Protein 6HR7 (pdb70)

Secondary structure (DSSP, 8-state):
-HHHHHHHTTSS-GGGHHHHS-HHHHHHHHHHHHHHHHT---SSTT---S-HHHHHHHT-SS--EEEEEEEEEEEEEEEE-SS-EEEEEEEEE-SSTTHHHHHHHHHHHHHTTT-EEEEEEEEEEEE--EEEESSHHHHHHHHHHHHHTHHHHHHHHHTT-SS-EEEEEEEEEEETTEEEEEEEEE-TTB--HHHHHHHHHHHHHHHHHHHHHTT--EEEEES--S-S--SS-BHHHHHH-EEEEEEEEEEEEHHHIIIIISS-HHHHHHHIIIIIIIIHHHTTBSEESSSHHHHHHHHHHHHT--GGGHHHHT-EEEEEEEETTEEEEEEEEEEE---SBSGGGGSHHHHHHHHHHT--STT-HHHHHHHHHHHHHHHHHHHHHHHHHHHHHHH-/-HHHHHHHTTSS-STTHHHHS-HHHHHHHHHHHHHHHHT---SSTT---S-HHHHHHHT-SS--EEEEEEEEEEEEEEEE-SS-EEEEEEEEE-SSTTHHHHHHHHHHHHHHTT-EEEEEEEEEEEE--EEEESSHHHHHHHHHHHHHTHHHHHHHHHTT-SS-EEEEEEEEEEETTEEEEEEEEE-TTB--HHHHHHHHHHHHHHHHHHHHHTT--EEEEES--S-S--SS-BHHHHHH-EEEEEEEEEEEEHHHIIIIISS-HHHHHHHIIIIIIIIHHHTTBSEESSSHHHHHHHHHHHHT--GGGHHHHT-EEEEEEEETTEEEEEEEEEEE---SBSGGGGSHHHHHHHHHTT-SSTT-HHHHHHHHHHHHHHHHHHHHHHHHHHHHHH-

Foldseek 3Di:
DVVLVCVVVVVDDLQPPCVVDPQLVSLCSLLVNVCVVVVHDDDPQADDPWDRVVCCVAPDPSHNGDDDFDKDWADQAAADEPQAGDTAIAIFTHPDPPLNVLLNLLRVLQVVQPHKYKYWPDAKAKWWFKKAWPWVVLLVVLQVVCVVCVVVLQVQLCVQDDQKGFDDFPDWDDDTRIIITITIIHRFQALCPVSCLVSQVRSQVVSQVVVVVVVTHMDTPDRHPCPSPPLADDVCCLPVFHGIKMKMKDDGFQVSLCPSLVFFLVLLQVLLCVPLPVVCVVVVHQQSADDQLVLLQRNCVLQQHDNSQSNLRSGWHWHWAQDPGGIMTMIIRRYHRHHQDGHGNSTDRNVVSCVSRPQHDGPRNRVVRSVSRSSSRSSRVSVSSNVSNVVVVVVD/DVVLVCCVVVVDDLQPVCVVDPQLVSLVSLLVSVCVVVVHDDDPQADDDWDRVVCCVAPDPSHNGDDDFDKDWADQAAEDEPQAGDTAIAIFTHPDPPLRVLLNLLRVLQVVQPHKYKYWPDAKAKWWFKKAFPWVVLLVVLQVVCVVCVVVLQVQLPVVDPFKGWDDFPDWDDDTRIIITITIIHGFQALCPVSNLSSVVRSQVVSQVVVVVVVTHMHTPGRHPCLSPPLADDPCCLPVNHGIKMKMKDDGFQVSLCVSLVFALVLLQVLLCVPLNVVCVVVVHQQSADDQLVLLQGNCVQQQHDNSQSNLRSGWHWHWAQDPGGIMTMIIRRYHRHGQDGGGNPTVRNVVSCVSVVQHDGPRNRVVRSVSRSSSRSSRCSVSSNVSNVVVVVD

InterPro domains:
  IPR002202 Hydroxymethylglutaryl-CoA reductase, class I/II [PF00368] (33-407)
  IPR002202 Hydroxymethylglutaryl-CoA reductase, class I/II [PR00071] (65-86)
  IPR002202 Hydroxymethylglutaryl-CoA reductase, class I/II [PR00071] (96-116)
  IPR002202 Hydroxymethylglutaryl-CoA reductase, class I/II [PR00071] (186-204)
  IPR002202 Hydroxymethylglutaryl-CoA reductase, class I/II [PR00071] (230-255)
  IPR002202 Hydroxymethylglutaryl-CoA reductase, class I/II [PR00071] (281-307)
  IPR002202 Hydroxymethylglutaryl-CoA reductase, class I/II [PR00071] (332-353)
  IPR002202 Hydroxymethylglutaryl-CoA reductase, class I/II [PS50065] (6-407)
  IPR002202 Hydroxymethylglutaryl-CoA reductase, class I/II [PTHR10572] (5-407)
  IPR004554 Hydroxymethylglutaryl-CoA reductase, eukaryotic/archaeal type [TIGR00533] (6-407)
  IPR004554 Hydroxymethylglutaryl-CoA reductase, eukaryotic/archaeal type [cd00643] (7-407)
  IPR009023 Hydroxymethylglutaryl-CoA reductase, class I/II, NAD/NADP-binding domain superfamily [G3DSA:3.30.70.420] (130-249)
  IPR009023 Hydroxymethylglutaryl-CoA reductase, class I/II, NAD/NADP-binding domain superfamily [SSF55035] (130-249)
  IPR009029 Hydroxymethylglutaryl-CoA reductase, class I/II, substrate-binding domain superfamily [SSF56542] (3-397)
  IPR023074 Hydroxymethylglutaryl-CoA reductase, class I/II, catalytic domain superfamily [G3DSA:3.90.770.10] (76-402)
  IPR023076 Hydroxymethylglutaryl-CoA reductase, class I/II, conserved site [PS00066] (188-202)
  IPR023076 Hydroxymethylglutaryl-CoA reductase, class I/II, conserved site [PS00318] (344-351)
  IPR023282 Hydroxymethylglutaryl-CoA reductase, N-terminal [G3DSA:1.10.3270.10] (1-75)

B-factor: mean 68.17, std 21.01, range [33.65, 163.0]

Radius of gyration: 26.01 Å; Cα contacts (8 Å, |Δi|>4): 1984; chains: 2; bounding box: 77×78×64 Å

Sequence (791 aa):
NEILEKLLKKEIKPYQLDDLVGEKEAIELRRKYIEKISQVETKHIGHYTIDEKEAMKKNIENMIGAVQIPLGFAGPLKINGKYANGEFYVPLATTEGALVASVNRGCSIVTKCGGVTVRVIDDKMTRAPVIKTESVIDAVKLKEWIKENFQRIKEVAESTTRHGKLIDINPILIVGRYVYPRFVYKTGDAMGMNMVTIATEKACNFIEEELKKENINIHTVALSGNACVDKKPAGINLIEGRGKSIIAEVFLKEEEIKKYLKTTSKAIEQVNMYKNLIGSAISNSMGFNAHYANIIGALFLATGQDEAHIVEGSLGITVAECTEDGVYFSVTLPDVPVGTVGGGTRVETQKECLELLGCHGGDKALKFAEIVGATVLAGELSLIGALSVGHLARAHNEILEKLLKKEIKPYQLDDLVGEKEAIELRRKYIEKISQVETKHIGHYTIDEKEAMKKNIENMIGAVQIPLGFAGPLKINGKYANGEFYVPLATTEGALVASVNRGCSIVTKCGGVTVRVIDDKMTRAPVIKTESVIDAVKLKEWIKENFQRIKEVAESTTRHGKLIDINPILIVGRYVYPRFVYKTGDAMGMNMVTIATEKACNFIEEELKKENINIHTVALSGNACVDKKPAGINLIEGRGKSIIAEVFLKEEEIKKYLKTTSKAIEQVNMYKNLIGSAISNSMGFNAHYANIIGALFLATGQDEAHIVEGSLGITVAECTEDGVYFSVTLPDVPVGTVGGGTRVETQKECLELLGCHGGDKALKFAEIVGATVLAGELSLIGALSVGHLARA

Structure (mmCIF, N/CA/C/O backbone):
data_6HR7
#
_entry.id   6HR7
#
_cell.length_a   83.322
_cell.length_b   83.322
_cell.length_c   211.212
_cell.angle_alpha   90.00
_cell.angle_beta   90.00
_cell.angle_gamma   120.00
#
_symmetry.space_group_name_H-M   'P 31 1 2'
#
loop_
_entity.id
_entity.type
_entity.pdbx_description
1 polymer 'HMG-CoA reductase'
2 non-polymer 'SULFATE ION'
3 non-polymer 2,3-DIHYDROXY-1,4-DITHIOBUTANE
4 non-polymer 'SODIUM ION'
5 non-polymer GLYCEROL
6 non-polymer 'HEXAETHYLENE GLYCOL'
7 non-polymer 'CHLORIDE ION'
8 water water
#
loop_
_atom_site.group_PDB
_atom_site.id
_atom_site.type_symbol
_atom_site.label_atom_id
_atom_site.label_alt_id
_atom_site.label_comp_id
_atom_site.label_asym_id
_atom_site.label_entity_id
_atom_site.label_seq_id
_atom_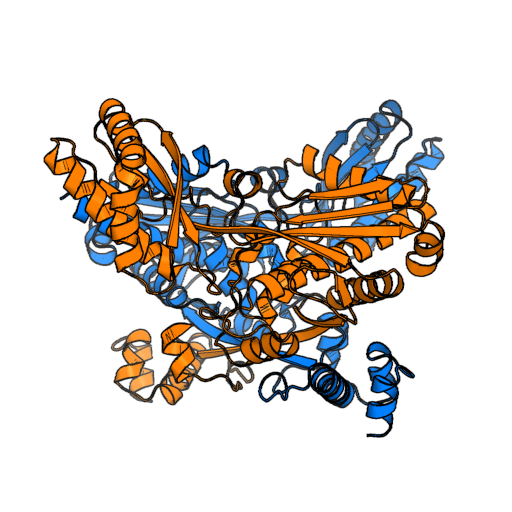site.pdbx_PDB_ins_code
_atom_site.Cartn_x
_atom_site.Cartn_y
_atom_site.Cartn_z
_atom_site.occupancy
_atom_site.B_iso_or_equiv
_atom_site.auth_seq_id
_atom_site.auth_comp_id
_atom_site.auth_asym_id
_atom_site.auth_atom_id
_atom_site.pdbx_PDB_model_num
ATOM 1 N N . ASN A 1 27 ? 16.290 9.444 76.243 1.00 98.02 6 ASN A N 1
ATOM 2 C CA . ASN A 1 27 ? 15.610 10.255 75.237 1.00 98.67 6 ASN A CA 1
ATOM 3 C C . ASN A 1 27 ? 14.102 10.151 75.421 1.00 96.70 6 ASN A C 1
ATOM 4 O O . ASN A 1 27 ? 13.367 11.108 75.177 1.00 94.54 6 ASN A O 1
ATOM 9 N N . GLU A 1 28 ? 13.650 8.962 75.825 1.00 100.72 7 GLU A N 1
ATOM 10 C CA . GLU A 1 28 ? 12.239 8.767 76.145 1.00 102.27 7 GLU A CA 1
ATOM 11 C C . GLU A 1 28 ? 11.802 9.674 77.285 1.00 102.80 7 GLU A C 1
ATOM 12 O O . GLU A 1 28 ? 10.688 10.211 77.273 1.00 103.76 7 GLU A O 1
ATOM 18 N N . ILE A 1 29 ? 12.660 9.836 78.292 1.00 80.97 8 ILE A N 1
ATOM 19 C CA . ILE A 1 29 ? 12.355 10.731 79.402 1.00 84.05 8 ILE A CA 1
ATOM 20 C C . ILE A 1 29 ? 12.270 12.170 78.925 1.00 89.37 8 ILE A C 1
ATOM 21 O O . ILE A 1 29 ? 11.401 12.933 79.365 1.00 93.83 8 ILE A O 1
ATOM 26 N N . LEU A 1 30 ? 13.186 12.576 78.045 1.00 90.63 9 LEU A N 1
ATOM 27 C CA . LEU A 1 30 ? 13.128 13.934 77.523 1.00 83.62 9 LEU A CA 1
ATOM 28 C C . LEU A 1 30 ? 11.738 14.241 76.988 1.00 79.77 9 LEU A C 1
ATOM 29 O O . LEU A 1 30 ? 11.200 15.333 77.216 1.00 75.24 9 LEU A O 1
ATOM 34 N N . GLU A 1 31 ? 11.134 13.277 76.290 1.00 87.19 10 GLU A N 1
ATOM 35 C CA . GLU A 1 31 ? 9.799 13.486 75.748 1.00 87.07 10 GLU A CA 1
ATOM 36 C C . GLU A 1 31 ? 8.759 13.587 76.859 1.00 89.05 10 GLU A C 1
ATOM 37 O O . GLU A 1 31 ? 7.834 14.404 76.775 1.00 88.83 10 GLU A O 1
ATOM 43 N N . LYS A 1 32 ? 8.899 12.780 77.916 1.00 90.41 11 LYS A N 1
ATOM 44 C CA . LYS A 1 32 ? 7.959 12.853 79.035 1.00 94.15 11 LYS A CA 1
ATOM 45 C C . LYS A 1 32 ? 8.073 14.178 79.794 1.00 95.48 11 LYS A C 1
ATOM 46 O O . LYS A 1 32 ? 7.098 14.621 80.410 1.00 94.06 11 LYS A O 1
ATOM 52 N N . LEU A 1 33 ? 9.244 14.821 79.776 1.00 75.06 12 LEU A N 1
ATOM 53 C CA . LEU A 1 33 ? 9.340 16.175 80.313 1.00 71.16 12 LEU A CA 1
ATOM 54 C C . LEU A 1 33 ? 8.606 17.180 79.430 1.00 72.26 12 LEU A C 1
ATOM 55 O O . LEU A 1 33 ? 7.974 18.118 79.941 1.00 69.96 12 LEU A O 1
ATOM 60 N N . LEU A 1 34 ? 8.711 17.029 78.104 1.00 79.94 13 LEU A N 1
ATOM 61 C CA . LEU A 1 34 ? 8.032 17.951 77.197 1.00 79.66 13 LEU A CA 1
ATOM 62 C C . LEU A 1 34 ? 6.525 17.794 77.282 1.00 84.75 13 LEU A C 1
ATOM 63 O O . LEU A 1 34 ? 5.786 18.775 77.124 1.00 83.70 13 LEU A O 1
ATOM 68 N N . LYS A 1 35 ? 6.057 16.568 77.488 1.00 87.63 14 LYS A N 1
ATOM 69 C CA . LYS A 1 35 ? 4.642 16.307 77.684 1.00 93.20 14 LYS A CA 1
ATOM 70 C C . LYS A 1 35 ? 4.181 16.628 79.102 1.00 97.57 14 LYS A C 1
ATOM 71 O O . LYS A 1 35 ? 2.981 16.534 79.379 1.00 97.15 14 LYS A O 1
ATOM 77 N N . LYS A 1 36 ? 5.104 16.997 79.996 1.00 92.53 15 LYS A N 1
ATOM 78 C CA . LYS A 1 36 ? 4.819 17.343 81.387 1.00 98.56 15 LYS A CA 1
ATOM 79 C C . LYS A 1 36 ? 4.354 16.137 82.197 1.00 103.72 15 LYS A C 1
ATOM 80 O O . LYS A 1 36 ? 3.692 16.297 83.226 1.00 108.69 15 LYS A O 1
ATOM 86 N N . GLU A 1 37 ? 4.695 14.922 81.756 1.00 123.72 16 GLU A N 1
ATOM 87 C CA . GLU A 1 37 ? 4.352 13.733 82.530 1.00 124.11 16 GLU A CA 1
ATOM 88 C C . GLU A 1 37 ? 5.169 13.677 83.812 1.00 117.92 16 GLU A C 1
ATOM 89 O O . GLU A 1 37 ? 4.678 13.219 84.850 1.00 120.25 16 GLU A O 1
ATOM 95 N N . ILE A 1 38 ? 6.427 14.108 83.746 1.00 81.00 17 ILE A N 1
ATOM 96 C CA . ILE A 1 38 ? 7.293 14.209 84.914 1.00 83.63 17 ILE A CA 1
ATOM 97 C C . ILE A 1 38 ? 7.827 15.632 85.004 1.00 79.13 17 ILE A C 1
ATOM 98 O O . ILE A 1 38 ? 8.014 16.306 83.987 1.00 80.63 17 ILE A O 1
ATOM 103 N N . LYS A 1 39 ? 8.052 16.096 86.233 1.00 93.08 18 LYS A N 1
ATOM 104 C CA . LYS A 1 39 ? 8.605 17.420 86.473 1.00 84.55 18 LYS A CA 1
ATOM 105 C C . LYS A 1 39 ? 10.130 17.378 86.514 1.00 78.95 18 LYS A C 1
ATOM 106 O O . LYS A 1 39 ? 10.726 16.332 86.790 1.00 75.43 18 LYS A O 1
ATOM 112 N N . PRO A 1 40 ? 10.798 18.505 86.233 1.00 76.27 19 PRO A N 1
ATOM 113 C CA . PRO A 1 40 ? 12.269 18.518 86.327 1.00 72.79 19 PRO A CA 1
ATOM 114 C C . PRO A 1 40 ? 12.798 18.224 87.720 1.00 76.53 19 PRO A C 1
ATOM 115 O O . PRO A 1 40 ? 13.896 17.667 87.852 1.00 77.98 19 PRO A O 1
ATOM 119 N N . TYR A 1 41 ? 12.057 18.580 88.770 1.00 89.32 20 TYR A N 1
ATOM 120 C CA . TYR A 1 41 ? 12.577 18.419 90.127 1.00 88.18 20 TYR A CA 1
ATOM 121 C C . TYR A 1 41 ? 12.674 16.948 90.519 1.00 88.49 20 TYR A C 1
ATOM 122 O O . TYR A 1 41 ? 13.497 16.585 91.372 1.00 85.36 20 TYR A O 1
ATOM 131 N N . GLN A 1 42 ? 11.811 16.100 89.960 1.00 82.93 21 GLN A N 1
ATOM 132 C CA . GLN A 1 42 ? 11.772 14.691 90.327 1.00 93.11 21 GLN A CA 1
ATOM 133 C C . GLN A 1 42 ? 12.855 13.862 89.647 1.00 98.28 21 GLN A C 1
ATOM 134 O O . GLN A 1 42 ? 12.921 12.650 89.879 1.00 103.88 21 GLN A O 1
ATOM 140 N N . LEU A 1 43 ? 13.688 14.470 88.803 1.00 86.16 22 LEU A N 1
ATOM 141 C CA . LEU A 1 43 ? 14.602 13.690 87.975 1.00 91.67 22 LEU A CA 1
ATOM 142 C C . LEU A 1 43 ? 15.781 13.109 88.744 1.00 90.72 22 LEU A C 1
ATOM 143 O O . LEU A 1 43 ? 16.295 12.051 88.368 1.00 85.03 22 LEU A O 1
ATOM 148 N N . ASP A 1 44 ? 16.250 13.780 89.790 1.00 111.44 23 ASP A N 1
ATOM 149 C CA . ASP A 1 44 ? 17.527 13.389 90.378 1.00 106.66 23 ASP A CA 1
ATOM 150 C C . ASP A 1 44 ? 17.498 11.969 90.938 1.00 106.81 23 ASP A C 1
ATOM 151 O O . ASP A 1 44 ? 18.549 11.324 91.033 1.00 106.80 23 ASP A O 1
ATOM 156 N N . ASP A 1 45 ? 16.323 11.463 91.314 1.00 108.50 24 ASP A N 1
ATOM 157 C CA . ASP A 1 45 ? 16.225 10.117 91.871 1.00 114.04 24 ASP A CA 1
ATOM 158 C C . ASP A 1 45 ? 16.016 9.032 90.820 1.00 116.85 24 ASP A C 1
ATOM 159 O O . ASP A 1 45 ? 16.416 7.883 91.047 1.00 120.25 24 ASP A O 1
ATOM 164 N N . LEU A 1 46 ? 15.409 9.359 89.677 1.00 117.41 25 LEU A N 1
ATOM 165 C CA . LEU A 1 46 ? 15.222 8.359 88.633 1.00 117.73 25 LEU A CA 1
ATOM 166 C C . LEU A 1 46 ? 16.516 8.090 87.888 1.00 115.39 25 LEU A C 1
ATOM 167 O O . LEU A 1 46 ? 16.751 6.962 87.441 1.00 115.37 25 LEU A O 1
ATOM 172 N N . VAL A 1 47 ? 17.368 9.106 87.772 1.00 92.59 26 VAL A N 1
ATOM 173 C CA . VAL A 1 47 ? 18.627 9.028 87.045 1.00 95.28 26 VAL A CA 1
ATOM 174 C C . VAL A 1 47 ? 19.713 9.618 87.942 1.00 93.73 26 VAL A C 1
ATOM 175 O O . VAL A 1 47 ? 19.430 10.234 88.969 1.00 95.51 26 VAL A O 1
ATOM 179 N N . GLY A 1 48 ? 20.970 9.385 87.576 1.00 103.17 27 GLY A N 1
ATOM 180 C CA . GLY A 1 48 ? 22.056 10.041 88.279 1.00 103.34 27 GLY A CA 1
ATOM 181 C C . GLY A 1 48 ? 21.922 11.553 88.328 1.00 98.47 27 GLY A C 1
ATOM 182 O O . GLY A 1 48 ? 21.332 12.154 87.425 1.00 99.82 27 GLY A O 1
ATOM 183 N N . GLU A 1 49 ? 22.449 12.193 89.375 1.00 116.23 28 GLU A N 1
ATOM 184 C CA . GLU A 1 49 ? 22.360 13.648 89.443 1.00 113.89 28 GLU A CA 1
ATOM 185 C C . GLU A 1 49 ? 23.242 14.308 88.393 1.00 108.63 28 GLU A C 1
ATOM 186 O O . GLU A 1 49 ? 22.909 15.391 87.898 1.00 104.99 28 GLU A O 1
ATOM 192 N N . LYS A 1 50 ? 24.364 13.676 88.042 1.00 111.84 29 LYS A N 1
ATOM 193 C CA . LYS A 1 50 ? 25.180 14.164 86.935 1.00 107.96 29 LYS A CA 1
ATOM 194 C C . LYS A 1 50 ? 24.356 14.250 85.655 1.00 106.02 29 LYS A C 1
ATOM 195 O O . LYS A 1 50 ? 24.381 15.268 84.951 1.00 103.49 29 LYS A O 1
ATOM 201 N N . GLU A 1 51 ? 23.600 13.192 85.346 1.00 95.69 30 GLU A N 1
ATOM 202 C CA . GLU A 1 51 ? 22.788 13.187 84.135 1.00 96.38 30 GLU A CA 1
ATOM 203 C C . GLU A 1 51 ? 21.483 13.951 84.304 1.00 88.38 30 GLU A C 1
ATOM 204 O O . GLU A 1 51 ? 20.906 14.403 83.310 1.00 88.31 30 GLU A O 1
ATOM 210 N N . ALA A 1 52 ? 20.976 14.082 85.527 1.00 80.87 31 ALA A N 1
ATOM 211 C CA . ALA A 1 52 ? 19.815 14.938 85.728 1.00 76.81 31 ALA A CA 1
ATOM 212 C C . ALA A 1 52 ? 20.101 16.342 85.225 1.00 78.06 31 ALA A C 1
ATOM 213 O O . ALA A 1 52 ? 19.228 16.993 84.639 1.00 75.64 31 ALA A O 1
ATOM 215 N N . ILE A 1 53 ? 21.331 16.818 85.443 1.00 81.43 32 ILE A N 1
ATOM 216 C CA . ILE A 1 53 ? 21.701 18.173 85.050 1.00 74.40 32 ILE A CA 1
ATOM 217 C C . ILE A 1 53 ? 21.716 18.304 83.535 1.00 77.58 32 ILE A C 1
ATOM 218 O O . ILE A 1 53 ? 21.203 19.284 82.974 1.00 72.81 32 ILE A O 1
ATOM 223 N N . GLU A 1 54 ? 22.260 17.301 82.845 1.00 85.50 33 GLU A N 1
ATOM 224 C CA . GLU A 1 54 ? 22.312 17.360 81.389 1.00 89.46 33 GLU A CA 1
ATOM 225 C C . GLU A 1 54 ? 20.921 17.201 80.788 1.00 86.53 33 GLU A C 1
ATOM 226 O O . GLU A 1 54 ? 20.587 17.856 79.792 1.00 83.59 33 GLU A O 1
ATOM 232 N N . LEU A 1 55 ? 20.091 16.344 81.383 1.00 80.43 34 LEU A N 1
ATOM 233 C CA . LEU A 1 55 ? 18.738 16.162 80.876 1.00 80.65 34 LEU A CA 1
ATOM 234 C C . LEU A 1 55 ? 17.922 17.449 80.978 1.00 80.19 34 LEU A C 1
ATOM 235 O O . LEU A 1 55 ? 17.332 17.904 79.989 1.00 81.12 34 LEU A O 1
ATOM 240 N N . ARG A 1 56 ? 17.900 18.080 82.155 1.00 75.32 35 ARG A N 1
ATOM 241 C CA . ARG A 1 56 ? 17.090 19.287 82.271 1.00 72.56 35 ARG A CA 1
ATOM 242 C C . ARG A 1 56 ? 17.697 20.466 81.523 1.00 70.36 35 ARG A C 1
ATOM 243 O O . ARG A 1 56 ? 16.986 21.447 81.268 1.00 66.89 35 ARG A O 1
ATOM 251 N N . ARG A 1 57 ? 18.971 20.394 81.133 1.00 67.50 36 ARG A N 1
ATOM 252 C CA . ARG A 1 57 ? 19.487 21.407 80.219 1.00 65.78 36 ARG A CA 1
ATOM 253 C C . ARG A 1 57 ? 18.969 21.180 78.801 1.00 66.14 36 ARG A C 1
ATOM 254 O O . ARG A 1 57 ? 18.594 22.136 78.110 1.00 59.25 36 ARG A O 1
ATOM 262 N N . LYS A 1 58 ? 18.937 19.925 78.350 1.00 63.33 37 LYS A N 1
ATOM 263 C CA . LYS A 1 58 ? 18.314 19.630 77.063 1.00 66.83 37 LYS A CA 1
ATOM 264 C C . LYS A 1 58 ? 16.869 20.119 77.038 1.00 65.48 37 LYS A C 1
ATOM 265 O O . LYS A 1 58 ? 16.372 20.588 76.002 1.00 60.28 37 LYS A O 1
ATOM 271 N N . TYR A 1 59 ? 16.185 20.024 78.180 1.00 66.85 38 TYR A N 1
ATOM 272 C CA . TYR A 1 59 ? 14.780 20.395 78.255 1.00 65.15 38 TYR A CA 1
ATOM 273 C C . TYR A 1 59 ? 14.606 21.896 78.102 1.00 63.23 38 TYR A C 1
ATOM 274 O O . TYR A 1 59 ? 13.750 22.351 77.337 1.00 64.40 38 TYR A O 1
ATOM 283 N N . ILE A 1 60 ? 15.421 22.683 78.804 1.00 61.55 39 ILE A N 1
ATOM 284 C CA . ILE A 1 60 ? 15.333 24.130 78.667 1.00 57.65 39 ILE A CA 1
ATOM 285 C C . ILE A 1 60 ? 15.800 24.562 77.283 1.00 56.43 39 ILE A C 1
ATOM 286 O O . ILE A 1 60 ? 15.273 25.522 76.709 1.00 56.10 39 ILE A O 1
ATOM 291 N N . GLU A 1 61 ? 16.787 23.869 76.723 1.00 59.52 40 GLU A N 1
ATOM 292 C CA . GLU A 1 61 ? 17.185 24.135 75.346 1.00 63.48 40 GLU A CA 1
ATOM 293 C C . GLU A 1 61 ? 16.010 23.923 74.395 1.00 60.95 40 GLU A C 1
ATOM 294 O O . GLU A 1 61 ? 15.721 24.776 73.551 1.00 59.06 40 GLU A O 1
ATOM 300 N N . LYS A 1 62 ? 15.291 22.805 74.537 1.00 60.12 41 LYS A N 1
ATOM 301 C CA . LYS A 1 62 ? 14.218 22.535 73.588 1.00 64.91 41 LYS A CA 1
ATOM 302 C C . LYS A 1 62 ? 13.023 23.474 73.766 1.00 66.93 41 LYS A C 1
ATOM 303 O O . LYS A 1 62 ? 12.316 23.748 72.786 1.00 66.38 41 LYS A O 1
ATOM 309 N N . ILE A 1 63 ? 12.784 23.996 74.975 1.00 66.10 42 ILE A N 1
ATOM 310 C CA . ILE A 1 63 ? 11.686 24.949 75.153 1.00 68.39 42 ILE A CA 1
ATOM 311 C C . ILE A 1 63 ? 12.028 26.302 74.537 1.00 67.72 42 ILE A C 1
ATOM 312 O O . ILE A 1 63 ? 11.181 26.941 73.901 1.00 65.15 42 ILE A O 1
ATOM 317 N N . SER A 1 64 ? 13.255 26.769 74.734 1.00 58.68 43 SER A N 1
ATOM 318 C CA . SER A 1 64 ? 13.664 28.055 74.203 1.00 59.22 43 SER A CA 1
ATOM 319 C C . SER A 1 64 ? 14.155 27.950 72.773 1.00 62.21 43 SER A C 1
ATOM 320 O O . SER A 1 64 ? 14.428 28.981 72.144 1.00 61.15 43 SER A O 1
ATOM 323 N N . GLN A 1 65 ? 14.312 26.731 72.267 1.00 64.84 44 GLN A N 1
ATOM 324 C CA . GLN A 1 65 ? 14.740 26.505 70.898 1.00 63.16 44 GLN A CA 1
ATOM 325 C C . GLN A 1 65 ? 16.109 27.127 70.635 1.00 58.98 44 GLN A C 1
ATOM 326 O O . GLN A 1 65 ? 16.368 27.660 69.557 1.00 60.67 44 GLN A O 1
ATOM 332 N N . VAL A 1 66 ? 17.002 27.047 71.621 1.00 76.14 45 VAL A N 1
ATOM 333 C CA . VAL A 1 66 ? 18.355 27.577 71.490 1.00 77.70 45 VAL A CA 1
ATOM 334 C C . VAL A 1 66 ? 19.338 26.580 72.106 1.00 80.08 45 VAL A C 1
ATOM 335 O O . VAL A 1 66 ? 19.033 25.903 73.093 1.00 85.47 45 VAL A O 1
ATOM 339 N N . GLU A 1 67 ? 20.534 26.508 71.520 1.00 64.01 46 GLU A N 1
ATOM 340 C CA . GLU A 1 67 ? 21.593 25.591 71.936 1.00 62.82 46 GLU A CA 1
ATOM 341 C C . GLU A 1 67 ? 22.586 26.324 72.830 1.00 61.72 46 GLU A C 1
ATOM 342 O O . GLU A 1 67 ? 22.855 27.511 72.624 1.00 58.94 46 GLU A O 1
ATOM 348 N N . THR A 1 68 ? 23.105 25.629 73.847 1.00 60.49 47 THR A N 1
ATOM 349 C CA . THR A 1 68 ? 24.112 26.194 74.733 1.00 56.09 47 THR A CA 1
ATOM 350 C C . THR A 1 68 ? 25.378 25.361 74.601 1.00 56.44 47 THR A C 1
ATOM 351 O O . THR A 1 68 ? 25.317 24.176 74.269 1.00 58.62 47 THR A O 1
ATOM 355 N N . LYS A 1 69 ? 26.528 26.004 74.802 1.00 75.83 48 LYS A N 1
ATOM 356 C CA . LYS A 1 69 ? 27.823 25.333 74.768 1.00 75.06 48 LYS A CA 1
ATOM 357 C C . LYS A 1 69 ? 28.654 25.514 76.038 1.00 74.13 48 LYS A C 1
ATOM 358 O O . LYS A 1 69 ? 29.461 24.637 76.350 1.00 77.76 48 LYS A O 1
ATOM 364 N N . HIS A 1 70 ? 28.491 26.621 76.768 1.00 70.52 49 HIS A N 1
ATOM 365 C CA . HIS A 1 70 ? 29.355 26.982 77.891 1.00 67.04 49 HIS A CA 1
ATOM 366 C C . HIS A 1 70 ? 28.773 26.613 79.260 1.00 71.07 49 HIS A C 1
ATOM 367 O O . HIS A 1 70 ? 29.490 26.074 80.109 1.00 69.53 49 HIS A O 1
ATOM 374 N N . ILE A 1 71 ? 27.488 26.897 79.514 1.00 62.31 50 ILE A N 1
ATOM 375 C CA . ILE A 1 71 ? 26.917 26.629 80.837 1.00 61.91 50 ILE A CA 1
ATOM 376 C C . ILE A 1 71 ? 27.060 25.162 81.221 1.00 67.19 50 ILE A C 1
ATOM 377 O O . ILE A 1 71 ? 26.971 24.821 82.403 1.00 69.36 50 ILE A O 1
ATOM 382 N N . GLY A 1 72 ? 27.255 24.279 80.252 1.00 59.95 51 GLY A N 1
ATOM 383 C CA . GLY A 1 72 ? 27.408 22.869 80.549 1.00 61.38 51 GLY A CA 1
ATOM 384 C C . GLY A 1 72 ? 28.770 22.474 81.054 1.00 63.05 51 GLY A C 1
ATOM 385 O O . GLY A 1 72 ? 28.934 21.347 81.519 1.00 65.55 51 GLY A O 1
ATOM 386 N N . HIS A 1 73 ? 29.746 23.369 81.004 1.00 100.59 52 HIS A N 1
ATOM 387 C CA . HIS A 1 73 ? 31.053 23.091 81.573 1.00 94.69 52 HIS A CA 1
ATOM 388 C C . HIS A 1 73 ? 31.077 23.500 83.038 1.00 92.96 52 HIS A C 1
ATOM 389 O O . HIS A 1 73 ? 30.905 24.680 83.363 1.00 95.02 52 HIS A O 1
ATOM 396 N N . TYR A 1 74 ? 31.311 22.536 83.920 1.00 84.02 53 TYR A N 1
ATOM 397 C CA . TYR A 1 74 ? 31.504 22.850 85.326 1.00 81.55 53 TYR A CA 1
ATOM 398 C C . TYR A 1 74 ? 32.456 21.820 85.918 1.00 81.01 53 TYR A C 1
ATOM 399 O O . TYR A 1 74 ? 32.391 20.635 85.578 1.00 83.03 53 TYR A O 1
ATOM 408 N N . THR A 1 75 ? 33.365 22.286 86.770 1.00 77.68 54 THR A N 1
ATOM 409 C CA . THR A 1 75 ? 34.261 21.401 87.502 1.00 78.37 54 THR A CA 1
ATOM 410 C C . THR A 1 75 ? 33.817 21.178 88.942 1.00 75.37 54 THR A C 1
ATOM 411 O O . THR A 1 75 ? 34.318 20.252 89.587 1.00 76.62 54 THR A O 1
ATOM 415 N N . ILE A 1 76 ? 32.863 21.980 89.436 1.00 76.84 55 ILE A N 1
ATOM 416 C CA . ILE A 1 76 ? 32.405 21.898 90.828 1.00 77.47 55 ILE A CA 1
ATOM 417 C C . ILE A 1 76 ? 31.652 20.594 91.063 1.00 76.07 55 ILE A C 1
ATOM 418 O O . ILE A 1 76 ? 31.116 19.967 90.142 1.00 79.02 55 ILE A O 1
ATOM 423 N N . ASP A 1 77 ? 31.594 20.197 92.331 1.00 72.87 56 ASP A N 1
ATOM 424 C CA . ASP A 1 77 ? 30.916 18.974 92.737 1.00 73.35 56 ASP A CA 1
ATOM 425 C C . ASP A 1 77 ? 29.410 19.202 92.653 1.00 74.85 56 ASP A C 1
ATOM 426 O O . ASP A 1 77 ? 28.843 19.949 93.459 1.00 75.58 56 ASP A O 1
ATOM 431 N N . GLU A 1 78 ? 28.762 18.543 91.686 1.00 72.73 57 GLU A N 1
ATOM 432 C CA . GLU A 1 78 ? 27.344 18.784 91.417 1.00 73.93 57 GLU A CA 1
ATOM 433 C C . GLU A 1 78 ? 26.441 18.151 92.473 1.00 77.42 57 GLU A C 1
ATOM 434 O O . GLU A 1 78 ? 25.348 18.665 92.742 1.00 71.17 57 GLU A O 1
ATOM 440 N N . LYS A 1 79 ? 26.834 16.991 93.018 1.00 88.63 58 LYS A N 1
ATOM 441 C CA . LYS A 1 79 ? 25.962 16.278 93.950 1.00 90.00 58 LYS A CA 1
ATOM 442 C C . LYS A 1 79 ? 25.761 17.070 95.236 1.00 89.61 58 LYS A C 1
ATOM 443 O O . LYS A 1 79 ? 24.633 17.204 95.727 1.00 86.43 58 LYS A O 1
ATOM 449 N N . GLU A 1 80 ? 26.845 17.592 95.806 1.00 84.75 59 GLU A N 1
ATOM 450 C CA . GLU A 1 80 ? 26.714 18.371 97.027 1.00 82.84 59 GLU A CA 1
ATOM 451 C C . GLU A 1 80 ? 26.189 19.770 96.739 1.00 83.33 59 GLU A C 1
ATOM 452 O O . GLU A 1 80 ? 25.486 20.351 97.574 1.00 79.73 59 GLU A O 1
ATOM 458 N N . ALA A 1 81 ? 26.518 20.329 95.572 1.00 78.51 60 ALA A N 1
ATOM 459 C CA . ALA A 1 81 ? 25.930 21.601 95.189 1.00 71.76 60 ALA A CA 1
ATOM 460 C C . ALA A 1 81 ? 24.415 21.489 95.103 1.00 70.20 60 ALA A C 1
ATOM 461 O O . ALA A 1 81 ? 23.696 22.402 95.524 1.00 69.75 60 ALA A O 1
ATOM 463 N N . MET A 1 82 ? 23.908 20.378 94.555 1.00 76.64 61 MET A N 1
ATOM 464 C CA . MET A 1 82 ? 22.462 20.199 94.462 1.00 76.33 61 MET A CA 1
ATOM 465 C C . MET A 1 82 ? 21.816 20.116 95.841 1.00 74.24 61 MET A C 1
ATOM 466 O O . MET A 1 82 ? 20.642 20.465 95.995 1.00 73.87 61 MET A O 1
ATOM 471 N N . LYS A 1 83 ? 22.542 19.614 96.837 1.00 72.83 62 LYS A N 1
ATOM 472 C CA . LYS A 1 83 ? 21.983 19.420 98.168 1.00 77.09 62 LYS A CA 1
ATOM 473 C C . LYS A 1 83 ? 22.096 20.652 99.056 1.00 72.16 62 LYS A C 1
ATOM 474 O O . LYS A 1 83 ? 21.321 20.778 100.011 1.00 69.93 62 LYS A O 1
ATOM 480 N N . LYS A 1 84 ? 23.015 21.573 98.759 1.00 72.60 63 LYS A N 1
ATOM 481 C CA . LYS A 1 84 ? 23.288 22.672 99.675 1.00 71.00 63 LYS A CA 1
ATOM 482 C C . LYS A 1 84 ? 23.295 24.064 99.059 1.00 69.60 63 LYS A C 1
ATOM 483 O O . LYS A 1 84 ? 23.230 25.038 99.820 1.00 63.58 63 LYS A O 1
ATOM 489 N N . ASN A 1 85 ? 23.355 24.196 97.730 1.00 65.69 64 ASN A N 1
ATOM 490 C CA . ASN A 1 85 ? 23.608 25.480 97.091 1.00 64.37 64 ASN A CA 1
ATOM 491 C C . ASN A 1 85 ? 22.618 25.854 95.994 1.00 63.63 64 ASN A C 1
ATOM 492 O O . ASN A 1 85 ? 22.507 27.045 95.681 1.00 62.48 64 ASN A O 1
ATOM 497 N N . ILE A 1 86 ? 21.897 24.903 95.401 1.00 63.18 65 ILE A N 1
ATOM 498 C CA . ILE A 1 86 ? 21.144 25.169 94.181 1.00 59.24 65 ILE A CA 1
ATOM 499 C C . ILE A 1 86 ? 20.115 24.067 94.001 1.00 61.76 65 ILE A C 1
ATOM 500 O O . ILE A 1 86 ? 20.267 22.959 94.529 1.00 64.24 65 ILE A O 1
ATOM 505 N N . GLU A 1 87 ? 19.051 24.380 93.256 1.00 63.16 66 GLU A N 1
ATOM 506 C CA . GLU A 1 87 ? 18.067 23.412 92.800 1.00 64.41 66 GLU A CA 1
ATOM 507 C C . GLU A 1 87 ? 17.898 23.576 91.295 1.00 63.90 66 GLU A C 1
ATOM 508 O O . GLU A 1 87 ? 18.217 24.625 90.731 1.00 60.95 66 GLU A O 1
ATOM 514 N N . ASN A 1 88 ? 17.381 22.527 90.650 1.00 67.74 67 ASN A N 1
ATOM 515 C CA . ASN A 1 88 ? 17.131 22.531 89.205 1.00 62.30 67 ASN A CA 1
ATOM 516 C C . ASN A 1 88 ? 18.395 22.878 88.409 1.00 61.07 67 ASN A C 1
ATOM 517 O O . ASN A 1 88 ? 18.336 23.548 87.377 1.00 64.47 67 ASN A O 1
ATOM 522 N N . MET A 1 89 ? 19.546 22.404 88.878 1.00 58.36 68 MET A N 1
ATOM 523 C CA . MET A 1 89 ? 20.826 22.773 88.284 1.00 58.73 68 MET A CA 1
ATOM 524 C C . MET A 1 89 ? 20.915 22.318 86.829 1.00 59.79 68 MET A C 1
ATOM 525 O O . MET A 1 89 ? 20.588 21.173 86.511 1.00 61.09 68 MET A O 1
ATOM 530 N N . ILE A 1 90 ? 21.364 23.218 85.953 1.00 56.84 69 ILE A N 1
ATOM 531 C CA . ILE A 1 90 ? 21.654 22.891 84.557 1.00 58.51 69 ILE A CA 1
ATOM 532 C C . ILE A 1 90 ? 23.116 23.097 84.196 1.00 57.99 69 ILE A C 1
ATOM 533 O O . ILE A 1 90 ? 23.516 22.743 83.079 1.00 58.88 69 ILE A O 1
ATOM 538 N N . GLY A 1 91 ? 23.926 23.660 85.082 1.00 59.47 70 GLY A N 1
ATOM 539 C CA . GLY A 1 91 ? 25.312 23.907 84.763 1.00 57.95 70 GLY A CA 1
ATOM 540 C C . GLY A 1 91 ? 25.870 24.985 85.663 1.00 60.34 70 GLY A C 1
ATOM 541 O O . GLY A 1 91 ? 25.479 25.087 86.833 1.00 61.19 70 GLY A O 1
ATOM 542 N N . ALA A 1 92 ? 26.747 25.828 85.127 1.00 63.25 71 ALA A N 1
ATOM 543 C CA . ALA A 1 92 ? 27.357 26.869 85.934 1.00 62.58 71 ALA A CA 1
ATOM 544 C C . ALA A 1 92 ? 27.585 28.106 85.085 1.00 60.79 71 ALA A C 1
ATOM 545 O O . ALA A 1 92 ? 27.777 28.023 83.872 1.00 65.29 71 ALA A O 1
ATOM 547 N N . VAL A 1 93 ? 27.537 29.236 85.736 1.00 55.26 72 VAL A N 1
ATOM 548 C CA . VAL A 1 93 ? 27.977 30.504 85.183 1.00 54.96 72 VAL A CA 1
ATOM 549 C C . VAL A 1 93 ? 29.434 30.700 85.572 1.00 60.41 72 VAL A C 1
ATOM 550 O O . VAL A 1 93 ? 29.869 30.285 86.658 1.00 55.92 72 VAL A O 1
ATOM 554 N N . GLN A 1 94 ? 30.205 31.324 84.681 1.00 51.81 73 GLN A N 1
ATOM 555 C CA . GLN A 1 94 ? 31.618 31.579 84.918 1.00 51.02 73 GLN A CA 1
ATOM 556 C C . GLN A 1 94 ? 31.856 33.077 85.033 1.00 55.90 73 GLN A C 1
ATOM 557 O O . GLN A 1 94 ? 31.513 33.829 84.112 1.00 55.66 73 GLN A O 1
ATOM 563 N N . ILE A 1 95 ? 32.460 33.506 86.133 1.00 54.48 74 ILE A N 1
ATOM 564 C CA . ILE A 1 95 ? 32.750 34.918 86.378 1.00 52.68 74 ILE A CA 1
ATOM 565 C C . ILE A 1 95 ? 34.258 35.114 86.275 1.00 51.01 74 ILE A C 1
ATOM 566 O O . ILE A 1 95 ? 35.007 34.391 86.938 1.00 51.89 74 ILE A O 1
ATOM 571 N N . PRO A 1 96 ? 34.739 36.062 85.467 1.00 47.93 75 PRO A N 1
ATOM 572 C CA . PRO A 1 96 ? 36.189 36.267 85.366 1.00 53.93 75 PRO A CA 1
ATOM 573 C C . PRO A 1 96 ? 36.781 36.598 86.721 1.00 52.95 75 PRO A C 1
ATOM 574 O O . PRO A 1 96 ? 36.219 37.378 87.490 1.00 54.96 75 PRO A O 1
ATOM 578 N N . LEU A 1 97 ? 37.928 36.002 87.005 1.00 55.19 76 LEU A N 1
ATOM 579 C CA . LEU A 1 97 ? 38.574 36.133 88.299 1.00 54.47 76 LEU A CA 1
ATOM 580 C C . LEU A 1 97 ? 39.941 36.763 88.112 1.00 57.57 76 LEU A C 1
ATOM 581 O O . LEU A 1 97 ? 40.779 36.228 87.374 1.00 59.10 76 LEU A O 1
ATOM 586 N N . GLY A 1 98 ? 40.173 37.874 88.806 1.00 54.28 77 GLY A N 1
ATOM 587 C CA . GLY A 1 98 ? 41.478 38.503 88.830 1.00 56.07 77 GLY A CA 1
ATOM 588 C C . GLY A 1 98 ? 41.983 38.637 90.252 1.00 61.13 77 GLY A C 1
ATOM 589 O O . GLY A 1 98 ? 41.444 37.997 91.160 1.00 57.48 77 GLY A O 1
ATOM 590 N N . PHE A 1 99 ? 43.041 39.420 90.459 1.00 58.93 78 PHE A N 1
ATOM 591 C CA . PHE A 1 99 ? 43.531 39.700 91.800 1.00 63.32 78 PHE A CA 1
ATOM 592 C C . PHE A 1 99 ? 44.002 41.148 91.852 1.00 64.27 78 PHE A C 1
ATOM 593 O O . PHE A 1 99 ? 44.247 41.779 90.821 1.00 63.51 78 PHE A O 1
ATOM 601 N N . ALA A 1 100 ? 44.091 41.683 93.068 1.00 67.61 79 ALA A N 1
ATOM 602 C CA . ALA A 1 100 ? 44.675 42.997 93.310 1.00 66.80 79 ALA A CA 1
ATOM 603 C C . ALA A 1 100 ? 45.726 42.874 94.398 1.00 69.24 79 ALA A C 1
ATOM 604 O O . ALA A 1 100 ? 45.461 42.288 95.451 1.00 65.10 79 ALA A O 1
ATOM 606 N N . GLY A 1 101 ? 46.900 43.445 94.168 1.00 83.99 80 GLY A N 1
ATOM 607 C CA . GLY A 1 101 ? 47.953 43.356 95.159 1.00 87.84 80 GLY A CA 1
ATOM 608 C C . GLY A 1 101 ? 49.274 43.912 94.687 1.00 90.35 80 GLY A C 1
ATOM 609 O O . GLY A 1 101 ? 49.393 44.315 93.530 1.00 92.45 80 GLY A O 1
ATOM 610 N N . PRO A 1 102 ? 50.276 43.939 95.584 1.00 80.42 81 PRO A N 1
ATOM 611 C CA . PRO A 1 102 ? 50.177 43.446 96.967 1.00 77.16 81 PRO A CA 1
ATOM 612 C C . PRO A 1 102 ? 49.464 44.429 97.885 1.00 74.30 81 PRO A C 1
ATOM 613 O O . PRO A 1 102 ? 49.506 45.639 97.641 1.00 69.64 81 PRO A O 1
ATOM 617 N N . LEU A 1 103 ? 48.818 43.916 98.931 1.00 74.49 82 LEU A N 1
ATOM 618 C CA . LEU A 1 103 ? 48.043 44.737 99.859 1.00 71.36 82 LEU A CA 1
ATOM 619 C C . LEU A 1 103 ? 48.554 44.452 101.269 1.00 69.39 82 LEU A C 1
ATOM 620 O O . LEU A 1 103 ? 48.226 43.414 101.850 1.00 74.20 82 LEU A O 1
ATOM 625 N N . LYS A 1 104 ? 49.353 45.364 101.820 1.00 70.37 83 LYS A N 1
ATOM 626 C CA . LYS A 1 104 ? 49.866 45.212 103.180 1.00 69.91 83 LYS A CA 1
ATOM 627 C C . LYS A 1 104 ? 48.826 45.665 104.205 1.00 69.52 83 LYS A C 1
ATOM 628 O O . LYS A 1 104 ? 48.329 46.795 104.138 1.00 67.89 83 LYS A O 1
ATOM 634 N N . ILE A 1 105 ? 48.518 44.801 105.171 1.00 71.48 84 ILE A N 1
ATOM 635 C CA . ILE A 1 105 ? 47.466 45.069 106.145 1.00 73.24 84 ILE A CA 1
ATOM 636 C C . ILE A 1 105 ? 48.057 44.998 107.543 1.00 76.88 84 ILE A C 1
ATOM 637 O O . ILE A 1 105 ? 48.765 44.041 107.882 1.00 77.14 84 ILE A O 1
ATOM 642 N N . ASN A 1 106 ? 47.747 46.007 108.353 1.00 78.72 85 ASN A N 1
ATOM 643 C CA . ASN A 1 106 ? 48.163 46.080 109.746 1.00 79.81 85 ASN A CA 1
ATOM 644 C C . ASN A 1 106 ? 46.905 45.898 110.587 1.00 79.46 85 ASN A C 1
ATOM 645 O O . ASN A 1 106 ? 46.274 46.864 111.028 1.00 81.56 85 ASN A O 1
ATOM 650 N N . GLY A 1 107 ? 46.540 44.636 110.812 1.00 69.95 86 GLY A N 1
ATOM 651 C CA . GLY A 1 107 ? 45.339 44.295 111.534 1.00 69.99 86 GLY A CA 1
ATOM 652 C C . GLY A 1 107 ? 45.632 43.491 112.788 1.00 70.62 86 GLY A C 1
ATOM 653 O O . GLY A 1 107 ? 46.780 43.181 113.108 1.00 79.07 86 GLY A O 1
ATOM 654 N N . LYS A 1 108 ? 44.556 43.195 113.516 1.00 83.64 87 LYS A N 1
ATOM 655 C CA . LYS A 1 108 ? 44.643 42.306 114.671 1.00 83.23 87 LYS A CA 1
ATOM 656 C C . LYS A 1 108 ? 44.784 40.848 114.246 1.00 78.48 87 LYS A C 1
ATOM 657 O O . LYS A 1 108 ? 45.466 40.075 114.918 1.00 82.00 87 LYS A O 1
ATOM 663 N N . TYR A 1 109 ? 44.162 40.460 113.130 1.00 85.65 88 TYR A N 1
ATOM 664 C CA . TYR A 1 109 ? 44.172 39.080 112.655 1.00 86.81 88 TYR A CA 1
ATOM 665 C C . TYR A 1 109 ? 44.807 38.907 111.282 1.00 83.93 88 TYR A C 1
ATOM 666 O O . TYR A 1 109 ? 45.259 37.802 110.966 1.00 86.18 88 TYR A O 1
ATOM 675 N N . ALA A 1 110 ? 44.842 39.945 110.458 1.00 80.85 89 ALA A N 1
ATOM 676 C CA . ALA A 1 110 ? 45.480 39.891 109.153 1.00 80.91 89 ALA A CA 1
ATOM 677 C C . ALA A 1 110 ? 46.741 40.737 109.208 1.00 83.63 89 ALA A C 1
ATOM 678 O O . ALA A 1 110 ? 46.662 41.947 109.450 1.00 81.46 89 ALA A O 1
ATOM 680 N N . ASN A 1 111 ? 47.896 40.101 108.989 1.00 87.41 90 ASN A N 1
ATOM 681 C CA . ASN A 1 111 ? 49.174 40.799 108.947 1.00 95.22 90 ASN A CA 1
ATOM 682 C C . ASN A 1 111 ? 50.014 40.302 107.783 1.00 99.64 90 ASN A C 1
ATOM 683 O O . ASN A 1 111 ? 50.096 39.095 107.534 1.00 103.89 90 ASN A O 1
ATOM 688 N N . GLY A 1 112 ? 50.670 41.241 107.108 1.00 78.28 91 GLY A N 1
ATOM 689 C CA . GLY A 1 112 ? 51.516 40.952 105.966 1.00 74.80 91 GLY A CA 1
ATOM 690 C C . GLY A 1 112 ? 50.918 41.454 104.668 1.00 74.98 91 GLY A C 1
ATOM 691 O O . GLY A 1 112 ? 49.970 42.247 104.636 1.00 76.92 91 GLY A O 1
ATOM 692 N N . GLU A 1 113 ? 51.505 40.976 103.575 1.00 97.19 92 GLU A N 1
ATOM 693 C CA . GLU A 1 113 ? 51.061 41.338 102.239 1.00 95.21 92 GLU A CA 1
ATOM 694 C C . GLU A 1 113 ? 50.116 40.264 101.730 1.00 86.47 92 GLU A C 1
ATOM 695 O O . GLU A 1 113 ? 50.424 39.067 101.803 1.00 88.80 92 GLU A O 1
ATOM 701 N N . PHE A 1 114 ? 48.974 40.703 101.216 1.00 76.24 93 PHE A N 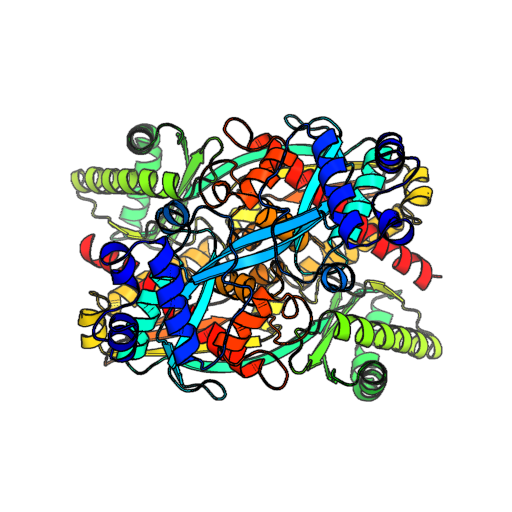1
ATOM 702 C CA . PHE A 1 114 ? 47.937 39.831 100.693 1.00 73.57 93 PHE A CA 1
ATOM 703 C C . PHE A 1 114 ? 47.716 40.162 99.226 1.00 68.15 93 PHE A C 1
ATOM 704 O O . PHE A 1 114 ? 47.891 41.305 98.800 1.00 65.86 93 PHE A O 1
ATOM 712 N N . TYR A 1 115 ? 47.375 39.139 98.453 1.00 75.46 94 TYR A N 1
ATOM 713 C CA . TYR A 1 115 ? 46.902 39.300 97.086 1.00 67.99 94 TYR A CA 1
ATOM 714 C C . TYR A 1 115 ? 45.438 38.897 97.078 1.00 67.62 94 TYR A C 1
ATOM 715 O O . TYR A 1 115 ? 45.111 37.722 97.267 1.00 65.39 94 TYR A O 1
ATOM 724 N N . VAL A 1 116 ? 44.572 39.872 96.835 1.00 66.69 95 VAL A N 1
ATOM 725 C CA . VAL A 1 116 ? 43.139 39.733 97.073 1.00 67.25 95 VAL A CA 1
ATOM 726 C C . VAL A 1 116 ? 42.487 39.294 95.762 1.00 65.61 95 VAL A C 1
ATOM 727 O O . VAL A 1 116 ? 42.569 40.034 94.772 1.00 59.32 95 VAL A O 1
ATOM 731 N N . PRO A 1 117 ? 41.805 38.148 95.724 1.00 70.45 96 PRO A N 1
ATOM 732 C CA . PRO A 1 117 ? 41.100 37.762 94.497 1.00 64.66 96 PRO A CA 1
ATOM 733 C C . PRO A 1 117 ? 39.761 38.473 94.371 1.00 63.14 96 PRO A C 1
ATOM 734 O O . PRO A 1 117 ? 39.037 38.660 95.353 1.00 62.37 96 PRO A O 1
ATOM 738 N N . LEU A 1 118 ? 39.420 38.834 93.133 1.00 60.97 97 LEU A N 1
ATOM 739 C CA . LEU A 1 118 ? 38.238 39.638 92.841 1.00 53.53 97 LEU A CA 1
ATOM 740 C C . LEU A 1 118 ? 37.593 39.091 91.583 1.00 55.39 97 LEU A C 1
ATOM 741 O O . LEU A 1 118 ? 38.244 39.014 90.532 1.00 56.35 97 LEU A O 1
ATOM 746 N N . ALA A 1 119 ? 36.327 38.709 91.686 1.00 53.84 98 ALA A N 1
ATOM 747 C CA . ALA A 1 119 ? 35.578 38.169 90.560 1.00 53.71 98 ALA A CA 1
ATOM 748 C C . ALA A 1 119 ? 34.565 39.218 90.124 1.00 59.49 98 ALA A C 1
ATOM 749 O O . ALA A 1 119 ? 33.775 39.696 90.946 1.00 58.92 98 ALA A O 1
ATOM 751 N N . THR A 1 120 ? 34.619 39.603 88.848 1.00 52.79 99 THR A N 1
ATOM 752 C CA . THR A 1 120 ? 33.739 40.642 88.331 1.00 54.11 99 THR A CA 1
ATOM 753 C C . THR A 1 120 ? 33.617 40.536 86.815 1.00 55.39 99 THR A C 1
ATOM 754 O O . THR A 1 120 ? 34.425 39.887 86.142 1.00 54.41 99 THR A O 1
ATOM 758 N N . THR A 1 121 ? 32.568 41.168 86.295 1.00 55.98 100 THR A N 1
ATOM 759 C CA . THR A 1 121 ? 32.420 41.411 84.868 1.00 60.18 100 THR A CA 1
ATOM 760 C C . THR A 1 121 ? 32.586 42.884 84.513 1.00 55.18 100 THR A C 1
ATOM 761 O O . THR A 1 121 ? 32.509 43.234 83.333 1.00 55.58 100 THR A O 1
ATOM 765 N N . GLU A 1 122 ? 32.820 43.753 85.496 1.00 48.18 101 GLU A N 1
ATOM 766 C CA . GLU A 1 122 ? 32.997 45.174 85.244 1.00 53.11 101 GLU A CA 1
ATOM 767 C C . GLU A 1 122 ? 34.462 45.443 84.932 1.00 55.94 101 GLU A C 1
ATOM 768 O O . GLU A 1 122 ? 35.331 45.235 85.786 1.00 50.28 101 GLU A O 1
ATOM 774 N N . GLY A 1 123 ? 34.737 45.930 83.723 1.00 53.16 102 GLY A N 1
ATOM 775 C CA . GLY A 1 123 ? 36.094 46.291 83.381 1.00 52.39 102 GLY A CA 1
ATOM 776 C C . GLY A 1 123 ? 36.551 47.504 84.170 1.00 55.50 102 GLY A C 1
ATOM 777 O O . GLY A 1 123 ? 35.770 48.387 84.513 1.00 55.50 102 GLY A O 1
ATOM 778 N N . ALA A 1 124 ? 37.834 47.526 84.486 1.00 62.68 103 ALA A N 1
ATOM 779 C CA . ALA A 1 124 ? 38.529 48.619 85.154 1.00 67.24 103 ALA A CA 1
ATOM 780 C C . ALA A 1 124 ? 38.379 48.600 86.678 1.00 67.17 103 ALA A C 1
ATOM 781 O O . ALA A 1 124 ? 39.125 49.307 87.357 1.00 71.89 103 ALA A O 1
ATOM 783 N N . LEU A 1 125 ? 37.476 47.799 87.243 1.00 62.94 104 LEU A N 1
ATOM 784 C CA . LEU A 1 125 ? 37.309 47.785 88.690 1.00 58.41 104 LEU A CA 1
ATOM 785 C C . LEU A 1 125 ? 38.518 47.160 89.374 1.00 61.18 104 LEU A C 1
ATOM 786 O O . LEU A 1 125 ? 39.083 47.737 90.309 1.00 63.91 104 LEU A O 1
ATOM 791 N N . VAL A 1 126 ? 38.933 45.978 88.921 1.00 55.39 105 VAL A N 1
ATOM 792 C CA . VAL A 1 126 ? 40.110 45.343 89.498 1.00 51.79 105 VAL A CA 1
ATOM 793 C C . VAL A 1 126 ? 41.329 46.247 89.359 1.00 58.51 105 VAL A C 1
ATOM 794 O O . VAL A 1 126 ? 42.154 46.333 90.277 1.00 59.44 105 VAL A O 1
ATOM 798 N N . ALA A 1 127 ? 41.466 46.938 88.219 1.00 57.42 106 ALA A N 1
ATOM 799 C CA . ALA A 1 127 ? 42.620 47.816 88.037 1.00 58.13 106 ALA A CA 1
ATOM 800 C C . ALA A 1 127 ? 42.585 48.983 89.016 1.00 59.53 106 ALA A C 1
ATOM 801 O O . ALA A 1 127 ? 43.634 49.422 89.507 1.00 59.08 106 ALA A O 1
ATOM 803 N N . SER A 1 128 ? 41.391 49.508 89.313 1.00 63.39 107 SER A N 1
ATOM 804 C CA . SER A 1 128 ? 41.306 50.602 90.278 1.00 61.01 107 SER A CA 1
ATOM 805 C C . SER A 1 128 ? 41.734 50.149 91.676 1.00 62.76 107 SER A C 1
ATOM 806 O O . SER A 1 128 ? 42.472 50.864 92.364 1.00 68.13 107 SER A O 1
ATOM 809 N N . VAL A 1 129 ? 41.299 48.961 92.114 1.00 61.93 108 VAL A N 1
ATOM 810 C CA . VAL A 1 129 ? 41.707 48.463 93.432 1.00 62.77 108 VAL A CA 1
ATOM 811 C C . VAL A 1 129 ? 43.185 48.093 93.431 1.00 65.03 108 VAL A C 1
ATOM 812 O O . VAL A 1 129 ? 43.912 48.374 94.393 1.00 67.11 108 VAL A O 1
ATOM 816 N N . ASN A 1 130 ? 43.643 47.429 92.370 1.00 71.83 109 ASN A N 1
ATOM 817 C CA . ASN A 1 130 ? 45.049 47.056 92.270 1.00 72.28 109 ASN A CA 1
ATOM 818 C C . ASN A 1 130 ? 45.945 48.275 92.404 1.00 73.13 109 ASN A C 1
ATOM 819 O O . ASN A 1 130 ? 47.016 48.205 93.015 1.00 76.82 109 ASN A O 1
ATOM 824 N N . ARG A 1 131 ? 45.525 49.401 91.830 1.00 72.12 110 ARG A N 1
ATOM 825 C CA . ARG A 1 131 ? 46.280 50.639 91.984 1.00 74.33 110 ARG A CA 1
ATOM 826 C C . ARG A 1 131 ? 46.260 51.119 93.433 1.00 74.32 110 ARG A C 1
ATOM 827 O O . ARG A 1 131 ? 47.280 51.573 93.958 1.00 77.76 110 ARG A O 1
ATOM 835 N N . GLY A 1 132 ? 45.112 51.021 94.102 1.00 73.17 111 GLY A N 1
ATOM 836 C CA . GLY A 1 132 ? 45.052 51.423 95.498 1.00 69.81 111 GLY A CA 1
ATOM 837 C C . GLY A 1 132 ? 45.909 50.561 96.405 1.00 67.22 111 GLY A C 1
ATOM 838 O O . GLY A 1 132 ? 46.541 51.061 97.338 1.00 63.30 111 GLY A O 1
ATOM 839 N N . CYS A 1 133 ? 45.934 49.254 96.155 1.00 69.38 112 CYS A N 1
ATOM 840 C CA . CYS A 1 133 ? 46.691 48.360 97.019 1.00 68.91 112 CYS A CA 1
ATOM 841 C C . CYS A 1 133 ? 48.172 48.721 97.017 1.00 78.46 112 CYS A C 1
ATOM 842 O O . CYS A 1 133 ? 48.825 48.714 98.069 1.00 76.23 112 CYS A O 1
ATOM 845 N N . SER A 1 134 ? 48.720 49.036 95.840 1.00 86.02 113 SER A N 1
ATOM 846 C CA . SER A 1 134 ? 50.145 49.331 95.734 1.00 89.86 113 SER A CA 1
ATOM 847 C C . SER A 1 134 ? 50.494 50.654 96.406 1.00 89.49 113 SER A C 1
ATOM 848 O O . SER A 1 134 ? 51.524 50.759 97.078 1.00 92.36 113 SER A O 1
ATOM 851 N N . ILE A 1 135 ? 49.650 51.673 96.244 1.00 80.98 114 ILE A N 1
ATOM 852 C CA . ILE A 1 135 ? 49.929 52.970 96.857 1.00 83.35 114 ILE A CA 1
ATOM 853 C C . ILE A 1 135 ? 49.962 52.836 98.372 1.00 82.61 114 ILE A C 1
ATOM 854 O O . ILE A 1 135 ? 50.848 53.378 99.042 1.00 83.89 114 ILE A O 1
ATOM 859 N N . VAL A 1 136 ? 48.957 52.165 98.937 1.00 70.04 115 VAL A N 1
ATOM 860 C CA . VAL A 1 136 ? 48.887 52.003 100.385 1.00 68.91 115 VAL A CA 1
ATOM 861 C C . VAL A 1 136 ? 50.039 51.150 100.892 1.00 67.31 115 VAL A C 1
ATOM 862 O O . VAL A 1 136 ? 50.667 51.475 101.903 1.00 69.79 115 VAL A O 1
ATOM 866 N N . THR A 1 137 ? 50.338 50.050 100.199 1.00 74.25 116 THR A N 1
ATOM 867 C CA . THR A 1 137 ? 51.362 49.122 100.673 1.00 75.97 116 THR A CA 1
ATOM 868 C C . THR A 1 137 ? 52.693 49.826 100.882 1.00 77.16 116 THR A C 1
ATOM 869 O O . THR A 1 137 ? 53.357 49.627 101.909 1.00 78.24 116 THR A O 1
ATOM 873 N N . LYS A 1 138 ? 53.104 50.654 99.934 1.00 82.46 117 LYS A N 1
ATOM 874 C CA . LYS A 1 138 ? 54.395 51.296 100.076 1.00 89.84 117 LYS A CA 1
ATOM 875 C C . LYS A 1 138 ? 54.321 52.579 100.894 1.00 87.76 117 LYS A C 1
ATOM 876 O O . LYS A 1 138 ? 55.356 53.218 101.113 1.00 88.31 117 LYS A O 1
ATOM 882 N N . CYS A 1 139 ? 53.136 52.949 101.377 1.00 90.80 118 CYS A N 1
ATOM 883 C CA . CYS A 1 139 ? 52.996 53.971 102.405 1.00 89.26 118 CYS A CA 1
ATOM 884 C C . CYS A 1 139 ? 52.798 53.372 103.795 1.00 87.45 118 CYS A C 1
ATOM 885 O O . CYS A 1 139 ? 52.480 54.108 104.732 1.00 87.66 118 CYS A O 1
ATOM 888 N N . GLY A 1 140 ? 52.974 52.061 103.950 1.00 80.66 119 GLY A N 1
ATOM 889 C CA . GLY A 1 140 ? 52.965 51.422 105.258 1.00 82.87 119 GLY A CA 1
ATOM 890 C C . GLY A 1 140 ? 51.842 50.429 105.520 1.00 84.26 119 GLY A C 1
ATOM 891 O O . GLY A 1 140 ? 51.849 49.800 106.589 1.00 86.14 119 GLY A O 1
ATOM 892 N N . GLY A 1 141 ? 50.876 50.236 104.624 1.00 84.84 120 GLY A N 1
ATOM 893 C CA . GLY A 1 141 ? 49.801 49.288 104.843 1.00 82.59 120 GLY A CA 1
ATOM 894 C C . GLY A 1 141 ? 48.566 49.920 105.467 1.00 79.83 120 GLY A C 1
ATOM 895 O O . GLY A 1 141 ? 48.541 51.099 105.828 1.00 81.93 120 GLY A O 1
ATOM 896 N N . VAL A 1 142 ? 47.509 49.105 105.582 1.00 69.03 121 VAL A N 1
ATOM 897 C CA . VAL A 1 142 ? 46.202 49.550 106.074 1.00 64.16 121 VAL A CA 1
ATOM 898 C C . VAL A 1 142 ? 46.032 49.122 107.520 1.00 64.61 121 VAL A C 1
ATOM 899 O O . VAL A 1 142 ? 46.151 47.932 107.842 1.00 64.12 121 VAL A O 1
ATOM 903 N N . THR A 1 143 ? 45.678 50.076 108.376 1.00 65.10 122 THR A N 1
ATOM 904 C CA . THR A 1 143 ? 45.281 49.773 109.737 1.00 65.17 122 THR A CA 1
ATOM 905 C C . THR A 1 143 ? 43.805 49.454 109.703 1.00 66.45 122 THR A C 1
ATOM 906 O O . THR A 1 143 ? 43.006 50.265 109.227 1.00 68.31 122 THR A O 1
ATOM 910 N N . VAL A 1 144 ? 43.444 48.288 110.219 1.00 62.34 123 VAL A N 1
ATOM 911 C CA . VAL A 1 144 ? 42.068 47.825 110.167 1.00 61.73 123 VAL A CA 1
ATOM 912 C C . VAL A 1 144 ? 41.735 47.167 111.496 1.00 56.64 123 VAL A C 1
ATOM 913 O O . VAL A 1 144 ? 42.588 46.554 112.136 1.00 58.52 123 VAL A O 1
ATOM 917 N N . ARG A 1 145 ? 40.486 47.318 111.918 1.00 57.49 124 ARG A N 1
ATOM 918 C CA . ARG A 1 145 ? 39.996 46.693 113.133 1.00 57.14 124 ARG A CA 1
ATOM 919 C C . ARG A 1 145 ? 38.561 46.264 112.924 1.00 55.34 124 ARG A C 1
ATOM 920 O O . ARG A 1 145 ? 37.768 46.992 112.319 1.00 56.83 124 ARG A O 1
ATOM 928 N N . VAL A 1 146 ? 38.239 45.075 113.420 1.00 56.91 125 VAL A N 1
ATOM 929 C CA . VAL A 1 146 ? 36.851 44.645 113.522 1.00 58.70 125 VAL A CA 1
ATOM 930 C C . VAL A 1 146 ? 36.258 45.243 114.784 1.00 59.69 125 VAL A C 1
ATOM 931 O O . VAL A 1 146 ? 36.691 44.925 115.895 1.00 68.15 125 VAL A O 1
ATOM 935 N N . ILE A 1 147 ? 35.245 46.091 114.606 1.00 62.80 126 ILE A N 1
ATOM 936 C CA . ILE A 1 147 ? 34.597 46.797 115.704 1.00 61.95 126 ILE A CA 1
ATOM 937 C C . ILE A 1 147 ? 33.570 45.919 116.406 1.00 61.93 126 ILE A C 1
ATOM 938 O O . ILE A 1 147 ? 33.352 46.061 117.611 1.00 63.67 126 ILE A O 1
ATOM 943 N N . ASP A 1 148 ? 32.901 45.037 115.672 1.00 69.11 127 ASP A N 1
ATOM 944 C CA . ASP A 1 148 ? 31.815 44.242 116.218 1.00 68.02 127 ASP A CA 1
ATOM 945 C C . ASP A 1 148 ? 31.605 43.041 115.313 1.00 69.06 127 ASP A C 1
ATOM 946 O O . ASP A 1 148 ? 31.941 43.068 114.128 1.00 66.87 127 ASP A O 1
ATOM 951 N N . ASP A 1 149 ? 30.998 42.001 115.880 1.00 69.89 128 ASP A N 1
ATOM 952 C CA . ASP A 1 149 ? 30.839 40.720 115.196 1.00 70.91 128 ASP A CA 1
ATOM 953 C C . ASP A 1 149 ? 29.617 40.028 115.774 1.00 69.74 128 ASP A C 1
ATOM 954 O O . ASP A 1 149 ? 29.683 39.485 116.882 1.00 71.47 128 ASP A O 1
ATOM 959 N N . LYS A 1 150 ? 28.529 40.011 115.013 1.00 58.63 129 LYS A N 1
ATOM 960 C CA . LYS A 1 150 ? 27.273 39.455 115.495 1.00 59.51 129 LYS A CA 1
ATOM 961 C C . LYS A 1 150 ? 26.361 39.228 114.297 1.00 54.62 129 LYS A C 1
ATOM 962 O O . LYS A 1 150 ? 26.542 39.833 113.237 1.00 54.40 129 LYS A O 1
ATOM 968 N N . MET A 1 151 ? 25.367 38.361 114.485 1.00 50.50 130 MET A N 1
ATOM 969 C CA . MET A 1 151 ? 24.314 38.132 113.503 1.00 45.82 130 MET A CA 1
ATOM 970 C C . MET A 1 151 ? 22.967 38.209 114.212 1.00 51.61 130 MET A C 1
ATOM 971 O O . MET A 1 151 ? 22.841 37.835 115.384 1.00 47.13 130 MET A O 1
ATOM 976 N N . THR A 1 152 ? 21.955 38.706 113.498 1.00 55.40 131 THR A N 1
ATOM 977 C CA . THR A 1 152 ? 20.697 39.053 114.133 1.00 54.73 131 THR A CA 1
ATOM 978 C C . THR A 1 152 ? 19.521 38.402 113.425 1.00 59.11 131 THR A C 1
ATOM 979 O O . THR A 1 152 ? 19.552 38.150 112.212 1.00 58.91 131 THR A O 1
ATOM 983 N N . ARG A 1 153 ? 18.474 38.150 114.217 1.00 50.94 132 ARG A N 1
ATOM 984 C CA . ARG A 1 153 ? 17.175 37.704 113.738 1.00 43.60 132 ARG A CA 1
ATOM 985 C C . ARG A 1 153 ? 16.112 38.353 114.610 1.00 46.58 132 ARG A C 1
ATOM 986 O O . ARG A 1 153 ? 16.189 38.294 115.843 1.00 50.58 132 ARG A O 1
ATOM 994 N N . ALA A 1 154 ? 15.134 38.984 113.969 1.00 46.92 133 ALA A N 1
ATOM 995 C CA . ALA A 1 154 ? 14.109 39.762 114.665 1.00 48.16 133 ALA A CA 1
ATOM 996 C C . ALA A 1 154 ? 12.737 39.288 114.212 1.00 52.04 133 ALA A C 1
ATOM 997 O O . ALA A 1 154 ? 12.232 39.759 113.177 1.00 49.24 133 ALA A O 1
ATOM 999 N N . PRO A 1 155 ? 12.105 38.378 114.949 1.00 42.81 134 PRO A N 1
ATOM 1000 C CA . PRO A 1 155 ? 10.740 37.959 114.603 1.00 44.15 134 PRO A CA 1
ATOM 1001 C C . PRO A 1 155 ? 9.729 39.078 114.822 1.00 47.36 134 PRO A C 1
ATOM 1002 O O . PRO A 1 155 ? 10.016 40.087 115.471 1.00 45.45 134 PRO A O 1
ATOM 1006 N N . VAL A 1 156 ? 8.530 38.871 114.252 1.00 49.25 135 VAL A N 1
ATOM 1007 C CA . VAL A 1 156 ? 7.317 39.630 114.570 1.00 44.26 135 VAL A CA 1
ATOM 1008 C C . VAL A 1 156 ? 6.481 38.742 115.442 1.00 42.84 135 VAL A C 1
ATOM 1009 O O . VAL A 1 156 ? 6.124 37.638 115.024 1.00 44.91 135 VAL A O 1
ATOM 1013 N N . ILE A 1 157 ? 6.123 39.231 116.615 1.00 50.16 136 ILE A N 1
ATOM 1014 C CA . ILE A 1 157 ? 5.244 38.513 117.525 1.00 51.63 136 ILE A CA 1
ATOM 1015 C C . ILE A 1 157 ? 3.986 39.351 117.683 1.00 54.73 136 ILE A C 1
ATOM 1016 O O . ILE A 1 157 ? 4.067 40.555 117.957 1.00 55.76 136 ILE A O 1
ATOM 1021 N N . LYS A 1 158 ? 2.832 38.730 117.483 1.00 48.56 137 LYS A N 1
ATOM 1022 C CA . LYS A 1 158 ? 1.560 39.396 117.721 1.00 48.10 137 LYS A CA 1
ATOM 1023 C C . LYS A 1 158 ? 1.140 39.129 119.160 1.00 48.32 137 LYS A C 1
ATOM 1024 O O . LYS A 1 158 ? 1.254 37.999 119.648 1.00 51.36 137 LYS A O 1
ATOM 1030 N N . THR A 1 159 ? 0.714 40.174 119.852 1.00 46.66 138 THR A N 1
ATOM 1031 C CA . THR A 1 159 ? 0.101 40.036 121.161 1.00 49.06 138 THR A CA 1
ATOM 1032 C C . THR A 1 159 ? -1.302 40.619 121.095 1.00 47.00 138 THR A C 1
ATOM 1033 O O . THR A 1 159 ? -1.693 41.228 120.101 1.00 50.68 138 THR A O 1
ATOM 1037 N N . GLU A 1 160 ? -2.084 40.394 122.151 1.00 59.00 139 GLU A N 1
ATOM 1038 C CA . GLU A 1 160 ? -3.471 40.844 122.141 1.00 60.22 139 GLU A CA 1
ATOM 1039 C C . GLU A 1 160 ? -3.579 42.362 122.200 1.00 57.50 139 GLU A C 1
ATOM 1040 O O . GLU A 1 160 ? -4.546 42.933 121.682 1.00 55.51 139 GLU A O 1
ATOM 1046 N N . SER A 1 161 ? -2.616 43.032 122.829 1.00 55.93 140 SER A N 1
ATOM 1047 C CA . SER A 1 161 ? -2.707 44.468 123.051 1.00 50.10 140 SER A CA 1
ATOM 1048 C C . SER A 1 161 ? -1.359 44.981 123.543 1.00 53.51 140 SER A C 1
ATOM 1049 O O . SER A 1 161 ? -0.475 44.205 123.925 1.00 53.18 140 SER A O 1
ATOM 1052 N N . VAL A 1 162 ? -1.214 46.311 123.537 1.00 48.86 141 VAL A N 1
ATOM 1053 C CA . VAL A 1 162 ? 0.006 46.929 124.048 1.00 49.31 141 VAL A CA 1
ATOM 1054 C C . VAL A 1 162 ? 0.254 46.532 125.501 1.00 49.90 141 VAL A C 1
ATOM 1055 O O . VAL A 1 162 ? 1.402 46.511 125.961 1.00 49.96 141 VAL A O 1
ATOM 1059 N N . ILE A 1 163 ? -0.800 46.259 126.262 1.00 46.38 142 ILE A N 1
ATOM 1060 C CA . ILE A 1 163 ? -0.592 45.816 127.639 1.00 46.16 142 ILE A CA 1
ATOM 1061 C C . ILE A 1 163 ? 0.214 44.522 127.666 1.00 48.51 142 ILE A C 1
ATOM 1062 O O . ILE A 1 163 ? 1.204 44.406 128.397 1.00 51.60 142 ILE A O 1
ATOM 1067 N N . ASP A 1 164 ? -0.207 43.523 126.880 1.00 48.05 143 ASP A N 1
ATOM 1068 C CA . ASP A 1 164 ? 0.553 42.278 126.789 1.00 49.85 143 ASP A CA 1
ATOM 1069 C C . ASP A 1 164 ? 1.900 42.483 126.104 1.00 51.15 143 ASP A C 1
ATOM 1070 O O . ASP A 1 164 ? 2.878 41.808 126.447 1.00 49.52 143 ASP A O 1
ATOM 1075 N N . ALA A 1 165 ? 1.969 43.358 125.097 1.00 54.06 144 ALA A N 1
ATOM 1076 C CA . ALA A 1 165 ? 3.254 43.609 124.447 1.00 52.22 144 ALA A CA 1
ATOM 1077 C C . ALA A 1 165 ? 4.279 44.138 125.448 1.00 50.80 144 ALA A C 1
ATOM 1078 O O . ALA A 1 165 ? 5.452 43.749 125.416 1.00 48.01 144 ALA A O 1
ATOM 1080 N N . VAL A 1 166 ? 3.855 45.003 126.366 1.00 54.25 145 VAL A N 1
ATOM 1081 C CA . VAL A 1 166 ? 4.768 45.476 127.404 1.00 54.39 145 VAL A CA 1
ATOM 1082 C C . VAL A 1 166 ? 5.174 44.326 128.323 1.00 54.96 145 VAL A C 1
ATOM 1083 O O . VAL A 1 166 ? 6.357 44.150 128.641 1.00 54.34 145 VAL A O 1
ATOM 1087 N N . LYS A 1 167 ? 4.202 43.524 128.760 1.00 57.09 146 LYS A N 1
ATOM 1088 C CA . LYS A 1 167 ? 4.511 42.352 129.576 1.00 59.80 146 LYS A CA 1
ATOM 1089 C C . LYS A 1 167 ? 5.534 41.450 128.892 1.00 55.32 146 LYS A C 1
ATOM 1090 O O . LYS A 1 167 ? 6.463 40.942 129.536 1.00 55.54 146 LYS A O 1
ATOM 1096 N N . LEU A 1 168 ? 5.363 41.228 127.587 1.00 57.05 147 LEU A N 1
ATOM 1097 C CA . LEU A 1 168 ? 6.261 40.361 126.824 1.00 56.80 147 LEU A CA 1
ATOM 1098 C C . LEU A 1 168 ? 7.690 40.897 126.827 1.00 52.07 147 LEU A C 1
ATOM 1099 O O . LEU A 1 168 ? 8.651 40.155 127.084 1.00 53.23 147 LEU A O 1
ATOM 1104 N N . LYS A 1 169 ? 7.845 42.189 126.540 1.00 52.97 148 LYS A N 1
ATOM 1105 C CA . LYS A 1 169 ? 9.164 42.810 126.528 1.00 55.33 148 LYS A CA 1
ATOM 1106 C C . LYS A 1 169 ? 9.853 42.661 127.882 1.00 58.32 148 LYS A C 1
ATOM 1107 O O . LYS A 1 169 ? 11.029 42.286 127.950 1.00 55.23 148 LYS A O 1
ATOM 1113 N N . GLU A 1 170 ? 9.120 42.929 128.976 1.00 58.56 149 GLU A N 1
ATOM 1114 C CA . GLU A 1 170 ? 9.691 42.827 130.324 1.00 61.88 149 GLU A CA 1
ATOM 1115 C C . GLU A 1 170 ? 10.036 41.388 130.690 1.00 60.18 149 GLU A C 1
ATOM 1116 O O . GLU A 1 170 ? 11.035 41.137 131.379 1.00 56.49 149 GLU A O 1
ATOM 1122 N N . TRP A 1 171 ? 9.209 40.431 130.270 1.00 53.22 150 TRP A N 1
ATOM 1123 C CA . TRP A 1 171 ? 9.522 39.030 130.536 1.00 55.66 150 TRP A CA 1
ATOM 1124 C C . TRP A 1 171 ? 10.794 38.607 129.806 1.00 53.39 150 TRP A C 1
ATOM 1125 O O . TRP A 1 171 ? 11.628 37.889 130.369 1.00 52.47 150 TRP A O 1
ATOM 1136 N N . ILE A 1 172 ? 10.956 39.022 128.545 1.00 55.02 151 ILE A N 1
ATOM 1137 C CA . ILE A 1 172 ? 12.185 38.696 127.819 1.00 54.85 151 ILE A CA 1
ATOM 1138 C C . ILE A 1 172 ? 13.396 39.252 128.561 1.00 60.54 151 ILE A C 1
ATOM 1139 O O . ILE A 1 172 ? 14.392 38.555 128.773 1.00 62.01 151 ILE A O 1
ATOM 1144 N N . LYS A 1 173 ? 13.321 40.513 128.982 1.00 72.09 152 LYS A N 1
ATOM 1145 C CA . LYS A 1 173 ? 14.448 41.126 129.673 1.00 71.56 152 LYS A CA 1
ATOM 1146 C C . LYS A 1 173 ? 14.740 40.391 130.976 1.00 70.71 152 LYS A C 1
ATOM 1147 O O . LYS A 1 173 ? 15.905 40.192 131.338 1.00 72.50 152 LYS A O 1
ATOM 1153 N N . GLU A 1 174 ? 13.689 39.923 131.655 1.00 77.01 153 GLU A N 1
ATOM 1154 C CA . GLU A 1 174 ? 13.827 39.261 132.949 1.00 78.28 153 GLU A CA 1
ATOM 1155 C C . GLU A 1 174 ? 14.360 37.839 132.803 1.00 79.83 153 GLU A C 1
ATOM 1156 O O . GLU A 1 174 ? 15.153 37.382 133.633 1.00 81.77 153 GLU A O 1
ATOM 1162 N N . ASN A 1 175 ? 13.936 37.124 131.762 1.00 74.48 154 ASN A N 1
ATOM 1163 C CA . ASN A 1 175 ? 14.240 35.707 131.608 1.00 69.19 154 ASN A CA 1
ATOM 1164 C C . ASN A 1 175 ? 15.268 35.463 130.511 1.00 65.81 154 ASN A C 1
ATOM 1165 O O . ASN A 1 175 ? 15.266 34.404 129.877 1.00 65.54 154 ASN A O 1
ATOM 1170 N N . PHE A 1 176 ? 16.170 36.426 130.299 1.00 60.60 155 PHE A N 1
ATOM 1171 C CA . PHE A 1 176 ? 17.117 36.317 129.196 1.00 58.60 155 PHE A CA 1
ATOM 1172 C C . PHE A 1 176 ? 18.010 35.095 129.349 1.00 64.95 155 PHE A C 1
ATOM 1173 O O . PHE A 1 176 ? 18.289 34.405 128.362 1.00 64.00 155 PHE A O 1
ATOM 1181 N N . GLN A 1 177 ? 18.490 34.818 130.569 1.00 66.43 156 GLN A N 1
ATOM 1182 C CA . GLN A 1 177 ? 19.385 33.675 130.754 1.00 73.54 156 GLN A CA 1
ATOM 1183 C C . GLN A 1 177 ? 18.716 32.368 130.348 1.00 73.32 156 GLN A C 1
ATOM 1184 O O . GLN A 1 177 ? 19.348 31.516 129.715 1.00 75.74 156 GLN A O 1
ATOM 1190 N N . ARG A 1 178 ? 17.439 32.191 130.694 1.00 63.81 157 ARG A N 1
ATOM 1191 C CA . ARG A 1 178 ? 16.741 30.973 130.293 1.00 66.38 157 ARG A CA 1
ATOM 1192 C C . ARG A 1 178 ? 16.554 30.899 128.783 1.00 66.17 157 ARG A C 1
ATOM 1193 O O . ARG A 1 178 ? 16.694 29.823 128.190 1.00 69.59 157 ARG A O 1
ATOM 1201 N N . ILE A 1 179 ? 16.183 32.012 128.151 1.00 68.31 158 ILE A N 1
ATOM 1202 C CA . ILE A 1 179 ? 16.051 32.014 126.696 1.00 65.99 158 ILE A CA 1
ATOM 1203 C C . ILE A 1 179 ? 17.394 31.686 126.071 1.00 64.40 158 ILE A C 1
ATOM 1204 O O . ILE A 1 179 ? 17.464 31.045 125.016 1.00 64.26 158 ILE A O 1
ATOM 1209 N N . LYS A 1 180 ? 18.479 32.133 126.705 1.00 73.49 159 LYS A N 1
ATOM 1210 C CA . LYS A 1 180 ? 19.814 31.904 126.166 1.00 76.88 159 LYS A CA 1
ATOM 1211 C C . LYS A 1 180 ? 20.138 30.418 126.125 1.00 75.48 159 LYS A C 1
ATOM 1212 O O . LYS A 1 180 ? 20.668 29.917 125.124 1.00 74.30 159 LYS A O 1
ATOM 1218 N N . GLU A 1 181 ? 19.811 29.696 127.200 1.00 71.65 160 GLU A N 1
ATOM 1219 C CA . GLU A 1 181 ? 20.101 28.268 127.248 1.00 76.01 160 GLU A CA 1
ATOM 1220 C C . GLU A 1 181 ? 19.263 27.494 126.234 1.00 72.82 160 GLU A C 1
ATOM 1221 O O . GLU A 1 181 ? 19.731 26.505 125.661 1.00 73.50 160 GLU A O 1
ATOM 1227 N N . VAL A 1 182 ? 18.010 27.897 126.026 1.00 72.44 161 VAL A N 1
ATOM 1228 C CA . VAL A 1 182 ? 17.198 27.230 125.013 1.00 72.25 161 VAL A CA 1
ATOM 1229 C C . VAL A 1 182 ? 17.797 27.467 123.629 1.00 73.48 161 VAL A C 1
ATOM 1230 O O . VAL A 1 182 ? 17.941 26.536 122.823 1.00 71.92 161 VAL A O 1
ATOM 1234 N N . ALA A 1 183 ? 18.183 28.711 123.345 1.00 63.37 162 ALA A N 1
ATOM 1235 C CA . ALA A 1 183 ? 18.765 29.030 122.045 1.00 68.18 162 ALA A CA 1
ATOM 1236 C C . ALA A 1 183 ? 20.051 28.249 121.805 1.00 67.25 162 ALA A C 1
ATOM 1237 O O . ALA A 1 183 ? 20.258 27.694 120.722 1.00 70.44 162 ALA A O 1
ATOM 1239 N N . GLU A 1 184 ? 20.923 28.181 122.807 1.00 76.51 163 GLU A N 1
ATOM 1240 C CA . GLU A 1 184 ? 22.218 27.549 122.598 1.00 75.63 163 GLU A CA 1
ATOM 1241 C C . GLU A 1 184 ? 22.124 26.034 122.526 1.00 75.25 163 GLU A C 1
ATOM 1242 O O . GLU A 1 184 ? 23.069 25.396 122.053 1.00 76.21 163 GLU A O 1
ATOM 1248 N N . SER A 1 185 ? 21.006 25.443 122.958 1.00 68.92 164 SER A N 1
ATOM 1249 C CA . SER A 1 185 ? 20.850 23.993 122.875 1.00 73.25 164 SER A CA 1
ATOM 1250 C C . SER A 1 185 ? 20.707 23.489 121.449 1.00 73.19 164 SER A C 1
ATOM 1251 O O . SER A 1 185 ? 20.731 22.273 121.243 1.00 80.35 164 SER A O 1
ATOM 1254 N N . THR A 1 186 ? 20.523 24.379 120.473 1.00 76.32 165 THR A N 1
ATOM 1255 C CA . THR A 1 186 ? 20.370 23.999 119.072 1.00 75.89 165 THR A CA 1
ATOM 1256 C C . THR A 1 186 ? 21.672 24.077 118.292 1.00 74.00 165 THR A C 1
ATOM 1257 O O . THR A 1 186 ? 21.684 23.748 117.099 1.00 69.32 165 THR A O 1
ATOM 1261 N N . THR A 1 187 ? 22.742 24.576 118.904 1.00 78.57 166 THR A N 1
ATOM 1262 C CA . THR A 1 187 ? 23.951 24.863 118.155 1.00 80.72 166 THR A CA 1
ATOM 1263 C C . THR A 1 187 ? 25.175 24.696 119.042 1.00 80.32 166 THR A C 1
ATOM 1264 O O . THR A 1 187 ? 25.130 24.905 120.253 1.00 78.49 166 THR A O 1
ATOM 1268 N N . ARG A 1 188 ? 26.275 24.330 118.404 1.00 80.34 167 ARG A N 1
ATOM 1269 C CA . ARG A 1 188 ? 27.551 24.179 119.076 1.00 82.91 167 ARG A CA 1
ATOM 1270 C C . ARG A 1 188 ? 28.398 25.440 118.989 1.00 81.00 167 ARG A C 1
ATOM 1271 O O . ARG A 1 188 ? 29.250 25.666 119.852 1.00 82.51 167 ARG A O 1
ATOM 1279 N N . HIS A 1 189 ? 28.173 26.268 117.971 1.00 89.34 168 HIS A N 1
ATOM 1280 C CA . HIS A 1 189 ? 28.915 27.505 117.783 1.00 88.50 168 HIS A CA 1
ATOM 1281 C C . HIS A 1 189 ? 28.124 28.759 118.116 1.00 88.72 168 HIS A C 1
ATOM 1282 O O . HIS A 1 189 ? 28.733 29.785 118.440 1.00 87.25 168 HIS A O 1
ATOM 1289 N N . GLY A 1 190 ? 26.796 28.700 118.072 1.00 84.07 169 GLY A N 1
ATOM 1290 C CA . GLY A 1 190 ? 26.004 29.886 118.296 1.00 80.32 169 GLY A CA 1
ATOM 1291 C C . GLY A 1 190 ? 25.900 30.218 119.773 1.00 81.08 169 GLY A C 1
ATOM 1292 O O . GLY A 1 190 ? 25.690 29.352 120.623 1.00 82.84 169 GLY A O 1
ATOM 1293 N N . LYS A 1 191 ? 26.079 31.498 120.070 1.00 81.44 170 LYS A N 1
ATOM 1294 C CA . LYS A 1 191 ? 25.889 32.025 121.410 1.00 84.20 170 LYS A CA 1
ATOM 1295 C C . LYS A 1 191 ? 24.944 33.213 121.306 1.00 79.01 170 LYS A C 1
ATOM 1296 O O . LYS A 1 191 ? 25.190 34.139 120.522 1.00 72.07 170 LYS A O 1
ATOM 1302 N N . LEU A 1 192 ? 23.844 33.166 122.061 1.00 69.58 171 LEU A N 1
ATOM 1303 C CA . LEU A 1 192 ? 22.952 34.313 122.157 1.00 63.98 171 LEU A CA 1
ATOM 1304 C C . LEU A 1 192 ? 23.527 35.262 123.198 1.00 67.15 171 LEU A C 1
ATOM 1305 O O . LEU A 1 192 ? 23.622 34.910 124.381 1.00 67.72 171 LEU A O 1
ATOM 1310 N N . ILE A 1 193 ? 23.888 36.469 122.764 1.00 65.12 172 ILE A N 1
ATOM 1311 C CA . ILE A 1 193 ? 24.529 37.440 123.640 1.00 63.47 172 ILE A CA 1
ATOM 1312 C C . ILE A 1 193 ? 23.611 38.598 124.008 1.00 61.20 172 ILE A C 1
ATOM 1313 O O . ILE A 1 193 ? 23.922 39.332 124.958 1.00 66.74 172 ILE A O 1
ATOM 1318 N N . ASP A 1 194 ? 22.501 38.791 123.307 1.00 55.88 173 ASP A N 1
ATOM 1319 C CA . ASP A 1 194 ? 21.615 39.899 123.636 1.00 60.60 173 ASP A CA 1
ATOM 1320 C C . ASP A 1 194 ? 20.296 39.727 122.895 1.00 56.64 173 ASP A C 1
ATOM 1321 O O . ASP A 1 194 ? 20.209 39.024 121.882 1.00 52.60 173 ASP A O 1
ATOM 1326 N N . ILE A 1 195 ? 19.278 40.402 123.413 1.00 55.30 174 ILE A N 1
ATOM 1327 C CA . ILE A 1 195 ? 18.002 40.580 122.725 1.00 57.24 174 ILE A CA 1
ATOM 1328 C C . ILE A 1 195 ? 17.747 42.079 122.799 1.00 56.45 174 ILE A C 1
ATOM 1329 O O . ILE A 1 195 ? 17.134 42.574 123.751 1.00 55.91 174 ILE A O 1
ATOM 1334 N N . ASN A 1 196 ? 18.272 42.816 121.827 1.00 55.80 175 ASN A N 1
ATOM 1335 C CA . ASN A 1 196 ? 18.240 44.265 121.878 1.00 54.05 175 ASN A CA 1
ATOM 1336 C C . ASN A 1 196 ? 18.453 44.900 120.502 1.00 51.79 175 ASN A C 1
ATOM 1337 O O . ASN A 1 196 ? 19.289 44.438 119.751 1.00 52.62 175 ASN A O 1
ATOM 1342 N N . PRO A 1 197 ? 17.693 45.956 120.157 1.00 50.87 176 PRO A N 1
ATOM 1343 C CA . PRO A 1 197 ? 16.538 46.484 120.884 1.00 47.60 176 PRO A CA 1
ATOM 1344 C C . PRO A 1 197 ? 15.320 45.580 120.741 1.00 48.89 176 PRO A C 1
ATOM 1345 O O . PRO A 1 197 ? 15.321 44.661 119.918 1.00 53.12 176 PRO A O 1
ATOM 1349 N N . ILE A 1 198 ? 14.309 45.831 121.561 1.00 42.96 177 ILE A N 1
ATOM 1350 C CA . ILE A 1 198 ? 13.031 45.145 121.481 1.00 45.47 177 ILE A CA 1
ATOM 1351 C C . ILE A 1 198 ? 12.017 46.209 121.102 1.00 46.14 177 ILE A C 1
ATOM 1352 O O . ILE A 1 198 ? 11.555 46.979 121.954 1.00 50.25 177 ILE A O 1
ATOM 1357 N N . LEU A 1 199 ? 11.632 46.213 119.833 1.00 42.22 178 LEU A N 1
ATOM 1358 C CA . LEU A 1 199 ? 10.760 47.236 119.295 1.00 37.71 178 LEU A CA 1
ATOM 1359 C C . LEU A 1 199 ? 9.314 46.797 119.478 1.00 40.14 178 LEU A C 1
ATOM 1360 O O . LEU A 1 199 ? 9.001 45.607 119.371 1.00 42.31 178 LEU A O 1
ATOM 1365 N N . ILE A 1 200 ? 8.442 47.760 119.783 1.00 42.96 179 ILE A N 1
ATOM 1366 C CA . ILE A 1 200 ? 7.005 47.533 119.907 1.00 43.22 179 ILE A CA 1
ATOM 1367 C C . ILE A 1 200 ? 6.283 48.535 119.014 1.00 46.40 179 ILE A C 1
ATOM 1368 O O . ILE A 1 200 ? 6.544 49.739 119.094 1.00 43.41 179 ILE A O 1
ATOM 1373 N N . VAL A 1 201 ? 5.392 48.040 118.154 1.00 42.87 180 VAL A N 1
ATOM 1374 C CA . VAL A 1 201 ? 4.494 48.886 117.373 1.00 41.88 180 VAL A CA 1
ATOM 1375 C C . VAL A 1 201 ? 3.070 48.417 117.623 1.00 42.55 180 VAL A C 1
ATOM 1376 O O . VAL A 1 201 ? 2.684 47.339 117.162 1.00 47.02 180 VAL A O 1
ATOM 1380 N N . GLY A 1 202 ? 2.282 49.226 118.329 1.00 43.52 181 GLY A N 1
ATOM 1381 C CA . GLY A 1 202 ? 0.953 48.798 118.704 1.00 49.22 181 GLY A CA 1
ATOM 1382 C C . GLY A 1 202 ? 1.018 47.596 119.628 1.00 47.23 181 GLY A C 1
ATOM 1383 O O . GLY A 1 202 ? 1.491 47.686 120.764 1.00 51.67 181 GLY A O 1
ATOM 1384 N N . ARG A 1 203 ? 0.554 46.456 119.136 1.00 48.37 182 ARG A N 1
ATOM 1385 C CA . ARG A 1 203 ? 0.564 45.212 119.889 1.00 43.59 182 ARG A CA 1
ATOM 1386 C C . ARG A 1 203 ? 1.526 44.196 119.277 1.00 44.43 182 ARG A C 1
ATOM 1387 O O . ARG A 1 203 ? 1.470 43.011 119.608 1.00 47.42 182 ARG A O 1
ATOM 1395 N N . TYR A 1 204 ? 2.415 44.650 118.396 1.00 47.64 183 TYR A N 1
ATOM 1396 C CA . TYR A 1 204 ? 3.383 43.798 117.724 1.00 48.27 183 TYR A CA 1
ATOM 1397 C C . TYR A 1 204 ? 4.774 44.040 118.297 1.00 49.56 183 TYR A C 1
ATOM 1398 O O . TYR A 1 204 ? 5.157 45.183 118.569 1.00 48.45 183 TYR A O 1
ATOM 1407 N N . VAL A 1 205 ? 5.529 42.962 118.490 1.00 45.15 184 VAL A N 1
ATOM 1408 C CA . VAL A 1 205 ? 6.814 43.029 119.171 1.00 43.25 184 VAL A CA 1
ATOM 1409 C C . VAL A 1 205 ? 7.880 42.424 118.272 1.00 40.82 184 VAL A C 1
ATOM 1410 O O . VAL A 1 205 ? 7.724 41.299 117.779 1.00 41.25 184 VAL A O 1
ATOM 1414 N N . TYR A 1 206 ? 8.970 43.169 118.087 1.00 41.86 185 TYR A N 1
ATOM 1415 C CA . TYR A 1 206 ? 10.067 42.817 117.189 1.00 41.34 185 TYR A CA 1
ATOM 1416 C C . TYR A 1 206 ? 11.322 42.688 118.042 1.00 44.26 185 TYR A C 1
ATOM 1417 O O . TYR A 1 206 ? 12.050 43.673 118.227 1.00 44.31 185 TYR A O 1
ATOM 1426 N N . PRO A 1 207 ? 11.607 41.508 118.602 1.00 44.06 186 PRO A N 1
ATOM 1427 C CA . PRO A 1 207 ? 12.814 41.356 119.424 1.00 47.10 186 PRO A CA 1
ATOM 1428 C C . PRO A 1 207 ? 14.015 41.035 118.551 1.00 44.00 186 PRO A C 1
ATOM 1429 O O . PRO A 1 207 ? 14.019 40.037 117.827 1.00 45.73 186 PRO A O 1
ATOM 1433 N N . ARG A 1 208 ? 15.055 41.860 118.651 1.00 44.41 187 ARG A N 1
ATOM 1434 C CA . ARG A 1 208 ? 16.270 41.648 117.859 1.00 41.95 187 ARG A CA 1
ATOM 1435 C C . ARG A 1 208 ? 17.215 40.720 118.633 1.00 47.82 187 ARG A C 1
ATOM 1436 O O . ARG A 1 208 ? 17.943 41.151 119.534 1.00 48.69 187 ARG A O 1
ATOM 1444 N N . PHE A 1 209 ? 17.190 39.430 118.301 1.00 48.94 188 PHE A N 1
ATOM 1445 C CA . PHE A 1 209 ? 18.108 38.480 118.919 1.00 46.42 188 PHE A CA 1
ATOM 1446 C C . PHE A 1 209 ? 19.505 38.663 118.328 1.00 52.53 188 PHE A C 1
ATOM 1447 O O . PHE A 1 209 ? 19.675 38.693 117.099 1.00 49.55 188 PHE A O 1
ATOM 1455 N N . VAL A 1 210 ? 20.511 38.755 119.191 1.00 53.67 189 VAL A N 1
ATOM 1456 C CA . VAL A 1 210 ? 21.876 39.043 118.763 1.00 54.78 189 VAL A CA 1
ATOM 1457 C C . VAL A 1 210 ? 22.734 37.834 119.115 1.00 58.73 189 VAL A C 1
ATOM 1458 O O . VAL A 1 210 ? 22.874 37.490 120.295 1.00 53.31 189 VAL A O 1
ATOM 1462 N N . TYR A 1 211 ? 23.324 37.205 118.097 1.00 61.29 190 TYR A N 1
ATOM 1463 C CA . TYR A 1 211 ? 24.080 35.972 118.265 1.00 62.47 190 TYR A CA 1
ATOM 1464 C C . TYR A 1 211 ? 25.539 36.163 117.872 1.00 64.29 190 TYR A C 1
ATOM 1465 O O . TYR A 1 211 ? 25.864 36.993 117.018 1.00 61.32 190 TYR A O 1
ATOM 1474 N N . LYS A 1 212 ? 26.409 35.382 118.517 1.00 69.58 191 LYS A N 1
ATOM 1475 C CA . LYS A 1 212 ? 27.738 35.082 118.007 1.00 66.33 191 LYS A CA 1
ATOM 1476 C C . LYS A 1 212 ? 27.647 33.790 117.211 1.00 67.49 191 LYS A C 1
ATOM 1477 O O . LYS A 1 212 ? 26.974 32.843 117.631 1.00 66.82 191 LYS A O 1
ATOM 1483 N N . THR A 1 213 ? 28.343 33.745 116.072 1.00 56.04 192 THR A N 1
ATOM 1484 C CA . THR A 1 213 ? 28.203 32.642 115.133 1.00 62.41 192 THR A CA 1
ATOM 1485 C C . THR A 1 213 ? 29.525 31.969 114.797 1.00 65.41 192 THR A C 1
ATOM 1486 O O . THR A 1 213 ? 29.557 31.104 113.916 1.00 66.64 192 THR A O 1
ATOM 1490 N N . GLY A 1 214 ? 30.602 32.312 115.491 1.00 72.55 193 GLY A N 1
ATOM 1491 C CA . GLY A 1 214 ? 31.910 31.791 115.120 1.00 68.02 193 GLY A CA 1
ATOM 1492 C C . GLY A 1 214 ? 32.307 32.313 113.750 1.00 71.52 193 GLY A C 1
ATOM 1493 O O . GLY A 1 214 ? 32.217 33.515 113.463 1.00 65.29 193 GLY A O 1
ATOM 1494 N N . ASP A 1 215 ? 32.733 31.399 112.881 1.00 68.02 194 ASP A N 1
ATOM 1495 C CA . ASP A 1 215 ? 33.225 31.748 111.559 1.00 69.61 194 ASP A CA 1
ATOM 1496 C C . ASP A 1 215 ? 32.171 31.575 110.469 1.00 70.59 194 ASP A C 1
ATOM 1497 O O . ASP A 1 215 ? 32.452 31.836 109.292 1.00 63.89 194 ASP A O 1
ATOM 1502 N N . ALA A 1 216 ? 30.981 31.113 110.831 1.00 72.58 195 ALA A N 1
ATOM 1503 C CA . ALA A 1 216 ? 29.878 31.068 109.899 1.00 67.47 195 ALA A CA 1
ATOM 1504 C C . ALA A 1 216 ? 29.260 32.452 109.777 1.00 68.67 195 ALA A C 1
ATOM 1505 O O . ALA A 1 216 ? 29.394 33.297 110.666 1.00 68.18 195 ALA A O 1
ATOM 1507 N N . MET A 1 217 ? 28.607 32.692 108.639 1.00 66.73 196 MET A N 1
ATOM 1508 C CA . MET A 1 217 ? 27.826 33.912 108.498 1.00 62.16 196 MET A CA 1
ATOM 1509 C C . MET A 1 217 ? 26.645 33.906 109.468 1.00 63.63 196 MET A C 1
ATOM 1510 O O . MET A 1 217 ? 26.286 34.950 110.028 1.00 64.81 196 MET A O 1
ATOM 1515 N N . GLY A 1 218 ? 26.037 32.738 109.690 1.00 62.52 197 GLY A N 1
ATOM 1516 C CA . GLY A 1 218 ? 25.086 32.546 110.767 1.00 63.15 197 GLY A CA 1
ATOM 1517 C C . GLY A 1 218 ? 23.620 32.567 110.386 1.00 66.05 197 GLY A C 1
ATOM 1518 O O . GLY A 1 218 ? 22.769 32.435 111.277 1.00 64.91 197 GLY A O 1
ATOM 1519 N N . MET A 1 219 ? 23.291 32.736 109.104 1.00 67.44 198 MET A N 1
ATOM 1520 C CA . MET A 1 219 ? 21.893 32.827 108.687 1.00 70.94 198 MET A CA 1
ATOM 1521 C C . MET A 1 219 ? 21.070 31.656 109.233 1.00 65.06 198 MET A C 1
ATOM 1522 O O . MET A 1 219 ? 20.052 31.850 109.903 1.00 64.55 198 MET A O 1
ATOM 1527 N N . ASN A 1 220 ? 21.502 30.429 108.943 1.00 60.44 199 ASN A N 1
ATOM 1528 C CA . ASN A 1 220 ? 20.735 29.236 109.307 1.00 65.88 199 ASN A CA 1
ATOM 1529 C C . ASN A 1 220 ? 20.804 28.937 110.800 1.00 66.16 199 ASN A C 1
ATOM 1530 O O . ASN A 1 220 ? 19.840 28.406 111.373 1.00 62.80 199 ASN A O 1
ATOM 1535 N N . MET A 1 221 ? 21.939 29.229 111.439 1.00 76.24 200 MET A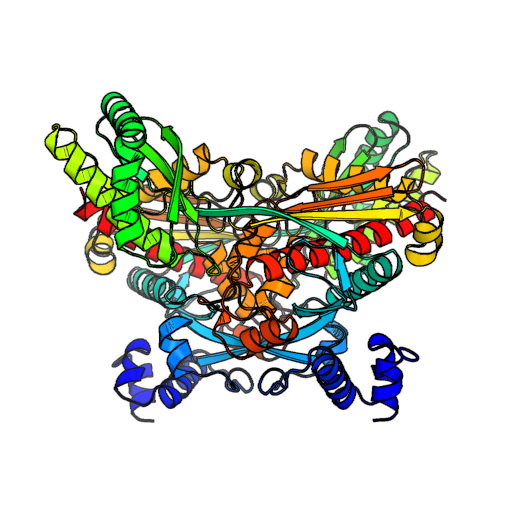 N 1
ATOM 1536 C CA . MET A 1 221 ? 22.064 28.976 112.869 1.00 75.32 200 MET A CA 1
ATOM 1537 C C . MET A 1 221 ? 21.131 29.882 113.671 1.00 72.29 200 MET A C 1
ATOM 1538 O O . MET A 1 221 ? 20.456 29.423 114.598 1.00 69.19 200 MET A O 1
ATOM 1543 N N . VAL A 1 222 ? 21.056 31.168 113.321 1.00 63.48 201 VAL A N 1
ATOM 1544 C CA . VAL A 1 222 ? 20.242 32.076 114.111 1.00 59.43 201 VAL A CA 1
ATOM 1545 C C . VAL A 1 222 ? 18.762 31.861 113.847 1.00 63.57 201 VAL A C 1
ATOM 1546 O O . VAL A 1 222 ? 17.933 32.244 114.682 1.00 63.09 201 VAL A O 1
ATOM 1550 N N . THR A 1 223 ? 18.395 31.288 112.696 1.00 62.11 202 THR A N 1
ATOM 1551 C CA . THR A 1 223 ? 16.987 30.968 112.466 1.00 63.96 202 THR A CA 1
ATOM 1552 C C . THR A 1 223 ? 16.549 29.766 113.298 1.00 65.47 202 THR A C 1
ATOM 1553 O O . THR A 1 223 ? 15.454 29.773 113.871 1.00 68.03 202 THR A O 1
ATOM 1557 N N . ILE A 1 224 ? 17.386 28.730 113.390 1.00 65.62 203 ILE A N 1
ATOM 1558 C CA . ILE A 1 224 ? 17.010 27.562 114.180 1.00 69.55 203 ILE A CA 1
ATOM 1559 C C . ILE A 1 224 ? 17.006 27.903 115.667 1.00 65.97 203 ILE A C 1
ATOM 1560 O O . ILE A 1 224 ? 16.105 27.496 116.412 1.00 64.69 203 ILE A O 1
ATOM 1565 N N . ALA A 1 225 ? 18.022 28.635 116.126 1.00 60.63 204 ALA A N 1
ATOM 1566 C CA . ALA A 1 225 ? 18.110 28.989 117.539 1.00 60.59 204 ALA A CA 1
ATOM 1567 C C . ALA A 1 225 ? 16.996 29.947 117.942 1.00 56.19 204 ALA A C 1
ATOM 1568 O O . ALA A 1 225 ? 16.442 29.838 119.047 1.00 62.55 204 ALA A O 1
ATOM 1570 N N . THR A 1 226 ? 16.643 30.883 117.063 1.00 57.94 205 THR A N 1
ATOM 1571 C CA . THR A 1 226 ? 15.607 31.854 117.402 1.00 55.54 205 THR A CA 1
ATOM 1572 C C . THR A 1 226 ? 14.228 31.213 117.405 1.00 55.93 205 THR A C 1
ATOM 1573 O O . THR A 1 226 ? 13.376 31.600 118.208 1.00 58.85 205 THR A O 1
ATOM 1577 N N . GLU A 1 227 ? 13.987 30.233 116.535 1.00 61.40 206 GLU A N 1
ATOM 1578 C CA . GLU A 1 227 ? 12.669 29.607 116.499 1.00 67.23 206 GLU A CA 1
ATOM 1579 C C . GLU A 1 227 ? 12.372 28.833 117.780 1.00 64.77 206 GLU A C 1
ATOM 1580 O O . GLU A 1 227 ? 11.248 28.881 118.293 1.00 64.57 206 GLU A O 1
ATOM 1586 N N . LYS A 1 228 ? 13.337 28.055 118.273 1.00 57.72 207 LYS A N 1
ATOM 1587 C CA . LYS A 1 228 ? 13.107 27.336 119.515 1.00 59.68 207 LYS A CA 1
ATOM 1588 C C . LYS A 1 228 ? 12.965 28.310 120.675 1.00 59.70 207 LYS A C 1
ATOM 1589 O O . LYS A 1 228 ? 12.130 28.111 121.563 1.00 59.83 207 LYS A O 1
ATOM 1595 N N . ALA A 1 229 ? 13.743 29.394 120.661 1.00 64.14 208 ALA A N 1
ATOM 1596 C CA . ALA A 1 229 ? 13.616 30.404 121.703 1.00 60.53 208 ALA A CA 1
ATOM 1597 C C . ALA A 1 229 ? 12.220 31.002 121.709 1.00 62.68 208 ALA A C 1
ATOM 1598 O O . ALA A 1 229 ? 11.636 31.225 122.778 1.00 63.47 208 ALA A O 1
ATOM 1600 N N . CYS A 1 230 ? 11.664 31.264 120.523 1.00 59.83 209 CYS A N 1
ATOM 1601 C CA . CYS A 1 230 ? 10.328 31.844 120.446 1.00 57.81 209 CYS A CA 1
ATOM 1602 C C . CYS A 1 230 ? 9.254 30.843 120.876 1.00 62.34 209 CYS A C 1
ATOM 1603 O O . CYS A 1 230 ? 8.277 31.226 121.522 1.00 62.50 209 CYS A O 1
ATOM 1606 N N . ASN A 1 231 ? 9.399 29.564 120.520 1.00 61.63 210 ASN A N 1
ATOM 1607 C CA . ASN A 1 231 ? 8.471 28.557 121.036 1.00 71.59 210 ASN A CA 1
ATOM 1608 C C . ASN A 1 231 ? 8.493 28.530 122.561 1.00 71.87 210 ASN A C 1
ATOM 1609 O O . ASN A 1 231 ? 7.444 28.400 123.210 1.00 68.34 210 ASN A O 1
ATOM 1614 N N . PHE A 1 232 ? 9.683 28.682 123.150 1.00 69.01 211 PHE A N 1
ATOM 1615 C CA . PHE A 1 232 ? 9.816 28.624 124.600 1.00 63.86 211 PHE A CA 1
ATOM 1616 C C . PHE A 1 232 ? 9.192 29.847 125.256 1.00 63.15 211 PHE A C 1
ATOM 1617 O O . PHE A 1 232 ? 8.499 29.728 126.272 1.00 69.70 211 PHE A O 1
ATOM 1625 N N . ILE A 1 233 ? 9.404 31.028 124.678 1.00 66.96 212 ILE A N 1
ATOM 1626 C CA . ILE A 1 233 ? 8.767 32.237 125.197 1.00 65.61 212 ILE A CA 1
ATOM 1627 C C . ILE A 1 233 ? 7.249 32.105 125.128 1.00 63.75 212 ILE A C 1
ATOM 1628 O O . ILE A 1 233 ? 6.540 32.382 126.103 1.00 61.38 212 ILE A O 1
ATOM 1633 N N . GLU A 1 234 ? 6.734 31.632 123.987 1.00 66.80 213 GLU A N 1
ATOM 1634 C CA . GLU A 1 234 ? 5.289 31.497 123.802 1.00 70.95 213 GLU A CA 1
ATOM 1635 C C . GLU A 1 234 ? 4.668 30.562 124.836 1.00 72.04 213 GLU A C 1
ATOM 1636 O O . GLU A 1 234 ? 3.576 30.839 125.347 1.00 71.64 213 GLU A O 1
ATOM 1642 N N . GLU A 1 235 ? 5.333 29.440 125.142 1.00 73.00 214 GLU A N 1
ATOM 1643 C CA . GLU A 1 235 ? 4.784 28.510 126.129 1.00 79.86 214 GLU A CA 1
ATOM 1644 C C . GLU A 1 235 ? 4.904 29.062 127.545 1.00 76.28 214 GLU A C 1
ATOM 1645 O O . GLU A 1 235 ? 3.978 28.919 128.347 1.00 74.37 214 GLU A O 1
ATOM 1651 N N . GLU A 1 236 ? 6.031 29.695 127.876 1.00 75.70 215 GLU A N 1
ATOM 1652 C CA . GLU A 1 236 ? 6.191 30.253 129.216 1.00 73.31 215 GLU A CA 1
ATOM 1653 C C . GLU A 1 236 ? 5.176 31.362 129.475 1.00 73.89 215 GLU A C 1
ATOM 1654 O O . GLU A 1 236 ? 4.632 31.463 130.580 1.00 76.45 215 GLU A O 1
ATOM 1660 N N . LEU A 1 237 ? 4.901 32.205 128.472 1.00 68.50 216 LEU A N 1
ATOM 1661 C CA . LEU A 1 237 ? 3.871 33.227 128.649 1.00 67.88 216 LEU A CA 1
ATOM 1662 C C . LEU A 1 237 ? 2.477 32.622 128.740 1.00 68.17 216 LEU A C 1
ATOM 1663 O O . LEU A 1 237 ? 1.606 33.189 129.409 1.00 67.88 216 LEU A O 1
ATOM 1668 N N . LYS A 1 238 ? 2.227 31.501 128.058 1.00 76.06 217 LYS A N 1
ATOM 1669 C CA . LYS A 1 238 ? 0.896 30.913 128.131 1.00 79.62 217 LYS A CA 1
ATOM 1670 C C . LYS A 1 238 ? 0.573 30.471 129.557 1.00 85.91 217 LYS A C 1
ATOM 1671 O O . LYS A 1 238 ? -0.591 30.532 129.975 1.00 85.58 217 LYS A O 1
ATOM 1677 N N . LYS A 1 239 ? 1.591 30.058 130.328 1.00 92.07 218 LYS A N 1
ATOM 1678 C CA . LYS A 1 239 ? 1.368 29.662 131.719 1.00 92.78 218 LYS A CA 1
ATOM 1679 C C . LYS A 1 239 ? 0.847 30.828 132.548 1.00 90.31 218 LYS A C 1
ATOM 1680 O O . LYS A 1 239 ? 0.117 30.621 133.521 1.00 92.96 218 LYS A O 1
ATOM 1686 N N . GLU A 1 240 ? 1.211 32.052 132.182 1.00 81.17 219 GLU A N 1
ATOM 1687 C CA . GLU A 1 240 ? 0.708 33.252 132.835 1.00 81.83 219 GLU A CA 1
ATOM 1688 C C . GLU A 1 240 ? -0.549 33.784 132.168 1.00 80.38 219 GLU A C 1
ATOM 1689 O O . GLU A 1 240 ? -0.920 34.941 132.404 1.00 78.33 219 GLU A O 1
ATOM 1695 N N . ASN A 1 241 ? -1.190 32.975 131.322 1.00 82.03 220 ASN A N 1
ATOM 1696 C CA . ASN A 1 241 ? -2.397 33.379 130.613 1.00 83.52 220 ASN A CA 1
ATOM 1697 C C . ASN A 1 241 ? -2.157 34.646 129.789 1.00 76.33 220 ASN A C 1
ATOM 1698 O O . ASN A 1 241 ? -2.902 35.624 129.869 1.00 74.37 220 ASN A O 1
ATOM 1703 N N . ILE A 1 242 ? -1.091 34.615 128.989 1.00 68.93 221 ILE A N 1
ATOM 1704 C CA . ILE A 1 242 ? -0.792 35.659 128.011 1.00 65.92 221 ILE A CA 1
ATOM 1705 C C . ILE A 1 242 ? -0.519 34.954 126.694 1.00 68.83 221 ILE A C 1
ATOM 1706 O O . ILE A 1 242 ? 0.427 34.160 126.587 1.00 65.83 221 ILE A O 1
ATOM 1711 N N . ASN A 1 243 ? -1.369 35.209 125.710 1.00 68.66 222 ASN A N 1
ATOM 1712 C CA . ASN A 1 243 ? -1.336 34.507 124.440 1.00 69.34 222 ASN A CA 1
ATOM 1713 C C . ASN A 1 243 ? -0.576 35.356 123.431 1.00 58.27 222 ASN A C 1
ATOM 1714 O O . ASN A 1 243 ? -0.962 36.497 123.160 1.00 56.82 222 ASN A O 1
ATOM 1719 N N . ILE A 1 244 ? 0.522 34.808 122.910 1.00 53.27 223 ILE A N 1
ATOM 1720 C CA . ILE A 1 244 ? 1.311 35.423 121.850 1.00 52.95 223 ILE A CA 1
ATOM 1721 C C . ILE A 1 244 ? 1.538 34.365 120.787 1.00 52.21 223 ILE A C 1
ATOM 1722 O O . ILE A 1 244 ? 1.328 33.178 121.014 1.00 54.06 223 ILE A O 1
ATOM 1727 N N . HIS A 1 245 ? 1.977 34.804 119.614 1.00 59.14 224 HIS A N 1
ATOM 1728 C CA . HIS A 1 245 ? 2.436 33.844 118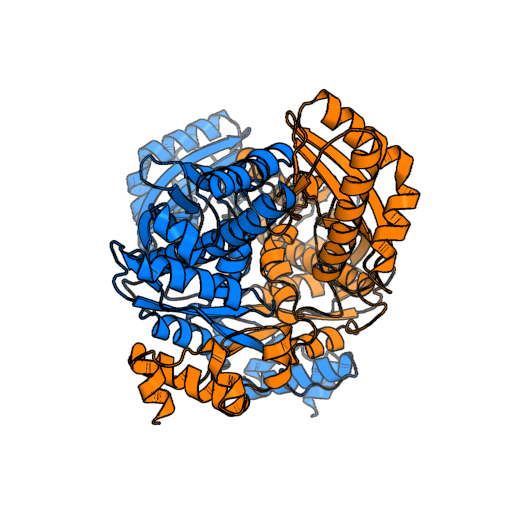.621 1.00 57.89 224 HIS A CA 1
ATOM 1729 C C . HIS A 1 245 ? 3.322 34.561 117.628 1.00 52.51 224 HIS A C 1
ATOM 1730 O O . HIS A 1 245 ? 3.135 35.749 117.345 1.00 56.63 224 HIS A O 1
ATOM 1737 N N . THR A 1 246 ? 4.334 33.844 117.172 1.00 54.43 225 THR A N 1
ATOM 1738 C CA . THR A 1 246 ? 5.275 34.388 116.217 1.00 59.44 225 THR A CA 1
ATOM 1739 C C . THR A 1 246 ? 4.600 34.381 114.859 1.00 60.13 225 THR A C 1
ATOM 1740 O O . THR A 1 246 ? 4.125 33.333 114.412 1.00 59.62 225 THR A O 1
ATOM 1744 N N . VAL A 1 247 ? 4.512 35.554 114.232 1.00 55.55 226 VAL A N 1
ATOM 1745 C CA . VAL A 1 247 ? 3.970 35.628 112.878 1.00 58.98 226 VAL A CA 1
ATOM 1746 C C . VAL A 1 247 ? 5.016 35.162 111.866 1.00 57.29 226 VAL A C 1
ATOM 1747 O O . VAL A 1 247 ? 4.700 34.426 110.926 1.00 56.34 226 VAL A O 1
ATOM 1751 N N . ALA A 1 248 ? 6.278 35.543 112.069 1.00 48.14 227 ALA A N 1
ATOM 1752 C CA . ALA A 1 248 ? 7.364 35.141 111.190 1.00 45.38 227 ALA A CA 1
ATOM 1753 C C . ALA A 1 248 ? 8.685 35.309 111.926 1.00 48.65 227 ALA A C 1
ATOM 1754 O O . ALA A 1 248 ? 8.868 36.286 112.655 1.00 48.94 227 ALA A O 1
ATOM 1756 N N . LEU A 1 249 ? 9.608 34.369 111.703 1.00 57.21 228 LEU A N 1
ATOM 1757 C CA . LEU A 1 249 ? 10.929 34.448 112.319 1.00 61.08 228 LEU A CA 1
ATOM 1758 C C . LEU A 1 249 ? 11.753 35.610 111.786 1.00 58.61 228 LEU A C 1
ATOM 1759 O O . LEU A 1 249 ? 12.703 36.025 112.456 1.00 61.02 228 LEU A O 1
ATOM 1764 N N . SER A 1 250 ? 11.443 36.112 110.591 1.00 56.58 229 SER A N 1
ATOM 1765 C CA . SER A 1 250 ? 12.063 37.322 110.047 1.00 56.39 229 SER A CA 1
ATOM 1766 C C . SER A 1 250 ? 11.000 38.403 109.892 1.00 55.71 229 SER A C 1
ATOM 1767 O O . SER A 1 250 ? 10.203 38.377 108.947 1.00 54.11 229 SER A O 1
ATOM 1770 N N . GLY A 1 251 ? 11.007 39.370 110.800 1.00 53.21 230 GLY A N 1
ATOM 1771 C CA . GLY A 1 251 ? 10.020 40.427 110.801 1.00 47.10 230 GLY A CA 1
ATOM 1772 C C . GLY A 1 251 ? 10.453 41.688 110.099 1.00 49.02 230 GLY A C 1
ATOM 1773 O O . GLY A 1 251 ? 9.787 42.722 110.251 1.00 41.81 230 GLY A O 1
ATOM 1774 N N . ASN A 1 252 ? 11.527 41.621 109.308 1.00 44.03 231 ASN A N 1
ATOM 1775 C CA . ASN A 1 252 ? 12.103 42.745 108.574 1.00 40.92 231 ASN A CA 1
ATOM 1776 C C . ASN A 1 252 ? 12.700 43.809 109.494 1.00 42.99 231 ASN A C 1
ATOM 1777 O O . ASN A 1 252 ? 13.032 44.909 109.036 1.00 40.62 231 ASN A O 1
ATOM 1782 N N . ALA A 1 253 ? 12.920 43.487 110.773 1.00 46.10 232 ALA A N 1
ATOM 1783 C CA . ALA A 1 253 ? 13.680 44.363 111.660 1.00 43.52 232 ALA A CA 1
ATOM 1784 C C . ALA A 1 253 ? 15.083 43.829 111.934 1.00 46.00 232 ALA A C 1
ATOM 1785 O O . ALA A 1 253 ? 15.790 44.384 112.780 1.00 46.32 232 ALA A O 1
ATOM 1787 N N . CYS A 1 254 ? 15.514 42.791 111.214 1.00 50.02 233 CYS A N 1
ATOM 1788 C CA . CYS A 1 254 ? 16.807 42.146 111.462 1.00 52.54 233 CYS A CA 1
ATOM 1789 C C . CYS A 1 254 ? 18.011 43.115 111.309 1.00 52.36 233 CYS A C 1
ATOM 1790 O O . CYS A 1 254 ? 18.772 43.239 112.259 1.00 51.97 233 CYS A O 1
ATOM 1793 N N . VAL A 1 255 ? 18.218 43.821 110.185 1.00 43.91 234 VAL A N 1
ATOM 1794 C CA . VAL A 1 255 ? 17.511 43.682 108.913 1.00 44.64 234 VAL A CA 1
ATOM 1795 C C . VAL A 1 255 ? 18.396 42.872 107.955 1.00 44.29 234 VAL A C 1
ATOM 1796 O O . VAL A 1 255 ? 19.612 43.032 107.942 1.00 52.52 234 VAL A O 1
ATOM 1800 N N . ASP A 1 256 ? 17.798 42.011 107.144 1.00 40.55 235 ASP A N 1
ATOM 1801 C CA . ASP A 1 256 ? 18.557 41.070 106.326 1.00 43.01 235 ASP A CA 1
ATOM 1802 C C . ASP A 1 256 ? 18.331 41.392 104.856 1.00 47.67 235 ASP A C 1
ATOM 1803 O O . ASP A 1 256 ? 17.188 41.373 104.379 1.00 42.87 235 ASP A O 1
ATOM 1808 N N . LYS A 1 257 ? 19.420 41.690 104.148 1.00 48.95 236 LYS A N 1
ATOM 1809 C CA . LYS A 1 257 ? 19.404 41.880 102.701 1.00 43.48 236 LYS A CA 1
ATOM 1810 C C . LYS A 1 257 ? 18.514 43.047 102.287 1.00 45.05 236 LYS A C 1
ATOM 1811 O O . LYS A 1 257 ? 17.923 43.039 101.205 1.00 43.36 236 LYS A O 1
ATOM 1817 N N . LYS A 1 258 ? 18.432 44.067 103.139 1.00 46.67 237 LYS A N 1
ATOM 1818 C CA . LYS A 1 258 ? 17.828 45.346 102.790 1.00 42.08 237 LYS A CA 1
ATOM 1819 C C . LYS A 1 258 ? 18.612 46.448 103.477 1.00 42.63 237 LYS A C 1
ATOM 1820 O O . LYS A 1 258 ? 19.294 46.192 104.475 1.00 49.80 237 LYS A O 1
ATOM 1826 N N . PRO A 1 259 ? 18.586 47.670 102.933 1.00 44.45 238 PRO A N 1
ATOM 1827 C CA . PRO A 1 259 ? 19.290 48.790 103.572 1.00 47.02 238 PRO A CA 1
ATOM 1828 C C . PRO A 1 259 ? 18.420 49.422 104.650 1.00 47.36 238 PRO A C 1
ATOM 1829 O O . PRO A 1 259 ? 17.287 49.828 104.377 1.00 46.81 238 PRO A O 1
ATOM 1833 N N . ALA A 1 260 ? 18.957 49.523 105.870 1.00 44.19 239 ALA A N 1
ATOM 1834 C CA . ALA A 1 260 ? 18.150 49.969 106.996 1.00 48.29 239 ALA A CA 1
ATOM 1835 C C . ALA A 1 260 ? 19.001 50.684 108.041 1.00 50.86 239 ALA A C 1
ATOM 1836 O O . ALA A 1 260 ? 20.163 50.331 108.280 1.00 45.40 239 ALA A O 1
ATOM 1838 N N . GLY A 1 261 ? 18.385 51.680 108.689 1.00 41.83 240 GLY A N 1
ATOM 1839 C CA . GLY A 1 261 ? 19.075 52.424 109.722 1.00 42.80 240 GLY A CA 1
ATOM 1840 C C . GLY A 1 261 ? 19.494 51.584 110.913 1.00 46.78 240 GLY A C 1
ATOM 1841 O O . GLY A 1 261 ? 20.550 51.830 111.508 1.00 48.73 240 GLY A O 1
ATOM 1842 N N . ILE A 1 262 ? 18.687 50.582 111.281 1.00 43.91 241 ILE A N 1
ATOM 1843 C CA . ILE A 1 262 ? 19.041 49.752 112.424 1.00 48.36 241 ILE A CA 1
ATOM 1844 C C . ILE A 1 262 ? 20.375 49.062 112.175 1.00 49.28 241 ILE A C 1
ATOM 1845 O O . ILE A 1 262 ? 21.169 48.870 113.110 1.00 51.60 241 ILE A O 1
ATOM 1850 N N . ASN A 1 263 ? 20.651 48.684 110.924 1.00 41.60 242 ASN A N 1
ATOM 1851 C CA . ASN A 1 263 ? 21.934 48.069 110.581 1.00 44.95 242 ASN A CA 1
ATOM 1852 C C . ASN A 1 263 ? 23.061 49.101 110.543 1.00 44.07 242 ASN A C 1
ATOM 1853 O O . ASN A 1 263 ? 24.177 48.831 110.999 1.00 46.39 242 ASN A O 1
ATOM 1858 N N . LEU A 1 264 ? 22.786 50.283 109.999 1.00 49.06 243 LEU A N 1
ATOM 1859 C CA . LEU A 1 264 ? 23.778 51.352 109.979 1.00 56.33 243 LEU A CA 1
ATOM 1860 C C . LEU A 1 264 ? 24.182 51.781 111.393 1.00 55.36 243 LEU A C 1
ATOM 1861 O O . LEU A 1 264 ? 25.330 52.187 111.609 1.00 53.90 243 LEU A O 1
ATOM 1866 N N . ILE A 1 265 ? 23.255 51.720 112.353 1.00 56.47 244 ILE A N 1
ATOM 1867 C CA . ILE A 1 265 ? 23.450 52.251 113.702 1.00 51.28 244 ILE A CA 1
ATOM 1868 C C . ILE A 1 265 ? 23.946 51.171 114.658 1.00 56.25 244 ILE A C 1
ATOM 1869 O O . ILE A 1 265 ? 24.998 51.317 115.292 1.00 57.45 244 ILE A O 1
ATOM 1874 N N . GLU A 1 266 ? 23.155 50.101 114.809 1.00 64.62 245 GLU A N 1
ATOM 1875 C CA . GLU A 1 266 ? 23.486 49.004 115.715 1.00 63.18 245 GLU A CA 1
ATOM 1876 C C . GLU A 1 266 ? 24.460 48.005 115.106 1.00 61.60 245 GLU A C 1
ATOM 1877 O O . GLU A 1 266 ? 25.080 47.245 115.848 1.00 65.94 245 GLU A O 1
ATOM 1883 N N . GLY A 1 267 ? 24.616 47.988 113.790 1.00 59.89 246 GLY A N 1
ATOM 1884 C CA . GLY A 1 267 ? 25.501 47.043 113.142 1.00 54.42 246 GLY A CA 1
ATOM 1885 C C . GLY A 1 267 ? 24.861 45.682 112.913 1.00 51.22 246 GLY A C 1
ATOM 1886 O O . GLY A 1 267 ? 23.855 45.315 113.523 1.00 59.94 246 GLY A O 1
ATOM 1887 N N . ARG A 1 268 ? 25.471 44.928 111.993 1.00 40.48 247 ARG A N 1
ATOM 1888 C CA . ARG A 1 268 ? 25.101 43.544 111.690 1.00 41.53 247 ARG A CA 1
ATOM 1889 C C . ARG A 1 268 ? 26.295 42.903 110.998 1.00 43.94 247 ARG A C 1
ATOM 1890 O O . ARG A 1 268 ? 27.141 43.596 110.430 1.00 45.88 247 ARG A O 1
ATOM 1898 N N . GLY A 1 269 ? 26.378 41.578 111.069 1.00 51.61 248 GLY A N 1
ATOM 1899 C CA . GLY A 1 269 ? 27.583 40.916 110.583 1.00 52.21 248 GLY A CA 1
ATOM 1900 C C . GLY A 1 269 ? 28.828 41.498 111.237 1.00 53.38 248 GLY A C 1
ATOM 1901 O O . GLY A 1 269 ? 28.838 41.810 112.431 1.00 50.77 248 GLY A O 1
ATOM 1902 N N . LYS A 1 270 ? 29.890 41.667 110.447 1.00 54.31 249 LYS A N 1
ATOM 1903 C CA . LYS A 1 270 ? 31.117 42.302 110.921 1.00 54.35 249 LYS A CA 1
ATOM 1904 C C . LYS A 1 270 ? 31.017 43.813 110.730 1.00 55.45 249 LYS A C 1
ATOM 1905 O O . LYS A 1 270 ? 30.619 44.276 109.656 1.00 54.94 249 LYS A O 1
ATOM 1911 N N . SER A 1 271 ? 31.391 44.581 111.761 1.00 45.87 250 SER A N 1
ATOM 1912 C CA . SER A 1 271 ? 31.560 46.026 111.628 1.00 47.61 250 SER A CA 1
ATOM 1913 C C . SER A 1 271 ? 33.052 46.333 111.561 1.00 51.46 250 SER A C 1
ATOM 1914 O O . SER A 1 271 ? 33.796 46.052 112.511 1.00 47.23 250 SER A O 1
ATOM 1917 N N . ILE A 1 272 ? 33.486 46.916 110.444 1.00 48.82 251 ILE A N 1
ATOM 1918 C CA . ILE A 1 272 ? 34.901 47.006 110.113 1.00 55.34 251 ILE A CA 1
ATOM 1919 C C . ILE A 1 272 ? 35.262 48.468 109.944 1.00 54.09 251 ILE A C 1
ATOM 1920 O O . ILE A 1 272 ? 34.457 49.255 109.440 1.00 57.77 251 ILE A O 1
ATOM 1925 N N . ILE A 1 273 ? 36.463 48.834 110.382 1.00 55.90 252 ILE A N 1
ATOM 1926 C CA . ILE A 1 273 ? 37.013 50.157 110.126 1.00 55.36 252 ILE A CA 1
ATOM 1927 C C . ILE A 1 273 ? 38.457 50.009 109.675 1.00 59.84 252 ILE A C 1
ATOM 1928 O O . ILE A 1 273 ? 39.243 49.297 110.310 1.00 63.37 252 ILE A O 1
ATOM 1933 N N . ALA A 1 274 ? 38.798 50.683 108.578 1.00 58.49 253 ALA A N 1
ATOM 1934 C CA . ALA A 1 274 ? 40.148 50.707 108.036 1.00 55.27 253 ALA A CA 1
ATOM 1935 C C . ALA A 1 274 ? 40.617 52.149 107.875 1.00 56.70 253 ALA A C 1
ATOM 1936 O O . ALA A 1 274 ? 39.830 53.039 107.527 1.00 55.64 253 ALA A O 1
ATOM 1938 N N . GLU A 1 275 ? 41.922 52.354 108.075 1.00 61.39 254 GLU A N 1
ATOM 1939 C CA . GLU A 1 275 ? 42.552 53.668 108.109 1.00 66.20 254 GLU A CA 1
ATOM 1940 C C . GLU A 1 275 ? 43.909 53.655 107.426 1.00 67.66 254 GLU A C 1
ATOM 1941 O O . GLU A 1 275 ? 44.631 52.652 107.449 1.00 64.75 254 GLU A O 1
ATOM 1947 N N . VAL A 1 276 ? 44.291 54.821 106.909 1.00 67.52 255 VAL A N 1
ATOM 1948 C CA . VAL A 1 276 ? 45.666 55.092 106.508 1.00 69.21 255 VAL A CA 1
ATOM 1949 C C . VAL A 1 276 ? 45.961 56.551 106.813 1.00 69.57 255 VAL A C 1
ATOM 1950 O O . VAL A 1 276 ? 45.079 57.413 106.732 1.00 67.91 255 VAL A O 1
ATOM 1954 N N . PHE A 1 277 ? 47.208 56.819 107.180 1.00 76.46 256 PHE A N 1
ATOM 1955 C CA . PHE A 1 277 ? 47.760 58.164 107.201 1.00 78.90 256 PHE A CA 1
ATOM 1956 C C . PHE A 1 277 ? 48.761 58.271 106.057 1.00 78.54 256 PHE A C 1
ATOM 1957 O O . PHE A 1 277 ? 49.652 57.427 105.930 1.00 83.49 256 PHE A O 1
ATOM 1965 N N . LEU A 1 278 ? 48.601 59.284 105.210 1.00 77.80 257 LEU A N 1
ATOM 1966 C CA . LEU A 1 278 ? 49.499 59.512 104.084 1.00 80.32 257 LEU A CA 1
ATOM 1967 C C . LEU A 1 278 ? 50.108 60.900 104.190 1.00 81.50 257 LEU A C 1
ATOM 1968 O O . LEU A 1 278 ? 49.401 61.881 104.448 1.00 77.64 257 LEU A O 1
ATOM 1973 N N . LYS A 1 279 ? 51.410 60.983 103.947 1.00 88.86 258 LYS A N 1
ATOM 1974 C CA . LYS A 1 279 ? 52.080 62.266 104.034 1.00 94.32 258 LYS A CA 1
ATOM 1975 C C . LYS A 1 279 ? 51.879 63.038 102.740 1.00 93.26 258 LYS A C 1
ATOM 1976 O O . LYS A 1 279 ? 51.626 62.462 101.679 1.00 92.02 258 LYS A O 1
ATOM 1982 N N . GLU A 1 280 ? 51.984 64.365 102.840 1.00 91.23 259 GLU A N 1
ATOM 1983 C CA . GLU A 1 280 ? 51.774 65.200 101.664 1.00 93.74 259 GLU A CA 1
ATOM 1984 C C . GLU A 1 280 ? 52.677 64.753 100.522 1.00 97.06 259 GLU A C 1
ATOM 1985 O O . GLU A 1 280 ? 52.255 64.730 99.360 1.00 96.92 259 GLU A O 1
ATOM 1991 N N . GLU A 1 281 ? 53.912 64.356 100.837 1.00 112.88 260 GLU A N 1
ATOM 1992 C CA . GLU A 1 281 ? 54.842 63.939 99.792 1.00 114.20 260 GLU A CA 1
ATOM 1993 C C . GLU A 1 281 ? 54.406 62.637 99.127 1.00 112.50 260 GLU A C 1
ATOM 1994 O O . GLU A 1 281 ? 54.638 62.449 97.927 1.00 109.37 260 GLU A O 1
ATOM 2000 N N . GLU A 1 282 ? 53.768 61.734 99.876 1.00 93.52 261 GLU A N 1
ATOM 2001 C CA . GLU A 1 282 ? 53.265 60.499 99.281 1.00 89.50 261 GLU A CA 1
ATOM 2002 C C . GLU A 1 282 ? 52.018 60.751 98.440 1.00 86.11 261 GLU A C 1
ATOM 2003 O O . GLU A 1 282 ? 51.808 60.088 97.419 1.00 84.51 261 GLU A O 1
ATOM 2009 N N . ILE A 1 283 ? 51.162 61.682 98.867 1.00 96.94 262 ILE A N 1
ATOM 2010 C CA . ILE A 1 283 ? 49.968 62.002 98.092 1.00 93.33 262 ILE A CA 1
ATOM 2011 C C . ILE A 1 283 ? 50.354 62.597 96.747 1.00 94.40 262 ILE A C 1
ATOM 2012 O O . ILE A 1 283 ? 49.763 62.265 95.711 1.00 92.57 262 ILE A O 1
ATOM 2017 N N . LYS A 1 284 ? 51.345 63.496 96.743 1.00 93.80 263 LYS A N 1
ATOM 2018 C CA . LYS A 1 284 ? 51.799 64.124 95.505 1.00 94.54 263 LYS A CA 1
ATOM 2019 C C . LYS A 1 284 ? 52.450 63.109 94.579 1.00 93.88 263 LYS A C 1
ATOM 2020 O O . LYS A 1 284 ? 52.230 63.133 93.362 1.00 95.94 263 LYS A O 1
ATOM 2026 N N . LYS A 1 285 ? 53.233 62.198 95.144 1.00 80.20 264 LYS A N 1
ATOM 2027 C CA . LYS A 1 285 ? 54.044 61.290 94.351 1.00 83.26 264 LYS A CA 1
ATOM 2028 C C . LYS A 1 285 ? 53.217 60.129 93.809 1.00 83.02 264 LYS A C 1
ATOM 2029 O O . LYS A 1 285 ? 53.314 59.793 92.623 1.00 84.08 264 LYS A O 1
ATOM 2035 N N . TYR A 1 286 ? 52.354 59.545 94.634 1.00 90.21 265 TYR A N 1
ATOM 2036 C CA . TYR A 1 286 ? 51.619 58.349 94.239 1.00 87.04 265 TYR A CA 1
ATOM 2037 C C . TYR A 1 286 ? 50.218 58.647 93.726 1.00 81.49 265 TYR A C 1
ATOM 2038 O O . TYR A 1 286 ? 49.784 58.023 92.757 1.00 79.75 265 TYR A O 1
ATOM 2047 N N . LEU A 1 287 ? 49.502 59.594 94.335 1.00 87.22 266 LEU A N 1
ATOM 2048 C CA . LEU A 1 287 ? 48.152 59.936 93.900 1.00 86.76 266 LEU A CA 1
ATOM 2049 C C . LEU A 1 287 ? 48.115 61.138 92.966 1.00 86.84 266 LEU A C 1
ATOM 2050 O O . LEU A 1 287 ? 47.049 61.443 92.418 1.00 83.32 266 LEU A O 1
ATOM 2055 N N . LYS A 1 288 ? 49.232 61.843 92.802 1.00 87.51 267 LYS A N 1
ATOM 2056 C CA . LYS A 1 288 ? 49.316 62.966 91.870 1.00 92.11 267 LYS A CA 1
ATOM 2057 C C . LYS A 1 288 ? 48.316 64.067 92.215 1.00 89.78 267 LYS A C 1
ATOM 2058 O O . LYS A 1 288 ? 47.720 64.682 91.330 1.00 88.93 267 LYS A O 1
ATOM 2064 N N . THR A 1 289 ? 48.134 64.329 93.505 1.00 87.12 268 THR A N 1
ATOM 2065 C CA . THR A 1 289 ? 47.175 65.342 93.946 1.00 89.72 268 THR A CA 1
ATOM 2066 C C . THR A 1 289 ? 47.619 65.869 95.307 1.00 88.52 268 THR A C 1
ATOM 2067 O O . THR A 1 289 ? 48.771 65.686 95.711 1.00 90.03 268 THR A O 1
ATOM 2071 N N . THR A 1 290 ? 46.697 66.505 96.028 1.00 92.42 269 THR A N 1
ATOM 2072 C CA . THR A 1 290 ? 46.990 67.050 97.343 1.00 92.28 269 THR A CA 1
ATOM 2073 C C . THR A 1 290 ? 45.937 66.591 98.338 1.00 91.23 269 THR A C 1
ATOM 2074 O O . THR A 1 290 ? 44.873 66.079 97.975 1.00 91.15 269 THR A O 1
ATOM 2078 N N . SER A 1 291 ? 46.262 66.787 99.617 1.00 82.75 270 SER A N 1
ATOM 2079 C CA . SER A 1 291 ? 45.374 66.354 100.685 1.00 78.82 270 SER A CA 1
ATOM 2080 C C . SER A 1 291 ? 44.135 67.225 100.755 1.00 76.23 270 SER A C 1
ATOM 2081 O O . SER A 1 291 ? 43.076 66.755 101.179 1.00 76.55 270 SER A O 1
ATOM 2084 N N . LYS A 1 292 ? 44.239 68.489 100.345 1.00 81.36 271 LYS A N 1
ATOM 2085 C CA . LYS A 1 292 ? 43.067 69.358 100.352 1.00 81.54 271 LYS A CA 1
ATOM 2086 C C . LYS A 1 292 ? 42.041 68.883 99.332 1.00 76.71 271 LYS A C 1
ATOM 2087 O O . LYS A 1 292 ? 40.846 68.792 99.631 1.00 76.35 271 LYS A O 1
ATOM 2093 N N . ALA A 1 293 ? 42.500 68.536 98.130 1.00 66.71 272 ALA A N 1
ATOM 2094 C CA . ALA A 1 293 ? 41.599 68.114 97.058 1.00 66.00 272 ALA A CA 1
ATOM 2095 C C . ALA A 1 293 ? 40.891 66.813 97.410 1.00 59.07 272 ALA A C 1
ATOM 2096 O O . ALA A 1 293 ? 39.711 66.633 97.091 1.00 62.28 272 ALA A O 1
ATOM 2098 N N . ILE A 1 294 ? 41.620 65.873 98.008 1.00 58.85 273 ILE A N 1
ATOM 2099 C CA . ILE A 1 294 ? 41.027 64.627 98.491 1.00 59.37 273 ILE A CA 1
ATOM 2100 C C . ILE A 1 294 ? 39.972 64.908 99.554 1.00 58.86 273 ILE A C 1
ATOM 2101 O O . ILE A 1 294 ? 38.890 64.307 99.555 1.00 56.41 273 ILE A O 1
ATOM 2106 N N . GLU A 1 295 ? 40.280 65.797 100.496 1.00 67.24 274 GLU A N 1
ATOM 2107 C CA . GLU A 1 295 ? 39.288 66.164 101.499 1.00 67.91 274 GLU A CA 1
ATOM 2108 C C . GLU A 1 295 ? 38.075 66.815 100.842 1.00 63.12 274 GLU A C 1
ATOM 2109 O O . GLU A 1 295 ? 36.928 66.499 101.180 1.00 63.48 274 GLU A O 1
ATOM 2115 N N . GLN A 1 296 ? 38.312 67.678 99.851 1.00 65.80 275 GLN A N 1
ATOM 2116 C CA . GLN A 1 296 ? 37.228 68.388 99.177 1.00 63.35 275 GLN A CA 1
ATOM 2117 C C . GLN A 1 296 ? 36.341 67.438 98.391 1.00 58.32 275 GLN A C 1
ATOM 2118 O O . GLN A 1 296 ? 35.107 67.523 98.456 1.00 56.62 275 GLN A O 1
ATOM 2124 N N . VAL A 1 297 ? 36.946 66.531 97.626 1.00 57.65 276 VAL A N 1
ATOM 2125 C CA . VAL A 1 297 ? 36.138 65.570 96.885 1.00 60.58 276 VAL A CA 1
ATOM 2126 C C . VAL A 1 297 ? 35.273 64.766 97.841 1.00 57.56 276 VAL A C 1
ATOM 2127 O O . VAL A 1 297 ? 34.056 64.621 97.641 1.00 53.73 276 VAL A O 1
ATOM 2131 N N . ASN A 1 298 ? 35.890 64.223 98.892 1.00 55.32 277 ASN A N 1
ATOM 2132 C CA . ASN A 1 298 ? 35.148 63.399 99.834 1.00 55.25 277 ASN A CA 1
ATOM 2133 C C . ASN A 1 298 ? 33.975 64.166 100.421 1.00 53.30 277 ASN A C 1
ATOM 2134 O O . ASN A 1 298 ? 32.866 63.631 100.526 1.00 60.68 277 ASN A O 1
ATOM 2139 N N . MET A 1 299 ? 34.179 65.435 100.765 1.00 49.88 278 MET A N 1
ATOM 2140 C CA . MET A 1 299 ? 33.095 66.209 101.358 1.00 54.29 278 MET A CA 1
ATOM 2141 C C . MET A 1 299 ? 31.966 66.430 100.359 1.00 52.31 278 MET A C 1
ATOM 2142 O O . MET A 1 299 ? 30.801 66.134 100.646 1.00 46.60 278 MET A O 1
ATOM 2147 N N . TYR A 1 300 ? 32.294 66.943 99.170 1.00 56.68 279 TYR A N 1
ATOM 2148 C CA . TYR A 1 300 ? 31.255 67.294 98.206 1.00 50.77 279 TYR A CA 1
ATOM 2149 C C . TYR A 1 300 ? 30.543 66.055 97.683 1.00 50.15 279 TYR A C 1
ATOM 2150 O O . TYR A 1 300 ? 29.331 66.083 97.431 1.00 51.97 279 TYR A O 1
ATOM 2159 N N . LYS A 1 301 ? 31.277 64.967 97.473 1.00 52.53 280 LYS A N 1
ATOM 2160 C CA . LYS A 1 301 ? 30.669 63.776 96.896 1.00 52.34 280 LYS A CA 1
ATOM 2161 C C . LYS A 1 301 ? 30.154 62.837 97.982 1.00 54.35 280 LYS A C 1
ATOM 2162 O O . LYS A 1 301 ? 28.949 62.584 98.086 1.00 50.05 280 LYS A O 1
ATOM 2168 N N . ASN A 1 302 ? 31.064 62.315 98.797 1.00 47.43 281 ASN A N 1
ATOM 2169 C CA . ASN A 1 302 ? 30.698 61.240 99.696 1.00 46.65 281 ASN A CA 1
ATOM 2170 C C . ASN A 1 302 ? 29.787 61.712 100.820 1.00 48.43 281 ASN A C 1
ATOM 2171 O O . ASN A 1 302 ? 28.891 60.971 101.229 1.00 50.90 281 ASN A O 1
ATOM 2176 N N . LEU A 1 303 ? 29.958 62.940 101.306 1.00 49.86 282 LEU A N 1
ATOM 2177 C CA . LEU A 1 303 ? 29.188 63.420 102.454 1.00 49.27 282 LEU A CA 1
ATOM 2178 C C . LEU A 1 303 ? 27.987 64.268 102.036 1.00 42.88 282 LEU A C 1
ATOM 2179 O O . LEU A 1 303 ? 26.840 63.880 102.273 1.00 43.92 282 LEU A O 1
ATOM 2184 N N . ILE A 1 304 ? 28.226 65.426 101.424 1.00 52.00 283 ILE A N 1
ATOM 2185 C CA . ILE A 1 304 ? 27.121 66.310 101.051 1.00 55.41 283 ILE A CA 1
ATOM 2186 C C . ILE A 1 304 ? 26.260 65.672 99.963 1.00 49.75 283 ILE A C 1
ATOM 2187 O O . ILE A 1 304 ? 25.022 65.732 100.015 1.00 44.49 283 ILE A O 1
ATOM 2192 N N . GLY A 1 305 ? 26.895 65.064 98.956 1.00 42.83 284 GLY A N 1
ATOM 2193 C CA . GLY A 1 305 ? 26.131 64.464 97.874 1.00 46.16 284 GLY A CA 1
ATOM 2194 C C . GLY A 1 305 ? 25.197 63.375 98.360 1.00 46.20 284 GLY A C 1
ATOM 2195 O O . GLY A 1 305 ? 24.039 63.304 97.939 1.00 45.65 284 GLY A O 1
ATOM 2196 N N . SER A 1 306 ? 25.683 62.522 99.271 1.00 50.07 285 SER A N 1
ATOM 2197 C CA . SER A 1 306 ? 24.849 61.469 99.841 1.00 45.59 285 SER A CA 1
ATOM 2198 C C . SER A 1 306 ? 23.797 62.035 100.766 1.00 45.11 285 SER A C 1
ATOM 2199 O O . SER A 1 306 ? 22.685 61.504 100.837 1.00 42.16 285 SER A O 1
ATOM 2202 N N . ALA A 1 307 ? 24.134 63.111 101.479 1.00 46.04 286 ALA A N 1
ATOM 2203 C CA . ALA A 1 307 ? 23.177 63.734 102.377 1.00 39.90 286 ALA A CA 1
ATOM 2204 C C . ALA A 1 307 ? 21.995 64.310 101.612 1.00 41.29 286 ALA A C 1
ATOM 2205 O O . ALA A 1 307 ? 20.843 64.124 102.012 1.00 44.41 286 ALA A O 1
ATOM 2207 N N . ILE A 1 308 ? 22.251 65.021 100.510 1.00 48.96 287 ILE A N 1
ATOM 2208 C CA . ILE A 1 308 ? 21.149 65.704 99.825 1.00 54.01 287 ILE A CA 1
ATOM 2209 C C . ILE A 1 308 ? 20.286 64.739 99.011 1.00 50.85 287 ILE A C 1
ATOM 2210 O O . ILE A 1 308 ? 19.113 65.041 98.750 1.00 50.08 287 ILE A O 1
ATOM 2215 N N . SER A 1 309 ? 20.824 63.594 98.591 1.00 47.50 288 SER A N 1
ATOM 2216 C CA . SER A 1 309 ? 20.047 62.598 97.858 1.00 50.11 288 SER A CA 1
ATOM 2217 C C . SER A 1 309 ? 19.428 61.555 98.777 1.00 49.67 288 SER A C 1
ATOM 2218 O O . SER A 1 309 ? 18.885 60.557 98.295 1.00 48.21 288 SER A O 1
ATOM 2221 N N . ASN A 1 310 ? 19.493 61.779 100.087 1.00 52.49 289 ASN A N 1
ATOM 2222 C CA . ASN A 1 310 ? 18.946 60.877 101.095 1.00 48.89 289 ASN A CA 1
ATOM 2223 C C . ASN A 1 310 ? 19.469 59.454 100.904 1.00 46.19 289 ASN A C 1
ATOM 2224 O O . ASN A 1 310 ? 18.719 58.476 100.915 1.00 48.35 289 ASN A O 1
ATOM 2229 N N . SER A 1 311 ? 20.781 59.338 100.764 1.00 49.85 290 SER A N 1
ATOM 2230 C CA . SER A 1 311 ? 21.430 58.047 100.611 1.00 52.71 290 SER A CA 1
ATOM 2231 C C . SER A 1 311 ? 21.940 57.572 101.968 1.00 49.16 290 SER A C 1
ATOM 2232 O O . SER A 1 311 ? 22.255 58.377 102.847 1.00 56.01 290 SER A O 1
ATOM 2235 N N . MET A 1 312 ? 22.011 56.255 102.136 1.00 50.15 291 MET A N 1
ATOM 2236 C CA . MET A 1 312 ? 22.654 55.666 103.312 1.00 57.16 291 MET A CA 1
ATOM 2237 C C . MET A 1 312 ? 24.097 55.275 103.058 1.00 50.21 291 MET A C 1
ATOM 2238 O O . MET A 1 312 ? 24.780 54.850 103.991 1.00 51.27 291 MET A O 1
ATOM 2243 N N . GLY A 1 313 ? 24.571 55.398 101.827 1.00 49.23 292 GLY A N 1
ATOM 2244 C CA . GLY A 1 313 ? 25.955 55.105 101.525 1.00 47.57 292 GLY A CA 1
ATOM 2245 C C . GLY A 1 313 ? 26.720 56.392 101.338 1.00 49.66 292 GLY A C 1
ATOM 2246 O O . GLY A 1 313 ? 26.624 57.050 100.296 1.00 48.71 292 GLY A O 1
ATOM 2247 N N . PHE A 1 314 ? 27.436 56.790 102.380 1.00 42.88 293 PHE A N 1
ATOM 2248 C CA . PHE A 1 314 ? 28.260 57.991 102.339 1.00 41.25 293 PHE A CA 1
ATOM 2249 C C . PHE A 1 314 ? 29.671 57.612 101.874 1.00 47.86 293 PHE A C 1
ATOM 2250 O O . PHE A 1 314 ? 30.690 57.845 102.544 1.00 46.96 293 PHE A O 1
ATOM 2258 N N . ASN A 1 315 ? 29.699 56.970 100.706 1.00 46.03 294 ASN A N 1
ATOM 2259 C CA . ASN A 1 315 ? 30.919 56.400 100.147 1.00 51.48 294 ASN A CA 1
ATOM 2260 C C . ASN A 1 315 ? 30.798 56.342 98.624 1.00 46.44 294 ASN A C 1
ATOM 2261 O O . ASN A 1 315 ? 29.726 56.522 98.055 1.00 43.21 294 ASN A O 1
ATOM 2266 N N . ALA A 1 316 ? 31.906 56.013 97.972 1.00 50.29 295 ALA A N 1
ATOM 2267 C CA . ALA A 1 316 ? 31.960 55.991 96.520 1.00 51.34 295 ALA A CA 1
ATOM 2268 C C . ALA A 1 316 ? 31.794 54.593 95.942 1.00 50.93 295 ALA A C 1
ATOM 2269 O O . ALA A 1 316 ? 30.994 54.401 95.023 1.00 48.88 295 ALA A O 1
ATOM 2271 N N . HIS A 1 317 ? 32.460 53.595 96.525 1.00 54.33 296 HIS A N 1
ATOM 2272 C CA . HIS A 1 317 ? 32.698 52.334 95.836 1.00 54.89 296 HIS A CA 1
ATOM 2273 C C . HIS A 1 317 ? 32.501 51.088 96.696 1.00 50.73 296 HIS A C 1
ATOM 2274 O O . HIS A 1 317 ? 32.932 50.007 96.280 1.00 45.88 296 HIS A O 1
ATOM 2281 N N . TYR A 1 318 ? 31.907 51.180 97.888 1.00 50.91 297 TYR A N 1
ATOM 2282 C CA . TYR A 1 318 ? 31.880 49.996 98.747 1.00 49.69 297 TYR A CA 1
ATOM 2283 C C . TYR A 1 318 ? 31.217 48.827 98.033 1.00 47.56 297 TYR A C 1
ATOM 2284 O O . TYR A 1 318 ? 31.784 47.733 97.951 1.00 48.55 297 TYR A O 1
ATOM 2293 N N . ALA A 1 319 ? 30.016 49.046 97.492 1.00 44.04 298 ALA A N 1
ATOM 2294 C CA . ALA A 1 319 ? 29.255 47.947 96.907 1.00 42.22 298 ALA A CA 1
ATOM 2295 C C . ALA A 1 319 ? 30.036 47.252 95.799 1.00 48.20 298 ALA A C 1
ATOM 2296 O O . ALA A 1 319 ? 30.004 46.020 95.694 1.00 46.30 298 ALA A O 1
ATOM 2298 N N . ASN A 1 320 ? 30.761 48.025 94.974 1.00 54.42 299 ASN A N 1
ATOM 2299 C CA . ASN A 1 320 ? 31.531 47.454 93.866 1.00 49.57 299 ASN A CA 1
ATOM 2300 C C . ASN A 1 320 ? 32.631 46.532 94.358 1.00 57.26 299 ASN A C 1
ATOM 2301 O O . ASN A 1 320 ? 32.880 45.473 93.763 1.00 54.90 299 ASN A O 1
ATOM 2306 N N . ILE A 1 321 ? 33.359 46.966 95.388 1.00 53.58 300 ILE A N 1
ATOM 2307 C CA . ILE A 1 321 ? 34.472 46.184 95.906 1.00 53.66 300 ILE A CA 1
ATOM 2308 C C . ILE A 1 321 ? 33.951 44.988 96.690 1.00 53.92 300 ILE A C 1
ATOM 2309 O O . ILE A 1 321 ? 34.402 43.852 96.490 1.00 50.14 300 ILE A O 1
ATOM 2314 N N . ILE A 1 322 ? 32.979 45.230 97.582 1.00 52.85 301 ILE A N 1
ATOM 2315 C CA . ILE A 1 322 ? 32.309 44.148 98.300 1.00 51.55 301 ILE A CA 1
ATOM 2316 C C . ILE A 1 322 ? 31.797 43.102 97.319 1.00 49.76 301 ILE A C 1
ATOM 2317 O O . ILE A 1 322 ? 31.935 41.895 97.544 1.00 50.40 301 ILE A O 1
ATOM 2322 N N . GLY A 1 323 ? 31.182 43.542 96.224 1.00 44.67 302 GLY A N 1
ATOM 2323 C CA . GLY A 1 323 ? 30.602 42.590 95.294 1.00 44.38 302 GLY A CA 1
ATOM 2324 C C . GLY A 1 323 ? 31.641 41.684 94.672 1.00 44.62 302 GLY A C 1
ATOM 2325 O O . GLY A 1 323 ? 31.437 40.475 94.556 1.00 45.48 302 GLY A O 1
ATOM 2326 N N . ALA A 1 324 ? 32.767 42.255 94.251 1.00 50.81 303 ALA A N 1
ATOM 2327 C CA . ALA A 1 324 ? 33.788 41.461 93.579 1.00 54.57 303 ALA A CA 1
ATOM 2328 C C . ALA A 1 324 ? 34.411 40.460 94.538 1.00 54.12 303 ALA A C 1
ATOM 2329 O O . ALA A 1 324 ? 34.722 39.322 94.164 1.00 55.24 303 ALA A O 1
ATOM 2331 N N . LEU A 1 325 ? 34.622 40.874 95.776 1.00 60.26 304 LEU A N 1
ATOM 2332 C CA . LEU A 1 325 ? 35.196 39.966 96.756 1.00 64.58 304 LEU A CA 1
ATOM 2333 C C . LEU A 1 325 ? 34.181 38.922 97.205 1.00 57.50 304 LEU A C 1
ATOM 2334 O O . LEU A 1 325 ? 34.531 37.749 97.392 1.00 60.32 304 LEU A O 1
ATOM 2339 N N . PHE A 1 326 ? 32.913 39.312 97.332 1.00 50.98 305 PHE A N 1
ATOM 2340 C CA . PHE A 1 326 ? 31.894 38.373 97.786 1.00 48.57 305 PHE A CA 1
ATOM 2341 C C . PHE A 1 326 ? 31.674 37.269 96.771 1.00 52.44 305 PHE A C 1
ATOM 2342 O O . PHE A 1 326 ? 31.537 36.096 97.140 1.00 49.76 305 PHE A O 1
ATOM 2350 N N . LEU A 1 327 ? 31.641 37.622 95.489 1.00 47.36 306 LEU A N 1
ATOM 2351 C CA . LEU A 1 327 ? 31.487 36.610 94.458 1.00 53.98 306 LEU A CA 1
ATOM 2352 C C . LEU A 1 327 ? 32.691 35.678 94.384 1.00 51.06 306 LEU A C 1
ATOM 2353 O O . LEU A 1 327 ? 32.535 34.475 94.147 1.00 53.38 306 LEU A O 1
ATOM 2358 N N . ALA A 1 328 ? 33.896 36.218 94.554 1.00 53.47 307 ALA A N 1
ATOM 2359 C CA . ALA A 1 328 ? 35.097 35.398 94.460 1.00 58.79 307 ALA A CA 1
ATOM 2360 C C . ALA A 1 328 ? 35.195 34.420 95.619 1.00 59.70 307 ALA A C 1
ATOM 2361 O O . ALA A 1 328 ? 35.726 33.316 95.455 1.00 64.45 307 ALA A O 1
ATOM 2363 N N . THR A 1 329 ? 34.698 34.796 96.791 1.00 55.25 308 THR A N 1
ATOM 2364 C CA . THR A 1 329 ? 34.889 33.994 97.992 1.00 59.96 308 THR A CA 1
ATOM 2365 C C . THR A 1 329 ? 33.620 33.289 98.453 1.00 58.22 308 THR A C 1
ATOM 2366 O O . THR A 1 329 ? 33.639 32.642 99.503 1.00 54.55 308 THR A O 1
ATOM 2370 N N . GLY A 1 330 ? 32.534 33.363 97.680 1.00 66.69 309 GLY A N 1
ATOM 2371 C CA . GLY A 1 330 ? 31.321 32.616 97.987 1.00 63.90 309 GLY A CA 1
ATOM 2372 C C . GLY A 1 330 ? 30.436 33.189 99.079 1.00 60.27 309 GLY A C 1
ATOM 2373 O O . GLY A 1 330 ? 29.652 32.449 99.681 1.00 61.50 309 GLY A O 1
ATOM 2374 N N . GLN A 1 331 ? 30.503 34.485 99.341 1.00 58.16 310 GLN A N 1
ATOM 2375 C CA . GLN A 1 331 ? 29.536 35.068 100.249 1.00 57.12 310 GLN A CA 1
ATOM 2376 C C . GLN A 1 331 ? 28.190 35.197 99.534 1.00 59.22 310 GLN A C 1
ATOM 2377 O O . GLN A 1 331 ? 28.073 34.959 98.330 1.00 59.56 310 GLN A O 1
ATOM 2383 N N . ASP A 1 332 ? 27.157 35.555 100.289 1.00 57.66 311 ASP A N 1
ATOM 2384 C CA . ASP A 1 332 ? 25.830 35.702 99.701 1.00 59.30 311 ASP A CA 1
ATOM 2385 C C . ASP A 1 332 ? 25.746 36.964 98.840 1.00 56.41 311 ASP A C 1
ATOM 2386 O O . ASP A 1 332 ? 26.030 38.072 99.305 1.00 50.09 311 ASP A O 1
ATOM 2391 N N . GLU A 1 333 ? 25.319 36.809 97.589 1.00 54.76 312 GLU A N 1
ATOM 2392 C CA . GLU A 1 333 ? 25.304 37.967 96.707 1.00 60.14 312 GLU A CA 1
ATOM 2393 C C . GLU A 1 333 ? 24.356 39.041 97.217 1.00 51.10 312 GLU A C 1
ATOM 2394 O O . GLU A 1 333 ? 24.645 40.231 97.077 1.00 50.61 312 GLU A O 1
ATOM 2400 N N . ALA A 1 334 ? 23.246 38.661 97.854 1.00 50.71 313 ALA A N 1
ATOM 2401 C CA . ALA A 1 334 ? 22.304 39.680 98.297 1.00 43.81 313 ALA A CA 1
ATOM 2402 C C . ALA A 1 334 ? 22.846 40.518 99.447 1.00 49.25 313 ALA A C 1
ATOM 2403 O O . ALA A 1 334 ? 22.286 41.579 99.732 1.00 50.48 313 ALA A O 1
ATOM 2405 N N . HIS A 1 335 ? 23.911 40.071 100.115 1.00 50.06 314 HIS A N 1
ATOM 2406 C CA . HIS A 1 335 ? 24.498 40.838 101.210 1.00 50.31 314 HIS A CA 1
ATOM 2407 C C . HIS A 1 335 ? 25.348 42.007 100.734 1.00 51.31 314 HIS A C 1
ATOM 2408 O O . HIS A 1 335 ? 25.795 42.805 101.567 1.00 49.50 314 HIS A O 1
ATOM 2415 N N . ILE A 1 336 ? 25.589 42.125 99.424 1.00 50.38 315 ILE A N 1
ATOM 2416 C CA . ILE A 1 336 ? 26.168 43.353 98.890 1.00 45.46 315 ILE A CA 1
ATOM 2417 C C . ILE A 1 336 ? 25.317 44.550 99.292 1.00 45.85 315 ILE A C 1
ATOM 2418 O O . ILE A 1 336 ? 25.829 45.667 99.434 1.00 49.85 315 ILE A O 1
ATOM 2423 N N . VAL A 1 337 ? 24.004 44.347 99.456 1.00 44.93 316 VAL A N 1
ATOM 2424 C CA . VAL A 1 337 ? 23.119 45.421 99.909 1.00 49.88 316 VAL A CA 1
ATOM 2425 C C . VAL A 1 337 ? 23.596 45.954 101.255 1.00 48.82 316 VAL A C 1
ATOM 2426 O O . VAL A 1 337 ? 23.672 47.166 101.490 1.00 45.41 316 VAL A O 1
ATOM 2430 N N . GLU A 1 338 ? 23.898 45.045 102.168 1.00 45.93 317 GLU A N 1
ATOM 2431 C CA . GLU A 1 338 ? 24.282 45.454 103.509 1.00 51.57 317 GLU A CA 1
ATOM 2432 C C . GLU A 1 338 ? 25.654 46.115 103.519 1.00 48.37 317 GLU A C 1
ATOM 2433 O O . GLU A 1 338 ? 25.851 47.113 104.222 1.00 47.14 317 GLU A O 1
ATOM 2439 N N . GLY A 1 339 ? 26.596 45.608 102.710 1.00 50.83 318 GLY A N 1
ATOM 2440 C CA . GLY A 1 339 ? 27.948 46.157 102.642 1.00 47.95 318 GLY A CA 1
ATOM 2441 C C . GLY A 1 339 ? 28.049 47.506 101.954 1.00 54.40 318 GLY A C 1
ATOM 2442 O O . GLY A 1 339 ? 29.059 48.204 102.118 1.00 51.00 318 GLY A O 1
ATOM 2443 N N . SER A 1 340 ? 27.027 47.903 101.198 1.00 51.58 319 SER A N 1
ATOM 2444 C CA . SER A 1 340 ? 27.064 49.215 100.570 1.00 47.02 319 SER A CA 1
ATOM 2445 C C . SER A 1 340 ? 26.862 50.346 101.569 1.00 52.20 319 SER A C 1
ATOM 2446 O O . SER A 1 340 ? 27.025 51.513 101.189 1.00 55.03 319 SER A O 1
ATOM 2449 N N . LEU A 1 341 ? 26.482 50.039 102.812 1.00 43.19 320 LEU A N 1
ATOM 2450 C CA . LEU A 1 341 ? 26.323 51.061 103.842 1.00 43.96 320 LEU A CA 1
ATOM 2451 C C . LEU A 1 341 ? 27.665 51.461 104.439 1.00 39.93 320 LEU A C 1
ATOM 2452 O O . LEU A 1 341 ? 28.594 50.659 104.530 1.00 45.71 320 LEU A O 1
ATOM 2457 N N . GLY A 1 342 ? 27.762 52.719 104.854 1.00 49.28 321 GLY A N 1
ATOM 2458 C CA . GLY A 1 342 ? 28.981 53.160 105.492 1.00 48.14 321 GLY A CA 1
ATOM 2459 C C . GLY A 1 342 ? 29.409 54.560 105.120 1.00 49.54 321 GLY A C 1
ATOM 2460 O O . GLY A 1 342 ? 28.765 55.215 104.300 1.00 46.84 321 GLY A O 1
ATOM 2461 N N . ILE A 1 343 ? 30.504 55.016 105.732 1.00 41.61 322 ILE A N 1
ATOM 2462 C CA . ILE A 1 343 ? 30.956 56.400 105.682 1.00 44.22 322 ILE A CA 1
ATOM 2463 C C . ILE A 1 343 ? 32.455 56.425 105.432 1.00 44.41 322 ILE A C 1
ATOM 2464 O O . ILE A 1 343 ? 33.218 55.757 106.133 1.00 49.17 322 ILE A O 1
ATOM 2469 N N . THR A 1 344 ? 32.868 57.189 104.433 1.00 52.81 323 THR A N 1
ATOM 2470 C CA . THR A 1 344 ? 34.270 57.460 104.154 1.00 51.62 323 THR A CA 1
ATOM 2471 C C . THR A 1 344 ? 34.651 58.828 104.709 1.00 53.15 323 THR A C 1
ATOM 2472 O O . THR A 1 344 ? 33.995 59.829 104.405 1.00 55.10 323 THR A O 1
ATOM 2476 N N . VAL A 1 345 ? 35.732 58.877 105.477 1.00 49.50 324 VAL A N 1
ATOM 2477 C CA . VAL A 1 345 ? 36.218 60.112 106.087 1.00 57.30 324 VAL A CA 1
ATOM 2478 C C . VAL A 1 345 ? 37.598 60.419 105.536 1.00 60.22 324 VAL A C 1
ATOM 2479 O O . VAL A 1 345 ? 38.482 59.553 105.532 1.00 62.02 324 VAL A O 1
ATOM 2483 N N . ALA A 1 346 ? 37.771 61.643 105.051 1.00 60.79 325 ALA A N 1
ATOM 2484 C CA . ALA A 1 346 ? 39.058 62.137 104.591 1.00 64.00 325 ALA A CA 1
ATOM 2485 C C . ALA A 1 346 ? 39.271 63.517 105.193 1.00 68.07 325 ALA A C 1
ATOM 2486 O O . ALA A 1 346 ? 38.427 64.407 105.036 1.00 66.75 325 ALA A O 1
ATOM 2488 N N . GLU A 1 347 ? 40.390 63.694 105.880 1.00 73.09 326 GLU A N 1
ATOM 2489 C CA . GLU A 1 347 ? 40.600 64.880 106.689 1.00 76.46 326 GLU A CA 1
ATOM 2490 C C . GLU A 1 347 ? 42.026 65.378 106.529 1.00 78.57 326 GLU A C 1
ATOM 2491 O O . GLU A 1 347 ? 42.973 64.588 106.541 1.00 74.80 326 GLU A O 1
ATOM 2497 N N . CYS A 1 348 ? 42.172 66.688 106.365 1.00 88.43 327 CYS A N 1
ATOM 2498 C CA . CYS A 1 348 ? 43.501 67.277 106.312 1.00 96.74 327 CYS A CA 1
ATOM 2499 C C . CYS A 1 348 ? 44.152 67.184 107.685 1.00 102.75 327 CYS A C 1
ATOM 2500 O O . CYS A 1 348 ? 43.571 67.600 108.691 1.00 99.79 327 CYS A O 1
ATOM 2503 N N . THR A 1 349 ? 45.356 66.625 107.729 1.00 72.09 328 THR A N 1
ATOM 2504 C CA . THR A 1 349 ? 46.164 66.621 108.937 1.00 83.07 328 THR A CA 1
ATOM 2505 C C . THR A 1 349 ? 47.401 67.471 108.709 1.00 86.74 328 THR A C 1
ATOM 2506 O O . THR A 1 349 ? 47.796 67.745 107.572 1.00 97.82 328 THR A O 1
ATOM 2510 N N . GLU A 1 350 ? 48.006 67.887 109.819 1.00 116.70 329 GLU A N 1
ATOM 2511 C CA . GLU A 1 350 ? 49.227 68.680 109.754 1.00 121.11 329 GLU A CA 1
ATOM 2512 C C . GLU A 1 350 ? 50.271 68.022 108.856 1.00 120.73 329 GLU A C 1
ATOM 2513 O O . GLU A 1 350 ? 50.993 68.709 108.125 1.00 122.92 329 GLU A O 1
ATOM 2519 N N . ASP A 1 351 ? 50.344 66.691 108.871 1.00 131.43 330 ASP A N 1
ATOM 2520 C CA . ASP A 1 351 ? 51.388 65.961 108.165 1.00 132.63 330 ASP A CA 1
ATOM 2521 C C . ASP A 1 351 ? 50.886 65.292 106.887 1.00 132.86 330 ASP A C 1
ATOM 2522 O O . ASP A 1 351 ? 51.619 64.491 106.298 1.00 132.09 330 ASP A O 1
ATOM 2527 N N . GLY A 1 352 ? 49.671 65.609 106.430 1.00 79.85 331 GLY A N 1
ATOM 2528 C CA . GLY A 1 352 ? 49.153 64.994 105.217 1.00 73.98 331 GLY A CA 1
ATOM 2529 C C . GLY A 1 352 ? 47.644 64.876 105.181 1.00 68.76 331 GLY A C 1
ATOM 2530 O O . GLY A 1 352 ? 46.933 65.887 105.212 1.00 78.14 331 GLY A O 1
ATOM 2531 N N . VAL A 1 353 ? 47.140 63.647 105.067 1.00 99.78 332 VAL A N 1
ATOM 2532 C CA . VAL A 1 353 ? 45.707 63.394 105.126 1.00 80.02 332 VAL A CA 1
ATOM 2533 C C . VAL A 1 353 ? 45.441 62.160 105.986 1.00 76.52 332 VAL A C 1
ATOM 2534 O O . VAL A 1 353 ? 46.237 61.217 106.021 1.00 71.87 332 VAL A O 1
ATOM 2538 N N . TYR A 1 354 ? 44.299 62.165 106.669 1.00 67.33 333 TYR A N 1
ATOM 2539 C CA . TYR A 1 354 ? 43.740 60.971 107.293 1.00 65.39 333 TYR A CA 1
ATOM 2540 C C . TYR A 1 354 ? 42.566 60.463 106.460 1.00 64.55 333 TYR A C 1
ATOM 2541 O O . TYR A 1 354 ? 41.672 61.238 106.103 1.00 61.31 333 TYR A O 1
ATOM 2550 N N . PHE A 1 355 ? 42.569 59.166 106.152 1.00 64.94 334 PHE A N 1
ATOM 2551 C CA . PHE A 1 355 ? 41.576 58.585 105.250 1.00 63.57 334 PHE A CA 1
ATOM 2552 C C . PHE A 1 355 ? 41.089 57.258 105.815 1.00 53.45 334 PHE A C 1
ATOM 2553 O O . PHE A 1 355 ? 41.900 56.367 106.069 1.00 59.10 334 PHE A O 1
ATOM 2561 N N . SER A 1 356 ? 39.774 57.120 106.015 1.00 57.13 335 SER A N 1
ATOM 2562 C CA . SER A 1 356 ? 39.214 55.901 106.597 1.00 54.93 335 SER A CA 1
ATOM 2563 C C . SER A 1 356 ? 37.854 55.559 105.998 1.00 57.24 335 SER A C 1
ATOM 2564 O O . SER A 1 356 ? 37.127 56.424 105.495 1.00 52.51 335 SER A O 1
ATOM 2567 N N . VAL A 1 357 ? 37.530 54.268 106.054 1.00 55.99 336 VAL A N 1
ATOM 2568 C CA . VAL A 1 357 ? 36.225 53.748 105.670 1.00 51.13 336 VAL A CA 1
ATOM 2569 C C . VAL A 1 357 ? 35.605 53.039 106.866 1.00 54.67 336 VAL A C 1
ATOM 2570 O O . VAL A 1 357 ? 36.299 52.376 107.646 1.00 54.50 336 VAL A O 1
ATOM 2574 N N . THR A 1 358 ? 34.292 53.169 106.995 1.00 53.77 337 THR A N 1
ATOM 2575 C CA . THR A 1 358 ? 33.538 52.527 108.060 1.00 54.59 337 THR A CA 1
ATOM 2576 C C . THR A 1 358 ? 32.400 51.745 107.426 1.00 59.17 337 THR A C 1
ATOM 2577 O O . THR A 1 358 ? 31.530 52.329 106.767 1.00 54.56 337 THR A O 1
ATOM 2581 N N . LEU A 1 359 ? 32.403 50.434 107.636 1.00 53.56 338 LEU A N 1
ATOM 2582 C CA . LEU A 1 359 ? 31.379 49.542 107.096 1.00 52.05 338 LEU A CA 1
ATOM 2583 C C . LEU A 1 359 ? 30.712 48.825 108.255 1.00 47.52 338 LEU A C 1
ATOM 2584 O O . LEU A 1 359 ? 31.220 47.793 108.719 1.00 50.52 338 LEU A O 1
ATOM 2589 N N . PRO A 1 360 ? 29.577 49.315 108.755 1.00 52.18 339 PRO A N 1
ATOM 2590 C CA . PRO A 1 360 ? 28.994 48.736 109.973 1.00 50.94 339 PRO A CA 1
ATOM 2591 C C . PRO A 1 360 ? 28.240 47.437 109.768 1.00 50.81 339 PRO A C 1
ATOM 2592 O O . PRO A 1 360 ? 27.795 46.850 110.759 1.00 50.73 339 PRO A O 1
ATOM 2596 N N . ASP A 1 361 ? 28.114 46.945 108.531 1.00 51.13 340 ASP A N 1
ATOM 2597 C CA . ASP A 1 361 ? 27.112 45.927 108.197 1.00 53.76 340 ASP A CA 1
ATOM 2598 C C . ASP A 1 361 ? 27.665 45.029 107.078 1.00 54.87 340 ASP A C 1
ATOM 2599 O O . ASP A 1 361 ? 27.275 45.110 105.909 1.00 56.15 340 ASP A O 1
ATOM 2604 N N . VAL A 1 362 ? 28.573 44.128 107.446 1.00 49.00 341 VAL A N 1
ATOM 2605 C CA . VAL A 1 362 ? 29.248 43.267 106.468 1.00 54.74 341 VAL A CA 1
ATOM 2606 C C . VAL A 1 362 ? 29.110 41.803 106.883 1.00 52.07 341 VAL A C 1
ATOM 2607 O O . VAL A 1 362 ? 29.964 41.289 107.624 1.00 52.70 341 VAL A O 1
ATOM 2611 N N . PRO A 1 363 ? 28.077 41.093 106.421 1.00 51.42 342 PRO A N 1
ATOM 2612 C CA . PRO A 1 363 ? 27.893 39.678 106.778 1.00 49.37 342 PRO A CA 1
ATOM 2613 C C . PRO A 1 363 ? 28.794 38.779 105.948 1.00 54.06 342 PRO A C 1
ATOM 2614 O O . PRO A 1 363 ? 28.586 38.612 104.740 1.00 55.19 342 PRO A O 1
ATOM 2618 N N . VAL A 1 364 ? 29.779 38.166 106.603 1.00 53.16 343 VAL A N 1
ATOM 2619 C CA . VAL A 1 364 ? 30.704 37.261 105.940 1.00 57.18 343 VAL A CA 1
ATOM 2620 C C . VAL A 1 364 ? 30.838 35.993 106.763 1.00 60.55 343 VAL A C 1
ATOM 2621 O O . VAL A 1 364 ? 30.477 35.938 107.944 1.00 60.92 343 VAL A O 1
ATOM 2625 N N . GLY A 1 365 ? 31.339 34.962 106.100 1.00 56.73 344 GLY A N 1
ATOM 2626 C CA . GLY A 1 365 ? 31.619 33.689 106.740 1.00 58.87 344 GLY A CA 1
ATOM 2627 C C . GLY A 1 365 ? 32.711 32.991 105.962 1.00 64.04 344 GLY A C 1
ATOM 2628 O O . GLY A 1 365 ? 32.922 33.273 104.779 1.00 59.11 344 GLY A O 1
ATOM 2629 N N . THR A 1 366 ? 33.442 32.107 106.643 1.00 62.45 345 THR A N 1
ATOM 2630 C CA . THR A 1 366 ? 34.495 31.324 106.011 1.00 58.62 345 THR A CA 1
ATOM 2631 C C . THR A 1 366 ? 34.208 29.834 105.985 1.00 61.80 345 THR A C 1
ATOM 2632 O O . THR A 1 366 ? 35.052 29.065 105.509 1.00 66.29 345 THR A O 1
ATOM 2636 N N . VAL A 1 367 ? 33.077 29.394 106.538 1.00 60.16 346 VAL A N 1
ATOM 2637 C CA . VAL A 1 367 ? 32.590 28.036 106.345 1.00 61.73 346 VAL A CA 1
ATOM 2638 C C . VAL A 1 367 ? 31.108 28.135 105.999 1.00 60.14 346 VAL A C 1
ATOM 2639 O O . VAL A 1 367 ? 30.470 29.167 106.201 1.00 58.07 346 VAL A O 1
ATOM 2643 N N . GLY A 1 368 ? 30.565 27.061 105.454 1.00 68.59 347 GLY A N 1
ATOM 2644 C CA . GLY A 1 368 ? 29.152 27.018 105.125 1.00 68.60 347 GLY A CA 1
ATOM 2645 C C . GLY A 1 368 ? 28.744 27.997 104.029 1.00 66.92 347 GLY A C 1
ATOM 2646 O O . GLY A 1 368 ? 29.528 28.813 103.530 1.00 62.22 347 GLY A O 1
ATOM 2647 N N . GLY A 1 369 ? 27.460 27.918 103.675 1.00 69.03 348 GLY A N 1
ATOM 2648 C CA . GLY A 1 369 ? 26.924 28.752 102.609 1.00 66.45 348 GLY A CA 1
ATOM 2649 C C . GLY A 1 369 ? 27.609 28.461 101.281 1.00 70.67 348 GLY A C 1
ATOM 2650 O O . GLY A 1 369 ? 27.828 27.304 100.896 1.00 70.43 348 GLY A O 1
ATOM 2651 N N . GLY A 1 370 ? 27.982 29.525 100.577 1.00 56.92 349 GLY A N 1
ATOM 2652 C CA . GLY A 1 370 ? 28.645 29.379 99.300 1.00 57.92 349 GLY A CA 1
ATOM 2653 C C . GLY A 1 370 ? 30.140 29.174 99.379 1.00 62.23 349 GLY A C 1
ATOM 2654 O O . GLY A 1 370 ? 30.741 28.800 98.369 1.00 59.24 349 GLY A O 1
ATOM 2655 N N . THR A 1 371 ? 30.751 29.365 100.557 1.00 67.04 350 THR A N 1
ATOM 2656 C CA . THR A 1 371 ? 32.184 29.114 100.698 1.00 63.85 350 THR A CA 1
ATOM 2657 C C . THR A 1 371 ? 32.525 27.684 100.337 1.00 62.61 350 THR A C 1
ATOM 2658 O O . THR A 1 371 ? 33.688 27.384 100.057 1.00 70.63 350 THR A O 1
ATOM 2662 N N . ARG A 1 372 ? 31.531 26.797 100.336 1.00 61.28 351 ARG A N 1
ATOM 2663 C CA . ARG A 1 372 ? 31.755 25.383 100.052 1.00 64.50 351 ARG A CA 1
ATOM 2664 C C . ARG A 1 372 ? 32.046 25.137 98.572 1.00 66.39 351 ARG A C 1
ATOM 2665 O O . ARG A 1 372 ? 32.758 24.182 98.231 1.00 67.48 351 ARG A O 1
ATOM 2673 N N . VAL A 1 373 ? 31.509 25.983 97.688 1.00 62.32 352 VAL A N 1
ATOM 2674 C CA . VAL A 1 373 ? 31.706 25.808 96.254 1.00 62.71 352 VAL A CA 1
ATOM 2675 C C . VAL A 1 373 ? 33.184 25.909 95.916 1.00 63.73 352 VAL A C 1
ATOM 2676 O O . VAL A 1 373 ? 33.891 26.818 96.370 1.00 67.90 352 VAL A O 1
ATOM 2680 N N . GLU A 1 374 ? 33.642 24.999 95.056 1.00 65.65 353 GLU A N 1
ATOM 2681 C CA . GLU A 1 374 ? 35.071 24.707 94.970 1.00 75.83 353 GLU A CA 1
ATOM 2682 C C . GLU A 1 374 ? 35.874 25.917 94.506 1.00 77.56 353 GLU A C 1
ATOM 2683 O O . GLU A 1 374 ? 36.940 26.207 95.060 1.00 72.60 353 GLU A O 1
ATOM 2689 N N . THR A 1 375 ? 35.409 26.613 93.461 1.00 71.34 354 THR A N 1
ATOM 2690 C CA . THR A 1 375 ? 36.177 27.749 92.959 1.00 69.56 354 THR A CA 1
ATOM 2691 C C . THR A 1 375 ? 36.272 28.842 94.016 1.00 65.43 354 THR A C 1
ATOM 2692 O O . THR A 1 375 ? 37.315 29.491 94.155 1.00 64.23 354 THR A O 1
ATOM 2696 N N . GLN A 1 376 ? 35.197 29.046 94.782 1.00 63.90 355 GLN A N 1
ATOM 2697 C CA . GLN A 1 376 ? 35.201 30.073 95.824 1.00 64.00 355 GLN A CA 1
ATOM 2698 C C . GLN A 1 376 ? 36.070 29.659 97.012 1.00 66.68 355 GLN A C 1
ATOM 2699 O O . GLN A 1 376 ? 36.747 30.498 97.621 1.00 62.62 355 GLN A O 1
ATOM 2705 N N . LYS A 1 377 ? 36.071 28.369 97.344 1.00 65.94 356 LYS A N 1
ATOM 2706 C CA . LYS A 1 377 ? 36.940 27.860 98.400 1.00 70.98 356 LYS A CA 1
ATOM 2707 C C . LYS A 1 377 ? 38.405 28.130 98.079 1.00 70.89 356 LYS A C 1
ATOM 2708 O O . LYS A 1 377 ? 39.164 28.606 98.932 1.00 70.59 356 LYS A O 1
ATOM 2714 N N . GLU A 1 378 ? 38.821 27.837 96.845 1.00 70.28 357 GLU A N 1
ATOM 2715 C CA . GLU A 1 378 ? 40.198 28.105 96.445 1.00 74.09 357 GLU A CA 1
ATOM 2716 C C . GLU A 1 378 ? 40.541 29.581 96.613 1.00 71.80 357 GLU A C 1
ATOM 2717 O O . GLU A 1 378 ? 41.672 29.923 96.976 1.00 73.58 357 GLU A O 1
ATOM 2723 N N . CYS A 1 379 ? 39.575 30.472 96.362 1.00 70.08 358 CYS A N 1
ATOM 2724 C CA . CYS A 1 379 ? 39.827 31.901 96.527 1.00 66.92 358 CYS A CA 1
ATOM 2725 C C . CYS A 1 379 ? 40.003 32.265 97.996 1.00 67.40 358 CYS A C 1
ATOM 2726 O O . CYS A 1 379 ? 40.778 33.174 98.322 1.00 68.22 358 CYS A O 1
ATOM 2729 N N . LEU A 1 380 ? 39.295 31.584 98.896 1.00 68.87 359 LEU A N 1
ATOM 2730 C CA . LEU A 1 380 ? 39.562 31.802 100.313 1.00 69.34 359 LEU A CA 1
ATOM 2731 C C . LEU A 1 380 ? 40.936 31.263 100.676 1.00 66.18 359 LEU A C 1
ATOM 2732 O O . LEU A 1 380 ? 41.677 31.905 101.425 1.00 67.41 359 LEU A O 1
ATOM 2737 N N . GLU A 1 381 ? 41.325 30.126 100.088 1.00 72.37 360 GLU A N 1
ATOM 2738 C CA . GLU A 1 381 ? 42.652 29.561 100.335 1.00 70.29 360 GLU A CA 1
ATOM 2739 C C . GLU A 1 381 ? 43.762 30.511 99.892 1.00 71.57 360 GLU A C 1
ATOM 2740 O O . GLU A 1 381 ? 44.790 30.631 100.565 1.00 73.01 360 GLU A O 1
ATOM 2746 N N . LEU A 1 382 ? 43.593 31.178 98.747 1.00 73.57 361 LEU A N 1
ATOM 2747 C CA . LEU A 1 382 ? 44.584 32.164 98.327 1.00 74.07 361 LEU A CA 1
ATOM 2748 C C . LEU A 1 382 ? 44.749 33.278 99.354 1.00 74.43 361 LEU A C 1
ATOM 2749 O O . LEU A 1 382 ? 45.801 33.927 99.390 1.00 75.44 361 LEU A O 1
ATOM 2754 N N . LEU A 1 383 ? 43.739 33.516 100.186 1.00 77.20 362 LEU A N 1
ATOM 2755 C CA . LEU A 1 383 ? 43.854 34.464 101.286 1.00 81.96 362 LEU A CA 1
ATOM 2756 C C . LEU A 1 383 ? 44.258 33.805 102.602 1.00 84.43 362 LEU A C 1
ATOM 2757 O O . LEU A 1 383 ? 44.537 34.518 103.571 1.00 82.95 362 LEU A O 1
ATOM 2762 N N . GLY A 1 384 ? 44.351 32.479 102.643 1.00 79.88 363 GLY A N 1
ATOM 2763 C CA . GLY A 1 384 ? 44.500 31.773 103.904 1.00 80.72 363 GLY A CA 1
ATOM 2764 C C . GLY A 1 384 ? 43.318 31.934 104.836 1.00 84.37 363 GLY A C 1
ATOM 2765 O O . GLY A 1 384 ? 43.499 31.937 106.062 1.00 85.15 363 GLY A O 1
ATOM 2766 N N . CYS A 1 385 ? 42.097 32.004 104.285 1.00 73.16 364 CYS A N 1
ATOM 2767 C CA . CYS A 1 385 ? 40.902 32.329 105.060 1.00 74.32 364 CYS A CA 1
ATOM 2768 C C . CYS A 1 385 ? 39.817 31.275 104.941 1.00 77.19 364 CYS A C 1
ATOM 2769 O O . CYS A 1 385 ? 38.648 31.570 105.209 1.00 79.49 364 CYS A O 1
ATOM 2772 N N . HIS A 1 386 ? 40.151 30.065 104.533 1.00 92.71 365 HIS A N 1
ATOM 2773 C CA . HIS A 1 386 ? 39.159 29.008 104.516 1.00 96.49 365 HIS A CA 1
ATOM 2774 C C . HIS A 1 386 ? 39.216 28.242 105.828 1.00 99.82 365 HIS A C 1
ATOM 2775 O O . HIS A 1 386 ? 40.288 27.802 106.251 1.00 104.61 365 HIS A O 1
ATOM 2782 N N . GLY A 1 387 ? 38.069 28.112 106.476 1.00 75.48 366 GLY A N 1
ATOM 2783 C CA . GLY A 1 387 ? 37.934 27.262 107.638 1.00 79.87 366 GLY A CA 1
ATOM 2784 C C . GLY A 1 387 ? 37.721 28.047 108.921 1.00 81.13 366 GLY A C 1
ATOM 2785 O O . GLY A 1 387 ? 37.458 29.253 108.930 1.00 78.72 366 GLY A O 1
ATOM 2786 N N . GLY A 1 388 ? 37.834 27.316 110.026 1.00 99.40 367 GLY A N 1
ATOM 2787 C CA . GLY A 1 388 ? 37.546 27.889 111.323 1.00 93.84 367 GLY A CA 1
ATOM 2788 C C . GLY A 1 388 ? 38.647 28.816 111.800 1.00 87.36 367 GLY A C 1
ATOM 2789 O O . GLY A 1 388 ? 39.822 28.673 111.450 1.00 83.13 367 GLY A O 1
ATOM 2790 N N . ASP A 1 389 ? 38.240 29.782 112.629 1.00 87.51 368 ASP A N 1
ATOM 2791 C CA . ASP A 1 389 ? 39.139 30.779 113.203 1.00 83.96 368 ASP A CA 1
ATOM 2792 C C . ASP A 1 389 ? 39.731 31.688 112.121 1.00 82.41 368 ASP A C 1
ATOM 2793 O O . ASP A 1 389 ? 40.903 32.056 112.176 1.00 86.86 368 ASP A O 1
ATOM 2798 N N . LYS A 1 390 ? 38.932 32.040 111.119 1.00 76.69 369 LYS A N 1
ATOM 2799 C CA . LYS A 1 390 ? 39.424 32.893 110.046 1.00 77.44 369 LYS A CA 1
ATOM 2800 C C . LYS A 1 390 ? 38.420 33.929 109.574 1.00 71.36 369 LYS A C 1
ATOM 2801 O O . LYS A 1 390 ? 38.771 34.747 108.721 1.00 73.57 369 LYS A O 1
ATOM 2807 N N . ALA A 1 391 ? 37.200 33.947 110.115 1.00 68.94 370 ALA A N 1
ATOM 2808 C CA . ALA A 1 391 ? 36.221 34.931 109.676 1.00 65.67 370 ALA A CA 1
ATOM 2809 C C . ALA A 1 391 ? 36.675 36.346 110.010 1.00 66.64 370 ALA A C 1
ATOM 2810 O O . ALA A 1 391 ? 36.447 37.276 109.230 1.00 71.84 370 ALA A O 1
ATOM 2812 N N . LEU A 1 392 ? 37.309 36.536 111.168 1.00 63.78 371 LEU A N 1
ATOM 2813 C CA . LEU A 1 392 ? 37.793 37.865 111.528 1.00 64.11 371 LEU A CA 1
ATOM 2814 C C . LEU A 1 392 ? 38.979 38.282 110.665 1.00 67.76 371 LEU A C 1
ATOM 2815 O O . LEU A 1 392 ? 39.102 39.459 110.297 1.00 70.09 371 LEU A O 1
ATOM 2820 N N . LYS A 1 393 ? 39.859 37.339 110.324 1.00 64.14 372 LYS A N 1
ATOM 2821 C CA . LYS A 1 393 ? 40.911 37.637 109.357 1.00 70.16 372 LYS A CA 1
ATOM 2822 C C . LYS A 1 393 ? 40.302 38.085 108.032 1.00 68.20 372 LYS A C 1
ATOM 2823 O O . LYS A 1 393 ? 40.727 39.085 107.437 1.00 65.89 372 LYS A O 1
ATOM 2829 N N . PHE A 1 394 ? 39.284 37.358 107.566 1.00 63.89 373 PHE A N 1
ATOM 2830 C CA . PHE A 1 394 ? 38.646 37.689 106.300 1.00 59.48 373 PHE A CA 1
ATOM 2831 C C . PHE A 1 394 ? 37.989 39.060 106.354 1.00 54.75 373 PHE A C 1
ATOM 2832 O O . PHE A 1 394 ? 38.055 39.834 105.393 1.00 57.49 373 PHE A O 1
ATOM 2840 N N . ALA A 1 395 ? 37.342 39.381 107.466 1.00 58.07 374 ALA A N 1
ATOM 2841 C CA . ALA A 1 395 ? 36.728 40.696 107.594 1.00 56.22 374 ALA A CA 1
ATOM 2842 C C . ALA A 1 395 ? 37.775 41.804 107.521 1.00 54.69 374 ALA A C 1
ATOM 2843 O O . ALA A 1 395 ? 37.552 42.839 106.885 1.00 57.33 374 ALA A O 1
ATOM 2845 N N . GLU A 1 396 ? 38.915 41.620 108.183 1.00 60.19 375 GLU A N 1
ATOM 2846 C CA . GLU A 1 396 ? 39.960 42.638 108.127 1.00 63.41 375 GLU A CA 1
ATOM 2847 C C . GLU A 1 396 ? 40.486 42.809 106.708 1.00 63.13 375 GLU A C 1
ATOM 2848 O O . GLU A 1 396 ? 40.799 43.930 106.292 1.00 67.60 375 GLU A O 1
ATOM 2854 N N . ILE A 1 397 ? 40.575 41.713 105.945 1.00 61.49 376 ILE A N 1
ATOM 2855 C CA . ILE A 1 397 ? 40.980 41.792 104.542 1.00 61.66 376 ILE A CA 1
ATOM 2856 C C . ILE A 1 397 ? 39.934 42.537 103.721 1.00 64.02 376 ILE A C 1
ATOM 2857 O O . ILE A 1 397 ? 40.268 43.295 102.797 1.00 60.70 376 ILE A O 1
ATOM 2862 N N . VAL A 1 398 ? 38.651 42.276 103.992 1.00 60.51 377 VAL A N 1
ATOM 2863 C CA . VAL A 1 398 ? 37.577 42.984 103.295 1.00 57.81 377 VAL A CA 1
ATOM 2864 C C . VAL A 1 398 ? 37.721 44.488 103.490 1.00 55.27 377 VAL A C 1
ATOM 2865 O O . VAL A 1 398 ? 37.689 45.261 102.530 1.00 55.74 377 VAL A O 1
ATOM 2869 N N . GLY A 1 399 ? 37.897 44.924 104.738 1.00 58.78 378 GLY A N 1
ATOM 2870 C CA . GLY A 1 399 ? 38.004 46.349 105.003 1.00 55.61 378 GLY A CA 1
ATOM 2871 C C . GLY A 1 399 ? 39.222 46.987 104.363 1.00 52.95 378 GLY A C 1
ATOM 2872 O O . GLY A 1 399 ? 39.157 48.116 103.879 1.00 53.45 378 GLY A O 1
ATOM 2873 N N . ALA A 1 400 ? 40.364 46.300 104.405 1.00 58.30 379 ALA A N 1
ATOM 2874 C CA . ALA A 1 400 ? 41.565 46.847 103.787 1.00 57.22 379 ALA A CA 1
ATOM 2875 C C . ALA A 1 400 ? 41.402 46.965 102.279 1.00 58.03 379 ALA A C 1
ATOM 2876 O O . ALA A 1 400 ? 41.908 47.909 101.664 1.00 64.05 379 ALA A O 1
ATOM 2878 N N . THR A 1 401 ? 40.712 46.010 101.662 1.00 53.64 380 THR A N 1
ATOM 2879 C CA . THR A 1 401 ? 40.494 46.078 100.221 1.00 56.71 380 THR A CA 1
ATOM 2880 C C . THR A 1 401 ? 39.551 47.221 99.855 1.00 55.99 380 THR A C 1
ATOM 2881 O O . THR A 1 401 ? 39.748 47.892 98.832 1.00 54.49 380 THR A O 1
ATOM 2885 N N . VAL A 1 402 ? 38.509 47.442 100.663 1.00 49.72 381 VAL A N 1
ATOM 2886 C CA . VAL A 1 402 ? 37.572 48.528 100.390 1.00 50.01 381 VAL A CA 1
ATOM 2887 C C . VAL A 1 402 ? 38.280 49.869 100.510 1.00 53.17 381 VAL A C 1
ATOM 2888 O O . VAL A 1 402 ? 38.108 50.755 99.667 1.00 57.31 381 VAL A O 1
ATOM 2892 N N . LEU A 1 403 ? 39.114 50.029 101.534 1.00 54.98 382 LEU A N 1
ATOM 2893 C CA . LEU A 1 403 ? 39.872 51.267 101.669 1.00 53.49 382 LEU A CA 1
ATOM 2894 C C . LEU A 1 403 ? 40.777 51.469 100.468 1.00 53.52 382 LEU A C 1
ATOM 2895 O O . LEU A 1 403 ? 40.812 52.551 99.875 1.00 55.60 382 LEU A O 1
ATOM 2900 N N . ALA A 1 404 ? 41.509 50.425 100.083 1.00 56.16 383 ALA A N 1
ATOM 2901 C CA . ALA A 1 404 ? 42.437 50.544 98.963 1.00 58.99 383 ALA A CA 1
ATOM 2902 C C . ALA A 1 404 ? 41.725 51.043 97.709 1.00 61.33 383 ALA A C 1
ATOM 2903 O O . ALA A 1 404 ? 42.234 51.919 96.999 1.00 59.91 383 ALA A O 1
ATOM 2905 N N . GLY A 1 405 ? 40.549 50.493 97.415 1.00 60.90 384 GLY A N 1
ATOM 2906 C CA . GLY A 1 405 ? 39.809 50.876 96.227 1.00 58.27 384 GLY A CA 1
ATOM 2907 C C . GLY A 1 405 ? 39.107 52.211 96.374 1.00 58.16 384 GLY A C 1
ATOM 2908 O O . GLY A 1 405 ? 38.992 52.984 95.410 1.00 57.24 384 GLY A O 1
ATOM 2909 N N . GLU A 1 406 ? 38.595 52.472 97.579 1.00 59.72 385 GLU A N 1
ATOM 2910 C CA . GLU A 1 406 ? 37.974 53.761 97.858 1.00 58.66 385 GLU A CA 1
ATOM 2911 C C . GLU A 1 406 ? 39.017 54.865 97.807 1.00 57.38 385 GLU A C 1
ATOM 2912 O O . GLU A 1 406 ? 38.720 55.985 97.377 1.00 57.06 385 GLU A O 1
ATOM 2918 N N . LEU A 1 407 ? 40.248 54.560 98.219 1.00 50.80 386 LEU A N 1
ATOM 2919 C CA . LEU A 1 407 ? 41.323 55.542 98.102 1.00 55.90 386 LEU A CA 1
ATOM 2920 C C . LEU A 1 407 ? 41.711 55.750 96.644 1.00 57.11 386 LEU A C 1
ATOM 2921 O O . LEU A 1 407 ? 41.893 56.891 96.195 1.00 56.59 386 LEU A O 1
ATOM 2926 N N . SER A 1 408 ? 41.792 54.663 95.875 1.00 64.17 387 SER A N 1
ATOM 2927 C CA . SER A 1 408 ? 42.098 54.782 94.456 1.00 62.42 387 SER A CA 1
ATOM 2928 C C . SER A 1 408 ? 41.074 55.663 93.744 1.00 62.95 387 SER A C 1
ATOM 2929 O O . SER A 1 408 ? 41.438 56.600 93.025 1.00 67.16 387 SER A O 1
ATOM 2932 N N . LEU A 1 409 ? 39.781 55.402 93.951 1.00 63.26 388 LEU A N 1
ATOM 2933 C CA . LEU A 1 409 ? 38.770 56.183 93.244 1.00 57.21 388 LEU A CA 1
ATOM 2934 C C . LEU A 1 409 ? 38.814 57.649 93.656 1.00 60.69 388 LEU A C 1
ATOM 2935 O O . LEU A 1 409 ? 38.929 58.537 92.804 1.00 63.17 388 LEU A O 1
ATOM 2940 N N . ILE A 1 410 ? 38.756 57.927 94.962 1.00 58.56 389 ILE A N 1
ATOM 2941 C CA . ILE A 1 410 ? 38.708 59.319 95.416 1.00 61.63 389 ILE A CA 1
ATOM 2942 C C . ILE A 1 410 ? 39.957 60.075 94.983 1.00 61.29 389 ILE A C 1
ATOM 2943 O O . ILE A 1 410 ? 39.885 61.252 94.612 1.00 59.59 389 ILE A O 1
ATOM 2948 N N . GLY A 1 411 ? 41.122 59.429 95.046 1.00 71.99 390 GLY A N 1
ATOM 2949 C CA . GLY A 1 411 ? 42.335 60.087 94.586 1.00 72.99 390 GLY A CA 1
ATOM 2950 C C . GLY A 1 411 ? 42.284 60.407 93.103 1.00 73.84 390 GLY A C 1
ATOM 2951 O O . GLY A 1 411 ? 42.722 61.475 92.669 1.00 75.09 390 GLY A O 1
ATOM 2952 N N . ALA A 1 412 ? 41.748 59.484 92.304 1.00 60.38 391 ALA A N 1
ATOM 2953 C CA . ALA A 1 412 ? 41.623 59.730 90.876 1.00 59.23 391 ALA A CA 1
ATOM 2954 C C . ALA A 1 412 ? 40.636 60.856 90.593 1.00 65.07 391 ALA A C 1
ATOM 2955 O O . ALA A 1 412 ? 40.822 61.614 89.633 1.00 63.66 391 ALA A O 1
ATOM 2957 N N . LEU A 1 413 ? 39.589 60.993 91.415 1.00 59.29 392 LEU A N 1
ATOM 2958 C CA . LEU A 1 413 ? 38.648 62.090 91.208 1.00 57.81 392 LEU A CA 1
ATOM 2959 C C . LEU A 1 413 ? 39.260 63.422 91.616 1.00 61.89 392 LEU A C 1
ATOM 2960 O O . LEU A 1 413 ? 38.978 64.447 90.986 1.00 62.29 392 LEU A O 1
ATOM 2965 N N . SER A 1 414 ? 40.106 63.432 92.651 1.00 68.05 393 SER A N 1
ATOM 2966 C CA . SER A 1 414 ? 40.711 64.687 93.075 1.00 68.12 393 SER A CA 1
ATOM 2967 C C . SER A 1 414 ? 41.719 65.193 92.046 1.00 71.52 393 SER A C 1
ATOM 2968 O O . SER A 1 414 ? 41.983 66.400 91.991 1.00 72.67 393 SER A O 1
ATOM 2971 N N . VAL A 1 415 ? 42.314 64.297 91.247 1.00 65.13 394 VAL A N 1
ATOM 2972 C CA . VAL A 1 415 ? 43.215 64.742 90.181 1.00 69.25 394 VAL A CA 1
ATOM 2973 C C . VAL A 1 415 ? 42.445 65.571 89.161 1.00 73.80 394 VAL A C 1
ATOM 2974 O O . VAL A 1 415 ? 42.827 66.700 88.837 1.00 74.95 394 VAL A O 1
ATOM 2978 N N . GLY A 1 416 ? 41.362 65.011 88.620 1.00 84.82 395 GLY A N 1
ATOM 2979 C CA . GLY A 1 416 ? 40.521 65.780 87.718 1.00 85.84 395 GLY A CA 1
ATOM 2980 C C . GLY A 1 416 ? 40.023 67.061 88.356 1.00 84.88 395 GLY A C 1
ATOM 2981 O O . GLY A 1 416 ? 39.926 68.101 87.697 1.00 87.05 395 GLY A O 1
ATOM 2982 N N . HIS A 1 417 ? 39.703 67.000 89.648 1.00 78.24 396 HIS A N 1
ATOM 2983 C CA . HIS A 1 417 ? 39.240 68.177 90.378 1.00 80.64 396 HIS A CA 1
ATOM 2984 C C . HIS A 1 417 ? 40.249 69.318 90.295 1.00 86.21 396 HIS A C 1
ATOM 2985 O O . HIS A 1 417 ? 39.898 70.445 89.926 1.00 88.11 396 HIS A O 1
ATOM 2992 N N . LEU A 1 418 ? 41.511 69.043 90.627 1.00 85.63 397 LEU A N 1
ATOM 2993 C CA . LEU A 1 418 ? 42.527 70.092 90.616 1.00 92.19 397 LEU A CA 1
ATOM 2994 C C . LEU A 1 418 ? 42.736 70.649 89.211 1.00 93.55 397 LEU A C 1
ATOM 2995 O O . LEU A 1 418 ? 42.835 71.869 89.024 1.00 86.93 397 LEU A O 1
ATOM 3000 N N . ALA A 1 419 ? 42.828 69.767 88.214 1.00 90.63 398 ALA A N 1
ATOM 3001 C CA . ALA A 1 419 ? 43.098 70.201 86.848 1.00 97.27 398 ALA A CA 1
ATOM 3002 C C . ALA A 1 419 ? 42.038 71.188 86.368 1.00 99.30 398 ALA A C 1
ATOM 3003 O O . ALA A 1 419 ? 42.363 72.281 85.889 1.00 102.08 398 ALA A O 1
ATOM 3005 N N . ARG A 1 420 ? 40.760 70.826 86.503 1.00 111.23 399 ARG A N 1
ATOM 3006 C CA . ARG A 1 420 ? 39.695 71.701 86.022 1.00 111.74 399 ARG A CA 1
ATOM 3007 C C . ARG A 1 420 ? 39.639 73.008 86.804 1.00 114.80 399 ARG A C 1
ATOM 3008 O O . ARG A 1 420 ? 39.207 74.032 86.261 1.00 113.28 399 ARG A O 1
ATOM 3016 N N . ALA A 1 421 ? 40.035 72.990 88.082 1.00 93.27 400 ALA A N 1
ATOM 3017 C CA . ALA A 1 421 ? 40.155 74.232 88.841 1.00 95.59 400 ALA A CA 1
ATOM 3018 C C . ALA A 1 421 ? 41.220 75.146 88.249 1.00 99.38 400 ALA A C 1
ATOM 3019 O O . ALA A 1 421 ? 41.147 76.370 88.408 1.00 102.05 400 ALA A O 1
ATOM 3021 N N . HIS A 1 422 ? 42.216 74.576 87.576 1.00 110.05 401 HIS A N 1
ATOM 3022 C CA . HIS A 1 422 ? 43.216 75.362 86.865 1.00 110.62 401 HIS A CA 1
ATOM 3023 C C . HIS A 1 422 ? 42.980 75.323 85.353 1.00 106.47 401 HIS A C 1
ATOM 3024 O O . HIS A 1 422 ? 42.262 76.154 84.800 1.00 102.78 401 HIS A O 1
ATOM 3031 N N . ASN B 1 27 ? 59.861 30.919 83.269 1.00 129.77 6 ASN B N 1
ATOM 3032 C CA . ASN B 1 27 ? 60.268 30.844 84.670 1.00 130.55 6 ASN B CA 1
ATOM 3033 C C . ASN B 1 27 ? 61.139 32.030 85.075 1.00 130.65 6 ASN B C 1
ATOM 3034 O O . ASN B 1 27 ? 61.046 32.519 86.202 1.00 129.76 6 ASN B O 1
ATOM 3039 N N . GLU B 1 28 ? 62.001 32.480 84.159 1.00 126.76 7 GLU B N 1
ATOM 3040 C CA . GLU B 1 28 ? 62.775 33.691 84.417 1.00 128.04 7 GLU B CA 1
ATOM 3041 C C . GLU B 1 28 ? 61.844 34.878 84.618 1.00 126.52 7 GLU B C 1
ATOM 3042 O O . GLU B 1 28 ? 62.113 35.761 85.442 1.00 124.98 7 GLU B O 1
ATOM 3048 N N . ILE B 1 29 ? 60.747 34.922 83.859 1.00 121.51 8 ILE B N 1
ATOM 3049 C CA . ILE B 1 29 ? 59.745 35.960 84.062 1.00 122.84 8 ILE B CA 1
ATOM 3050 C C . ILE B 1 29 ? 59.132 35.815 85.443 1.00 121.25 8 ILE B C 1
ATOM 3051 O O . ILE B 1 29 ? 58.911 36.803 86.155 1.00 122.32 8 ILE B O 1
ATOM 3056 N N . LEU B 1 30 ? 58.813 34.580 85.825 1.00 98.98 9 LEU B N 1
ATOM 3057 C CA . LEU B 1 30 ? 58.257 34.333 87.148 1.00 97.54 9 LEU B CA 1
ATOM 3058 C C . LEU B 1 30 ? 59.177 34.873 88.241 1.00 96.58 9 LEU B C 1
ATOM 3059 O O . LEU B 1 30 ? 58.703 35.470 89.216 1.00 100.23 9 LEU B O 1
ATOM 3064 N N . GLU B 1 31 ? 60.495 34.673 88.102 1.00 115.58 10 GLU B N 1
ATOM 3065 C CA . GLU B 1 31 ? 61.422 35.188 89.108 1.00 116.02 10 GLU B CA 1
ATOM 3066 C C . GLU B 1 31 ? 61.456 36.711 89.102 1.00 117.04 10 GLU B C 1
ATOM 3067 O O . GLU B 1 31 ? 61.586 37.338 90.160 1.00 116.77 10 GLU B O 1
ATOM 3073 N N . LYS B 1 32 ? 61.378 37.326 87.921 1.00 106.86 11 LYS B N 1
ATOM 3074 C CA . LYS B 1 32 ? 61.296 38.782 87.871 1.00 109.80 11 LYS B CA 1
ATOM 3075 C C . LYS B 1 32 ? 60.000 39.284 88.500 1.00 111.20 11 LYS B C 1
ATOM 3076 O O . LYS B 1 32 ? 59.948 40.414 89.000 1.00 111.93 11 LYS B O 1
ATOM 3082 N N . LEU B 1 33 ? 58.943 38.468 88.468 1.00 107.33 12 LEU B N 1
ATOM 3083 C CA . LEU B 1 33 ? 57.718 38.807 89.178 1.00 106.18 12 LEU B CA 1
ATOM 3084 C C . LEU B 1 33 ? 57.928 38.728 90.685 1.00 108.49 12 LEU B C 1
ATOM 3085 O O . LEU B 1 33 ? 57.400 39.552 91.442 1.00 107.71 12 LEU B O 1
ATOM 3090 N N . LEU B 1 34 ? 58.678 37.728 91.140 1.00 116.06 13 LEU B N 1
ATOM 3091 C CA . LEU B 1 34 ? 58.945 37.602 92.564 1.00 114.19 13 LEU B CA 1
ATOM 3092 C C . LEU B 1 34 ? 59.851 38.724 93.062 1.00 112.56 13 LEU B C 1
ATOM 3093 O O . LEU B 1 34 ? 59.636 39.260 94.156 1.00 111.42 13 LEU B O 1
ATOM 3098 N N . LYS B 1 35 ? 60.863 39.103 92.273 1.00 115.94 14 LYS B N 1
ATOM 3099 C CA . LYS B 1 35 ? 61.712 40.231 92.639 1.00 120.65 14 LYS B CA 1
ATOM 3100 C C . LYS B 1 35 ? 61.081 41.576 92.301 1.00 126.22 14 LYS B C 1
ATOM 3101 O O . LYS B 1 35 ? 61.642 42.614 92.666 1.00 126.95 14 LYS B O 1
ATOM 3107 N N . LYS B 1 36 ? 59.935 41.577 91.619 1.00 132.79 15 LYS B N 1
ATOM 3108 C CA . LYS B 1 36 ? 59.195 42.794 91.285 1.00 138.88 15 LYS B CA 1
ATOM 3109 C C . LYS B 1 36 ? 59.985 43.728 90.368 1.00 146.45 15 LYS B C 1
ATOM 3110 O O . LYS B 1 36 ? 59.818 44.948 90.417 1.00 150.74 15 LYS B O 1
ATOM 3116 N N . GLU B 1 37 ? 60.848 43.174 89.512 1.00 153.23 16 GLU B N 1
ATOM 3117 C CA . GLU B 1 37 ? 61.368 43.958 88.396 1.00 152.08 16 GLU B CA 1
ATOM 3118 C C . GLU B 1 37 ? 60.279 44.228 87.366 1.00 155.15 16 GLU B C 1
ATOM 3119 O O . GLU B 1 37 ? 60.278 45.284 86.724 1.00 153.30 16 GLU B O 1
ATOM 3125 N N . ILE B 1 38 ? 59.363 43.281 87.186 1.00 120.80 17 ILE B N 1
ATOM 3126 C CA . ILE B 1 38 ? 58.217 43.433 86.302 1.00 123.53 17 ILE B CA 1
ATOM 3127 C C . ILE B 1 38 ? 56.953 43.234 87.123 1.00 118.32 17 ILE B C 1
ATOM 3128 O O . ILE B 1 38 ? 56.917 42.440 88.071 1.00 128.74 17 ILE B O 1
ATOM 3133 N N . LYS B 1 39 ? 55.917 43.955 86.754 1.00 111.59 18 LYS B N 1
ATOM 3134 C CA . LYS B 1 39 ? 54.663 43.869 87.477 1.00 108.65 18 LYS B CA 1
ATOM 3135 C C . LYS B 1 39 ? 53.666 43.001 86.722 1.00 106.16 18 LYS B C 1
ATOM 3136 O O . LYS B 1 39 ? 53.776 42.817 85.506 1.00 102.50 18 LYS B O 1
ATOM 3142 N N . PRO B 1 40 ? 52.673 42.440 87.417 1.00 103.90 19 PRO B N 1
ATOM 3143 C CA . PRO B 1 40 ? 51.660 41.634 86.713 1.00 108.23 19 PRO B CA 1
ATOM 3144 C C . PRO B 1 40 ? 50.896 42.398 85.641 1.00 102.00 19 PRO B C 1
ATOM 3145 O O . PRO B 1 40 ? 50.440 41.783 84.668 1.00 111.96 19 PRO B O 1
ATOM 3149 N N . TYR B 1 41 ? 50.737 43.720 85.788 1.00 127.32 20 TYR B N 1
ATOM 3150 C CA . TYR B 1 41 ? 49.900 44.465 84.853 1.00 119.43 20 TYR B CA 1
ATOM 3151 C C . TYR B 1 41 ? 50.541 44.548 83.471 1.00 117.57 20 TYR B C 1
ATOM 3152 O O . TYR B 1 41 ? 49.859 44.374 82.455 1.00 112.87 20 TYR B O 1
ATOM 3161 N N . GLN B 1 42 ? 51.854 44.755 83.409 1.00 134.97 21 GLN B N 1
ATOM 3162 C CA . GLN B 1 42 ? 52.542 44.926 82.134 1.00 137.16 21 GLN B CA 1
ATOM 3163 C C . GLN B 1 42 ? 52.855 43.601 81.449 1.00 140.05 21 GLN B C 1
ATOM 3164 O O . GLN B 1 42 ? 53.505 43.597 80.398 1.00 138.49 21 GLN B O 1
ATOM 3170 N N . LEU B 1 43 ? 52.413 42.484 82.025 1.00 101.85 22 LEU B N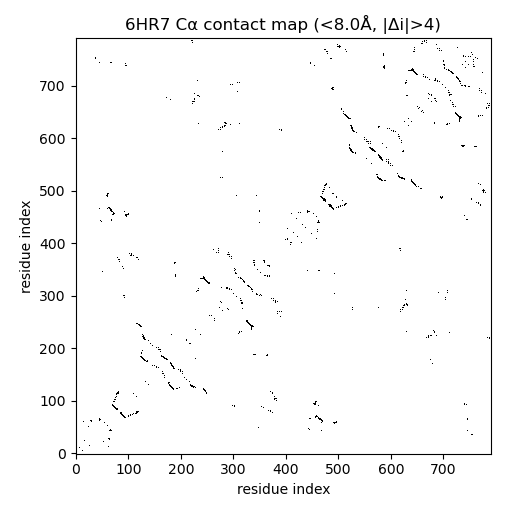 1
ATOM 3171 C CA . LEU B 1 43 ? 52.826 41.169 81.551 1.00 110.53 22 LEU B CA 1
ATOM 3172 C C . LEU B 1 43 ? 52.247 40.839 80.177 1.00 117.36 22 LEU B C 1
ATOM 3173 O O . LEU B 1 43 ? 52.866 40.084 79.422 1.00 96.97 22 LEU B O 1
ATOM 3178 N N . ASP B 1 44 ? 51.058 41.351 79.845 1.00 125.98 23 ASP B N 1
ATOM 3179 C CA . ASP B 1 44 ? 50.372 40.931 78.621 1.00 133.71 23 ASP B CA 1
ATOM 3180 C C . ASP B 1 44 ? 51.124 41.317 77.349 1.00 139.88 23 ASP B C 1
ATOM 3181 O O . ASP B 1 44 ? 50.886 40.710 76.300 1.00 153.12 23 ASP B O 1
ATOM 3186 N N . ASP B 1 45 ? 51.999 42.326 77.401 1.00 155.61 24 ASP B N 1
ATOM 3187 C CA . ASP B 1 45 ? 52.751 42.724 76.213 1.00 156.12 24 ASP B CA 1
ATOM 3188 C C . ASP B 1 45 ? 54.014 41.886 76.034 1.00 151.72 24 ASP B C 1
ATOM 3189 O O . ASP B 1 45 ? 54.487 41.721 74.903 1.00 153.20 24 ASP B O 1
ATOM 3194 N N . LEU B 1 46 ? 54.572 41.357 77.128 1.00 121.43 25 LEU B N 1
ATOM 3195 C CA . LEU B 1 46 ? 55.757 40.505 77.064 1.00 123.80 25 LEU B CA 1
ATOM 3196 C C . LEU B 1 46 ? 55.432 39.073 76.631 1.00 130.52 25 LEU B C 1
ATOM 3197 O O . LEU B 1 46 ? 56.274 38.420 76.002 1.00 137.82 25 LEU B O 1
ATOM 3202 N N . VAL B 1 47 ? 54.245 38.563 76.978 1.00 126.18 26 VAL B N 1
ATOM 3203 C CA . VAL B 1 47 ? 53.835 37.194 76.681 1.00 117.84 26 VAL B CA 1
ATOM 3204 C C . VAL B 1 47 ? 52.423 37.225 76.105 1.00 112.73 26 VAL B C 1
ATOM 3205 O O . VAL B 1 47 ? 51.711 38.229 76.189 1.00 117.41 26 VAL B O 1
ATOM 3209 N N . GLY B 1 48 ? 52.029 36.111 75.491 1.00 119.95 27 GLY B N 1
ATOM 3210 C CA . GLY B 1 48 ? 50.647 35.905 75.091 1.00 120.86 27 GLY B CA 1
ATOM 3211 C C . GLY B 1 48 ? 49.670 36.038 76.249 1.00 120.74 27 GLY B C 1
ATOM 3212 O O . GLY B 1 48 ? 50.023 35.785 77.405 1.00 123.46 27 GLY B O 1
ATOM 3213 N N . GLU B 1 49 ? 48.431 36.430 75.954 1.00 104.74 28 GLU B N 1
ATOM 3214 C CA . GLU B 1 49 ? 47.428 36.620 76.999 1.00 104.40 28 GLU B CA 1
ATOM 3215 C C . GLU B 1 49 ? 46.994 35.306 77.634 1.00 102.89 28 GLU B C 1
ATOM 3216 O O . GLU B 1 49 ? 46.683 35.271 78.831 1.00 99.09 28 GLU B O 1
ATOM 3222 N N . LYS B 1 50 ? 46.950 34.226 76.855 1.00 109.79 29 LYS B N 1
ATOM 3223 C CA . LYS B 1 50 ? 46.615 32.917 77.406 1.00 108.50 29 LYS B CA 1
ATOM 3224 C C . LYS B 1 50 ? 47.602 32.519 78.497 1.00 110.79 29 LYS B C 1
ATOM 3225 O O . LYS B 1 50 ? 47.206 32.164 79.613 1.00 110.37 29 LYS B O 1
ATOM 3231 N N . GLU B 1 51 ? 48.898 32.580 78.190 1.00 100.05 30 GLU B N 1
ATOM 3232 C CA . GLU B 1 51 ? 49.911 32.249 79.179 1.00 101.79 30 GLU B CA 1
ATOM 3233 C C . GLU B 1 51 ? 50.043 33.332 80.239 1.00 101.63 30 GLU B C 1
ATOM 3234 O O . GLU B 1 51 ? 50.490 33.039 81.351 1.00 99.73 30 GLU B O 1
ATOM 3240 N N . ALA B 1 52 ? 49.667 34.571 79.920 1.00 77.98 31 ALA B N 1
ATOM 3241 C CA . ALA B 1 52 ? 49.624 35.621 80.934 1.00 81.06 31 ALA B CA 1
ATOM 3242 C C . ALA B 1 52 ? 48.756 35.214 82.115 1.00 80.88 31 ALA B C 1
ATOM 3243 O O . ALA B 1 52 ? 49.080 35.521 83.269 1.00 88.85 31 ALA B O 1
ATOM 3245 N N . ILE B 1 53 ? 47.640 34.538 81.846 1.00 96.62 32 ILE B N 1
ATOM 3246 C CA . ILE B 1 53 ? 46.750 34.098 82.916 1.00 86.51 32 ILE B CA 1
ATOM 3247 C C . ILE B 1 53 ? 47.404 33.000 83.743 1.00 81.00 32 ILE B C 1
ATOM 3248 O O . ILE B 1 53 ? 47.244 32.955 84.971 1.00 79.53 32 ILE B O 1
ATOM 3253 N N . GLU B 1 54 ? 48.139 32.092 83.086 1.00 86.97 33 GLU B N 1
ATOM 3254 C CA . GLU B 1 54 ? 48.812 31.003 83.796 1.00 89.54 33 GLU B CA 1
ATOM 3255 C C . GLU B 1 54 ? 49.966 31.522 84.641 1.00 85.83 33 GLU B C 1
ATOM 3256 O O . GLU B 1 54 ? 50.170 31.070 85.775 1.00 84.73 33 GLU B O 1
ATOM 3262 N N . LEU B 1 55 ? 50.732 32.471 84.103 1.00 83.20 34 LEU B N 1
ATOM 3263 C CA . LEU B 1 55 ? 51.818 33.067 84.870 1.00 84.20 34 LEU B CA 1
ATOM 3264 C C . LEU B 1 55 ? 51.274 33.763 86.113 1.00 83.56 34 LEU B C 1
ATOM 3265 O O . LEU B 1 55 ? 51.793 33.581 87.220 1.00 82.19 34 LEU B O 1
ATOM 3270 N N . ARG B 1 56 ? 50.223 34.575 85.946 1.00 93.56 35 ARG B N 1
ATOM 3271 C CA . ARG B 1 56 ? 49.616 35.248 87.090 1.00 91.66 35 ARG B CA 1
ATOM 3272 C C . ARG B 1 56 ? 49.060 34.235 88.085 1.00 90.47 35 ARG B C 1
ATOM 3273 O O . ARG B 1 56 ? 49.217 34.399 89.301 1.00 89.79 35 ARG B O 1
ATOM 3281 N N . ARG B 1 57 ? 48.414 33.174 87.589 1.00 82.59 36 ARG B N 1
ATOM 3282 C CA . ARG B 1 57 ? 47.847 32.168 88.484 1.00 79.08 36 ARG B CA 1
ATOM 3283 C C . ARG B 1 57 ? 48.945 31.476 89.285 1.00 84.58 36 ARG B C 1
ATOM 3284 O O . ARG B 1 57 ? 48.821 31.308 90.505 1.00 82.38 36 ARG B O 1
ATOM 3292 N N . LYS B 1 58 ? 50.052 31.104 88.625 1.00 85.58 37 LYS B N 1
ATOM 3293 C CA . LYS B 1 58 ? 51.155 30.462 89.338 1.00 87.87 37 LYS B CA 1
ATOM 3294 C C . LYS B 1 58 ? 51.927 31.454 90.195 1.00 85.10 37 LYS B C 1
ATOM 3295 O O . LYS B 1 58 ? 52.448 31.078 91.247 1.00 84.88 37 LYS B O 1
ATOM 3301 N N . TYR B 1 59 ? 52.034 32.711 89.765 1.00 80.44 38 TYR B N 1
ATOM 3302 C CA . TYR B 1 59 ? 52.695 33.707 90.603 1.00 81.19 38 TYR B CA 1
ATOM 3303 C C . TYR B 1 59 ? 51.994 33.842 91.950 1.00 85.75 38 TYR B C 1
ATOM 3304 O O . TYR B 1 59 ? 52.636 33.779 93.001 1.00 81.18 38 TYR B O 1
ATOM 3313 N N . ILE B 1 60 ? 50.671 34.030 91.946 1.00 81.00 39 ILE B N 1
ATOM 3314 C CA . ILE B 1 60 ? 49.973 34.192 93.219 1.00 83.80 39 ILE B CA 1
ATOM 3315 C C . ILE B 1 60 ? 49.873 32.865 93.975 1.00 83.24 39 ILE B C 1
ATOM 3316 O O . ILE B 1 60 ? 49.791 32.869 95.210 1.00 78.75 39 ILE B O 1
ATOM 3321 N N . GLU B 1 61 ? 49.915 31.726 93.276 1.00 96.48 40 GLU B N 1
ATOM 3322 C CA . GLU B 1 61 ? 49.994 30.436 93.961 1.00 100.49 40 GLU B CA 1
ATOM 3323 C C . GLU B 1 61 ? 51.286 30.313 94.763 1.00 107.01 40 GLU B C 1
ATOM 3324 O O . GLU B 1 61 ? 51.273 29.899 95.930 1.00 105.57 40 GLU B O 1
ATOM 3330 N N . LYS B 1 62 ? 52.419 30.653 94.149 1.00 125.49 41 LYS B N 1
ATOM 3331 C CA . LYS B 1 62 ? 53.693 30.542 94.849 1.00 125.28 41 LYS B CA 1
ATOM 3332 C C . LYS B 1 62 ? 53.739 31.460 96.067 1.00 125.31 41 LYS B C 1
ATOM 3333 O O . LYS B 1 62 ? 54.278 31.085 97.113 1.00 127.50 41 LYS B O 1
ATOM 3339 N N . ILE B 1 63 ? 53.166 32.660 95.955 1.00 104.73 42 ILE B N 1
ATOM 3340 C CA . ILE B 1 63 ? 53.170 33.599 97.075 1.00 106.43 42 ILE B CA 1
ATOM 3341 C C . ILE B 1 63 ? 52.323 33.070 98.228 1.00 105.22 42 ILE B C 1
ATOM 3342 O O . ILE B 1 63 ? 52.680 33.232 99.401 1.00 109.78 42 ILE B O 1
ATOM 3347 N N . SER B 1 64 ? 51.169 32.482 97.922 1.00 103.16 43 SER B N 1
ATOM 3348 C CA . SER B 1 64 ? 50.270 31.959 98.943 1.00 96.67 43 SER B CA 1
ATOM 3349 C C . SER B 1 64 ? 50.569 30.517 99.336 1.00 92.52 43 SER B C 1
ATOM 3350 O O . SER B 1 64 ? 49.956 30.020 100.287 1.00 89.43 43 SER B O 1
ATOM 3353 N N . GLN B 1 65 ? 51.463 29.830 98.619 1.00 99.99 44 GLN B N 1
ATOM 3354 C CA . GLN B 1 65 ? 51.850 28.450 98.940 1.00 101.53 44 GLN B CA 1
ATOM 3355 C C . GLN B 1 65 ? 50.654 27.498 98.891 1.00 97.49 44 GLN B C 1
ATOM 3356 O O . GLN B 1 65 ? 50.509 26.613 99.739 1.00 97.25 44 GLN B O 1
ATOM 3362 N N . VAL B 1 66 ? 49.789 27.681 97.891 1.00 98.80 45 VAL B N 1
ATOM 3363 C CA . VAL B 1 66 ? 48.626 26.821 97.678 1.00 102.08 45 VAL B CA 1
ATOM 3364 C C . VAL B 1 66 ? 48.489 26.526 96.186 1.00 96.35 45 VAL B C 1
ATOM 3365 O O . VAL B 1 66 ? 48.780 27.385 95.348 1.00 94.55 45 VAL B O 1
ATOM 3369 N N . GLU B 1 67 ? 48.056 25.307 95.853 1.00 89.84 46 GLU B N 1
ATOM 3370 C CA . GLU B 1 67 ? 47.795 24.917 94.470 1.00 93.23 46 GLU B CA 1
ATOM 3371 C C . GLU B 1 67 ? 46.297 24.893 94.190 1.00 94.28 46 GLU B C 1
ATOM 3372 O O . GLU B 1 67 ? 45.506 24.430 95.018 1.00 90.00 46 GLU B O 1
ATOM 3378 N N . THR B 1 68 ? 45.916 25.334 92.992 1.00 76.13 47 THR B N 1
ATOM 3379 C CA . THR B 1 68 ? 44.517 25.362 92.596 1.00 74.64 47 THR B CA 1
ATOM 3380 C C . THR B 1 68 ? 44.288 24.415 91.430 1.00 74.40 47 THR B C 1
ATOM 3381 O O . THR B 1 68 ? 45.191 24.140 90.637 1.00 77.05 47 THR B O 1
ATOM 3385 N N . LYS B 1 69 ? 43.075 23.895 91.358 1.00 98.71 48 LYS B N 1
ATOM 3386 C CA . LYS B 1 69 ? 42.666 23.028 90.270 1.00 101.53 48 LYS B CA 1
ATOM 3387 C C . LYS B 1 69 ? 41.494 23.574 89.470 1.00 94.30 48 LYS B C 1
ATOM 3388 O O . LYS B 1 69 ? 41.401 23.289 88.276 1.00 94.86 48 LYS B O 1
ATOM 3394 N N . HIS B 1 70 ? 40.608 24.359 90.086 1.00 84.38 49 HIS B N 1
ATOM 3395 C CA . HIS B 1 70 ? 39.341 24.723 89.461 1.00 80.63 49 HIS B CA 1
ATOM 3396 C C . HIS B 1 70 ? 39.364 26.075 88.757 1.00 74.62 49 HIS B C 1
ATOM 3397 O O . HIS B 1 70 ? 38.933 26.163 87.603 1.00 73.22 49 HIS B O 1
ATOM 3404 N N . ILE B 1 71 ? 39.873 27.127 89.406 1.00 71.84 50 ILE B N 1
ATOM 3405 C CA . ILE B 1 71 ? 39.793 28.453 88.800 1.00 72.16 50 ILE B CA 1
ATOM 3406 C C . ILE B 1 71 ? 40.465 28.492 87.436 1.00 77.66 50 ILE B C 1
ATOM 3407 O O . ILE B 1 71 ? 40.129 29.343 86.602 1.00 80.25 50 ILE B O 1
ATOM 3412 N N . GLY B 1 72 ? 41.400 27.587 87.182 1.00 73.03 51 GLY B N 1
ATOM 3413 C CA . GLY B 1 72 ? 42.080 27.497 85.915 1.00 73.59 51 GLY B CA 1
ATOM 3414 C C . GLY B 1 72 ? 41.335 26.768 84.825 1.00 71.33 51 GLY B C 1
ATOM 3415 O O . GLY B 1 72 ? 41.835 26.719 83.701 1.00 78.48 51 GLY B O 1
ATOM 3416 N N . HIS B 1 73 ? 40.165 26.194 85.109 1.00 84.22 52 HIS B N 1
ATOM 3417 C CA . HIS B 1 73 ? 39.408 25.408 84.133 1.00 85.58 52 HIS B CA 1
ATOM 3418 C C . HIS B 1 73 ? 38.103 26.137 83.817 1.00 83.60 52 HIS B C 1
ATOM 3419 O O . HIS B 1 73 ? 37.140 26.076 84.586 1.00 85.61 52 HIS B O 1
ATOM 3426 N N . TYR B 1 74 ? 38.077 26.809 82.666 1.00 72.22 53 TYR B N 1
ATOM 3427 C CA . TYR B 1 74 ? 36.945 27.618 82.235 1.00 66.86 53 TYR B CA 1
ATOM 3428 C C . TYR B 1 74 ? 36.862 27.576 80.709 1.00 68.07 53 TYR B C 1
ATOM 3429 O O . TYR B 1 74 ? 37.735 27.032 80.037 1.00 71.19 53 TYR B O 1
ATOM 3438 N N . THR B 1 75 ? 35.788 28.146 80.158 1.00 62.56 54 THR B N 1
ATOM 3439 C CA . THR B 1 75 ? 35.598 28.165 78.714 1.00 67.81 54 THR B CA 1
ATOM 3440 C C . THR B 1 75 ? 35.396 29.556 78.134 1.00 64.40 54 THR B C 1
ATOM 3441 O O . THR B 1 75 ? 35.349 29.681 76.909 1.00 62.34 54 THR B O 1
ATOM 3445 N N . ILE B 1 76 ? 35.223 30.590 78.962 1.00 70.59 55 ILE B N 1
ATOM 3446 C CA . ILE B 1 76 ? 34.967 31.930 78.430 1.00 67.17 55 ILE B CA 1
ATOM 3447 C C . ILE B 1 76 ? 36.202 32.459 77.703 1.00 66.34 55 ILE B C 1
ATOM 3448 O O . ILE B 1 76 ? 37.337 32.039 77.948 1.00 69.18 55 ILE B O 1
ATOM 3453 N N . ASP B 1 77 ? 35.967 33.406 76.790 1.00 76.65 56 ASP B N 1
ATOM 3454 C CA . ASP B 1 77 ? 37.033 33.963 75.954 1.00 75.28 56 ASP B CA 1
ATOM 3455 C C . ASP B 1 77 ? 37.912 34.883 76.787 1.00 75.47 56 ASP B C 1
ATOM 3456 O O . ASP B 1 77 ? 37.487 35.961 77.209 1.00 79.25 56 ASP B O 1
ATOM 3461 N N . GLU B 1 78 ? 39.148 34.461 77.003 1.00 78.09 57 GLU B N 1
ATOM 3462 C CA . GLU B 1 78 ? 40.062 35.200 77.861 1.00 80.41 57 GLU B CA 1
ATOM 3463 C C . GLU B 1 78 ? 40.549 36.484 77.201 1.00 80.66 57 GLU B C 1
ATOM 3464 O O . GLU B 1 78 ? 40.806 37.470 77.899 1.00 83.85 57 GLU B O 1
ATOM 3470 N N . LYS B 1 79 ? 40.697 36.496 75.876 1.00 81.07 58 LYS B N 1
ATOM 3471 C CA . LYS B 1 79 ? 41.170 37.694 75.183 1.00 82.57 58 LYS B CA 1
ATOM 3472 C C . LYS B 1 79 ? 40.165 38.836 75.319 1.00 77.89 58 LYS B C 1
ATOM 3473 O O . LYS B 1 79 ? 40.533 39.975 75.634 1.00 74.56 58 LYS B O 1
ATOM 3479 N N . GLU B 1 80 ? 38.883 38.549 75.088 1.00 68.42 59 GLU B N 1
ATOM 3480 C CA . GLU B 1 80 ? 37.873 39.590 75.193 1.00 69.45 59 GLU B CA 1
ATOM 3481 C C . GLU B 1 80 ? 37.562 39.931 76.640 1.00 67.57 59 GLU B C 1
ATOM 3482 O O . GLU B 1 80 ? 37.321 41.101 76.957 1.00 65.78 59 GLU B O 1
ATOM 3488 N N . ALA B 1 81 ? 37.599 38.941 77.533 1.00 67.20 60 ALA B N 1
ATOM 3489 C CA . ALA B 1 81 ? 37.348 39.223 78.940 1.00 63.64 60 ALA B CA 1
ATOM 3490 C C . ALA B 1 81 ? 38.368 40.207 79.492 1.00 63.36 60 ALA B C 1
ATOM 3491 O O . ALA B 1 81 ? 38.009 41.122 80.243 1.00 62.31 60 ALA B O 1
ATOM 3493 N N . MET B 1 82 ? 39.644 40.048 79.121 1.00 71.66 61 MET B N 1
ATOM 3494 C CA . MET B 1 82 ? 40.676 40.963 79.605 1.00 76.36 61 MET B CA 1
ATOM 3495 C C . MET B 1 82 ? 40.443 42.376 79.101 1.00 75.04 61 MET B C 1
ATOM 3496 O O . MET B 1 82 ? 40.742 43.345 79.810 1.00 76.27 61 MET B O 1
ATOM 3501 N N . LYS B 1 83 ? 39.874 42.512 77.901 1.00 71.01 62 LYS B N 1
ATOM 3502 C CA . LYS B 1 83 ? 39.747 43.812 77.262 1.00 70.25 62 LYS B CA 1
ATOM 3503 C C . LYS B 1 83 ? 38.527 44.581 77.739 1.00 69.02 62 LYS B C 1
ATOM 3504 O O . LYS B 1 83 ? 38.484 45.805 77.571 1.00 65.63 62 LYS B O 1
ATOM 3510 N N . LYS B 1 84 ? 37.530 43.891 78.298 1.00 67.19 63 LYS B N 1
ATOM 3511 C CA . LYS B 1 84 ? 36.243 44.503 78.592 1.00 63.70 63 LYS B CA 1
ATOM 3512 C C . LYS B 1 84 ? 35.664 44.186 79.961 1.00 63.63 63 LYS B C 1
ATOM 3513 O O . LYS B 1 84 ? 34.775 44.923 80.406 1.00 63.79 63 LYS B O 1
ATOM 3519 N N . ASN B 1 85 ? 36.137 43.156 80.657 1.00 55.19 64 ASN B N 1
ATOM 3520 C CA . ASN B 1 85 ? 35.426 42.641 81.818 1.00 55.28 64 ASN B CA 1
ATOM 3521 C C . ASN B 1 85 ? 36.270 42.506 83.083 1.00 60.13 64 ASN B C 1
ATOM 3522 O O . ASN B 1 85 ? 35.689 42.441 84.172 1.00 52.13 64 ASN B O 1
ATOM 3527 N N . ILE B 1 86 ? 37.598 42.457 82.989 1.00 65.88 65 ILE B N 1
ATOM 3528 C CA . ILE B 1 86 ? 38.438 42.100 84.129 1.00 62.19 65 ILE B CA 1
ATOM 3529 C C . ILE B 1 86 ? 39.863 42.533 83.819 1.00 62.30 65 ILE B C 1
ATOM 3530 O O . ILE B 1 86 ? 40.231 42.741 82.656 1.00 64.72 65 ILE B O 1
ATOM 3535 N N . GLU B 1 87 ? 40.661 42.694 84.868 1.00 62.06 66 GLU B N 1
ATOM 3536 C CA . GLU B 1 87 ? 42.102 42.878 84.769 1.00 64.65 66 GLU B CA 1
ATOM 3537 C C . GLU B 1 87 ? 42.803 41.852 85.659 1.00 63.52 66 GLU B C 1
ATOM 3538 O O . GLU B 1 87 ? 42.203 41.293 86.579 1.00 65.29 66 GLU B O 1
ATOM 3544 N N . ASN B 1 88 ? 44.088 41.610 85.375 1.00 63.54 67 ASN B N 1
ATOM 3545 C CA . ASN B 1 88 ? 44.906 40.649 86.127 1.00 64.96 67 ASN B CA 1
ATOM 3546 C C . ASN B 1 88 ? 44.217 39.292 86.250 1.00 64.17 67 ASN B C 1
ATOM 3547 O O . ASN B 1 88 ? 44.228 38.656 87.303 1.00 67.95 67 ASN B O 1
ATOM 3552 N N . MET B 1 89 ? 43.660 38.816 85.146 1.00 66.93 68 MET B N 1
ATOM 3553 C CA . MET B 1 89 ? 42.881 37.586 85.186 1.00 68.08 68 MET B CA 1
ATOM 3554 C C . MET B 1 89 ? 43.778 36.401 85.531 1.00 66.19 68 MET B C 1
ATOM 3555 O O . MET B 1 89 ? 44.884 36.265 84.998 1.00 67.83 68 MET B O 1
ATOM 3560 N N . ILE B 1 90 ? 43.310 35.578 86.469 1.00 65.50 69 ILE B N 1
ATOM 3561 C CA . ILE B 1 90 ? 43.961 34.319 86.817 1.00 66.57 69 ILE B CA 1
ATOM 3562 C C . ILE B 1 90 ? 43.075 33.115 86.538 1.00 65.76 69 ILE B C 1
ATOM 3563 O O . ILE B 1 90 ? 43.519 31.979 86.758 1.00 66.84 69 ILE B O 1
ATOM 3568 N N . GLY B 1 91 ? 41.824 33.319 86.143 1.00 66.77 70 GLY B N 1
ATOM 3569 C CA . GLY B 1 91 ? 40.915 32.216 85.893 1.00 64.44 70 GLY B CA 1
ATOM 3570 C C . GLY B 1 91 ? 39.466 32.679 85.963 1.00 62.25 70 GLY B C 1
ATOM 3571 O O . GLY B 1 91 ? 39.144 33.801 85.585 1.00 60.99 70 GLY B O 1
ATOM 3572 N N . ALA B 1 92 ? 38.609 31.791 86.457 1.00 61.91 71 ALA B N 1
ATOM 3573 C CA . ALA B 1 92 ? 37.188 32.084 86.555 1.00 58.05 71 ALA B CA 1
ATOM 3574 C C . ALA B 1 92 ? 36.606 31.364 87.763 1.00 64.68 71 ALA B C 1
ATOM 3575 O O . ALA B 1 92 ? 37.045 30.271 88.135 1.00 62.34 71 ALA B O 1
ATOM 3577 N N . VAL B 1 93 ? 35.609 31.981 88.345 1.00 67.49 72 VAL B N 1
ATOM 3578 C CA . VAL B 1 93 ? 34.777 31.375 89.373 1.00 69.93 72 VAL B CA 1
ATOM 3579 C C . VAL B 1 93 ? 33.547 30.781 88.706 1.00 63.02 72 VAL B C 1
ATOM 3580 O O . VAL B 1 93 ? 33.074 31.281 87.687 1.00 60.53 72 VAL B O 1
ATOM 3584 N N . GLN B 1 94 ? 33.035 29.692 89.271 1.00 58.91 73 GLN B N 1
ATOM 3585 C CA . GLN B 1 94 ? 31.844 29.018 88.767 1.00 55.33 73 GLN B CA 1
ATOM 3586 C C . GLN B 1 94 ? 30.711 29.126 89.777 1.00 57.59 73 GLN B C 1
ATOM 3587 O O . GLN B 1 94 ? 30.879 28.754 90.945 1.00 58.39 73 GLN B O 1
ATOM 3593 N N . ILE B 1 95 ? 29.563 29.608 89.323 1.00 61.23 74 ILE B N 1
ATOM 3594 C CA . ILE B 1 95 ? 28.372 29.780 90.154 1.00 58.09 74 ILE B CA 1
ATOM 3595 C C . ILE B 1 95 ? 27.343 28.750 89.701 1.00 63.28 74 ILE B C 1
ATOM 3596 O O . ILE B 1 95 ? 27.046 28.681 88.503 1.00 61.90 74 ILE B O 1
ATOM 3601 N N . PRO B 1 96 ? 26.776 27.942 90.599 1.00 56.54 75 PRO B N 1
ATOM 3602 C CA . PRO B 1 96 ? 25.766 26.969 90.156 1.00 54.66 75 PRO B CA 1
ATOM 3603 C C . PRO B 1 96 ? 24.605 27.672 89.470 1.00 54.37 75 PRO B C 1
ATOM 3604 O O . PRO B 1 96 ? 24.141 28.723 89.920 1.00 55.94 75 PRO B O 1
ATOM 3608 N N . LEU B 1 97 ? 24.129 27.083 88.374 1.00 55.56 76 LEU B N 1
ATOM 3609 C CA . LEU B 1 97 ? 23.065 27.670 87.568 1.00 52.62 76 LEU B CA 1
ATOM 3610 C C . LEU B 1 97 ? 21.877 26.717 87.587 1.00 53.23 76 LEU B C 1
ATOM 3611 O O . LEU B 1 97 ? 22.029 25.533 87.280 1.00 57.36 76 LEU B O 1
ATOM 3616 N N . GLY B 1 98 ? 20.715 27.213 88.010 1.00 55.87 77 GLY B N 1
ATOM 3617 C CA . GLY B 1 98 ? 19.483 26.444 87.939 1.00 51.35 77 GLY B CA 1
ATOM 3618 C C . GLY B 1 98 ? 18.422 27.244 87.222 1.00 50.08 77 GLY B C 1
ATOM 3619 O O . GLY B 1 98 ? 18.742 28.292 86.659 1.00 50.19 77 GLY B O 1
ATOM 3620 N N . PHE B 1 99 ? 17.166 26.804 87.239 1.00 51.11 78 PHE B N 1
ATOM 3621 C CA . PHE B 1 99 ? 16.099 27.578 86.617 1.00 52.98 78 PHE B CA 1
ATOM 3622 C C . PHE B 1 99 ? 14.807 27.446 87.419 1.00 51.03 78 PHE B C 1
ATOM 3623 O O . PHE B 1 99 ? 14.619 26.501 88.191 1.00 53.88 78 PHE B O 1
ATOM 3631 N N . ALA B 1 100 ? 13.905 28.405 87.194 1.00 51.76 79 ALA B N 1
ATOM 3632 C CA . ALA B 1 100 ? 12.558 28.408 87.752 1.00 49.30 79 ALA B CA 1
ATOM 3633 C C . ALA B 1 100 ? 11.550 28.553 86.624 1.00 55.45 79 ALA B C 1
ATOM 3634 O O . ALA B 1 100 ? 11.709 29.418 85.752 1.00 48.34 79 ALA B O 1
ATOM 3636 N N . GLY B 1 101 ? 10.519 27.711 86.641 1.00 56.51 80 GLY B N 1
ATOM 3637 C CA . GLY B 1 101 ? 9.491 27.766 85.621 1.00 62.73 80 GLY B CA 1
ATOM 3638 C C . GLY B 1 101 ? 8.529 26.600 85.682 1.00 64.46 80 GLY B C 1
ATOM 3639 O O . GLY B 1 101 ? 8.717 25.685 86.476 1.00 68.38 80 GLY B O 1
ATOM 3640 N N . PRO B 1 102 ? 7.488 26.619 84.835 1.00 61.60 81 PRO B N 1
ATOM 3641 C CA . PRO B 1 102 ? 7.209 27.665 83.847 1.00 55.05 81 PRO B CA 1
ATOM 3642 C C . PRO B 1 102 ? 6.586 28.895 84.484 1.00 51.79 81 PRO B C 1
ATOM 3643 O O . PRO B 1 102 ? 5.917 28.788 85.507 1.00 55.81 81 PRO B O 1
ATOM 3647 N N . LEU B 1 103 ? 6.827 30.055 83.881 1.00 54.37 82 LEU B N 1
ATOM 3648 C CA . LEU B 1 103 ? 6.362 31.335 84.400 1.00 50.94 82 LEU B CA 1
ATOM 3649 C C . LEU B 1 103 ? 5.594 32.069 83.305 1.00 52.27 82 LEU B C 1
ATOM 3650 O O . LEU B 1 103 ? 6.198 32.641 82.392 1.00 51.18 82 LEU B O 1
ATOM 3655 N N . LYS B 1 104 ? 4.268 32.078 83.413 1.00 48.41 83 LYS B N 1
ATOM 3656 C CA . LYS B 1 104 ? 3.441 32.789 82.456 1.00 46.49 83 LYS B CA 1
ATOM 3657 C C . LYS B 1 104 ? 3.433 34.276 82.791 1.00 50.93 83 LYS B C 1
ATOM 3658 O O . LYS B 1 104 ? 3.177 34.664 83.936 1.00 51.42 83 LYS B O 1
ATOM 3664 N N . ILE B 1 105 ? 3.737 35.100 81.792 1.00 50.08 84 ILE B N 1
ATOM 3665 C CA . ILE B 1 105 ? 3.865 36.544 81.951 1.00 51.69 84 ILE B CA 1
ATOM 3666 C C . ILE B 1 105 ? 2.934 37.236 80.963 1.00 52.88 84 ILE B C 1
ATOM 3667 O O . ILE B 1 105 ? 2.935 36.919 79.765 1.00 49.16 84 ILE B O 1
ATOM 3672 N N . ASN B 1 106 ? 2.167 38.192 81.463 1.00 46.05 85 ASN B N 1
ATOM 3673 C CA . ASN B 1 106 ? 1.271 39.014 80.663 1.00 43.39 85 ASN B CA 1
ATOM 3674 C C . ASN B 1 106 ? 1.822 40.437 80.689 1.00 45.39 85 ASN B C 1
ATOM 3675 O O . ASN B 1 106 ? 1.406 41.269 81.497 1.00 48.53 85 ASN B O 1
ATOM 3680 N N . GLY B 1 107 ? 2.760 40.712 79.788 1.00 51.08 86 GLY B N 1
ATOM 3681 C CA . GLY B 1 107 ? 3.409 41.997 79.707 1.00 55.84 86 GLY B CA 1
ATOM 3682 C C . GLY B 1 107 ? 3.190 42.643 78.348 1.00 55.73 86 GLY B C 1
ATOM 3683 O O . GLY B 1 107 ? 2.547 42.087 77.459 1.00 58.52 86 GLY B O 1
ATOM 3684 N N . LYS B 1 108 ? 3.721 43.855 78.222 1.00 53.15 87 LYS B N 1
ATOM 3685 C CA . LYS B 1 108 ? 3.709 44.536 76.939 1.00 54.06 87 LYS B CA 1
ATOM 3686 C C . LYS B 1 108 ? 4.740 43.934 75.998 1.00 56.94 87 LYS B C 1
ATOM 3687 O O . LYS B 1 108 ? 4.552 43.952 74.778 1.00 57.55 87 LYS B O 1
ATOM 3693 N N . TYR B 1 109 ? 5.845 43.420 76.547 1.00 60.18 88 TYR B N 1
ATOM 3694 C CA . TYR B 1 109 ? 6.940 42.876 75.760 1.00 53.00 88 TYR B CA 1
ATOM 3695 C C . TYR B 1 109 ? 7.207 41.413 76.012 1.00 54.64 88 TYR B C 1
ATOM 3696 O O . TYR B 1 109 ? 7.754 40.748 75.132 1.00 53.96 88 TYR B O 1
ATOM 3705 N N . ALA B 1 110 ? 6.853 40.895 77.174 1.00 64.27 89 ALA B N 1
ATOM 3706 C CA . ALA B 1 110 ? 7.023 39.489 77.486 1.00 64.66 89 ALA B CA 1
ATOM 3707 C C . ALA B 1 110 ? 5.641 38.860 77.545 1.00 63.14 89 ALA B C 1
ATOM 3708 O O . ALA B 1 110 ? 4.808 39.271 78.358 1.00 63.10 89 ALA B O 1
ATOM 3710 N N . ASN B 1 111 ? 5.394 37.885 76.669 1.00 61.41 90 ASN B N 1
ATOM 3711 C CA . ASN B 1 111 ? 4.151 37.124 76.677 1.00 63.90 90 ASN B CA 1
ATOM 3712 C C . ASN B 1 111 ? 4.442 35.645 76.485 1.00 61.72 90 ASN B C 1
ATOM 3713 O O . ASN B 1 111 ? 5.245 35.267 75.637 1.00 70.71 90 ASN B O 1
ATOM 3718 N N . GLY B 1 112 ? 3.758 34.818 77.236 1.00 56.57 91 GLY B N 1
ATOM 3719 C CA . GLY B 1 112 ? 3.962 33.388 77.197 1.00 54.28 91 GLY B CA 1
ATOM 3720 C C . GLY B 1 112 ? 4.601 32.884 78.476 1.00 54.34 91 GLY B C 1
ATOM 3721 O O . GLY B 1 112 ? 4.673 33.580 79.493 1.00 55.58 91 GLY B O 1
ATOM 3722 N N . GLU B 1 113 ? 5.043 31.632 78.419 1.00 60.37 92 GLU B N 1
ATOM 3723 C CA . GLU B 1 113 ? 5.652 30.968 79.558 1.00 59.99 92 GLU B CA 1
ATOM 3724 C C . GLU B 1 113 ? 7.166 30.998 79.428 1.00 58.07 92 GLU B C 1
ATOM 3725 O O . GLU B 1 113 ? 7.711 30.669 78.368 1.00 56.34 92 GLU B O 1
ATOM 3731 N N . PHE B 1 114 ? 7.840 31.381 80.511 1.00 59.25 93 PHE B N 1
ATOM 3732 C CA . PHE B 1 114 ? 9.290 31.449 80.538 1.00 55.86 93 PHE B CA 1
ATOM 3733 C C . PHE B 1 114 ? 9.846 30.518 81.604 1.00 57.13 93 PHE B C 1
ATOM 3734 O O . PHE B 1 114 ? 9.232 30.313 82.658 1.00 59.64 93 PHE B O 1
ATOM 3742 N N . TYR B 1 115 ? 11.022 29.967 81.298 1.00 49.84 94 TYR B N 1
ATOM 3743 C CA . TYR B 1 115 ? 11.870 29.241 82.230 1.00 48.67 94 TYR B CA 1
ATOM 3744 C C . TYR B 1 115 ? 13.078 30.131 82.498 1.00 48.42 94 TYR B C 1
ATOM 3745 O O . TYR B 1 115 ? 13.887 30.375 81.595 1.00 53.54 94 TYR B O 1
ATOM 3754 N N . VAL B 1 116 ? 13.193 30.609 83.727 1.00 53.09 95 VAL B N 1
ATOM 3755 C CA . VAL B 1 116 ? 14.106 31.694 84.084 1.00 51.88 95 VAL B CA 1
ATOM 3756 C C . VAL B 1 116 ? 15.375 31.106 84.693 1.00 48.53 95 VAL B C 1
ATOM 3757 O O . VAL B 1 116 ? 15.281 30.380 85.693 1.00 48.08 95 VAL B O 1
ATOM 3761 N N . PRO B 1 117 ? 16.566 31.423 84.172 1.00 53.55 96 PRO B N 1
ATOM 3762 C CA . PRO B 1 117 ? 17.801 30.939 84.805 1.00 54.27 96 PRO B CA 1
ATOM 3763 C C . PRO B 1 117 ? 18.183 31.766 86.026 1.00 52.29 96 PRO B C 1
ATOM 3764 O O . PRO B 1 117 ? 18.001 32.986 86.063 1.00 53.28 96 PRO B O 1
ATOM 3768 N N . LEU B 1 118 ? 18.720 31.082 87.032 1.00 49.58 97 LEU B N 1
ATOM 3769 C CA . LEU B 1 118 ? 19.039 31.693 88.322 1.00 52.83 97 LEU B CA 1
ATOM 3770 C C . LEU B 1 118 ? 20.342 31.109 88.834 1.00 48.13 97 LEU B C 1
ATOM 3771 O O . LEU B 1 118 ? 20.440 29.897 89.030 1.00 49.71 97 LEU B O 1
ATOM 3776 N N . ALA B 1 119 ? 21.328 31.962 89.076 1.00 50.94 98 ALA B N 1
ATOM 3777 C CA . ALA B 1 119 ? 22.635 31.521 89.546 1.00 54.31 98 ALA B CA 1
ATOM 3778 C C . ALA B 1 119 ? 22.811 31.947 90.994 1.00 50.07 98 ALA B C 1
ATOM 3779 O O . ALA B 1 119 ? 22.755 33.137 91.307 1.00 55.41 98 ALA B O 1
ATOM 3781 N N . THR B 1 120 ? 23.031 30.987 91.877 1.00 63.78 99 THR B N 1
ATOM 3782 C CA . THR B 1 120 ? 23.167 31.348 93.281 1.00 63.30 99 THR B CA 1
ATOM 3783 C C . THR B 1 120 ? 23.908 30.242 94.005 1.00 65.63 99 THR B C 1
ATOM 3784 O O . THR B 1 120 ? 24.016 29.108 93.520 1.00 65.51 99 THR B O 1
ATOM 3788 N N . THR B 1 121 ? 24.435 30.604 95.170 1.00 63.42 100 THR B N 1
ATOM 3789 C CA . THR B 1 121 ? 25.017 29.654 96.096 1.00 60.74 100 THR B CA 1
ATOM 3790 C C . THR B 1 121 ? 24.129 29.425 97.306 1.00 58.58 100 THR B C 1
ATOM 3791 O O . THR B 1 121 ? 24.482 28.624 98.175 1.00 59.81 100 THR B O 1
ATOM 3795 N N . GLU B 1 122 ? 22.983 30.089 97.375 1.00 64.03 101 GLU B N 1
ATOM 3796 C CA . GLU B 1 122 ? 22.053 29.914 98.479 1.00 68.74 101 GLU B CA 1
ATOM 3797 C C . GLU B 1 122 ? 21.108 28.757 98.171 1.00 67.53 101 GLU B C 1
ATOM 3798 O O . GLU B 1 122 ? 20.386 28.785 97.167 1.00 66.04 101 GLU B O 1
ATOM 3804 N N . GLY B 1 123 ? 21.124 27.738 99.029 1.00 73.46 102 GLY B N 1
ATOM 3805 C CA . GLY B 1 123 ? 20.185 26.641 98.886 1.00 68.85 102 GLY B CA 1
ATOM 3806 C C . GLY B 1 123 ? 18.772 27.085 99.228 1.00 67.82 102 GLY B C 1
ATOM 3807 O O . GLY B 1 123 ? 18.553 27.909 100.118 1.00 65.41 102 GLY B O 1
ATOM 3808 N N . ALA B 1 124 ? 17.804 26.521 98.508 1.00 66.55 103 ALA B N 1
ATOM 3809 C CA . ALA B 1 124 ? 16.368 26.722 98.658 1.00 64.24 103 ALA B CA 1
ATOM 3810 C C . ALA B 1 124 ? 15.866 27.969 97.939 1.00 63.90 103 ALA B C 1
ATOM 3811 O O . ALA B 1 124 ? 14.656 28.111 97.774 1.00 67.01 103 ALA B O 1
ATOM 3813 N N . LEU B 1 125 ? 16.740 28.859 97.467 1.00 59.27 104 LEU B N 1
ATOM 3814 C CA . LEU B 1 125 ? 16.265 30.072 96.813 1.00 52.17 104 LEU B CA 1
ATOM 3815 C C . LEU B 1 125 ? 15.600 29.746 95.477 1.00 55.04 104 LEU B C 1
ATOM 3816 O O . LEU B 1 125 ? 14.478 30.188 95.211 1.00 59.08 104 LEU B O 1
ATOM 3821 N N . VAL B 1 126 ? 16.268 28.964 94.625 1.00 57.16 105 VAL B N 1
ATOM 3822 C CA . VAL B 1 126 ? 15.671 28.611 93.339 1.00 50.21 105 VAL B CA 1
ATOM 3823 C C . VAL B 1 126 ? 14.372 27.842 93.548 1.00 51.27 105 VAL B C 1
ATOM 3824 O O . VAL B 1 126 ? 13.391 28.051 92.826 1.00 53.76 105 VAL B O 1
ATOM 3828 N N . ALA B 1 127 ? 14.331 26.955 94.543 1.00 55.99 106 ALA B N 1
ATOM 3829 C CA . ALA B 1 127 ? 13.117 26.177 94.762 1.00 58.59 106 ALA B CA 1
ATOM 3830 C C . ALA B 1 127 ? 11.962 27.076 95.193 1.00 55.82 106 ALA B C 1
ATOM 3831 O O . ALA B 1 127 ? 10.810 26.862 94.795 1.00 56.58 106 ALA B O 1
ATOM 3833 N N . SER B 1 128 ? 12.255 28.097 95.998 1.00 55.05 107 SER B N 1
ATOM 3834 C CA . SER B 1 128 ? 11.217 29.020 96.442 1.00 55.65 107 SER B CA 1
ATOM 3835 C C . SER B 1 128 ? 10.636 29.793 95.261 1.00 57.91 107 SER B C 1
ATOM 3836 O O . SER B 1 128 ? 9.415 29.965 95.160 1.00 60.99 107 SER B O 1
ATOM 3839 N N . VAL B 1 129 ? 11.488 30.249 94.344 1.00 48.98 108 VAL B N 1
ATOM 3840 C CA . VAL B 1 129 ? 10.986 30.942 93.162 1.00 52.11 108 VAL B CA 1
ATOM 3841 C C . VAL B 1 129 ? 10.239 29.969 92.261 1.00 52.31 108 VAL B C 1
ATOM 3842 O O . VAL B 1 129 ? 9.157 30.276 91.744 1.00 48.49 108 VAL B O 1
ATOM 3846 N N . ASN B 1 130 ? 10.809 28.781 92.051 1.00 58.45 109 ASN B N 1
ATOM 3847 C CA . ASN B 1 130 ? 10.155 27.801 91.197 1.00 60.00 109 ASN B CA 1
ATOM 3848 C C . ASN B 1 130 ? 8.764 27.465 91.710 1.00 57.36 109 ASN B C 1
ATOM 3849 O O . ASN B 1 130 ? 7.823 27.309 90.924 1.00 63.12 109 ASN B O 1
ATOM 3854 N N . ARG B 1 131 ? 8.602 27.370 93.023 1.00 52.68 110 ARG B N 1
ATOM 3855 C CA . ARG B 1 131 ? 7.270 27.128 93.571 1.00 57.53 110 ARG B CA 1
ATOM 3856 C C . ARG B 1 131 ? 6.338 28.301 93.281 1.00 54.27 110 ARG B C 1
ATOM 3857 O O . ARG B 1 131 ? 5.155 28.104 92.969 1.00 55.97 110 ARG B O 1
ATOM 3865 N N . GLY B 1 132 ? 6.848 29.529 93.388 1.00 52.75 111 GLY B N 1
ATOM 3866 C CA . GLY B 1 132 ? 6.036 30.688 93.054 1.00 52.89 111 GLY B CA 1
ATOM 3867 C C . GLY B 1 132 ? 5.645 30.726 91.586 1.00 51.97 111 GLY B C 1
ATOM 3868 O O . GLY B 1 132 ? 4.525 31.113 91.247 1.00 49.62 111 GLY B O 1
ATOM 3869 N N . CYS B 1 133 ? 6.572 30.349 90.692 1.00 58.39 112 CYS B N 1
ATOM 3870 C CA . CYS B 1 133 ? 6.278 30.371 89.257 1.00 61.93 112 CYS B CA 1
ATOM 3871 C C . CYS B 1 133 ? 5.136 29.424 88.918 1.00 61.30 112 CYS B C 1
ATOM 3872 O O . CYS B 1 133 ? 4.282 29.731 88.078 1.00 62.64 112 CYS B O 1
ATOM 3875 N N . SER B 1 134 ? 5.120 28.257 89.550 1.00 60.02 113 SER B N 1
ATOM 3876 C CA . SER B 1 134 ? 4.104 27.261 89.248 1.00 61.45 113 SER B CA 1
ATOM 3877 C C . SER B 1 134 ? 2.723 27.721 89.704 1.00 64.13 113 SER B C 1
ATOM 3878 O O . SER B 1 134 ? 1.723 27.498 89.008 1.00 62.61 113 SER B O 1
ATOM 3881 N N . ILE B 1 135 ? 2.645 28.343 90.884 1.00 59.03 114 ILE B N 1
ATOM 3882 C CA . ILE B 1 135 ? 1.364 28.830 91.395 1.00 61.25 114 ILE B CA 1
ATOM 3883 C C . ILE B 1 135 ? 0.822 29.925 90.493 1.00 56.27 114 ILE B C 1
ATOM 3884 O O . ILE B 1 135 ? -0.351 29.918 90.100 1.00 53.39 114 ILE B O 1
ATOM 3889 N N . VAL B 1 136 ? 1.681 30.880 90.155 1.00 60.53 115 VAL B N 1
ATOM 3890 C CA . VAL B 1 136 ? 1.294 32.022 89.342 1.00 61.79 115 VAL B CA 1
ATOM 3891 C C . VAL B 1 136 ? 0.822 31.574 87.966 1.00 61.01 115 VAL B C 1
ATOM 3892 O O . VAL B 1 136 ? -0.170 32.087 87.433 1.00 60.65 115 VAL B O 1
ATOM 3896 N N . THR B 1 137 ? 1.560 30.658 87.344 1.00 55.98 116 THR B N 1
ATOM 3897 C CA . THR B 1 137 ? 1.198 30.188 86.013 1.00 56.26 116 THR B CA 1
ATOM 3898 C C . THR B 1 137 ? -0.157 29.477 86.017 1.00 60.20 116 THR B C 1
ATOM 3899 O O . THR B 1 137 ? -0.970 29.666 85.104 1.00 60.83 116 THR B O 1
ATOM 3903 N N . LYS B 1 138 ? -0.419 28.656 87.037 1.00 63.50 117 LYS B N 1
ATOM 3904 C CA . LYS B 1 138 ? -1.708 27.983 87.158 1.00 63.07 117 LYS B CA 1
ATOM 3905 C C . LYS B 1 138 ? -2.851 28.936 87.463 1.00 64.57 117 LYS B C 1
ATOM 3906 O O . LYS B 1 138 ? -4.011 28.536 87.332 1.00 66.04 117 LYS B O 1
ATOM 3912 N N . CYS B 1 139 ? -2.560 30.175 87.856 1.00 66.86 118 CYS B N 1
ATOM 3913 C CA . CYS B 1 139 ? -3.588 31.158 88.174 1.00 65.38 118 CYS B CA 1
ATOM 3914 C C . CYS B 1 139 ? -3.699 32.249 87.118 1.00 62.23 118 CYS B C 1
ATOM 3915 O O . CYS B 1 139 ? -4.378 33.253 87.354 1.00 62.13 118 CYS B O 1
ATOM 3918 N N . GLY B 1 140 ? -3.026 32.096 85.977 1.00 58.01 119 GLY B N 1
ATOM 3919 C CA . GLY B 1 140 ? -3.167 33.006 84.855 1.00 55.46 119 GLY B CA 1
ATOM 3920 C C . GLY B 1 140 ? -1.940 33.828 84.516 1.00 57.78 119 GLY B C 1
ATOM 3921 O O . GLY B 1 140 ? -1.981 34.568 83.526 1.00 61.41 119 GLY B O 1
ATOM 3922 N N . GLY B 1 141 ? -0.863 33.759 85.299 1.00 58.96 120 GLY B N 1
ATOM 3923 C CA . GLY B 1 141 ? 0.339 34.506 84.992 1.00 57.41 120 GLY B CA 1
ATOM 3924 C C . GLY B 1 141 ? 0.343 35.873 85.646 1.00 53.24 120 GLY B C 1
ATOM 3925 O O . GLY B 1 141 ? -0.641 36.320 86.239 1.00 48.61 120 GLY B O 1
ATOM 3926 N N . VAL B 1 142 ? 1.479 36.562 85.498 1.00 56.52 121 VAL B N 1
ATOM 3927 C CA . VAL B 1 142 ? 1.738 37.835 86.165 1.00 52.15 121 VAL B CA 1
ATOM 3928 C C . VAL B 1 142 ? 1.537 38.952 85.165 1.00 48.43 121 VAL B C 1
ATOM 3929 O O . VAL B 1 142 ? 2.100 38.915 84.065 1.00 44.91 121 VAL B O 1
ATOM 3933 N N . THR B 1 143 ? 0.773 39.960 85.550 1.00 45.26 122 THR B N 1
ATOM 3934 C CA . THR B 1 143 ? 0.704 41.191 84.785 1.00 50.54 122 THR B CA 1
ATOM 3935 C C . THR B 1 143 ? 1.842 42.091 85.237 1.00 47.34 122 THR B C 1
ATOM 3936 O O . THR B 1 143 ? 2.031 42.300 86.437 1.00 47.83 122 THR B O 1
ATOM 3940 N N . VAL B 1 144 ? 2.624 42.580 84.282 1.00 40.25 123 VAL B N 1
ATOM 3941 C CA . VAL B 1 144 ? 3.820 43.347 84.592 1.00 41.53 123 VAL B CA 1
ATOM 3942 C C . VAL B 1 144 ? 3.945 44.483 83.590 1.00 41.76 123 VAL B C 1
ATOM 3943 O O . VAL B 1 144 ? 3.567 44.343 82.426 1.00 44.82 123 VAL B O 1
ATOM 3947 N N . ARG B 1 145 ? 4.467 45.624 84.047 1.00 46.67 124 ARG B N 1
ATOM 3948 C CA . ARG B 1 145 ? 4.691 46.755 83.159 1.00 42.00 124 ARG B CA 1
ATOM 3949 C C . ARG B 1 145 ? 5.946 47.478 83.609 1.00 41.33 124 ARG B C 1
ATOM 3950 O O . ARG B 1 145 ? 6.230 47.552 84.806 1.00 36.61 124 ARG B O 1
ATOM 3958 N N . VAL B 1 146 ? 6.688 48.007 82.642 1.00 40.97 125 VAL B N 1
ATOM 3959 C CA . VAL B 1 146 ? 7.789 48.918 82.906 1.00 40.95 125 VAL B CA 1
ATOM 3960 C C . VAL B 1 146 ? 7.212 50.326 83.029 1.00 46.50 125 VAL B C 1
ATOM 3961 O O . VAL B 1 146 ? 6.607 50.844 82.090 1.00 47.56 125 VAL B O 1
ATOM 3965 N N . ILE B 1 147 ? 7.384 50.927 84.205 1.00 47.66 126 ILE B N 1
ATOM 3966 C CA . ILE B 1 147 ? 6.820 52.238 84.531 1.00 49.74 126 ILE B CA 1
ATOM 3967 C C . ILE B 1 147 ? 7.696 53.371 84.001 1.00 50.41 126 ILE B C 1
ATOM 3968 O O . ILE B 1 147 ? 7.200 54.466 83.707 1.00 49.30 126 ILE B O 1
ATOM 3973 N N . ASP B 1 148 ? 9.005 53.153 83.953 1.00 49.38 127 ASP B N 1
ATOM 3974 C CA . ASP B 1 148 ? 9.970 54.162 83.558 1.00 47.58 127 ASP B CA 1
ATOM 3975 C C . ASP B 1 148 ? 11.246 53.443 83.165 1.00 43.74 127 ASP B C 1
ATOM 3976 O O . ASP B 1 148 ? 11.462 52.285 83.521 1.00 48.95 127 ASP B O 1
ATOM 3981 N N . ASP B 1 149 ? 12.079 54.140 82.406 1.00 47.57 128 ASP B N 1
ATOM 3982 C CA . ASP B 1 149 ? 13.279 53.539 81.842 1.00 49.82 128 ASP B CA 1
ATOM 3983 C C . ASP B 1 149 ? 14.280 54.657 81.602 1.00 47.61 128 ASP B C 1
ATOM 3984 O O . ASP B 1 149 ? 14.147 55.409 80.635 1.00 47.79 128 ASP B O 1
ATOM 3989 N N . LYS B 1 150 ? 15.296 54.743 82.451 1.00 50.74 129 LYS B N 1
ATOM 3990 C CA . LYS B 1 150 ? 16.261 55.825 82.332 1.00 52.66 129 LYS B CA 1
ATOM 3991 C C . LYS B 1 150 ? 17.541 55.421 83.052 1.00 52.47 129 LYS B C 1
ATOM 3992 O O . LYS B 1 150 ? 17.540 54.538 83.920 1.00 49.34 129 LYS B O 1
ATOM 3998 N N . MET B 1 151 ? 18.638 56.077 82.673 1.00 38.34 130 MET B N 1
ATOM 3999 C CA . MET B 1 151 ? 19.893 55.980 83.409 1.00 43.11 130 MET B CA 1
ATOM 4000 C C . MET B 1 151 ? 20.368 57.397 83.679 1.00 43.17 130 MET B C 1
ATOM 4001 O O . MET B 1 151 ? 20.130 58.293 82.870 1.00 47.72 130 MET B O 1
ATOM 4006 N N . THR B 1 152 ? 20.989 57.608 84.831 1.00 43.22 131 THR B N 1
ATOM 4007 C CA . THR B 1 152 ? 21.283 58.948 85.314 1.00 45.48 131 THR B CA 1
ATOM 4008 C C . THR B 1 152 ? 22.731 59.068 85.744 1.00 48.44 131 THR B C 1
ATOM 4009 O O . THR B 1 152 ? 23.365 58.091 86.152 1.00 49.65 131 THR B O 1
ATOM 4013 N N . ARG B 1 153 ? 23.217 60.304 85.682 1.00 52.56 132 ARG B N 1
ATOM 4014 C CA . ARG B 1 153 ? 24.521 60.703 86.184 1.00 52.87 132 ARG B CA 1
ATOM 4015 C C . ARG B 1 153 ? 24.356 62.104 86.758 1.00 52.66 132 ARG B C 1
ATOM 4016 O O . ARG B 1 153 ? 23.762 62.974 86.109 1.00 52.39 132 ARG B O 1
ATOM 4024 N N . ALA B 1 154 ? 24.855 62.312 87.979 1.00 53.82 133 ALA B N 1
ATOM 4025 C CA . ALA B 1 154 ? 24.672 63.560 88.722 1.00 54.08 133 ALA B CA 1
ATOM 4026 C C . ALA B 1 154 ? 26.041 64.080 89.124 1.00 48.81 133 ALA B C 1
ATOM 4027 O O . ALA B 1 154 ? 26.572 63.683 90.171 1.00 55.48 133 ALA B O 1
ATOM 4029 N N . PRO B 1 155 ? 26.655 64.953 88.335 1.00 45.70 134 PRO B N 1
ATOM 4030 C CA . PRO B 1 155 ? 27.924 65.533 88.762 1.00 49.07 134 PRO B CA 1
ATOM 4031 C C . PRO B 1 155 ? 27.711 66.455 89.941 1.00 50.99 134 PRO B C 1
ATOM 4032 O O . PRO B 1 155 ? 26.590 66.832 90.284 1.00 51.23 134 PRO B O 1
ATOM 4036 N N . VAL B 1 156 ? 28.816 66.768 90.602 1.00 55.53 135 VAL B N 1
ATOM 4037 C CA . VAL B 1 156 ? 28.862 67.837 91.583 1.00 53.36 135 VAL B CA 1
ATOM 4038 C C . VAL B 1 156 ? 29.713 68.946 90.980 1.00 57.78 135 VAL B C 1
ATOM 4039 O O . VAL B 1 156 ? 30.880 68.726 90.632 1.00 57.52 135 VAL B O 1
ATOM 4043 N N . ILE B 1 157 ? 29.130 70.136 90.871 1.00 57.17 136 ILE B N 1
ATOM 4044 C CA . ILE B 1 157 ? 29.794 71.302 90.310 1.00 57.29 136 ILE B CA 1
ATOM 4045 C C . ILE B 1 157 ? 29.962 72.344 91.405 1.00 59.97 136 ILE B C 1
ATOM 4046 O O . ILE B 1 157 ? 28.999 72.686 92.102 1.00 54.07 136 ILE B O 1
ATOM 4051 N N . LYS B 1 158 ? 31.187 72.851 91.547 1.00 63.59 137 LYS B N 1
ATOM 4052 C CA . LYS B 1 158 ? 31.491 73.927 92.482 1.00 62.25 137 LYS B CA 1
ATOM 4053 C C . LYS B 1 158 ? 31.357 75.281 91.797 1.00 69.23 137 LYS B C 1
ATOM 4054 O O . LYS B 1 158 ? 31.872 75.482 90.690 1.00 69.84 137 LYS B O 1
ATOM 4060 N N . THR B 1 159 ? 30.669 76.205 92.460 1.00 63.77 138 THR B N 1
ATOM 4061 C CA . THR B 1 159 ? 30.584 77.587 92.032 1.00 64.51 138 THR B CA 1
ATOM 4062 C C . THR B 1 159 ? 31.157 78.469 93.129 1.00 70.90 138 THR B C 1
ATOM 4063 O O . THR B 1 159 ? 31.370 78.036 94.266 1.00 66.00 138 THR B O 1
ATOM 4067 N N . GLU B 1 160 ? 31.411 79.728 92.781 1.00 83.04 139 GLU B N 1
ATOM 4068 C CA . GLU B 1 160 ? 32.035 80.617 93.750 1.00 83.39 139 GLU B CA 1
ATOM 4069 C C . GLU B 1 160 ? 31.081 80.961 94.886 1.00 82.33 139 GLU B C 1
ATOM 4070 O O . GLU B 1 160 ? 31.519 81.141 96.029 1.00 79.89 139 GLU B O 1
ATOM 4076 N N . SER B 1 161 ? 29.783 81.029 94.604 1.00 78.46 140 SER B N 1
ATOM 4077 C CA . SER B 1 161 ? 28.813 81.470 95.594 1.00 72.77 140 SER B CA 1
ATOM 4078 C C . SER B 1 161 ? 27.433 80.960 95.209 1.00 71.56 140 SER B C 1
ATOM 4079 O O . SER B 1 161 ? 27.206 80.495 94.089 1.00 74.04 140 SER B O 1
ATOM 4082 N N . VAL B 1 162 ? 26.507 81.062 96.169 1.00 61.85 141 VAL B N 1
ATOM 4083 C CA . VAL B 1 162 ? 25.119 80.666 95.934 1.00 60.29 141 VAL B CA 1
ATOM 4084 C C . VAL B 1 162 ? 24.508 81.501 94.819 1.00 61.53 141 VAL B C 1
ATOM 4085 O O . VAL B 1 162 ? 23.624 81.032 94.096 1.00 60.50 141 VAL B O 1
ATOM 4089 N N . ILE B 1 163 ? 24.960 82.746 94.665 1.00 74.84 142 ILE B N 1
ATOM 4090 C CA . ILE B 1 163 ? 24.468 83.596 93.581 1.00 74.11 142 ILE B CA 1
ATOM 4091 C C . ILE B 1 163 ? 24.761 82.951 92.230 1.00 70.03 142 ILE B C 1
ATOM 4092 O O . ILE B 1 163 ? 23.895 82.902 91.348 1.00 68.87 142 ILE B O 1
ATOM 4097 N N . ASP B 1 164 ? 25.980 82.427 92.056 1.00 69.73 143 ASP B N 1
ATOM 4098 C CA . ASP B 1 164 ? 26.331 81.741 90.815 1.00 72.91 143 ASP B CA 1
ATOM 4099 C C . ASP B 1 164 ? 25.620 80.407 90.698 1.00 68.61 143 ASP B C 1
ATOM 4100 O O . ASP B 1 164 ? 25.203 80.014 89.606 1.00 71.51 143 ASP B O 1
ATOM 4105 N N . ALA B 1 165 ? 25.475 79.694 91.813 1.00 70.94 144 ALA B N 1
ATOM 4106 C CA . ALA B 1 165 ? 24.792 78.410 91.783 1.00 64.36 144 ALA B CA 1
ATOM 4107 C C . ALA B 1 165 ? 23.380 78.555 91.235 1.00 64.01 144 ALA B C 1
ATOM 4108 O O . ALA B 1 165 ? 22.900 77.677 90.509 1.00 62.26 144 ALA B O 1
ATOM 4110 N N . VAL B 1 166 ? 22.690 79.643 91.592 1.00 68.38 145 VAL B N 1
ATOM 4111 C CA . VAL B 1 166 ? 21.364 79.908 91.039 1.00 69.65 145 VAL B CA 1
ATOM 4112 C C . VAL B 1 166 ? 21.458 80.202 89.545 1.00 75.46 145 VAL B C 1
ATOM 4113 O O . VAL B 1 166 ? 20.716 79.632 88.735 1.00 76.80 145 VAL B O 1
ATOM 4117 N N . LYS B 1 167 ? 22.373 81.095 89.159 1.00 67.92 146 LYS B N 1
ATOM 4118 C CA . LYS B 1 167 ? 22.589 81.380 87.743 1.00 71.81 146 LYS B CA 1
ATOM 4119 C C . LYS B 1 167 ? 22.928 80.105 86.977 1.00 72.39 146 LYS B C 1
ATOM 4120 O O . LYS B 1 167 ? 22.408 79.872 85.880 1.00 72.31 146 LYS B O 1
ATOM 4126 N N . LEU B 1 168 ? 23.790 79.259 87.546 1.00 69.12 147 LEU B N 1
ATOM 4127 C CA . LEU B 1 168 ? 24.144 78.004 86.891 1.00 67.79 147 LEU B CA 1
ATOM 4128 C C . LEU B 1 168 ? 22.908 77.133 86.680 1.00 71.16 147 LEU B C 1
ATOM 4129 O O . LEU B 1 168 ? 22.679 76.618 85.576 1.00 67.78 147 LEU B O 1
ATOM 4134 N N . LYS B 1 169 ? 22.087 76.969 87.727 1.00 63.16 148 LYS B N 1
ATOM 4135 C CA . LYS B 1 169 ? 20.877 76.161 87.608 1.00 61.87 148 LYS B CA 1
ATOM 4136 C C . LYS B 1 169 ? 19.943 76.714 86.538 1.00 62.67 148 LYS B C 1
ATOM 4137 O O . LYS B 1 169 ? 19.449 75.964 85.687 1.00 57.32 148 LYS B O 1
ATOM 4143 N N . GLU B 1 170 ? 19.659 78.022 86.586 1.00 78.85 149 GLU B N 1
ATOM 4144 C CA . GLU B 1 170 ? 18.719 78.602 85.632 1.00 80.98 149 GLU B CA 1
ATOM 4145 C C . GLU B 1 170 ? 19.280 78.592 84.220 1.00 81.50 149 GLU B C 1
ATOM 4146 O O . GLU B 1 170 ? 18.515 78.484 83.258 1.00 79.31 149 GLU B O 1
ATOM 4152 N N . TRP B 1 171 ? 20.600 78.702 84.073 1.00 69.91 150 TRP B N 1
ATOM 4153 C CA . TRP B 1 171 ? 21.194 78.607 82.745 1.00 74.33 150 TRP B CA 1
ATOM 4154 C C . TRP B 1 171 ? 21.020 77.208 82.173 1.00 72.67 150 TRP B C 1
ATOM 4155 O O . TRP B 1 171 ? 20.678 77.046 80.993 1.00 73.34 150 TRP B O 1
ATOM 4166 N N . ILE B 1 172 ? 21.233 76.184 82.996 1.00 73.03 151 ILE B N 1
ATOM 4167 C CA . ILE B 1 172 ? 21.066 74.813 82.527 1.00 72.82 151 ILE B CA 1
ATOM 4168 C C . ILE B 1 172 ? 19.653 74.597 82.008 1.00 73.74 151 ILE B C 1
ATOM 4169 O O . ILE B 1 172 ? 19.447 74.041 80.923 1.00 77.47 151 ILE B O 1
ATOM 4174 N N . LYS B 1 173 ? 18.654 75.019 82.782 1.00 76.60 152 LYS B N 1
ATOM 4175 C CA . LYS B 1 173 ? 17.277 74.732 82.404 1.00 75.45 152 LYS B CA 1
ATOM 4176 C C . LYS B 1 173 ? 16.875 75.459 81.132 1.00 77.67 152 LYS B C 1
ATOM 4177 O O . LYS B 1 173 ? 16.084 74.929 80.346 1.00 80.99 152 LYS B O 1
ATOM 4183 N N . GLU B 1 174 ? 17.399 76.653 80.902 1.00 70.33 153 GLU B N 1
ATOM 4184 C CA . GLU B 1 174 ? 17.005 77.422 79.732 1.00 78.42 153 GLU B CA 1
ATOM 4185 C C . GLU B 1 174 ? 17.804 77.070 78.480 1.00 72.61 153 GLU B C 1
ATOM 4186 O O . GLU B 1 174 ? 17.382 77.427 77.379 1.00 72.20 153 GLU B O 1
ATOM 4192 N N . ASN B 1 175 ? 18.938 76.378 78.618 1.00 74.45 154 ASN B N 1
ATOM 4193 C CA . ASN B 1 175 ? 19.759 75.961 77.486 1.00 68.74 154 ASN B CA 1
ATOM 4194 C C . ASN B 1 175 ? 19.794 74.442 77.334 1.00 63.42 154 ASN B C 1
ATOM 4195 O O . ASN B 1 175 ? 20.784 73.881 76.855 1.00 59.33 154 ASN B O 1
ATOM 4200 N N . PHE B 1 176 ? 18.710 73.766 77.723 1.00 67.71 155 PHE B N 1
ATOM 4201 C CA . PHE B 1 176 ? 18.704 72.308 77.713 1.00 62.88 155 PHE B CA 1
ATOM 4202 C C . PHE B 1 176 ? 18.909 71.752 76.308 1.00 68.59 155 PHE B C 1
ATOM 4203 O O . PHE B 1 176 ? 19.654 70.783 76.122 1.00 69.04 155 PHE B O 1
ATOM 4211 N N . GLN B 1 177 ? 18.243 72.333 75.305 1.00 67.93 156 GLN B N 1
ATOM 4212 C CA . GLN B 1 177 ? 18.374 71.812 73.947 1.00 71.54 156 GLN B CA 1
ATOM 4213 C C . GLN B 1 177 ? 19.820 71.893 73.476 1.00 72.75 156 GLN B C 1
ATOM 4214 O O . GLN B 1 177 ? 20.310 70.988 72.790 1.00 71.93 156 GLN B O 1
ATOM 4220 N N . ARG B 1 178 ? 20.519 72.969 73.842 1.00 62.01 157 ARG B N 1
ATOM 4221 C CA . ARG B 1 178 ? 21.937 73.088 73.530 1.00 61.57 157 ARG B CA 1
ATOM 4222 C C . ARG B 1 178 ? 22.750 71.996 74.229 1.00 62.48 157 ARG B C 1
ATOM 4223 O O . ARG B 1 178 ? 23.584 71.341 73.595 1.00 65.38 157 ARG B O 1
ATOM 4231 N N . ILE B 1 179 ? 22.500 71.758 75.529 1.00 58.17 158 ILE B N 1
ATOM 4232 C CA . ILE B 1 179 ? 23.209 70.692 76.245 1.00 57.51 158 ILE B CA 1
ATOM 4233 C C . ILE B 1 179 ? 22.876 69.323 75.652 1.00 56.25 158 ILE B C 1
ATOM 4234 O O . ILE B 1 179 ? 23.725 68.429 75.600 1.00 59.12 158 ILE B O 1
ATOM 4239 N N . LYS B 1 180 ? 21.626 69.127 75.227 1.00 63.12 159 LYS B N 1
ATOM 4240 C CA . LYS B 1 180 ? 21.203 67.841 74.670 1.00 64.20 159 LYS B CA 1
ATOM 4241 C C . LYS B 1 180 ? 21.960 67.507 73.379 1.00 62.09 159 LYS B C 1
ATOM 4242 O O . LYS B 1 180 ? 22.358 66.355 73.154 1.00 61.62 159 LYS B O 1
ATOM 4248 N N . GLU B 1 181 ? 22.152 68.491 72.509 1.00 62.17 160 GLU B N 1
ATOM 4249 C CA . GLU B 1 181 ? 22.905 68.230 71.285 1.00 70.53 160 GLU B CA 1
ATOM 4250 C C . GLU B 1 181 ? 24.362 67.905 71.597 1.00 65.77 160 GLU B C 1
ATOM 4251 O O . GLU B 1 181 ? 24.944 66.990 71.007 1.00 63.56 160 GLU B O 1
ATOM 4257 N N . VAL B 1 182 ? 24.941 68.600 72.569 1.00 63.61 161 VAL B N 1
ATOM 4258 C CA . VAL B 1 182 ? 26.326 68.352 72.949 1.00 63.37 161 VAL B CA 1
ATOM 4259 C C . VAL B 1 182 ? 26.500 66.954 73.536 1.00 64.20 161 VAL B C 1
ATOM 4260 O O . VAL B 1 182 ? 27.431 66.224 73.177 1.00 65.21 161 VAL B O 1
ATOM 4264 N N . ALA B 1 183 ? 25.623 66.562 74.458 1.00 62.98 162 ALA B N 1
ATOM 4265 C CA . ALA B 1 183 ? 25.727 65.226 75.036 1.00 61.99 162 ALA B CA 1
ATOM 4266 C C . ALA B 1 183 ? 25.529 64.142 73.976 1.00 59.08 162 ALA B C 1
ATOM 4267 O O . ALA B 1 183 ? 26.245 63.135 73.961 1.00 52.68 162 ALA B O 1
ATOM 4269 N N . GLU B 1 184 ? 24.548 64.318 73.091 1.00 68.95 163 GLU B N 1
ATOM 4270 C CA . GLU B 1 184 ? 24.214 63.269 72.136 1.00 73.14 163 GLU B CA 1
ATOM 4271 C C . GLU B 1 184 ? 25.223 63.148 70.999 1.00 71.72 163 GLU B C 1
ATOM 4272 O O . GLU B 1 184 ? 25.219 62.136 70.294 1.00 71.98 163 GLU B O 1
ATOM 4278 N N . SER B 1 185 ? 26.081 64.147 70.796 1.00 63.48 164 SER B N 1
ATOM 4279 C CA . SER B 1 185 ? 27.113 64.025 69.774 1.00 67.25 164 SER B CA 1
ATOM 4280 C C . SER B 1 185 ? 28.168 62.983 70.131 1.00 69.45 164 SER B C 1
ATOM 4281 O O . SER B 1 185 ? 29.009 62.667 69.284 1.00 68.76 164 SER B O 1
ATOM 4284 N N . THR B 1 186 ? 28.153 62.447 71.354 1.00 64.32 165 THR B N 1
ATOM 4285 C CA . THR B 1 186 ? 29.144 61.454 71.748 1.00 66.45 165 THR B CA 1
ATOM 4286 C C . THR B 1 186 ? 28.685 60.019 71.517 1.00 62.45 165 THR B C 1
ATOM 4287 O O . THR B 1 186 ? 29.490 59.094 71.676 1.00 62.07 165 THR B O 1
ATOM 4291 N N . THR B 1 187 ? 27.431 59.795 71.137 1.00 64.47 166 THR B N 1
ATOM 4292 C CA . THR B 1 187 ? 26.942 58.430 71.045 1.00 65.77 166 THR B CA 1
ATOM 4293 C C . THR B 1 187 ? 25.887 58.311 69.962 1.00 62.40 166 THR B C 1
ATOM 4294 O O . THR B 1 187 ? 25.130 59.248 69.694 1.00 58.87 166 THR B O 1
ATOM 4298 N N . ARG B 1 188 ? 25.855 57.131 69.350 1.00 68.84 167 ARG B N 1
ATOM 4299 C CA . ARG B 1 188 ? 24.779 56.747 68.455 1.00 71.22 167 ARG B CA 1
ATOM 4300 C C . ARG B 1 188 ? 23.569 56.192 69.188 1.00 68.65 167 ARG B C 1
ATOM 4301 O O . ARG B 1 188 ? 22.534 55.986 68.553 1.00 69.72 167 ARG B O 1
ATOM 4309 N N . HIS B 1 189 ? 23.670 55.944 70.492 1.00 68.16 168 HIS B N 1
ATOM 4310 C CA . HIS B 1 189 ? 22.655 55.190 71.215 1.00 67.69 168 HIS B CA 1
ATOM 4311 C C . HIS B 1 189 ? 22.019 55.939 72.379 1.00 66.90 168 HIS B C 1
ATOM 4312 O O . HIS B 1 189 ? 20.893 55.612 72.757 1.00 73.83 168 HIS B O 1
ATOM 4319 N N . GLY B 1 190 ? 22.713 56.891 72.984 1.00 54.88 169 GLY B N 1
ATOM 4320 C CA . GLY B 1 190 ? 22.140 57.628 74.091 1.00 56.08 169 GLY B CA 1
ATOM 4321 C C . GLY B 1 190 ? 21.290 58.799 73.637 1.00 54.81 169 GLY B C 1
ATOM 4322 O O . GLY B 1 190 ? 21.487 59.359 72.560 1.00 55.38 169 GLY B O 1
ATOM 4323 N N . LYS B 1 191 ? 20.350 59.190 74.499 1.00 52.09 170 LYS B N 1
ATOM 4324 C CA . LYS B 1 191 ? 19.540 60.384 74.275 1.00 53.68 170 LYS B CA 1
ATOM 4325 C C . LYS B 1 191 ? 19.241 61.050 75.606 1.00 57.20 170 LYS B C 1
ATOM 4326 O O . LYS B 1 191 ? 18.732 60.405 76.534 1.00 59.86 170 LYS B O 1
ATOM 4332 N N . LEU B 1 192 ? 19.586 62.332 75.709 1.00 60.28 171 LEU B N 1
ATOM 4333 C CA . LEU B 1 192 ? 19.378 63.081 76.943 1.00 58.64 171 LEU B CA 1
ATOM 4334 C C . LEU B 1 192 ? 17.942 63.579 76.965 1.00 57.39 171 LEU B C 1
ATOM 4335 O O . LEU B 1 192 ? 17.537 64.338 76.085 1.00 55.36 171 LEU B O 1
ATOM 4340 N N . ILE B 1 193 ? 17.171 63.160 77.962 1.00 59.48 172 ILE B N 1
ATOM 4341 C CA . ILE B 1 193 ? 15.765 63.528 78.035 1.00 57.50 172 ILE B CA 1
ATOM 4342 C C . ILE B 1 193 ? 15.478 64.550 79.128 1.00 56.21 172 ILE B C 1
ATOM 4343 O O . ILE B 1 193 ? 14.446 65.240 79.053 1.00 53.76 172 ILE B O 1
ATOM 4348 N N . ASP B 1 194 ? 16.365 64.727 80.098 1.00 51.59 173 ASP B N 1
ATOM 4349 C CA . ASP B 1 194 ? 16.063 65.677 81.155 1.00 53.18 173 ASP B CA 1
ATOM 4350 C C . ASP B 1 194 ? 17.313 65.944 81.984 1.00 53.02 173 ASP B C 1
ATOM 4351 O O . ASP B 1 194 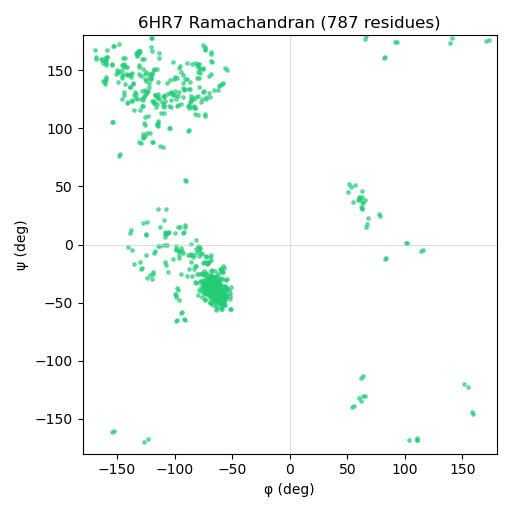? 18.282 65.175 81.964 1.00 48.18 173 ASP B O 1
ATOM 4356 N N . ILE B 1 195 ? 17.271 67.058 82.707 1.00 54.67 174 ILE B N 1
ATOM 4357 C CA . ILE B 1 195 ? 18.228 67.359 83.768 1.00 54.10 174 ILE B CA 1
ATOM 4358 C C . ILE B 1 195 ? 17.384 67.772 84.970 1.00 57.33 174 ILE B C 1
ATOM 4359 O O . ILE B 1 195 ? 17.055 68.951 85.146 1.00 52.61 174 ILE B O 1
ATOM 4364 N N . ASN B 1 196 ? 16.975 66.797 85.774 1.00 59.03 175 ASN B N 1
ATOM 4365 C CA . ASN B 1 196 ? 16.053 67.059 86.863 1.00 58.11 175 ASN B CA 1
ATOM 4366 C C . ASN B 1 196 ? 16.128 65.923 87.875 1.00 55.49 175 ASN B C 1
ATOM 4367 O O . ASN B 1 196 ? 16.244 64.763 87.481 1.00 49.88 175 ASN B O 1
ATOM 4372 N N . PRO B 1 197 ? 16.082 66.243 89.182 1.00 57.63 176 PRO B N 1
ATOM 4373 C CA . PRO B 1 197 ? 16.121 67.592 89.758 1.00 52.11 176 PRO B CA 1
ATOM 4374 C C . PRO B 1 197 ? 17.515 68.201 89.669 1.00 48.31 176 PRO B C 1
ATOM 4375 O O . PRO B 1 197 ? 18.455 67.481 89.334 1.00 44.62 176 PRO B O 1
ATOM 4379 N N . ILE B 1 198 ? 17.645 69.499 89.939 1.00 52.28 177 ILE B N 1
ATOM 4380 C CA . ILE B 1 198 ? 18.944 70.151 90.075 1.00 50.80 177 ILE B CA 1
ATOM 4381 C C . ILE B 1 198 ? 19.064 70.612 91.521 1.00 52.55 177 ILE B C 1
ATOM 4382 O O . ILE B 1 198 ? 18.389 71.555 91.954 1.00 55.30 177 ILE B O 1
ATOM 4387 N N . LEU B 1 199 ? 19.893 69.911 92.275 1.00 53.27 178 LEU B N 1
ATOM 4388 C CA . LEU B 1 199 ? 20.051 70.166 93.694 1.00 54.95 178 LEU B CA 1
ATOM 4389 C C . LEU B 1 199 ? 21.168 71.174 93.914 1.00 56.76 178 LEU B C 1
ATOM 4390 O O . LEU B 1 199 ? 22.185 71.162 93.212 1.00 58.57 178 LEU B O 1
ATOM 4395 N N . ILE B 1 200 ? 20.963 72.053 94.885 1.00 50.58 179 ILE B N 1
ATOM 4396 C CA . ILE B 1 200 ? 21.970 73.008 95.311 1.00 50.38 179 ILE B CA 1
ATOM 4397 C C . ILE B 1 200 ? 22.142 72.863 96.817 1.00 49.76 179 ILE B C 1
ATOM 4398 O O . ILE B 1 200 ? 21.166 72.923 97.568 1.00 49.80 179 ILE B O 1
ATOM 4403 N N . VAL B 1 201 ? 23.374 72.671 97.253 1.00 52.04 180 VAL B N 1
ATOM 4404 C CA . VAL B 1 201 ? 23.721 72.730 98.660 1.00 64.77 180 VAL B CA 1
ATOM 4405 C C . VAL B 1 201 ? 24.799 73.782 98.762 1.00 53.38 180 VAL B C 1
ATOM 4406 O O . VAL B 1 201 ? 25.910 73.581 98.258 1.00 52.60 180 VAL B O 1
ATOM 4410 N N . GLY B 1 202 ? 24.464 74.913 99.371 1.00 51.38 181 GLY B N 1
ATOM 4411 C CA . GLY B 1 202 ? 25.389 76.019 99.479 1.00 53.94 181 GLY B CA 1
ATOM 4412 C C . GLY B 1 202 ? 25.764 76.537 98.104 1.00 61.12 181 GLY B C 1
ATOM 4413 O O . GLY B 1 202 ? 24.910 77.037 97.361 1.00 60.51 181 GLY B O 1
ATOM 4414 N N . ARG B 1 203 ? 27.038 76.394 97.740 1.00 60.81 182 ARG B N 1
ATOM 4415 C CA . ARG B 1 203 ? 27.528 76.830 96.440 1.00 62.11 182 ARG B CA 1
ATOM 4416 C C . ARG B 1 203 ? 27.868 75.650 95.537 1.00 60.66 182 ARG B C 1
ATOM 4417 O O . ARG B 1 203 ? 28.631 75.805 94.580 1.00 64.83 182 ARG B O 1
ATOM 4425 N N . TYR B 1 204 ? 27.315 74.475 95.823 1.00 57.92 183 TYR B N 1
ATOM 4426 C CA . TYR B 1 204 ? 27.554 73.270 95.040 1.00 55.47 183 TYR B CA 1
ATOM 4427 C C . TYR B 1 204 ? 26.250 72.849 94.379 1.00 53.56 183 TYR B C 1
ATOM 4428 O O . TYR B 1 204 ? 25.175 72.958 94.978 1.00 51.46 183 TYR B O 1
ATOM 4437 N N . VAL B 1 205 ? 26.342 72.403 93.128 1.00 54.78 184 VAL B N 1
ATOM 4438 C CA . VAL B 1 205 ? 25.175 72.114 92.300 1.00 51.55 184 VAL B CA 1
ATOM 4439 C C . VAL B 1 205 ? 25.274 70.675 91.821 1.00 48.81 184 VAL B C 1
ATOM 4440 O O . VAL B 1 205 ? 26.331 70.245 91.350 1.00 52.48 184 VAL B O 1
ATOM 4444 N N . TYR B 1 206 ? 24.183 69.924 91.968 1.00 48.85 185 TYR B N 1
ATOM 4445 C CA . TYR B 1 206 ? 24.132 68.503 91.622 1.00 49.89 185 TYR B CA 1
ATOM 4446 C C . TYR B 1 206 ? 23.074 68.311 90.541 1.00 45.45 185 TYR B C 1
ATOM 4447 O O . TYR B 1 206 ? 21.900 68.061 90.851 1.00 49.49 185 TYR B O 1
ATOM 4456 N N . PRO B 1 207 ? 23.428 68.438 89.262 1.00 52.91 186 PRO B N 1
ATOM 4457 C CA . PRO B 1 207 ? 22.411 68.271 88.205 1.00 49.36 186 PRO B CA 1
ATOM 4458 C C . PRO B 1 207 ? 22.235 66.825 87.791 1.00 47.33 186 PRO B C 1
ATOM 4459 O O . PRO B 1 207 ? 23.198 66.179 87.372 1.00 49.97 186 PRO B O 1
ATOM 4463 N N . ARG B 1 208 ? 21.015 66.297 87.888 1.00 43.54 187 ARG B N 1
ATOM 4464 C CA . ARG B 1 208 ? 20.772 64.890 87.572 1.00 44.71 187 ARG B CA 1
ATOM 4465 C C . ARG B 1 208 ? 20.482 64.766 86.080 1.00 44.25 187 ARG B C 1
ATOM 4466 O O . ARG B 1 208 ? 19.360 65.015 85.631 1.00 44.40 187 ARG B O 1
ATOM 4474 N N . PHE B 1 209 ? 21.494 64.394 85.303 1.00 48.03 188 PHE B N 1
ATOM 4475 C CA . PHE B 1 209 ? 21.280 64.170 83.874 1.00 56.07 188 PHE B CA 1
ATOM 4476 C C . PHE B 1 209 ? 20.549 62.846 83.688 1.00 54.00 188 PHE B C 1
ATOM 4477 O O . PHE B 1 209 ? 20.927 61.833 84.291 1.00 54.16 188 PHE B O 1
ATOM 4485 N N . VAL B 1 210 ? 19.496 62.862 82.873 1.00 47.50 189 VAL B N 1
ATOM 4486 C CA . VAL B 1 210 ? 18.614 61.714 82.662 1.00 46.26 189 VAL B CA 1
ATOM 4487 C C . VAL B 1 210 ? 18.691 61.298 81.194 1.00 51.80 189 VAL B C 1
ATOM 4488 O O . VAL B 1 210 ? 18.398 62.097 80.295 1.00 52.70 189 VAL B O 1
ATOM 4492 N N . TYR B 1 211 ? 19.068 60.049 80.956 1.00 51.57 190 TYR B N 1
ATOM 4493 C CA . TYR B 1 211 ? 19.297 59.529 79.621 1.00 48.37 190 TYR B CA 1
ATOM 4494 C C . TYR B 1 211 ? 18.388 58.347 79.312 1.00 46.56 190 TYR B C 1
ATOM 4495 O O . TYR B 1 211 ? 18.074 57.539 80.180 1.00 48.91 190 TYR B O 1
ATOM 4504 N N . LYS B 1 212 ? 17.988 58.247 78.052 1.00 51.93 191 LYS B N 1
ATOM 4505 C CA . LYS B 1 212 ? 17.587 56.975 77.473 1.00 51.05 191 LYS B CA 1
ATOM 4506 C C . LYS B 1 212 ? 18.832 56.283 76.941 1.00 49.24 191 LYS B C 1
ATOM 4507 O O . LYS B 1 212 ? 19.719 56.931 76.382 1.00 53.36 191 LYS B O 1
ATOM 4513 N N . THR B 1 213 ? 18.916 54.973 77.143 1.00 54.69 192 THR B N 1
ATOM 4514 C CA . THR B 1 213 ? 20.126 54.233 76.802 1.00 61.65 192 THR B CA 1
ATOM 4515 C C . THR B 1 213 ? 19.857 53.069 75.865 1.00 63.43 192 THR B C 1
ATOM 4516 O O . THR B 1 213 ? 20.756 52.249 75.643 1.00 67.37 192 THR B O 1
ATOM 4520 N N . GLY B 1 214 ? 18.650 52.958 75.325 1.00 62.44 193 GLY B N 1
ATOM 4521 C CA . GLY B 1 214 ? 18.345 51.791 74.523 1.00 56.81 193 GLY B CA 1
ATOM 4522 C C . GLY B 1 214 ? 18.407 50.554 75.394 1.00 56.08 193 GLY B C 1
ATOM 4523 O O . GLY B 1 214 ? 17.846 50.513 76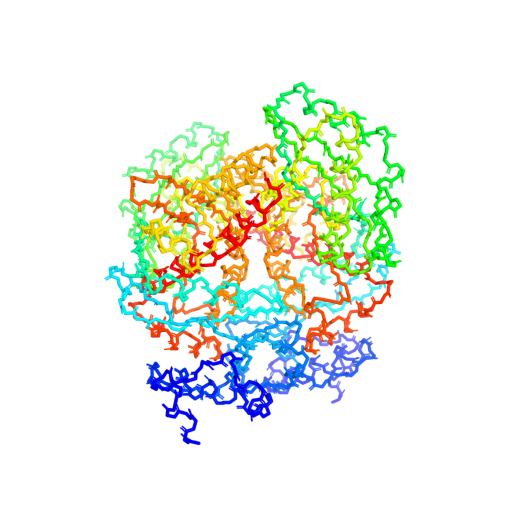.491 1.00 55.64 193 GLY B O 1
ATOM 4524 N N . ASP B 1 215 ? 19.127 49.543 74.923 1.00 56.49 194 ASP B N 1
ATOM 4525 C CA . ASP B 1 215 ? 19.207 48.253 75.596 1.00 55.87 194 ASP B CA 1
ATOM 4526 C C . ASP B 1 215 ? 20.463 48.083 76.444 1.00 54.52 194 ASP B C 1
ATOM 4527 O O . ASP B 1 215 ? 20.612 47.054 77.124 1.00 49.95 194 ASP B O 1
ATOM 4532 N N . ALA B 1 216 ? 21.370 49.047 76.423 1.00 43.78 195 ALA B N 1
ATOM 4533 C CA . ALA B 1 216 ? 22.507 48.991 77.317 1.00 39.98 195 ALA B CA 1
ATOM 4534 C C . ALA B 1 216 ? 22.085 49.492 78.692 1.00 43.40 195 ALA B C 1
ATOM 4535 O O . ALA B 1 216 ? 21.155 50.290 78.824 1.00 44.85 195 ALA B O 1
ATOM 4537 N N . MET B 1 217 ? 22.781 49.028 79.728 1.00 50.14 196 MET B N 1
ATOM 4538 C CA . MET B 1 217 ? 22.555 49.606 81.047 1.00 47.76 196 MET B CA 1
ATOM 4539 C C . MET B 1 217 ? 22.934 51.085 81.043 1.00 47.24 196 MET B C 1
ATOM 4540 O O . MET B 1 217 ? 22.249 51.914 81.653 1.00 44.74 196 MET B O 1
ATOM 4545 N N . GLY B 1 218 ? 23.991 51.442 80.310 1.00 52.62 197 GLY B N 1
ATOM 4546 C CA . GLY B 1 218 ? 24.277 52.825 79.989 1.00 52.91 197 GLY B CA 1
ATOM 4547 C C . GLY B 1 218 ? 25.363 53.498 80.801 1.00 57.88 197 GLY B C 1
ATOM 4548 O O . GLY B 1 218 ? 25.626 54.682 80.564 1.00 58.75 197 GLY B O 1
ATOM 4549 N N . MET B 1 219 ? 26.013 52.790 81.732 1.00 57.68 198 MET B N 1
ATOM 4550 C CA . MET B 1 219 ? 27.008 53.412 82.606 1.00 58.14 198 MET B CA 1
ATOM 4551 C C . MET B 1 219 ? 28.041 54.196 81.802 1.00 58.10 198 MET B C 1
ATOM 4552 O O . MET B 1 219 ? 28.241 55.396 82.025 1.00 54.05 198 MET B O 1
ATOM 4557 N N . ASN B 1 220 ? 28.697 53.533 80.845 1.00 63.68 199 ASN B N 1
ATOM 4558 C CA . ASN B 1 220 ? 29.797 54.175 80.130 1.00 65.43 199 ASN B CA 1
ATOM 4559 C C . ASN B 1 220 ? 29.292 55.265 79.200 1.00 65.74 199 ASN B C 1
ATOM 4560 O O . ASN B 1 220 ? 29.941 56.304 79.044 1.00 69.02 199 ASN B O 1
ATOM 4565 N N . MET B 1 221 ? 28.128 55.061 78.590 1.00 61.78 200 MET B N 1
ATOM 4566 C CA . MET B 1 221 ? 27.585 56.063 77.677 1.00 55.08 200 MET B CA 1
ATOM 4567 C C . MET B 1 221 ? 27.198 57.339 78.426 1.00 52.75 200 MET B C 1
ATOM 4568 O O . MET B 1 221 ? 27.453 58.444 77.938 1.00 51.67 200 MET B O 1
ATOM 4573 N N . VAL B 1 222 ? 26.584 57.218 79.613 1.00 52.45 201 VAL B N 1
ATOM 4574 C CA . VAL B 1 222 ? 26.130 58.418 80.314 1.00 48.98 201 VAL B CA 1
ATOM 4575 C C . VAL B 1 222 ? 27.303 59.179 80.929 1.00 54.29 201 VAL B C 1
ATOM 4576 O O . VAL B 1 222 ? 27.243 60.409 81.075 1.00 55.41 201 VAL B O 1
ATOM 4580 N N . THR B 1 223 ? 28.405 58.494 81.238 1.00 50.72 202 THR B N 1
ATOM 4581 C CA . THR B 1 223 ? 29.587 59.202 81.722 1.00 56.69 202 THR B CA 1
ATOM 4582 C C . THR B 1 223 ? 30.233 60.019 80.606 1.00 59.63 202 THR B C 1
ATOM 4583 O O . THR B 1 223 ? 30.649 61.165 80.828 1.00 60.67 202 THR B O 1
ATOM 4587 N N . ILE B 1 224 ? 30.315 59.459 79.396 1.00 60.66 203 ILE B N 1
ATOM 4588 C CA . ILE B 1 224 ? 30.939 60.184 78.292 1.00 56.19 203 ILE B CA 1
ATOM 4589 C C . ILE B 1 224 ? 30.049 61.326 77.824 1.00 59.66 203 ILE B C 1
ATOM 4590 O O . ILE B 1 224 ? 30.528 62.432 77.556 1.00 67.78 203 ILE B O 1
ATOM 4595 N N . ALA B 1 225 ? 28.744 61.083 77.709 1.00 55.86 204 ALA B N 1
ATOM 4596 C CA . ALA B 1 225 ? 27.840 62.144 77.284 1.00 55.27 204 ALA B CA 1
ATOM 4597 C C . ALA B 1 225 ? 27.800 63.275 78.306 1.00 58.95 204 ALA B C 1
ATOM 4598 O O . ALA B 1 225 ? 27.727 64.456 77.934 1.00 59.09 204 ALA B O 1
ATOM 4600 N N . THR B 1 226 ? 27.847 62.934 79.602 1.00 52.04 205 THR B N 1
ATOM 4601 C CA . THR B 1 226 ? 27.760 63.956 80.641 1.00 51.10 205 THR B CA 1
ATOM 4602 C C . THR B 1 226 ? 29.054 64.739 80.757 1.00 51.29 205 THR B C 1
ATOM 4603 O O . THR B 1 226 ? 29.018 65.950 80.990 1.00 52.68 205 THR B O 1
ATOM 4607 N N . GLU B 1 227 ? 30.198 64.088 80.542 1.00 60.92 206 GLU B N 1
ATOM 4608 C CA . GLU B 1 227 ? 31.467 64.804 80.612 1.00 65.40 206 GLU B CA 1
ATOM 4609 C C . GLU B 1 227 ? 31.523 65.905 79.561 1.00 63.08 206 GLU B C 1
ATOM 4610 O O . GLU B 1 227 ? 31.913 67.042 79.856 1.00 64.17 206 GLU B O 1
ATOM 4616 N N . LYS B 1 228 ? 31.137 65.587 78.321 1.00 65.53 207 LYS B N 1
ATOM 4617 C CA . LYS B 1 228 ? 31.125 66.612 77.282 1.00 66.87 207 LYS B CA 1
ATOM 4618 C C . LYS B 1 228 ? 30.086 67.678 77.594 1.00 63.42 207 LYS B C 1
ATOM 4619 O O . LYS B 1 228 ? 30.316 68.866 77.357 1.00 66.91 207 LYS B O 1
ATOM 4625 N N . ALA B 1 229 ? 28.945 67.274 78.147 1.00 61.30 208 ALA B N 1
ATOM 4626 C CA . ALA B 1 229 ? 27.933 68.249 78.530 1.00 62.73 208 ALA B CA 1
ATOM 4627 C C . ALA B 1 229 ? 28.480 69.221 79.571 1.00 63.53 208 ALA B C 1
ATOM 4628 O O . ALA B 1 229 ? 28.264 70.436 79.471 1.00 65.97 208 ALA B O 1
ATOM 4630 N N . CYS B 1 230 ? 29.226 68.710 80.555 1.00 58.52 209 CYS B N 1
ATOM 4631 C CA . CYS B 1 230 ? 29.757 69.571 81.613 1.00 61.88 209 CYS B CA 1
ATOM 4632 C C . CYS B 1 230 ? 30.883 70.467 81.111 1.00 62.50 209 CYS B C 1
ATOM 4633 O O . CYS B 1 230 ? 30.956 71.643 81.489 1.00 62.68 209 CYS B O 1
ATOM 4636 N N . ASN B 1 231 ? 31.766 69.939 80.258 1.00 64.03 210 ASN B N 1
ATOM 4637 C CA . ASN B 1 231 ? 32.790 70.785 79.646 1.00 70.76 210 ASN B CA 1
ATOM 4638 C C . ASN B 1 231 ? 32.158 71.951 78.892 1.00 70.62 210 ASN B C 1
ATOM 4639 O O . ASN B 1 231 ? 32.697 73.065 78.887 1.00 71.41 210 ASN B O 1
ATOM 4644 N N . PHE B 1 232 ? 31.023 71.699 78.227 1.00 69.06 211 PHE B N 1
ATOM 4645 C CA . PHE B 1 232 ? 30.328 72.729 77.453 1.00 65.58 211 PHE B CA 1
ATOM 4646 C C . PHE B 1 232 ? 29.660 73.754 78.368 1.00 68.36 211 PHE B C 1
ATOM 4647 O O . PHE B 1 232 ? 29.757 74.966 78.126 1.00 66.39 211 PHE B O 1
ATOM 4655 N N . ILE B 1 233 ? 29.021 73.290 79.452 1.00 62.08 212 ILE B N 1
ATOM 4656 C CA . ILE B 1 233 ? 28.410 74.207 80.411 1.00 64.34 212 ILE B CA 1
ATOM 4657 C C . ILE B 1 233 ? 29.470 75.102 81.025 1.00 70.89 212 ILE B C 1
ATOM 4658 O O . ILE B 1 233 ? 29.281 76.318 81.163 1.00 73.45 212 ILE B O 1
ATOM 4663 N N . GLU B 1 234 ? 30.602 74.511 81.411 1.00 66.62 213 GLU B N 1
ATOM 4664 C CA . GLU B 1 234 ? 31.666 75.288 82.025 1.00 70.20 213 GLU B CA 1
ATOM 4665 C C . GLU B 1 234 ? 32.152 76.387 81.083 1.00 72.52 213 GLU B C 1
ATOM 4666 O O . GLU B 1 234 ? 32.329 77.538 81.501 1.00 74.07 213 GLU B O 1
ATOM 4672 N N . GLU B 1 235 ? 32.311 76.074 79.794 1.00 90.38 214 GLU B N 1
ATOM 4673 C CA . GLU B 1 235 ? 32.803 77.082 78.854 1.00 92.42 214 GLU B CA 1
ATOM 4674 C C . GLU B 1 235 ? 31.757 78.154 78.579 1.00 92.40 214 GLU B C 1
ATOM 4675 O O . GLU B 1 235 ? 32.085 79.340 78.494 1.00 98.48 214 GLU B O 1
ATOM 4681 N N . GLU B 1 236 ? 30.497 77.757 78.413 1.00 85.54 215 GLU B N 1
ATOM 4682 C CA . GLU B 1 236 ? 29.450 78.727 78.106 1.00 86.78 215 GLU B CA 1
ATOM 4683 C C . GLU B 1 236 ? 29.230 79.694 79.258 1.00 85.01 215 GLU B C 1
ATOM 4684 O O . GLU B 1 236 ? 29.008 80.893 79.038 1.00 84.76 215 GLU B O 1
ATOM 4690 N N . LEU B 1 237 ? 29.281 79.187 80.489 1.00 86.78 216 LEU B N 1
ATOM 4691 C CA . LEU B 1 237 ? 29.151 80.040 81.664 1.00 86.92 216 LEU B CA 1
ATOM 4692 C C . LEU B 1 237 ? 30.356 80.958 81.829 1.00 86.40 216 LEU B C 1
ATOM 4693 O O . LEU B 1 237 ? 30.211 82.097 82.286 1.00 87.30 216 LEU B O 1
ATOM 4698 N N . LYS B 1 238 ? 31.550 80.483 81.468 1.00 75.27 217 LYS B N 1
ATOM 4699 C CA . LYS B 1 238 ? 32.731 81.338 81.511 1.00 81.83 217 LYS B CA 1
ATOM 4700 C C . LYS B 1 238 ? 32.591 82.551 80.589 1.00 83.23 217 LYS B C 1
ATOM 4701 O O . LYS B 1 238 ? 33.075 83.640 80.927 1.00 86.91 217 LYS B O 1
ATOM 4707 N N . LYS B 1 239 ? 31.915 82.396 79.441 1.00 93.23 218 LYS B N 1
ATOM 4708 C CA . LYS B 1 239 ? 31.690 83.531 78.541 1.00 97.81 218 LYS B CA 1
ATOM 4709 C C . LYS B 1 239 ? 30.796 84.591 79.172 1.00 102.32 218 LYS B C 1
ATOM 4710 O O . LYS B 1 239 ? 30.884 85.768 78.807 1.00 106.55 218 LYS B O 1
ATOM 4716 N N . GLU B 1 240 ? 29.909 84.189 80.082 1.00 107.46 219 GLU B N 1
ATOM 4717 C CA . GLU B 1 240 ? 29.022 85.096 80.794 1.00 107.48 219 GLU B CA 1
ATOM 4718 C C . GLU B 1 240 ? 29.620 85.595 82.105 1.00 108.85 219 GLU B C 1
ATOM 4719 O O . GLU B 1 240 ? 28.887 86.110 82.957 1.00 108.16 219 GLU B O 1
ATOM 4725 N N . ASN B 1 241 ? 30.932 85.447 82.285 1.00 97.71 220 ASN B N 1
ATOM 4726 C CA . ASN B 1 241 ? 31.625 85.909 83.484 1.00 97.31 220 ASN B CA 1
ATOM 4727 C C . ASN B 1 241 ? 31.115 85.175 84.725 1.00 92.37 220 ASN B C 1
ATOM 4728 O O . ASN B 1 241 ? 30.822 85.788 85.754 1.00 88.87 220 ASN B O 1
ATOM 4733 N N . ILE B 1 242 ? 30.999 83.847 84.620 1.00 93.40 221 ILE B N 1
ATOM 4734 C CA . ILE B 1 242 ? 30.665 82.987 85.759 1.00 87.82 221 ILE B CA 1
ATOM 4735 C C . ILE B 1 242 ? 31.579 81.768 85.746 1.00 85.36 221 ILE B C 1
ATOM 4736 O O . ILE B 1 242 ? 31.514 80.947 84.824 1.00 85.06 221 ILE B O 1
ATOM 4741 N N . ASN B 1 243 ? 32.411 81.636 86.769 1.00 87.35 222 ASN B N 1
ATOM 4742 C CA . ASN B 1 243 ? 33.409 80.577 86.828 1.00 87.60 222 ASN B CA 1
ATOM 4743 C C . ASN B 1 243 ? 32.879 79.413 87.661 1.00 77.94 222 ASN B C 1
ATOM 4744 O O . ASN B 1 243 ? 32.526 79.581 88.835 1.00 76.42 222 ASN B O 1
ATOM 4749 N N . ILE B 1 244 ? 32.789 78.248 87.027 1.00 67.53 223 ILE B N 1
ATOM 4750 C CA . ILE B 1 244 ? 32.400 77.005 87.666 1.00 67.48 223 ILE B CA 1
ATOM 4751 C C . ILE B 1 244 ? 33.421 75.948 87.268 1.00 64.90 223 ILE B C 1
ATOM 4752 O O . ILE B 1 244 ? 34.233 76.150 86.367 1.00 67.64 223 ILE B O 1
ATOM 4757 N N . HIS B 1 245 ? 33.396 74.819 87.963 1.00 74.32 224 HIS B N 1
ATOM 4758 C CA . HIS B 1 245 ? 34.141 73.673 87.469 1.00 76.64 224 HIS B CA 1
ATOM 4759 C C . HIS B 1 245 ? 33.587 72.415 88.109 1.00 71.56 224 HIS B C 1
ATOM 4760 O O . HIS B 1 245 ? 33.200 72.417 89.280 1.00 72.43 224 HIS B O 1
ATOM 4767 N N . THR B 1 246 ? 33.543 71.349 87.327 1.00 66.83 225 THR B N 1
ATOM 4768 C CA . THR B 1 246 ? 33.019 70.092 87.817 1.00 69.99 225 THR B CA 1
ATOM 4769 C C . THR B 1 246 ? 34.045 69.430 88.718 1.00 69.72 225 THR B C 1
ATOM 4770 O O . THR B 1 246 ? 35.202 69.244 88.326 1.00 72.60 225 THR B O 1
ATOM 4774 N N . VAL B 1 247 ? 33.627 69.110 89.940 1.00 64.12 226 VAL B N 1
ATOM 4775 C CA . VAL B 1 247 ? 34.514 68.431 90.875 1.00 65.81 226 VAL B CA 1
ATOM 4776 C C . VAL B 1 247 ? 34.599 66.949 90.542 1.00 64.60 226 VAL B C 1
ATOM 4777 O O . VAL B 1 247 ? 35.671 66.337 90.641 1.00 64.72 226 VAL B O 1
ATOM 4781 N N . ALA B 1 248 ? 33.478 66.348 90.158 1.00 60.78 227 ALA B N 1
ATOM 4782 C CA . ALA B 1 248 ? 33.443 64.933 89.835 1.00 58.64 227 ALA B CA 1
ATOM 4783 C C . ALA B 1 248 ? 32.181 64.661 89.040 1.00 57.46 227 ALA B C 1
ATOM 4784 O O . ALA B 1 248 ? 31.127 65.220 89.350 1.00 55.95 227 ALA B O 1
ATOM 4786 N N . LEU B 1 249 ? 32.292 63.797 88.024 1.00 58.30 228 LEU B N 1
ATOM 4787 C CA . LEU B 1 249 ? 31.127 63.451 87.220 1.00 59.95 228 LEU B CA 1
ATOM 4788 C C . LEU B 1 249 ? 30.106 62.631 87.997 1.00 58.37 228 LEU B C 1
ATOM 4789 O O . LEU B 1 249 ? 28.928 62.621 87.629 1.00 57.52 228 LEU B O 1
ATOM 4794 N N . SER B 1 250 ? 30.515 61.952 89.054 1.00 65.58 229 SER B N 1
ATOM 4795 C CA . SER B 1 250 ? 29.582 61.251 89.929 1.00 60.78 229 SER B CA 1
ATOM 4796 C C . SER B 1 250 ? 29.654 61.959 91.277 1.00 60.38 229 SER B C 1
ATOM 4797 O O . SER B 1 250 ? 30.632 61.811 92.016 1.00 63.10 229 SER B O 1
ATOM 4800 N N . GLY B 1 251 ? 28.627 62.749 91.579 1.00 51.43 230 GLY B N 1
ATOM 4801 C CA . GLY B 1 251 ? 28.586 63.534 92.802 1.00 52.54 230 GLY B CA 1
ATOM 4802 C C . GLY B 1 251 ? 27.794 62.844 93.898 1.00 53.55 230 GLY B C 1
ATOM 4803 O O . GLY B 1 251 ? 27.414 63.481 94.889 1.00 53.57 230 GLY B O 1
ATOM 4804 N N . ASN B 1 252 ? 27.533 61.541 93.723 1.00 46.20 231 ASN B N 1
ATOM 4805 C CA . ASN B 1 252 ? 26.759 60.720 94.661 1.00 49.49 231 ASN B CA 1
ATOM 4806 C C . ASN B 1 252 ? 25.295 61.133 94.739 1.00 52.03 231 ASN B C 1
ATOM 4807 O O . ASN B 1 252 ? 24.604 60.791 95.701 1.00 52.96 231 ASN B O 1
ATOM 4812 N N . ALA B 1 253 ? 24.801 61.880 93.752 1.00 46.86 232 ALA B N 1
ATOM 4813 C CA . ALA B 1 253 ? 23.373 62.131 93.619 1.00 43.56 232 ALA B CA 1
ATOM 4814 C C . ALA B 1 253 ? 22.751 61.351 92.463 1.00 44.86 232 ALA B C 1
ATOM 4815 O O . ALA B 1 253 ? 21.590 61.606 92.113 1.00 44.37 232 ALA B O 1
ATOM 4817 N N . CYS B 1 254 ? 23.488 60.408 91.866 1.00 50.89 233 CYS B N 1
ATOM 4818 C CA . CYS B 1 254 ? 23.018 59.700 90.668 1.00 50.86 233 CYS B CA 1
ATOM 4819 C C . CYS B 1 254 ? 21.689 58.976 90.945 1.00 53.92 233 CYS B C 1
ATOM 4820 O O . CYS B 1 254 ? 20.727 59.223 90.203 1.00 56.27 233 CYS B O 1
ATOM 4823 N N . VAL B 1 255 ? 21.565 58.098 91.954 1.00 43.25 234 VAL B N 1
ATOM 4824 C CA . VAL B 1 255 ? 22.636 57.541 92.791 1.00 37.23 234 VAL B CA 1
ATOM 4825 C C . VAL B 1 255 ? 22.970 56.162 92.260 1.00 38.99 234 VAL B C 1
ATOM 4826 O O . VAL B 1 255 ? 22.089 55.432 91.815 1.00 41.94 234 VAL B O 1
ATOM 4830 N N . ASP B 1 256 ? 24.243 55.793 92.310 1.00 47.28 235 ASP B N 1
ATOM 4831 C CA . ASP B 1 256 ? 24.724 54.567 91.689 1.00 47.07 235 ASP B CA 1
ATOM 4832 C C . ASP B 1 256 ? 25.285 53.638 92.754 1.00 46.22 235 ASP B C 1
ATOM 4833 O O . ASP B 1 256 ? 26.219 54.007 93.469 1.00 48.07 235 ASP B O 1
ATOM 4838 N N . LYS B 1 257 ? 24.723 52.433 92.855 1.00 45.78 236 LYS B N 1
ATOM 4839 C CA . LYS B 1 257 ? 25.273 51.369 93.693 1.00 43.54 236 LYS B CA 1
ATOM 4840 C C . LYS B 1 257 ? 25.276 51.741 95.177 1.00 45.35 236 LYS B C 1
ATOM 4841 O O . LYS B 1 257 ? 26.124 51.289 95.951 1.00 43.43 236 LYS B O 1
ATOM 4847 N N . LYS B 1 258 ? 24.303 52.542 95.591 1.00 44.44 237 LY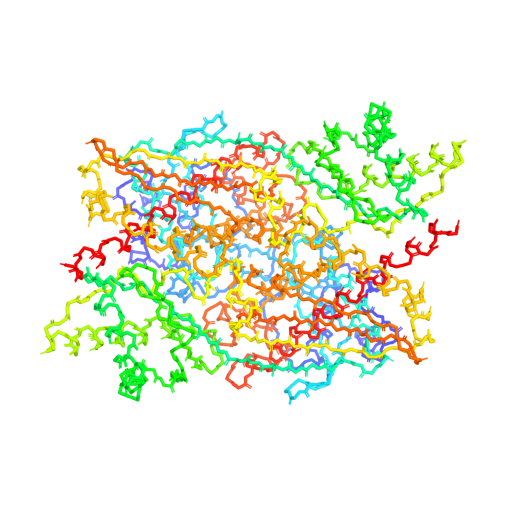S B N 1
ATOM 4848 C CA . LYS B 1 258 ? 24.038 52.821 96.992 1.00 50.37 237 LYS B CA 1
ATOM 4849 C C . LYS B 1 258 ? 22.536 52.945 97.141 1.00 46.38 237 LYS B C 1
ATOM 4850 O O . LYS B 1 258 ? 21.844 53.248 96.162 1.00 48.64 237 LYS B O 1
ATOM 4856 N N . PRO B 1 259 ? 21.996 52.677 98.331 1.00 45.47 238 PRO B N 1
ATOM 4857 C CA . PRO B 1 259 ? 20.543 52.789 98.531 1.00 45.69 238 PRO B CA 1
ATOM 4858 C C . PRO B 1 259 ? 20.166 54.236 98.811 1.00 49.01 238 PRO B C 1
ATOM 4859 O O . PRO B 1 259 ? 20.700 54.854 99.737 1.00 52.67 238 PRO B O 1
ATOM 4863 N N . ALA B 1 260 ? 19.235 54.780 98.022 1.00 43.95 239 ALA B N 1
ATOM 4864 C CA . ALA B 1 260 ? 18.952 56.203 98.157 1.00 42.54 239 ALA B CA 1
ATOM 4865 C C . ALA B 1 260 ? 17.495 56.532 97.913 1.00 38.97 239 ALA B C 1
ATOM 4866 O O . ALA B 1 260 ? 16.859 55.983 97.012 1.00 41.97 239 ALA B O 1
ATOM 4868 N N . GLY B 1 261 ? 16.998 57.494 98.696 1.00 43.99 240 GLY B N 1
ATOM 4869 C CA . GLY B 1 261 ? 15.641 57.959 98.517 1.00 43.87 240 GLY B CA 1
ATOM 4870 C C . GLY B 1 261 ? 15.401 58.536 97.139 1.00 45.86 240 GLY B C 1
ATOM 4871 O O . GLY B 1 261 ? 14.306 58.398 96.593 1.00 47.77 240 GLY B O 1
ATOM 4872 N N . ILE B 1 262 ? 16.409 59.198 96.557 1.00 44.61 241 ILE B N 1
ATOM 4873 C CA . ILE B 1 262 ? 16.229 59.779 95.223 1.00 45.53 241 ILE B CA 1
ATOM 4874 C C . ILE B 1 262 ? 15.950 58.684 94.197 1.00 48.12 241 ILE B C 1
ATOM 4875 O O . ILE B 1 262 ? 15.173 58.884 93.255 1.00 45.14 241 ILE B O 1
ATOM 4880 N N . ASN B 1 263 ? 16.570 57.505 94.365 1.00 48.43 242 ASN B N 1
ATOM 4881 C CA . ASN B 1 263 ? 16.298 56.389 93.461 1.00 46.28 242 ASN B CA 1
ATOM 4882 C C . ASN B 1 263 ? 14.929 55.781 93.748 1.00 44.32 242 ASN B C 1
ATOM 4883 O O . ASN B 1 263 ? 14.202 55.398 92.821 1.00 46.31 242 ASN B O 1
ATOM 4888 N N . LEU B 1 264 ? 14.567 55.681 95.029 1.00 46.29 243 LEU B N 1
ATOM 4889 C CA . LEU B 1 264 ? 13.265 55.147 95.409 1.00 45.27 243 LEU B CA 1
ATOM 4890 C C . LEU B 1 264 ? 12.124 55.992 94.838 1.00 53.09 243 LEU B C 1
ATOM 4891 O O . LEU B 1 264 ? 11.087 55.454 94.427 1.00 55.70 243 LEU B O 1
ATOM 4896 N N . ILE B 1 265 ? 12.311 57.313 94.770 1.00 52.96 244 ILE B N 1
ATOM 4897 C CA . ILE B 1 265 ? 11.248 58.258 94.430 1.00 53.19 244 ILE B CA 1
ATOM 4898 C C . ILE B 1 265 ? 11.254 58.546 92.931 1.00 55.59 244 ILE B C 1
ATOM 4899 O O . ILE B 1 265 ? 10.246 58.342 92.244 1.00 57.25 244 ILE B O 1
ATOM 4904 N N . GLU B 1 266 ? 12.386 59.044 92.422 1.00 48.55 245 GLU B N 1
ATOM 4905 C CA . GLU B 1 266 ? 12.512 59.400 91.016 1.00 50.47 245 GLU B CA 1
ATOM 4906 C C . GLU B 1 266 ? 12.791 58.202 90.131 1.00 46.49 245 GLU B C 1
ATOM 4907 O O . GLU B 1 266 ? 12.614 58.300 88.917 1.00 51.30 245 GLU B O 1
ATOM 4913 N N . GLY B 1 267 ? 13.252 57.096 90.695 1.00 50.42 246 GLY B N 1
ATOM 4914 C CA . GLY B 1 267 ? 13.561 55.918 89.915 1.00 43.41 246 GLY B CA 1
ATOM 4915 C C . GLY B 1 267 ? 14.928 55.988 89.252 1.00 42.80 246 GLY B C 1
ATOM 4916 O O . GLY B 1 267 ? 15.531 57.044 89.091 1.00 46.14 246 GLY B O 1
ATOM 4917 N N . ARG B 1 268 ? 15.423 54.815 88.869 1.00 40.54 247 ARG B N 1
ATOM 4918 C CA . ARG B 1 268 ? 16.652 54.713 88.095 1.00 40.96 247 ARG B CA 1
ATOM 4919 C C . ARG B 1 268 ? 16.659 53.351 87.414 1.00 41.79 247 ARG B C 1
ATOM 4920 O O . ARG B 1 268 ? 16.016 52.404 87.883 1.00 40.34 247 ARG B O 1
ATOM 4928 N N . GLY B 1 269 ? 17.376 53.267 86.299 1.00 45.69 248 GLY B N 1
ATOM 4929 C CA . GLY B 1 269 ? 17.271 52.071 85.475 1.00 45.96 248 GLY B CA 1
ATOM 4930 C C . GLY B 1 269 ? 15.822 51.826 85.101 1.00 44.58 248 GLY B C 1
ATOM 4931 O O . GLY B 1 269 ? 15.061 52.754 84.789 1.00 47.30 248 GLY B O 1
ATOM 4932 N N . LYS B 1 270 ? 15.417 50.565 85.139 1.00 40.08 249 LYS B N 1
ATOM 4933 C CA . LYS B 1 270 ? 14.027 50.212 84.873 1.00 47.38 249 LYS B CA 1
ATOM 4934 C C . LYS B 1 270 ? 13.227 50.313 86.161 1.00 44.65 249 LYS B C 1
ATOM 4935 O O . LYS B 1 270 ? 13.672 49.832 87.209 1.00 48.10 249 LYS B O 1
ATOM 4941 N N . SER B 1 271 ? 12.055 50.939 86.078 1.00 40.36 250 SER B N 1
ATOM 4942 C CA . SER B 1 271 ? 11.071 50.907 87.154 1.00 44.22 250 SER B CA 1
ATOM 4943 C C . SER B 1 271 ? 9.932 49.966 86.752 1.00 40.67 250 SER B C 1
ATOM 4944 O O . SER B 1 271 ? 9.259 50.195 85.740 1.00 43.46 250 SER B O 1
ATOM 4947 N N . ILE B 1 272 ? 9.728 48.916 87.543 1.00 42.19 251 ILE B N 1
ATOM 4948 C CA . ILE B 1 272 ? 8.909 47.765 87.177 1.00 41.33 251 ILE B CA 1
ATOM 4949 C C . ILE B 1 272 ? 7.837 47.550 88.235 1.00 40.75 251 ILE B C 1
ATOM 4950 O O . ILE B 1 272 ? 8.123 47.620 89.438 1.00 34.83 251 ILE B O 1
ATOM 4955 N N . ILE B 1 273 ? 6.631 47.197 87.791 1.00 39.13 252 ILE B N 1
ATOM 4956 C CA . ILE B 1 273 ? 5.555 46.781 88.682 1.00 43.31 252 ILE B CA 1
ATOM 4957 C C . ILE B 1 273 ? 4.935 45.521 88.114 1.00 39.51 252 ILE B C 1
ATOM 4958 O O . ILE B 1 273 ? 4.563 45.490 86.934 1.00 40.67 252 ILE B O 1
ATOM 4963 N N . ALA B 1 274 ? 4.802 44.498 88.965 1.00 42.17 253 ALA B N 1
ATOM 4964 C CA . ALA B 1 274 ? 4.169 43.231 88.628 1.00 44.75 253 ALA B CA 1
ATOM 4965 C C . ALA B 1 274 ? 3.062 42.941 89.631 1.00 52.65 253 ALA B C 1
ATOM 4966 O O . ALA B 1 274 ? 3.217 43.216 90.829 1.00 51.65 253 ALA B O 1
ATOM 4968 N N . GLU B 1 275 ? 1.959 42.361 89.148 1.00 42.54 254 GLU B N 1
ATOM 4969 C CA . GLU B 1 275 ? 0.790 42.131 89.984 1.00 43.20 254 GLU B CA 1
ATOM 4970 C C . GLU B 1 275 ? 0.102 40.834 89.577 1.00 47.16 254 GLU B C 1
ATOM 4971 O O . GLU B 1 275 ? 0.171 40.409 88.422 1.00 48.26 254 GLU B O 1
ATOM 4977 N N . VAL B 1 276 ? -0.606 40.240 90.534 1.00 47.85 255 VAL B N 1
ATOM 4978 C CA . VAL B 1 276 ? -1.511 39.125 90.284 1.00 46.58 255 VAL B CA 1
ATOM 4979 C C . VAL B 1 276 ? -2.745 39.297 91.149 1.00 47.71 255 VAL B C 1
ATOM 4980 O O . VAL B 1 276 ? -2.684 39.821 92.268 1.00 53.22 255 VAL B O 1
ATOM 4984 N N . PHE B 1 277 ? -3.869 38.848 90.612 1.00 43.67 256 PHE B N 1
ATOM 4985 C CA . PHE B 1 277 ? -5.091 38.640 91.369 1.00 51.50 256 PHE B CA 1
ATOM 4986 C C . PHE B 1 277 ? -5.284 37.144 91.544 1.00 51.02 256 PHE B C 1
ATOM 4987 O O . PHE B 1 277 ? -5.203 36.384 90.576 1.00 58.79 256 PHE B O 1
ATOM 4995 N N . LEU B 1 278 ? -5.510 36.719 92.774 1.00 60.90 257 LEU B N 1
ATOM 4996 C CA . LEU B 1 278 ? -5.721 35.313 93.080 1.00 62.86 257 LEU B CA 1
ATOM 4997 C C . LEU B 1 278 ? -7.073 35.139 93.746 1.00 60.11 257 LEU B C 1
ATOM 4998 O O . LEU B 1 278 ? -7.469 35.956 94.576 1.00 60.57 257 LEU B O 1
ATOM 5003 N N . LYS B 1 279 ? -7.781 34.084 93.370 1.00 55.15 258 LYS B N 1
ATOM 5004 C CA . LYS B 1 279 ? -9.045 33.769 94.012 1.00 59.16 258 LYS B CA 1
ATOM 5005 C C . LYS B 1 279 ? -8.798 33.090 95.351 1.00 57.56 258 LYS B C 1
ATOM 5006 O O . LYS B 1 279 ? -7.744 32.498 95.590 1.00 59.97 258 LYS B O 1
ATOM 5012 N N . GLU B 1 280 ? -9.779 33.205 96.246 1.00 62.79 259 GLU B N 1
ATOM 5013 C CA . GLU B 1 280 ? -9.637 32.573 97.553 1.00 63.09 259 GLU B CA 1
ATOM 5014 C C . GLU B 1 280 ? -9.395 31.073 97.417 1.00 67.03 259 GLU B C 1
ATOM 5015 O O . GLU B 1 280 ? -8.533 30.510 98.103 1.00 65.97 259 GLU B O 1
ATOM 5021 N N . GLU B 1 281 ? -10.108 30.412 96.502 1.00 68.80 260 GLU B N 1
ATOM 5022 C CA . GLU B 1 281 ? -9.924 28.973 96.343 1.00 74.67 260 GLU B CA 1
ATOM 5023 C C . GLU B 1 281 ? -8.551 28.628 95.775 1.00 68.13 260 GLU B C 1
ATOM 5024 O O . GLU B 1 281 ? -8.036 27.535 96.045 1.00 66.90 260 GLU B O 1
ATOM 5030 N N . GLU B 1 282 ? -7.948 29.518 94.978 1.00 67.65 261 GLU B N 1
ATOM 5031 C CA . GLU B 1 282 ? -6.588 29.259 94.497 1.00 68.59 261 GLU B CA 1
ATOM 5032 C C . GLU B 1 282 ? -5.570 29.423 95.628 1.00 65.28 261 GLU B C 1
ATOM 5033 O O . GLU B 1 282 ? -4.618 28.638 95.747 1.00 63.19 261 GLU B O 1
ATOM 5039 N N . ILE B 1 283 ? -5.789 30.399 96.506 1.00 61.23 262 ILE B N 1
ATOM 5040 C CA . ILE B 1 283 ? -4.904 30.579 97.652 1.00 62.69 262 ILE B CA 1
ATOM 5041 C C . ILE B 1 283 ? -4.951 29.363 98.562 1.00 64.52 262 ILE B C 1
ATOM 5042 O O . ILE B 1 283 ? -3.914 28.919 99.073 1.00 64.08 262 ILE B O 1
ATOM 5047 N N . LYS B 1 284 ? -6.149 28.818 98.808 1.00 69.57 263 LYS B N 1
ATOM 5048 C CA . LYS B 1 284 ? -6.238 27.636 99.665 1.00 74.03 263 LYS B CA 1
ATOM 5049 C C . LYS B 1 284 ? -5.614 26.424 98.986 1.00 71.41 263 LYS B C 1
ATOM 5050 O O . LYS B 1 284 ? -4.927 25.625 99.633 1.00 72.09 263 LYS B O 1
ATOM 5056 N N . LYS B 1 285 ? -5.819 26.291 97.678 1.00 65.96 264 LYS B N 1
ATOM 5057 C CA . LYS B 1 285 ? -5.381 25.101 96.959 1.00 67.74 264 LYS B CA 1
ATOM 5058 C C . LYS B 1 285 ? -3.876 25.108 96.706 1.00 64.61 264 LYS B C 1
ATOM 5059 O O . LYS B 1 285 ? -3.203 24.102 96.953 1.00 63.44 264 LYS B O 1
ATOM 5065 N N . TYR B 1 286 ? -3.315 26.236 96.263 1.00 65.03 265 TYR B N 1
ATOM 5066 C CA . TYR B 1 286 ? -1.911 26.255 95.870 1.00 67.76 265 TYR B CA 1
ATOM 5067 C C . TYR B 1 286 ? -1.006 26.779 96.967 1.00 67.18 265 TYR B C 1
ATOM 5068 O O . TYR B 1 286 ? 0.094 26.255 97.158 1.00 70.55 265 TYR B O 1
ATOM 5077 N N . LEU B 1 287 ? -1.450 27.781 97.713 1.00 63.69 266 LEU B N 1
ATOM 5078 C CA . LEU B 1 287 ? -0.635 28.337 98.782 1.00 65.45 266 LEU B CA 1
ATOM 5079 C C . LEU B 1 287 ? -0.957 27.756 100.147 1.00 65.55 266 LEU B C 1
ATOM 5080 O O . LEU B 1 287 ? -0.174 27.953 101.079 1.00 66.85 266 LEU B O 1
ATOM 5085 N N . LYS B 1 288 ? -2.053 27.016 100.282 1.00 74.58 267 LYS B N 1
ATOM 5086 C CA . LYS B 1 288 ? -2.402 26.373 101.552 1.00 75.14 267 LYS B CA 1
ATOM 5087 C C . LYS B 1 288 ? -2.600 27.409 102.656 1.00 70.42 267 LYS B C 1
ATOM 5088 O O . LYS B 1 288 ? -2.184 27.208 103.799 1.00 72.12 267 LYS B O 1
ATOM 5094 N N . THR B 1 289 ? -3.233 28.527 102.324 1.00 64.42 268 THR B N 1
ATOM 5095 C CA . THR B 1 289 ? -3.423 29.592 103.303 1.00 64.53 268 THR B CA 1
ATOM 5096 C C . THR B 1 289 ? -4.676 30.375 102.926 1.00 64.95 268 THR B C 1
ATOM 5097 O O . THR B 1 289 ? -5.555 29.868 102.220 1.00 65.91 268 THR B O 1
ATOM 5101 N N . THR B 1 290 ? -4.784 31.592 103.447 1.00 65.52 269 THR B N 1
ATOM 5102 C CA . THR B 1 290 ? -5.907 32.469 103.167 1.00 69.60 269 THR B CA 1
ATOM 5103 C C . THR B 1 290 ? -5.392 33.853 102.791 1.00 68.13 269 THR B C 1
ATOM 5104 O O . THR B 1 290 ? -4.229 34.199 103.028 1.00 66.11 269 THR B O 1
ATOM 5108 N N . SER B 1 291 ? -6.282 34.656 102.206 1.00 62.54 270 SER B N 1
ATOM 5109 C CA . SER B 1 291 ? -5.871 35.983 101.755 1.00 57.77 270 SER B CA 1
ATOM 5110 C C . SER B 1 291 ? -5.639 36.938 102.930 1.00 55.26 270 SER B C 1
ATOM 5111 O O . SER B 1 291 ? -4.744 37.792 102.863 1.00 52.71 270 SER B O 1
ATOM 5114 N N . LYS B 1 292 ? -6.412 36.815 104.015 1.00 59.02 271 LYS B N 1
ATOM 5115 C CA . LYS B 1 292 ? -6.186 37.689 105.165 1.00 64.88 271 LYS B CA 1
ATOM 5116 C C . LYS B 1 292 ? -4.843 37.397 105.833 1.00 60.52 271 LYS B C 1
ATOM 5117 O O . LYS B 1 292 ? -4.150 38.319 106.272 1.00 57.67 271 LYS B O 1
ATOM 5123 N N . ALA B 1 293 ? -4.439 36.131 105.889 1.00 52.56 272 ALA B N 1
ATOM 5124 C CA . ALA B 1 293 ? -3.130 35.795 106.447 1.00 55.52 272 ALA B CA 1
ATOM 5125 C C . ALA B 1 293 ? -1.994 36.412 105.640 1.00 54.80 272 ALA B C 1
ATOM 5126 O O . ALA B 1 293 ? -1.028 36.925 106.219 1.00 59.33 272 ALA B O 1
ATOM 5128 N N . ILE B 1 294 ? -2.074 36.336 104.304 1.00 45.66 273 ILE B N 1
ATOM 5129 C CA . ILE B 1 294 ? -1.060 36.928 103.431 1.00 46.54 273 ILE B CA 1
ATOM 5130 C C . ILE B 1 294 ? -0.989 38.432 103.633 1.00 42.26 273 ILE B C 1
ATOM 5131 O O . ILE B 1 294 ? 0.095 39.023 103.638 1.00 41.14 273 ILE B O 1
ATOM 5136 N N . GLU B 1 295 ? -2.148 39.080 103.728 1.00 42.83 274 GLU B N 1
ATOM 5137 C CA . GLU B 1 295 ? -2.189 40.515 103.977 1.00 45.61 274 GLU B CA 1
ATOM 5138 C C . GLU B 1 295 ? -1.617 40.848 105.352 1.00 49.14 274 GLU B C 1
ATOM 5139 O O . GLU B 1 295 ? -0.904 41.846 105.509 1.00 41.15 274 GLU B O 1
ATOM 5145 N N . GLN B 1 296 ? -1.913 40.019 106.362 1.00 43.24 275 GLN B N 1
ATOM 5146 C CA . GLN B 1 296 ? -1.394 40.268 107.703 1.00 43.65 275 GLN B CA 1
ATOM 5147 C C . GLN B 1 296 ? 0.120 40.122 107.745 1.00 43.04 275 GLN B C 1
ATOM 5148 O O . GLN B 1 296 ? 0.817 40.979 108.308 1.00 41.73 275 GLN B O 1
ATOM 5154 N N . VAL B 1 297 ? 0.654 39.055 107.138 1.00 42.49 276 VAL B N 1
ATOM 5155 C CA . VAL B 1 297 ? 2.108 38.872 107.103 1.00 41.72 276 VAL B CA 1
ATOM 5156 C C . VAL B 1 297 ? 2.767 40.047 106.398 1.00 47.13 276 VAL B C 1
ATOM 5157 O O . VAL B 1 297 ? 3.736 40.634 106.892 1.00 50.12 276 VAL B O 1
ATOM 5161 N N . ASN B 1 298 ? 2.262 40.399 105.218 1.00 46.64 277 ASN B N 1
ATOM 5162 C CA . ASN B 1 298 ? 2.858 41.503 104.483 1.00 44.63 277 ASN B CA 1
ATOM 5163 C C . ASN B 1 298 ? 2.842 42.785 105.311 1.00 38.58 277 ASN B C 1
ATOM 5164 O O . ASN B 1 298 ? 3.817 43.546 105.309 1.00 39.18 277 ASN B O 1
ATOM 5169 N N . MET B 1 299 ? 1.750 43.045 106.024 1.00 43.44 278 MET B N 1
ATOM 5170 C CA . MET B 1 299 ? 1.659 44.285 106.796 1.00 49.48 278 MET B CA 1
ATOM 5171 C C . MET B 1 299 ? 2.620 44.278 107.981 1.00 43.65 278 MET B C 1
ATOM 5172 O O . MET B 1 299 ? 3.362 45.243 108.189 1.00 42.99 278 MET B O 1
ATOM 5177 N N . TYR B 1 300 ? 2.615 43.203 108.777 1.00 39.84 279 TYR B N 1
ATOM 5178 C CA . TYR B 1 300 ? 3.434 43.183 109.987 1.00 45.16 279 TYR B CA 1
ATOM 5179 C C . TYR B 1 300 ? 4.914 43.168 109.651 1.00 39.47 279 TYR B C 1
ATOM 5180 O O . TYR B 1 300 ? 5.715 43.818 110.330 1.00 43.92 279 TYR B O 1
ATOM 5189 N N . LYS B 1 301 ? 5.293 42.421 108.616 1.00 41.30 280 LYS B N 1
ATOM 5190 C CA . LYS B 1 301 ? 6.690 42.250 108.227 1.00 46.83 280 LYS B CA 1
ATOM 5191 C C . LYS B 1 301 ? 7.131 43.302 107.202 1.00 44.28 280 LYS B C 1
ATOM 5192 O O . LYS B 1 301 ? 7.995 44.138 107.488 1.00 38.40 280 LYS B O 1
ATOM 5198 N N . ASN B 1 302 ? 6.544 43.269 106.004 1.00 48.57 281 ASN B N 1
ATOM 5199 C CA . ASN B 1 302 ? 7.053 44.084 104.900 1.00 49.02 281 ASN B CA 1
ATOM 5200 C C . ASN B 1 302 ? 6.772 45.565 105.093 1.00 45.84 281 ASN B C 1
ATOM 5201 O O . ASN B 1 302 ? 7.534 46.410 104.599 1.00 48.13 281 ASN B O 1
ATOM 5206 N N . LEU B 1 303 ? 5.668 45.910 105.748 1.00 45.59 282 LEU B N 1
ATOM 5207 C CA . LEU B 1 303 ? 5.335 47.320 105.878 1.00 45.86 282 LEU B CA 1
ATOM 5208 C C . LEU B 1 303 ? 5.777 47.843 107.246 1.00 45.95 282 LEU B C 1
ATOM 5209 O O . LEU B 1 303 ? 6.702 48.662 107.334 1.00 42.92 282 LEU B O 1
ATOM 5214 N N . ILE B 1 304 ? 5.165 47.348 108.322 1.00 38.89 283 ILE B N 1
ATOM 5215 C CA . ILE B 1 304 ? 5.457 47.892 109.653 1.00 43.33 283 ILE B CA 1
ATOM 5216 C C . ILE B 1 304 ? 6.890 47.570 110.076 1.00 41.96 283 ILE B C 1
ATOM 5217 O O . ILE B 1 304 ? 7.607 48.440 110.582 1.00 37.17 283 ILE B O 1
ATOM 5222 N N . GLY B 1 305 ? 7.335 46.324 109.865 1.00 44.92 284 GLY B N 1
ATOM 5223 C CA . GLY B 1 305 ? 8.681 45.949 110.274 1.00 39.43 284 GLY B CA 1
ATOM 5224 C C . GLY B 1 305 ? 9.753 46.788 109.608 1.00 42.76 284 GLY B C 1
ATOM 5225 O O . GLY B 1 305 ? 10.741 47.166 110.244 1.00 42.69 284 GLY B O 1
ATOM 5226 N N . SER B 1 306 ? 9.587 47.074 108.311 1.00 43.62 285 SER B N 1
ATOM 5227 C CA . SER B 1 306 ? 10.532 47.941 107.618 1.00 39.98 285 SER B CA 1
ATOM 5228 C C . SER B 1 306 ? 10.421 49.392 108.078 1.00 39.40 285 SER B C 1
ATOM 5229 O O . SER B 1 306 ? 11.425 50.110 108.094 1.00 42.35 285 SER B O 1
ATOM 5232 N N . ALA B 1 307 ? 9.225 49.848 108.450 1.00 38.99 286 ALA B N 1
ATOM 5233 C CA . ALA B 1 307 ? 9.083 51.218 108.944 1.00 38.80 286 ALA B CA 1
ATOM 5234 C C . ALA B 1 307 ? 9.824 51.420 110.260 1.00 41.59 286 ALA B C 1
ATOM 5235 O O . ALA B 1 307 ? 10.534 52.417 110.432 1.00 42.12 286 ALA B O 1
ATOM 5237 N N . ILE B 1 308 ? 9.669 50.492 111.213 1.00 49.92 287 ILE B N 1
ATOM 5238 C CA . ILE B 1 308 ? 10.219 50.723 112.549 1.00 47.33 287 ILE B CA 1
ATOM 5239 C C . ILE B 1 308 ? 11.731 50.530 112.596 1.00 48.86 287 ILE B C 1
ATOM 5240 O O . ILE B 1 308 ? 12.399 51.107 113.468 1.00 47.30 287 ILE B O 1
ATOM 5245 N N . SER B 1 309 ? 12.290 49.733 111.695 1.00 47.21 288 SER B N 1
ATOM 5246 C CA . SER B 1 309 ? 13.731 49.580 111.581 1.00 50.79 288 SER B CA 1
ATOM 5247 C C . SER B 1 309 ? 14.339 50.565 110.585 1.00 53.04 288 SER B C 1
ATOM 5248 O O . SER B 1 309 ? 15.510 50.421 110.220 1.00 54.41 288 SER B O 1
ATOM 5251 N N . ASN B 1 310 ? 13.554 51.545 110.130 1.00 55.82 289 ASN B N 1
ATOM 5252 C CA . ASN B 1 310 ? 13.984 52.585 109.182 1.00 50.59 289 ASN B CA 1
ATOM 5253 C C . ASN B 1 310 ? 14.648 51.993 107.951 1.00 43.88 289 ASN B C 1
ATOM 5254 O O . ASN B 1 310 ? 15.736 52.398 107.542 1.00 50.14 289 ASN B O 1
ATOM 5259 N N . SER B 1 311 ? 13.959 51.048 107.336 1.00 48.62 290 SER B N 1
ATOM 5260 C CA . SER B 1 311 ? 14.448 50.375 106.145 1.00 48.43 290 SER B CA 1
ATOM 5261 C C . SER B 1 311 ? 13.905 51.032 104.882 1.00 44.54 290 SER B C 1
ATOM 5262 O O . SER B 1 311 ? 12.867 51.693 104.900 1.00 46.85 290 SER B O 1
ATOM 5265 N N . MET B 1 312 ? 14.656 50.899 103.789 1.00 57.96 291 MET B N 1
ATOM 5266 C CA . MET B 1 312 ? 14.174 51.317 102.473 1.00 59.04 291 MET B CA 1
ATOM 5267 C C . MET B 1 312 ? 13.638 50.164 101.643 1.00 53.52 291 MET B C 1
ATOM 5268 O O . MET B 1 312 ? 13.164 50.389 100.529 1.00 53.73 291 MET B O 1
ATOM 5273 N N . GLY B 1 313 ? 13.745 48.943 102.130 1.00 46.69 292 GLY B N 1
ATOM 5274 C CA . GLY B 1 313 ? 13.171 47.815 101.436 1.00 47.07 292 GLY B CA 1
ATOM 5275 C C . GLY B 1 313 ? 11.912 47.364 102.142 1.00 46.32 292 GLY B C 1
ATOM 5276 O O . GLY B 1 313 ? 11.991 46.697 103.174 1.00 44.80 292 GLY B O 1
ATOM 5277 N N . PHE B 1 314 ? 10.745 47.749 101.628 1.00 39.59 293 PHE B N 1
ATOM 5278 C CA . PHE B 1 314 ? 9.475 47.313 102.208 1.00 33.65 293 PHE B CA 1
ATOM 5279 C C . PHE B 1 314 ? 9.039 46.018 101.536 1.00 34.43 293 PHE B C 1
ATOM 5280 O O . PHE B 1 314 ? 7.953 45.892 100.975 1.00 39.54 293 PHE B O 1
ATOM 5288 N N . ASN B 1 315 ? 9.956 45.054 101.593 1.00 33.95 294 ASN B N 1
ATOM 5289 C CA . ASN B 1 315 ? 9.806 43.795 100.889 1.00 39.18 294 ASN B CA 1
ATOM 5290 C C . ASN B 1 315 ? 10.574 42.728 101.648 1.00 43.26 294 ASN B C 1
ATOM 5291 O O . ASN B 1 315 ? 11.332 43.015 102.579 1.00 42.20 294 ASN B O 1
ATOM 5296 N N . ALA B 1 316 ? 10.369 41.484 101.228 1.00 48.12 295 ALA B N 1
ATOM 5297 C CA . ALA B 1 316 ? 10.982 40.322 101.861 1.00 51.15 295 ALA B CA 1
ATOM 5298 C C . ALA B 1 316 ? 12.204 39.809 101.115 1.00 51.25 295 ALA B C 1
ATOM 5299 O O . ALA B 1 316 ? 13.223 39.500 101.741 1.00 46.57 295 ALA B O 1
ATOM 5301 N N . HIS B 1 317 ? 12.132 39.743 99.789 1.00 47.84 296 HIS B N 1
ATOM 5302 C CA . HIS B 1 317 ? 13.026 38.874 99.039 1.00 54.81 296 HIS B CA 1
ATOM 5303 C C . HIS B 1 317 ? 13.597 39.458 97.744 1.00 44.72 296 HIS B C 1
ATOM 5304 O O . HIS B 1 317 ? 14.217 38.706 96.978 1.00 42.20 296 HIS B O 1
ATOM 5311 N N . TYR B 1 318 ? 13.434 40.753 97.465 1.00 37.06 297 TYR B N 1
ATOM 5312 C CA . TYR B 1 318 ? 13.829 41.268 96.154 1.00 36.25 297 TYR B CA 1
ATOM 5313 C C . TYR B 1 318 ? 15.314 41.048 95.893 1.00 39.52 297 TYR B C 1
ATOM 5314 O O . TYR B 1 318 ? 15.703 40.558 94.826 1.00 40.34 297 TYR B O 1
ATOM 5323 N N . ALA B 1 319 ? 16.164 41.456 96.837 1.00 37.81 298 ALA B N 1
ATOM 5324 C CA . ALA B 1 319 ? 17.607 41.356 96.644 1.00 38.03 298 ALA B CA 1
ATOM 5325 C C . ALA B 1 319 ? 18.034 39.932 96.313 1.00 37.55 298 ALA B C 1
ATOM 5326 O O . ALA B 1 319 ? 18.963 39.721 95.526 1.00 40.76 298 ALA B O 1
ATOM 5328 N N . ASN B 1 320 ? 17.414 38.941 96.942 1.00 42.28 299 ASN B N 1
ATOM 5329 C CA . ASN B 1 320 ? 17.806 37.559 96.675 1.00 46.43 299 ASN B CA 1
ATOM 5330 C C . ASN B 1 320 ? 17.475 37.169 95.244 1.00 43.94 299 ASN B C 1
ATOM 5331 O O . ASN B 1 320 ? 18.275 36.516 94.562 1.00 44.15 299 ASN B O 1
ATOM 5336 N N . ILE B 1 321 ? 16.272 37.531 94.792 1.00 46.46 300 ILE B N 1
ATOM 5337 C CA . ILE B 1 321 ? 15.824 37.167 93.459 1.00 46.30 300 ILE B CA 1
ATOM 5338 C C . ILE B 1 321 ? 16.549 38.012 92.413 1.00 47.40 300 ILE B C 1
ATOM 5339 O O . ILE B 1 321 ? 17.083 37.484 91.430 1.00 45.61 300 ILE B O 1
ATOM 5344 N N . ILE B 1 322 ? 16.620 39.330 92.633 1.00 47.06 301 ILE B N 1
ATOM 5345 C CA . ILE B 1 322 ? 17.427 40.186 91.766 1.00 45.40 301 ILE B CA 1
ATOM 5346 C C . ILE B 1 322 ? 18.835 39.623 91.657 1.00 46.70 301 ILE B C 1
ATOM 5347 O O . ILE B 1 322 ? 19.394 39.488 90.558 1.00 44.07 301 ILE B O 1
ATOM 5352 N N . GLY B 1 323 ? 19.414 39.254 92.802 1.00 43.23 302 GLY B N 1
ATOM 5353 C CA . GLY B 1 323 ? 20.793 38.802 92.814 1.00 42.20 302 GLY B CA 1
ATOM 5354 C C . GLY B 1 323 ? 21.007 37.564 91.967 1.00 41.11 302 GLY B C 1
ATOM 5355 O O . GLY B 1 323 ? 21.982 37.476 91.220 1.00 47.01 302 GLY B O 1
ATOM 5356 N N . ALA B 1 324 ? 20.105 36.589 92.079 1.00 41.49 303 ALA B N 1
ATOM 5357 C CA . ALA B 1 324 ? 20.273 35.332 91.361 1.00 44.41 303 ALA B CA 1
ATOM 5358 C C . ALA B 1 324 ? 20.120 35.547 89.870 1.00 39.69 303 ALA B C 1
ATOM 5359 O O . ALA B 1 324 ? 20.838 34.948 89.067 1.00 42.70 303 ALA B O 1
ATOM 5361 N N . LEU B 1 325 ? 19.181 36.389 89.492 1.00 47.78 304 LEU B N 1
ATOM 5362 C CA . LEU B 1 325 ? 18.929 36.637 88.083 1.00 51.48 304 LEU B CA 1
ATOM 5363 C C . LEU B 1 325 ? 20.022 37.512 87.476 1.00 45.67 304 LEU B C 1
ATOM 5364 O O . LEU B 1 325 ? 20.368 37.351 86.302 1.00 47.99 304 LEU B O 1
ATOM 5369 N N . PHE B 1 326 ? 20.569 38.452 88.255 1.00 45.46 305 PHE B N 1
ATOM 5370 C CA . PHE B 1 326 ? 21.634 39.325 87.754 1.00 42.60 305 PHE B CA 1
ATOM 5371 C C . PHE B 1 326 ? 22.922 38.556 87.499 1.00 43.56 305 PHE B C 1
ATOM 5372 O O . PHE B 1 326 ? 23.627 38.830 86.524 1.00 48.59 305 PHE B O 1
ATOM 5380 N N . LEU B 1 327 ? 23.273 37.631 88.392 1.00 51.35 306 LEU B N 1
ATOM 5381 C CA . LEU B 1 327 ? 24.495 36.847 88.224 1.00 55.61 306 LEU B CA 1
ATOM 5382 C C . LEU B 1 327 ? 24.416 35.938 87.007 1.00 51.83 306 LEU B C 1
ATOM 5383 O O . LEU B 1 327 ? 25.434 35.674 86.351 1.00 51.67 306 LEU B O 1
ATOM 5388 N N . ALA B 1 328 ? 23.231 35.405 86.727 1.00 50.50 307 ALA B N 1
ATOM 5389 C CA . ALA B 1 328 ? 23.088 34.506 85.590 1.00 49.37 307 ALA B CA 1
ATOM 5390 C C . ALA B 1 328 ? 23.199 35.250 84.264 1.00 43.56 307 ALA B C 1
ATOM 5391 O O . ALA B 1 328 ? 23.760 34.707 83.305 1.00 46.79 307 ALA B O 1
ATOM 5393 N N . THR B 1 329 ? 22.720 36.496 84.194 1.00 44.94 308 THR B N 1
ATOM 5394 C CA . THR B 1 329 ? 22.623 37.209 82.921 1.00 50.69 308 THR B CA 1
ATOM 5395 C C . THR B 1 329 ? 23.664 38.313 82.780 1.00 51.58 308 THR B C 1
ATOM 5396 O O . THR B 1 329 ? 23.568 39.129 81.854 1.00 50.93 308 THR B O 1
ATOM 5400 N N . GLY B 1 330 ? 24.620 38.385 83.703 1.00 45.91 309 GLY B N 1
ATOM 5401 C CA . GLY B 1 330 ? 25.754 39.277 83.563 1.00 42.23 309 GLY B CA 1
ATOM 5402 C C . GLY B 1 330 ? 25.487 40.727 83.862 1.00 44.47 309 GLY B C 1
ATOM 5403 O O . GLY B 1 330 ? 26.191 41.604 83.337 1.00 47.30 309 GLY B O 1
ATOM 5404 N N . GLN B 1 331 ? 24.498 41.018 84.694 1.00 46.98 310 GLN B N 1
ATOM 5405 C CA . GLN B 1 331 ? 24.309 42.393 85.115 1.00 43.39 310 GLN B CA 1
ATOM 5406 C C . GLN B 1 331 ? 25.391 42.781 86.116 1.00 44.31 310 GLN B C 1
ATOM 5407 O O . GLN B 1 331 ? 26.168 41.950 86.591 1.00 48.28 310 GLN B O 1
ATOM 5413 N N . ASP B 1 332 ? 25.462 44.069 86.420 1.00 48.10 311 ASP B N 1
ATOM 5414 C CA . ASP B 1 332 ? 26.441 44.532 87.388 1.00 54.05 311 ASP B CA 1
ATOM 5415 C C . ASP B 1 332 ? 26.006 44.095 88.788 1.00 56.14 311 ASP B C 1
ATOM 5416 O O . ASP B 1 332 ? 24.894 44.396 89.234 1.00 48.79 311 ASP B O 1
ATOM 5421 N N . GLU B 1 333 ? 26.897 43.390 89.475 1.00 60.54 312 GLU B N 1
ATOM 5422 C CA . GLU B 1 333 ? 26.563 42.770 90.753 1.00 64.75 312 GLU B CA 1
ATOM 5423 C C . GLU B 1 333 ? 26.247 43.810 91.817 1.00 63.14 312 GLU B C 1
ATOM 5424 O O . GLU B 1 333 ? 25.426 43.563 92.712 1.00 59.61 312 GLU B O 1
ATOM 5430 N N . ALA B 1 334 ? 26.901 44.970 91.755 1.00 54.85 313 ALA B N 1
ATOM 5431 C CA . ALA B 1 334 ? 26.667 45.998 92.757 1.00 50.88 313 ALA B CA 1
ATOM 5432 C C . ALA B 1 334 ? 25.299 46.648 92.598 1.00 49.05 313 ALA B C 1
ATOM 5433 O O . ALA B 1 334 ? 24.831 47.314 93.529 1.00 51.66 313 ALA B O 1
ATOM 5435 N N . HIS B 1 335 ? 24.644 46.471 91.450 1.00 50.09 314 HIS B N 1
ATOM 5436 C CA . HIS B 1 335 ? 23.312 47.030 91.254 1.00 45.60 314 HIS B CA 1
ATOM 5437 C C . HIS B 1 335 ? 22.237 46.230 91.970 1.00 47.17 314 HIS B C 1
ATOM 5438 O O . HIS B 1 335 ? 21.081 46.665 91.997 1.00 51.15 314 HIS B O 1
ATOM 5445 N N . ILE B 1 336 ? 22.587 45.071 92.534 1.00 45.24 315 ILE B N 1
ATOM 5446 C CA . ILE B 1 336 ? 21.691 44.396 93.472 1.00 44.46 315 ILE B CA 1
ATOM 5447 C C . ILE B 1 336 ? 21.310 45.343 94.603 1.00 45.19 315 ILE B C 1
ATOM 5448 O O . ILE B 1 336 ? 20.222 45.229 95.183 1.00 47.55 315 ILE B O 1
ATOM 5453 N N . VAL B 1 337 ? 22.195 46.284 94.943 1.00 49.70 316 VAL B N 1
ATOM 5454 C CA . VAL B 1 337 ? 21.879 47.284 95.962 1.00 49.05 316 VAL B CA 1
ATOM 5455 C C . VAL B 1 337 ? 20.624 48.041 95.566 1.00 45.80 316 VAL B C 1
ATOM 5456 O O . VAL B 1 337 ? 19.692 48.222 96.360 1.00 46.24 316 VAL B O 1
ATOM 5460 N N . GLU B 1 338 ? 20.585 48.483 94.320 1.00 47.11 317 GLU B N 1
ATOM 5461 C CA . GLU B 1 338 ? 19.465 49.271 93.837 1.00 44.43 317 GLU B CA 1
ATOM 5462 C C . GLU B 1 338 ? 18.199 48.428 93.719 1.00 42.80 317 GLU B C 1
ATOM 5463 O O . GLU B 1 338 ? 17.100 48.897 94.047 1.00 40.07 317 GLU B O 1
ATOM 5469 N N . GLY B 1 339 ? 18.333 47.167 93.303 1.00 47.33 318 GLY B N 1
ATOM 5470 C CA . GLY B 1 339 ? 17.170 46.303 93.167 1.00 46.60 318 GLY B CA 1
ATOM 5471 C C . GLY B 1 339 ? 16.549 45.875 94.484 1.00 47.54 318 GLY B C 1
ATOM 5472 O O . GLY B 1 339 ? 15.408 45.406 94.495 1.00 48.64 318 GLY B O 1
ATOM 5473 N N . SER B 1 340 ? 17.264 46.031 95.598 1.00 45.81 319 SER B N 1
ATOM 5474 C CA . SER B 1 340 ? 16.672 45.707 96.889 1.00 44.16 319 SER B CA 1
ATOM 5475 C C . SER B 1 340 ? 15.628 46.720 97.344 1.00 44.69 319 SER B C 1
ATOM 5476 O O . SER B 1 340 ? 14.904 46.433 98.301 1.00 49.37 319 SER B O 1
ATOM 5479 N N . LEU B 1 341 ? 15.514 47.874 96.680 1.00 40.45 320 LEU B N 1
ATOM 5480 C CA . LEU B 1 341 ? 14.507 48.871 97.029 1.00 44.04 320 LEU B CA 1
ATOM 5481 C C . LEU B 1 341 ? 13.140 48.457 96.500 1.00 45.10 320 LEU B C 1
ATOM 5482 O O . LEU B 1 341 ? 13.023 47.820 95.454 1.00 46.05 320 LEU B O 1
ATOM 5487 N N . GLY B 1 342 ? 12.099 48.829 97.224 1.00 44.01 321 GLY B N 1
ATOM 5488 C CA . GLY B 1 342 ? 10.769 48.566 96.726 1.00 47.14 321 GLY B CA 1
ATOM 5489 C C . GLY B 1 342 ? 9.790 48.088 97.772 1.00 42.01 321 GLY B C 1
ATOM 5490 O O . GLY B 1 342 ? 10.168 47.753 98.901 1.00 41.86 321 GLY B O 1
ATOM 5491 N N . ILE B 1 343 ? 8.535 47.971 97.343 1.00 37.73 322 ILE B N 1
ATOM 5492 C CA . ILE B 1 343 ? 7.380 47.814 98.212 1.00 42.02 322 ILE B CA 1
ATOM 5493 C C . ILE B 1 343 ? 6.487 46.700 97.684 1.00 39.94 322 ILE B C 1
ATOM 5494 O O . ILE B 1 343 ? 5.993 46.772 96.549 1.00 39.89 322 ILE B O 1
ATOM 5499 N N . THR B 1 344 ? 6.186 45.744 98.549 1.00 36.68 323 THR B N 1
ATOM 5500 C CA . THR B 1 344 ? 5.203 44.708 98.287 1.00 39.40 323 THR B CA 1
ATOM 5501 C C . THR B 1 344 ? 3.874 45.095 98.912 1.00 42.08 323 THR B C 1
ATOM 5502 O O . THR B 1 344 ? 3.810 45.417 100.104 1.00 43.73 323 THR B O 1
ATOM 5506 N N . VAL B 1 345 ? 2.817 45.068 98.106 1.00 44.17 324 VAL B N 1
ATOM 5507 C CA . VAL B 1 345 ? 1.475 45.385 98.572 1.00 46.53 324 VAL B CA 1
ATOM 5508 C C . VAL B 1 345 ? 0.649 44.118 98.433 1.00 51.06 324 VAL B C 1
ATOM 5509 O O . VAL B 1 345 ? 0.607 43.511 97.354 1.00 42.68 324 VAL B O 1
ATOM 5513 N N . ALA B 1 346 ? 0.002 43.723 99.524 1.00 51.61 325 ALA B N 1
ATOM 5514 C CA . ALA B 1 346 ? -0.888 42.574 99.546 1.00 49.25 325 ALA B CA 1
ATOM 5515 C C . ALA B 1 346 ? -2.181 43.047 100.171 1.00 49.74 325 ALA B C 1
ATOM 5516 O O . ALA B 1 346 ? -2.172 43.586 101.281 1.00 54.06 325 ALA B O 1
ATOM 5518 N N . GLU B 1 347 ? -3.282 42.852 99.458 1.00 48.50 326 GLU B N 1
ATOM 5519 C CA . GLU B 1 347 ? -4.548 43.460 99.812 1.00 52.50 326 GLU B CA 1
ATOM 5520 C C . GLU B 1 347 ? -5.661 42.451 99.628 1.00 54.86 326 GLU B C 1
ATOM 5521 O O . GLU B 1 347 ? -5.693 41.741 98.618 1.00 50.52 326 GLU B O 1
ATOM 5527 N N . CYS B 1 348 ? -6.556 42.380 100.607 1.00 65.53 327 CYS B N 1
ATOM 5528 C CA . CYS B 1 348 ? -7.747 41.555 100.486 1.00 73.12 327 CYS B CA 1
ATOM 5529 C C . CYS B 1 348 ? -8.694 42.157 99.464 1.00 78.95 327 CYS B C 1
ATOM 5530 O O . CYS B 1 348 ? -8.980 43.359 99.490 1.00 77.73 327 CYS B O 1
ATOM 5533 N N . THR B 1 349 ? -9.151 41.321 98.546 1.00 60.11 328 THR B N 1
ATOM 5534 C CA . THR B 1 349 ? -10.186 41.680 97.592 1.00 64.93 328 THR B CA 1
ATOM 5535 C C . THR B 1 349 ? -11.436 40.860 97.887 1.00 70.97 328 THR B C 1
ATOM 5536 O O . THR B 1 349 ? -11.404 39.881 98.643 1.00 74.00 328 THR B O 1
ATOM 5540 N N . GLU B 1 350 ? -12.557 41.296 97.312 1.00 95.37 329 GLU B N 1
ATOM 5541 C CA . GLU B 1 350 ? -13.800 40.551 97.478 1.00 99.72 329 GLU B CA 1
ATOM 5542 C C . GLU B 1 350 ? -13.625 39.080 97.108 1.00 98.99 329 GLU B C 1
ATOM 5543 O O . GLU B 1 350 ? -14.156 38.197 97.788 1.00 99.49 329 GLU B O 1
ATOM 5549 N N . ASP B 1 351 ? -12.859 38.792 96.053 1.00 101.23 330 ASP B N 1
ATOM 5550 C CA . ASP B 1 351 ? -12.741 37.433 95.538 1.00 102.05 330 ASP B CA 1
ATOM 5551 C C . ASP B 1 351 ? -11.384 36.785 95.821 1.00 96.62 330 ASP B C 1
ATOM 5552 O O . ASP B 1 351 ? -11.131 35.688 95.321 1.00 101.17 330 ASP B O 1
ATOM 5557 N N . GLY B 1 352 ? -10.536 37.391 96.661 1.00 67.91 331 GLY B N 1
ATOM 5558 C CA . GLY B 1 352 ? -9.227 36.828 96.971 1.00 57.24 331 GLY B CA 1
ATOM 5559 C C . GLY B 1 352 ? -8.181 37.836 97.423 1.00 59.35 331 GLY B C 1
ATOM 5560 O O . GLY B 1 352 ? -8.426 38.559 98.400 1.00 62.53 331 GLY B O 1
ATOM 5561 N N . VAL B 1 353 ? -7.028 37.926 96.736 1.00 63.97 332 VAL B N 1
ATOM 5562 C CA . VAL B 1 353 ? -6.006 38.923 97.056 1.00 58.62 332 VAL B CA 1
ATOM 5563 C C . VAL B 1 353 ? -5.565 39.646 95.803 1.00 54.28 332 VAL B C 1
ATOM 5564 O O . VAL B 1 353 ? -5.606 39.117 94.688 1.00 58.78 332 VAL B O 1
ATOM 5568 N N . TYR B 1 354 ? -5.121 40.869 96.027 1.00 53.70 333 TYR B N 1
ATOM 5569 C CA . TYR B 1 354 ? -4.271 41.596 95.112 1.00 50.32 333 TYR B CA 1
ATOM 5570 C C . TYR B 1 354 ? -2.874 41.532 95.714 1.00 46.31 333 TYR B C 1
ATOM 5571 O O . TYR B 1 354 ? -2.705 41.751 96.918 1.00 45.27 333 TYR B O 1
ATOM 5580 N N . PHE B 1 355 ? -1.892 41.163 94.899 1.00 41.75 334 PHE B N 1
ATOM 5581 C CA . PHE B 1 355 ? -0.515 41.016 95.350 1.00 40.93 334 PHE B CA 1
ATOM 5582 C C . PHE B 1 355 ? 0.375 41.642 94.285 1.00 41.63 334 PHE B C 1
ATOM 5583 O O . PHE B 1 355 ? 0.303 41.256 93.117 1.00 40.45 334 PHE B O 1
ATOM 5591 N N . SER B 1 356 ? 1.215 42.594 94.677 1.00 41.34 335 SER B N 1
ATOM 5592 C CA . SER B 1 356 ? 2.039 43.303 93.715 1.00 42.09 335 SER B CA 1
ATOM 5593 C C . SER B 1 356 ? 3.419 43.583 94.294 1.00 41.19 335 SER B C 1
ATOM 5594 O O . SER B 1 356 ? 3.595 43.692 95.515 1.00 42.63 335 SER B O 1
ATOM 5597 N N . VAL B 1 357 ? 4.403 43.684 93.391 1.00 39.96 336 VAL B N 1
ATOM 5598 C CA . VAL B 1 357 ? 5.744 44.140 93.732 1.00 40.06 336 VAL B CA 1
ATOM 5599 C C . VAL B 1 357 ? 6.048 45.391 92.912 1.00 40.55 336 VAL B C 1
ATOM 5600 O O . VAL B 1 357 ? 5.628 45.508 91.760 1.00 42.43 336 VAL B O 1
ATOM 5604 N N . THR B 1 358 ? 6.742 46.340 93.532 1.00 40.31 337 THR B N 1
ATOM 5605 C CA . THR B 1 358 ? 7.132 47.588 92.900 1.00 37.48 337 THR B CA 1
ATOM 5606 C C . THR B 1 358 ? 8.622 47.762 93.108 1.00 40.60 337 THR B C 1
ATOM 5607 O O . THR B 1 358 ? 9.088 47.788 94.254 1.00 40.75 337 THR B O 1
ATOM 5611 N N . LEU B 1 359 ? 9.368 47.829 92.009 1.00 40.83 338 LEU B N 1
ATOM 5612 C CA . LEU B 1 359 ? 10.824 47.976 92.040 1.00 34.43 338 LEU B CA 1
ATOM 5613 C C . LEU B 1 359 ? 11.184 49.215 91.243 1.00 40.93 338 LEU B C 1
ATOM 5614 O O . LEU B 1 359 ? 11.249 49.169 89.998 1.00 40.33 338 LEU B O 1
ATOM 5619 N N . PRO B 1 360 ? 11.370 50.359 91.895 1.00 44.11 339 PRO B N 1
ATOM 5620 C CA . PRO B 1 360 ? 11.587 51.603 91.150 1.00 47.01 339 PRO B CA 1
ATOM 5621 C C . PRO B 1 360 ? 12.996 51.758 90.608 1.00 43.94 339 PRO B C 1
ATOM 5622 O O . PRO B 1 360 ? 13.244 52.703 89.852 1.00 48.40 339 PRO B O 1
ATOM 5626 N N . ASP B 1 361 ? 13.908 50.818 90.898 1.00 42.11 340 ASP B N 1
ATOM 5627 C CA . ASP B 1 361 ? 15.340 51.078 90.716 1.00 48.06 340 ASP B CA 1
ATOM 5628 C C . ASP B 1 361 ? 16.058 49.775 90.324 1.00 48.09 340 ASP B C 1
ATOM 5629 O O . ASP B 1 361 ? 16.756 49.140 91.123 1.00 40.93 340 ASP B O 1
ATOM 5634 N N . VAL B 1 362 ? 15.922 49.400 89.050 1.00 47.21 341 VAL B N 1
ATOM 5635 C CA . VAL B 1 362 ? 16.478 48.144 88.535 1.00 44.61 341 VAL B CA 1
ATOM 5636 C C . VAL B 1 362 ? 17.326 48.427 87.298 1.00 44.37 341 VAL B C 1
ATOM 5637 O O . VAL B 1 362 ? 16.793 48.460 86.182 1.00 43.09 341 VAL B O 1
ATOM 5641 N N . PRO B 1 363 ? 18.643 48.646 87.432 1.00 46.69 342 PRO B N 1
ATOM 5642 C CA . PRO B 1 363 ? 19.490 48.905 86.254 1.00 47.99 342 PRO B CA 1
ATOM 5643 C C . PRO B 1 363 ? 19.906 47.607 85.572 1.00 52.90 342 PRO B C 1
ATOM 5644 O O . PRO B 1 363 ? 20.664 46.809 86.135 1.00 49.82 342 PRO B O 1
ATOM 5648 N N . VAL B 1 364 ? 19.393 47.380 84.355 1.00 46.15 343 VAL B N 1
ATOM 5649 C CA . VAL B 1 364 ? 19.688 46.172 83.590 1.00 45.16 343 VAL B CA 1
ATOM 5650 C C . VAL B 1 364 ? 20.050 46.537 82.158 1.00 45.39 343 VAL B C 1
ATOM 5651 O O . VAL B 1 364 ? 19.805 47.651 81.688 1.00 44.20 343 VAL B O 1
ATOM 5655 N N . GLY B 1 365 ? 20.655 45.578 81.471 1.00 46.91 344 GLY B N 1
ATOM 5656 C CA . GLY B 1 365 ? 20.971 45.735 80.060 1.00 44.09 344 GLY B CA 1
ATOM 5657 C C . GLY B 1 365 ? 21.060 44.385 79.391 1.00 44.86 344 GLY B C 1
ATOM 5658 O O . GLY B 1 365 ? 21.351 43.378 80.035 1.00 48.76 344 GLY B O 1
ATOM 5659 N N . THR B 1 366 ? 20.816 44.362 78.082 1.00 48.32 345 THR B N 1
ATOM 5660 C CA . THR B 1 366 ? 20.926 43.129 77.313 1.00 43.19 345 THR B CA 1
ATOM 5661 C C . THR B 1 366 ? 22.074 43.154 76.318 1.00 43.44 345 THR B C 1
ATOM 5662 O O . THR B 1 366 ? 22.308 42.153 75.627 1.00 45.66 345 THR B O 1
ATOM 5666 N N . VAL B 1 367 ? 22.810 44.260 76.246 1.00 41.99 346 VAL B N 1
ATOM 5667 C CA . VAL B 1 367 ? 24.084 44.317 75.544 1.00 47.87 346 VAL B CA 1
ATOM 5668 C C . VAL B 1 367 ? 25.101 44.971 76.475 1.00 44.14 346 VAL B C 1
ATOM 5669 O O . VAL B 1 367 ? 24.749 45.564 77.493 1.00 51.06 346 VAL B O 1
ATOM 5673 N N . GLY B 1 368 ? 26.375 44.829 76.128 1.00 45.02 347 GLY B N 1
ATOM 5674 C CA . GLY B 1 368 ? 27.448 45.457 76.876 1.00 46.47 347 GLY B CA 1
ATOM 5675 C C . GLY B 1 368 ? 27.604 44.910 78.285 1.00 51.58 347 GLY B C 1
ATOM 5676 O O . GLY B 1 368 ? 26.909 43.996 78.725 1.00 47.10 347 GLY B O 1
ATOM 5677 N N . GLY B 1 369 ? 28.588 45.471 78.984 1.00 50.73 348 GLY B N 1
ATOM 5678 C CA . GLY B 1 369 ? 28.843 45.054 80.351 1.00 49.48 348 GLY B CA 1
ATOM 5679 C C . GLY B 1 369 ? 29.188 43.584 80.426 1.00 49.57 348 GLY B C 1
ATOM 5680 O O . GLY B 1 369 ? 30.036 43.073 79.689 1.00 52.26 348 GLY B O 1
ATOM 5681 N N . GLY B 1 370 ? 28.544 42.895 81.355 1.00 53.91 349 GLY B N 1
ATOM 5682 C CA . GLY B 1 370 ? 28.765 41.477 81.550 1.00 50.04 349 GLY B CA 1
ATOM 5683 C C . GLY B 1 370 ? 27.927 40.556 80.699 1.00 47.37 349 GLY B C 1
ATOM 5684 O O . GLY B 1 370 ? 28.160 39.346 80.726 1.00 44.04 349 GLY B O 1
ATOM 5685 N N . THR B 1 371 ? 26.930 41.085 79.978 1.00 50.70 350 THR B N 1
ATOM 5686 C CA . THR B 1 371 ? 26.130 40.254 79.087 1.00 47.78 350 THR B CA 1
ATOM 5687 C C . THR B 1 371 ? 26.983 39.583 78.018 1.00 50.39 350 THR B C 1
ATOM 5688 O O . THR B 1 371 ? 26.539 38.595 77.427 1.00 52.18 350 THR B O 1
ATOM 5692 N N . ARG B 1 372 ? 28.181 40.116 77.732 1.00 53.04 351 ARG B N 1
ATOM 5693 C CA . ARG B 1 372 ? 29.032 39.560 76.684 1.00 56.97 351 ARG B CA 1
ATOM 5694 C C . ARG B 1 372 ? 29.778 38.300 77.127 1.00 62.17 351 ARG B C 1
ATOM 5695 O O . ARG B 1 372 ? 30.182 37.505 76.271 1.00 64.75 351 ARG B O 1
ATOM 5703 N N . VAL B 1 373 ? 30.030 38.123 78.430 1.00 60.15 352 VAL B N 1
ATOM 5704 C CA . VAL B 1 373 ? 30.697 36.908 78.897 1.00 56.58 352 VAL B CA 1
ATOM 5705 C C . VAL B 1 373 ? 29.835 35.712 78.516 1.00 51.90 352 VAL B C 1
ATOM 5706 O O . VAL B 1 373 ? 28.606 35.738 78.663 1.00 53.70 352 VAL B O 1
ATOM 5710 N N . GLU B 1 374 ? 30.475 34.646 78.035 1.00 52.18 353 GLU B N 1
ATOM 5711 C CA . GLU B 1 374 ? 29.759 33.643 77.244 1.00 54.97 353 GLU B CA 1
ATOM 5712 C C . GLU B 1 374 ? 28.650 32.951 78.035 1.00 55.06 353 GLU B C 1
ATOM 5713 O O . GLU B 1 374 ? 27.537 32.789 77.527 1.00 55.13 353 GLU B O 1
ATOM 5719 N N . THR B 1 375 ? 28.924 32.522 79.273 1.00 57.67 354 THR B N 1
ATOM 5720 C CA . THR B 1 375 ? 27.880 31.832 80.041 1.00 55.25 354 THR B CA 1
ATOM 5721 C C . THR B 1 375 ? 26.684 32.741 80.297 1.00 55.63 354 THR B C 1
ATOM 5722 O O . THR B 1 375 ? 25.532 32.289 80.311 1.00 53.72 354 THR B O 1
ATOM 5726 N N . GLN B 1 376 ? 26.937 34.023 80.533 1.00 49.48 355 GLN B N 1
ATOM 5727 C CA . GLN B 1 376 ? 25.834 34.935 80.774 1.00 48.99 355 GLN B CA 1
ATOM 5728 C C . GLN B 1 376 ? 25.054 35.203 79.493 1.00 49.83 355 GLN B C 1
ATOM 5729 O O . GLN B 1 376 ? 23.830 35.389 79.538 1.00 42.54 355 GLN B O 1
ATOM 5735 N N . LYS B 1 377 ? 25.742 35.233 78.349 1.00 55.56 356 LYS B N 1
ATOM 5736 C CA . LYS B 1 377 ? 25.059 35.402 77.072 1.00 51.29 356 LYS B CA 1
ATOM 5737 C C . LYS B 1 377 ? 24.053 34.278 76.856 1.00 49.05 356 LYS B C 1
ATOM 5738 O O . LYS B 1 377 ? 22.890 34.527 76.519 1.00 47.75 356 LYS B O 1
ATOM 5744 N N . GLU B 1 378 ? 24.472 33.031 77.095 1.00 46.09 357 GLU B N 1
ATOM 5745 C CA . GLU B 1 378 ? 23.573 31.892 76.919 1.00 49.24 357 GLU B CA 1
ATOM 5746 C C . GLU B 1 378 ? 22.333 32.022 77.783 1.00 52.98 357 GLU B C 1
ATOM 5747 O O . GLU B 1 378 ? 21.219 31.745 77.324 1.00 51.44 357 GLU B O 1
ATOM 5753 N N . CYS B 1 379 ? 22.503 32.463 79.034 1.00 53.59 358 CYS B N 1
ATOM 5754 C CA . CYS B 1 379 ? 21.364 32.622 79.928 1.00 51.43 358 CYS B CA 1
ATOM 5755 C C . CYS B 1 379 ? 20.359 33.630 79.390 1.00 51.28 358 CYS B C 1
ATOM 5756 O O . CYS B 1 379 ? 19.145 33.450 79.548 1.00 50.70 358 CYS B O 1
ATOM 5759 N N . LEU B 1 380 ? 20.839 34.713 78.773 1.00 53.11 359 LEU B N 1
ATOM 5760 C CA . LEU B 1 380 ? 19.919 35.670 78.165 1.00 48.18 359 LEU B CA 1
ATOM 5761 C C . LEU B 1 380 ? 19.256 35.067 76.932 1.00 52.29 359 LEU B C 1
ATOM 5762 O O . LEU B 1 380 ? 18.081 35.333 76.665 1.00 49.56 359 LEU B O 1
ATOM 5767 N N . GLU B 1 381 ? 19.997 34.252 76.173 1.00 50.82 360 GLU B N 1
ATOM 5768 C CA . GLU B 1 381 ? 19.418 33.556 75.026 1.00 55.26 360 GLU B CA 1
ATOM 5769 C C . GLU B 1 381 ? 18.286 32.625 75.450 1.00 54.03 360 GLU B C 1
ATOM 5770 O O . GLU B 1 381 ? 17.260 32.540 74.767 1.00 57.68 360 GLU B O 1
ATOM 5776 N N . LEU B 1 382 ? 18.451 31.911 76.565 1.00 47.85 361 LEU B N 1
ATOM 5777 C CA . LEU B 1 382 ? 17.362 31.064 77.059 1.00 54.96 361 LEU B CA 1
ATOM 5778 C C . LEU B 1 382 ? 16.093 31.855 77.359 1.00 54.61 361 LEU B C 1
ATOM 5779 O O . LEU B 1 382 ? 15.004 31.272 77.372 1.00 57.02 361 LEU B O 1
ATOM 5784 N N . LEU B 1 383 ? 16.198 33.155 77.610 1.00 46.28 362 LEU B N 1
ATOM 5785 C CA . LEU B 1 383 ? 15.024 34.007 77.769 1.00 49.52 362 LEU B CA 1
ATOM 5786 C C . LEU B 1 383 ? 14.627 34.707 76.482 1.00 51.82 362 LEU B C 1
ATOM 5787 O O . LEU B 1 383 ? 13.636 35.450 76.476 1.00 52.11 362 LEU B O 1
ATOM 5792 N N . GLY B 1 384 ? 15.393 34.521 75.411 1.00 48.17 363 GLY B N 1
ATOM 5793 C CA . GLY B 1 384 ? 15.223 35.343 74.227 1.00 49.92 363 GLY B CA 1
ATOM 5794 C C . GLY B 1 384 ? 15.491 36.817 74.459 1.00 51.81 363 GLY B C 1
ATOM 5795 O O . GLY B 1 384 ? 14.820 37.664 73.855 1.00 54.46 363 GLY B O 1
ATOM 5796 N N . CYS B 1 385 ? 16.478 37.148 75.306 1.00 55.46 364 CYS B N 1
ATOM 5797 C CA . CYS B 1 385 ? 16.689 38.522 75.761 1.00 55.04 364 CYS B CA 1
ATOM 5798 C C . CYS B 1 385 ? 18.121 39.014 75.561 1.00 53.83 364 CYS B C 1
ATOM 5799 O O . CYS B 1 385 ? 18.523 39.981 76.212 1.00 53.14 364 CYS B O 1
ATOM 5802 N N . HIS B 1 386 ? 18.912 38.371 74.705 1.00 51.74 365 HIS B N 1
ATOM 5803 C CA . HIS B 1 386 ? 20.228 38.899 74.376 1.00 58.09 365 HIS B CA 1
ATOM 5804 C C . HIS B 1 386 ? 20.123 39.769 73.123 1.00 52.78 365 HIS B C 1
ATOM 5805 O O . HIS B 1 386 ? 19.456 39.402 72.156 1.00 54.77 365 HIS B O 1
ATOM 5812 N N . GLY B 1 387 ? 20.753 40.932 73.154 1.00 45.85 366 GLY B N 1
ATOM 5813 C CA . GLY B 1 387 ? 20.829 41.774 71.974 1.00 51.86 366 GLY B CA 1
ATOM 5814 C C . GLY B 1 387 ? 19.880 42.950 72.008 1.00 54.71 366 GLY B C 1
ATOM 5815 O O . GLY B 1 387 ? 19.270 43.286 73.026 1.00 53.17 366 GLY B O 1
ATOM 5816 N N . GLY B 1 388 ? 19.766 43.583 70.839 1.00 61.12 367 GLY B N 1
ATOM 5817 C CA . GLY B 1 388 ? 19.010 44.815 70.730 1.00 61.43 367 GLY B CA 1
ATOM 5818 C C . GLY B 1 388 ? 17.508 44.602 70.763 1.00 62.66 367 GLY B C 1
ATOM 5819 O O . GLY B 1 388 ? 16.985 43.564 70.346 1.00 59.37 367 GLY B O 1
ATOM 5820 N N . ASP B 1 389 ? 16.810 45.627 71.268 1.00 65.26 368 ASP B N 1
ATOM 5821 C CA . ASP B 1 389 ? 15.351 45.626 71.398 1.00 70.07 368 ASP B CA 1
ATOM 5822 C C . ASP B 1 389 ? 14.862 44.532 72.345 1.00 62.29 368 ASP B C 1
ATOM 5823 O O . ASP B 1 389 ? 13.850 43.878 72.102 1.00 60.33 368 ASP B O 1
ATOM 5828 N N . LYS B 1 390 ? 15.571 44.340 73.446 1.00 59.15 369 LYS B N 1
ATOM 5829 C CA . LYS B 1 390 ? 15.169 43.309 74.387 1.00 61.79 369 LYS B CA 1
ATOM 5830 C C . LYS B 1 390 ? 15.238 43.698 75.845 1.00 55.29 369 LYS B C 1
ATOM 5831 O O . LYS B 1 390 ? 14.782 42.919 76.687 1.00 55.62 369 LYS B O 1
ATOM 5837 N N . ALA B 1 391 ? 15.740 44.882 76.166 1.00 50.74 370 ALA B N 1
ATOM 5838 C CA . ALA B 1 391 ? 15.904 45.255 77.556 1.00 47.23 370 ALA B CA 1
ATOM 5839 C C . ALA B 1 391 ? 14.565 45.377 78.262 1.00 46.20 370 ALA B C 1
ATOM 5840 O O . ALA B 1 391 ? 14.440 44.986 79.431 1.00 46.86 370 ALA B O 1
ATOM 5842 N N . LEU B 1 392 ? 13.552 45.912 77.581 1.00 48.58 371 LEU B N 1
ATOM 5843 C CA . LEU B 1 392 ? 12.252 46.053 78.227 1.00 47.11 371 LEU B CA 1
ATOM 5844 C C . LEU B 1 392 ? 11.605 44.695 78.435 1.00 46.31 371 LEU B C 1
ATOM 5845 O O . LEU B 1 392 ? 10.996 44.446 79.475 1.00 46.81 371 LEU B O 1
ATOM 5850 N N . LYS B 1 393 ? 11.768 43.788 77.478 1.00 47.76 372 LYS B N 1
ATOM 5851 C CA . LYS B 1 393 ? 11.309 42.417 77.673 1.00 46.02 372 LYS B CA 1
ATOM 5852 C C . LYS B 1 393 ? 11.974 41.792 78.894 1.00 43.28 372 LYS B C 1
ATOM 5853 O O . LYS B 1 393 ? 11.305 41.200 79.750 1.00 40.93 372 LYS B O 1
ATOM 5859 N N . PHE B 1 394 ? 13.300 41.935 79.000 1.00 39.34 373 PHE B N 1
ATOM 5860 C CA . PHE B 1 394 ? 14.023 41.381 80.137 1.00 38.15 373 PHE B CA 1
ATOM 5861 C C . PHE B 1 394 ? 13.572 42.018 81.454 1.00 40.11 373 PHE B C 1
ATOM 5862 O O . PHE B 1 394 ? 13.444 41.329 82.473 1.00 37.12 373 PHE B O 1
ATOM 5870 N N . ALA B 1 395 ? 13.325 43.327 81.457 1.00 39.96 374 ALA B N 1
ATOM 5871 C CA . ALA B 1 395 ? 12.834 43.984 82.670 1.00 44.72 374 ALA B CA 1
ATOM 5872 C C . ALA B 1 395 ? 11.523 43.378 83.134 1.00 43.37 374 ALA B C 1
ATOM 5873 O O . ALA B 1 395 ? 11.338 43.108 84.328 1.00 44.40 374 ALA B O 1
ATOM 5875 N N . GLU B 1 396 ? 10.597 43.162 82.204 1.00 36.20 375 GLU B N 1
ATOM 5876 C CA . GLU B 1 396 ? 9.324 42.552 82.561 1.00 36.80 375 GLU B CA 1
ATOM 5877 C C . GLU B 1 396 ? 9.525 41.144 83.118 1.00 41.36 375 GLU B C 1
ATOM 5878 O O . GLU B 1 396 ? 8.834 40.737 84.056 1.00 40.23 375 GLU B O 1
ATOM 5884 N N . ILE B 1 397 ? 10.481 40.389 82.573 1.00 39.55 376 ILE B N 1
ATOM 5885 C CA . ILE B 1 397 ? 10.763 39.071 83.133 1.00 38.05 376 ILE B CA 1
ATOM 5886 C C . ILE B 1 397 ? 11.298 39.205 84.553 1.00 44.47 376 ILE B C 1
ATOM 5887 O O . ILE B 1 397 ? 10.908 38.446 85.455 1.00 48.35 376 ILE B O 1
ATOM 5892 N N . VAL B 1 398 ? 12.185 40.176 84.781 1.00 42.00 377 VAL B N 1
ATOM 5893 C CA . VAL B 1 398 ? 12.733 40.405 86.123 1.00 43.27 377 VAL B CA 1
ATOM 5894 C C . VAL B 1 398 ? 11.605 40.639 87.120 1.00 37.47 377 VAL B C 1
ATOM 5895 O O . VAL B 1 398 ? 11.555 40.029 88.191 1.00 43.60 377 VAL B O 1
ATOM 5899 N N . GLY B 1 399 ? 10.667 41.514 86.764 1.00 42.43 378 GLY B N 1
ATOM 5900 C CA . GLY B 1 399 ? 9.568 41.814 87.658 1.00 39.36 378 GLY B CA 1
ATOM 5901 C C . GLY B 1 399 ? 8.676 40.625 87.930 1.00 39.91 378 GLY B C 1
ATOM 5902 O O . GLY B 1 399 ? 8.266 40.398 89.071 1.00 45.26 378 GLY B O 1
ATOM 5903 N N . ALA B 1 400 ? 8.360 39.847 86.894 1.00 45.65 379 ALA B N 1
ATOM 5904 C CA . ALA B 1 400 ? 7.509 38.674 87.093 1.00 42.93 379 ALA B CA 1
ATOM 5905 C C . ALA B 1 400 ? 8.192 37.636 87.970 1.00 40.49 379 ALA B C 1
ATOM 5906 O O . ALA B 1 400 ? 7.530 36.937 88.745 1.00 42.75 379 ALA B O 1
ATOM 5908 N N . THR B 1 401 ? 9.510 37.497 87.835 1.00 43.15 380 THR B N 1
ATOM 5909 C CA . THR B 1 401 ? 10.264 36.550 88.652 1.00 44.94 380 THR B CA 1
ATOM 5910 C C . THR B 1 401 ? 10.295 36.984 90.110 1.00 48.33 380 THR B C 1
ATOM 5911 O O . THR B 1 401 ? 10.242 36.144 91.017 1.00 44.40 380 THR B O 1
ATOM 5915 N N . VAL B 1 402 ? 10.441 38.288 90.349 1.00 45.69 381 VAL B N 1
ATOM 5916 C CA . VAL B 1 402 ? 10.457 38.797 91.709 1.00 39.88 381 VAL B CA 1
ATOM 5917 C C . VAL B 1 402 ? 9.101 38.590 92.357 1.00 43.77 381 VAL B C 1
ATOM 5918 O O . VAL B 1 402 ? 9.006 38.196 93.526 1.00 43.54 381 VAL B O 1
ATOM 5922 N N . LEU B 1 403 ? 8.027 38.852 91.615 1.00 39.05 382 LEU B N 1
ATOM 5923 C CA . LEU B 1 403 ? 6.706 38.604 92.159 1.00 37.07 382 LEU B CA 1
ATOM 5924 C C . LEU B 1 403 ? 6.533 37.134 92.500 1.00 43.50 382 LEU B C 1
ATOM 5925 O O . LEU B 1 403 ? 6.054 36.790 93.587 1.00 47.71 382 LEU B O 1
ATOM 5930 N N . ALA B 1 404 ? 6.915 36.248 91.580 1.00 37.90 383 ALA B N 1
ATOM 5931 C CA . ALA B 1 404 ? 6.746 34.824 91.835 1.00 45.19 383 ALA B CA 1
ATOM 5932 C C . ALA B 1 404 ? 7.422 34.433 93.134 1.00 43.66 383 ALA B C 1
ATOM 5933 O O . ALA B 1 404 ? 6.841 33.724 93.960 1.00 44.65 383 ALA B O 1
ATOM 5935 N N . GLY B 1 405 ? 8.649 34.900 93.337 1.00 45.96 384 GLY B N 1
ATOM 5936 C CA . GLY B 1 405 ? 9.411 34.523 94.521 1.00 49.85 384 GLY B CA 1
ATOM 5937 C C . GLY B 1 405 ? 8.963 35.211 95.793 1.00 47.44 384 GLY B C 1
ATOM 5938 O O . GLY B 1 405 ? 8.997 34.611 96.870 1.00 49.75 384 GLY B O 1
ATOM 5939 N N . GLU B 1 406 ? 8.568 36.481 95.687 1.00 50.51 385 GLU B N 1
ATOM 5940 C CA . GLU B 1 406 ? 8.033 37.196 96.846 1.00 49.98 385 GLU B CA 1
ATOM 5941 C C . GLU B 1 406 ? 6.714 36.586 97.297 1.00 51.06 385 GLU B C 1
ATOM 5942 O O . GLU B 1 406 ? 6.413 36.540 98.497 1.00 47.09 385 GLU B O 1
ATOM 5948 N N . LEU B 1 407 ? 5.911 36.117 96.344 1.00 52.19 386 LEU B N 1
ATOM 5949 C CA . LEU B 1 407 ? 4.657 35.463 96.689 1.00 49.07 386 LEU B CA 1
ATOM 5950 C C . LEU B 1 407 ? 4.916 34.121 97.354 1.00 45.27 386 LEU B C 1
ATOM 5951 O O . LEU B 1 407 ? 4.245 33.754 98.329 1.00 42.63 386 LEU B O 1
ATOM 5956 N N . SER B 1 408 ? 5.889 33.371 96.843 1.00 50.79 387 SER B N 1
ATOM 5957 C CA . SER B 1 408 ? 6.221 32.090 97.454 1.00 51.10 387 SER B CA 1
ATOM 5958 C C . SER B 1 408 ? 6.648 32.282 98.900 1.00 45.33 387 SER B C 1
ATOM 5959 O O . SER B 1 408 ? 6.149 31.607 99.800 1.00 53.69 387 SER B O 1
ATOM 5962 N N . LEU B 1 409 ? 7.576 33.207 99.141 1.00 50.18 388 LEU B N 1
ATOM 5963 C CA . LEU B 1 409 ? 8.065 33.413 100.498 1.00 46.29 388 LEU B CA 1
ATOM 5964 C C . LEU B 1 409 ? 6.945 33.923 101.397 1.00 52.25 388 LEU B C 1
ATOM 5965 O O . LEU B 1 409 ? 6.738 33.392 102.493 1.00 54.62 388 LEU B O 1
ATOM 5970 N N . ILE B 1 410 ? 6.217 34.965 100.970 1.00 51.96 389 ILE B N 1
ATOM 5971 C CA . ILE B 1 410 ? 5.156 35.508 101.827 1.00 54.55 389 ILE B CA 1
ATOM 5972 C C . ILE B 1 410 ? 4.067 34.465 102.066 1.00 55.28 389 ILE B C 1
ATOM 5973 O O . ILE B 1 410 ? 3.488 34.393 103.156 1.00 55.17 389 ILE B O 1
ATOM 5978 N N . GLY B 1 411 ? 3.751 33.662 101.049 1.00 54.68 390 GLY B N 1
ATOM 5979 C CA . GLY B 1 411 ? 2.750 32.619 101.227 1.00 53.59 390 GLY B CA 1
ATOM 5980 C C . GLY B 1 411 ? 3.173 31.552 102.220 1.00 50.39 390 GLY B C 1
ATOM 5981 O O . GLY B 1 411 ? 2.367 31.090 103.034 1.00 54.65 390 GLY B O 1
ATOM 5982 N N . ALA B 1 412 ? 4.440 31.141 102.167 1.00 44.93 391 ALA B N 1
ATOM 5983 C CA . ALA B 1 412 ? 4.925 30.124 103.096 1.00 47.34 391 ALA B CA 1
ATOM 5984 C C . ALA B 1 412 ? 4.938 30.641 104.529 1.00 52.23 391 ALA B C 1
ATOM 5985 O O . ALA B 1 412 ? 4.737 29.862 105.465 1.00 58.06 391 ALA B O 1
ATOM 5987 N N . LEU B 1 413 ? 5.176 31.944 104.721 1.00 53.35 392 LEU B N 1
ATOM 5988 C CA . LEU B 1 413 ? 5.137 32.521 106.061 1.00 51.25 392 LEU B CA 1
ATOM 5989 C C . LEU B 1 413 ? 3.715 32.618 106.585 1.00 54.66 392 LEU B C 1
ATOM 5990 O O . LEU B 1 413 ? 3.485 32.497 107.799 1.00 50.65 392 LEU B O 1
ATOM 5995 N N . SER B 1 414 ? 2.756 32.854 105.697 1.00 51.91 393 SER B N 1
ATOM 5996 C CA . SER B 1 414 ? 1.376 32.941 106.138 1.00 59.47 393 SER B CA 1
ATOM 5997 C C . SER B 1 414 ? 0.858 31.585 106.615 1.00 60.79 393 SER B C 1
ATOM 5998 O O . SER B 1 414 ? -0.052 31.542 107.447 1.00 59.76 393 SER B O 1
ATOM 6001 N N . VAL B 1 415 ? 1.415 30.476 106.108 1.00 60.70 394 VAL B N 1
ATOM 6002 C CA . VAL B 1 415 ? 1.031 29.146 106.600 1.00 58.91 394 VAL B CA 1
ATOM 6003 C C . VAL B 1 415 ? 1.415 28.996 108.065 1.00 59.63 394 VAL B C 1
ATOM 6004 O O . VAL B 1 415 ? 0.573 28.712 108.922 1.00 55.90 394 VAL B O 1
ATOM 6008 N N . GLY B 1 416 ? 2.701 29.190 108.367 1.00 63.16 395 GLY B N 1
ATOM 6009 C CA . GLY B 1 416 ? 3.143 29.149 109.752 1.00 67.05 395 GLY B CA 1
ATOM 6010 C C . GLY B 1 416 ? 2.380 30.124 110.619 1.00 66.07 395 GLY B C 1
ATOM 6011 O O . GLY B 1 416 ? 2.099 29.847 111.784 1.00 69.08 395 GLY B O 1
ATOM 6012 N N . HIS B 1 417 ? 2.057 31.293 110.063 1.00 66.74 396 HIS B N 1
ATOM 6013 C CA . HIS B 1 417 ? 1.253 32.274 110.785 1.00 63.54 396 HIS B CA 1
ATOM 6014 C C . HIS B 1 417 ? -0.110 31.694 111.143 1.00 64.12 396 HIS B C 1
ATOM 6015 O O . HIS B 1 417 ? -0.549 31.786 112.291 1.00 63.55 396 HIS B O 1
ATOM 6022 N N . LEU B 1 418 ? -0.790 31.078 110.173 1.00 83.55 397 LEU B N 1
ATOM 6023 C CA . LEU B 1 418 ? -2.095 30.483 110.447 1.00 85.33 397 LEU B CA 1
ATOM 6024 C C . LEU B 1 418 ? -1.990 29.392 111.498 1.00 87.59 397 LEU B C 1
ATOM 6025 O O . LEU B 1 418 ? -2.759 29.367 112.467 1.00 93.28 397 LEU B O 1
ATOM 6030 N N . ALA B 1 419 ? -1.030 28.482 111.326 1.00 80.87 398 ALA B N 1
ATOM 6031 C CA . ALA B 1 419 ? -0.902 27.358 112.246 1.00 84.42 398 ALA B CA 1
ATOM 6032 C C . ALA B 1 419 ? -0.655 27.844 113.670 1.00 85.04 398 ALA B C 1
ATOM 6033 O O . ALA B 1 419 ? -1.407 27.511 114.594 1.00 86.02 398 ALA B O 1
ATOM 6035 N N . ARG B 1 420 ? 0.370 28.676 113.856 1.00 83.85 399 ARG B N 1
ATOM 6036 C CA . ARG B 1 420 ? 0.718 29.156 115.188 1.00 83.92 399 ARG B CA 1
ATOM 6037 C C . ARG B 1 420 ? -0.411 29.947 115.838 1.00 83.24 399 ARG B C 1
ATOM 6038 O O . ARG B 1 420 ? -0.442 30.054 117.067 1.00 86.46 399 ARG B O 1
ATOM 6046 N N . ALA B 1 421 ? -1.350 30.474 115.059 1.00 85.44 400 ALA B N 1
ATOM 6047 C CA . ALA B 1 421 ? -2.461 31.236 115.624 1.00 89.69 400 ALA B CA 1
ATOM 6048 C C . ALA B 1 421 ? -3.667 30.343 115.853 1.00 93.82 400 ALA B C 1
ATOM 6049 O O . ALA B 1 421 ? -4.621 30.743 116.518 1.00 96.92 400 ALA B O 1
#

Nearest PDB structures (foldseek):
  6hr7-assembly1_A  TM=1.001E+00  e=9.278E-77  Methanothermococcus thermolithotrophicus DSM 2095
  1hwk-assembly1_D  TM=9.435E-01  e=1.458E-42  Homo sapiens
  1hwl-assembly1_D  TM=9.427E-01  e=7.796E-42  Homo sapiens
  1hwj-assembly1_D  TM=9.215E-01  e=2.851E-42  Homo sapiens
  7uli-assembly1_AAA  TM=9.483E-01  e=5.829E-41  Arabidopsis thaliana

Solvent-accessible surface area: 28632 Å² total; per-residue (Å²): 151,121,63,18,100,75,2,69,97,144,114,36,81,18,147,67,1,24,139,119,49,45,47,123,78,0,0,47,22,0,32,104,8,3,33,126,72,34,165,39,157,24,156,24,0,28,47,39,41,2,63,27,129,66,0,29,169,107,0,0,38,10,0,0,0,0,0,0,3,0,0,0,2,0,6,16,0,67,0,47,10,144,94,0,105,29,93,20,25,0,1,1,0,0,5,24,26,67,8,0,45,26,1,26,103,0,0,44,12,0,19,130,24,40,9,0,53,0,112,33,104,54,23,17,3,0,12,0,0,0,2,40,2,109,40,82,114,21,0,65,99,0,68,100,26,1,127,145,23,40,116,104,0,37,126,30,0,54,82,45,34,220,128,7,99,0,61,63,12,68,32,16,35,50,47,54,96,19,0,0,0,2,0,10,2,80,6,36,26,32,34,6,46,103,32,0,40,101,0,0,65,107,0,4,64,39,1,41,105,25,2,131,152,101,134,12,87,14,20,7,0,0,29,29,0,2,0,0,0,27,11,6,0,0,4,16,0,46,138,78,3,1,4,4,10,0,53,0,48,6,108,2,80,62,128,38,0,152,136,41,1,135,10,38,9,113,0,0,40,38,0,1,95,10,4,0,60,32,0,0,65,72,3,105,8,22,0,45,0,9,32,0,1,8,2,0,0,1,2,0,4,0,0,4,10,17,4,0,2,0,0,0,0,0,0,0,66,0,55,11,96,50,41,177,81,3,1,38,0,6,0,40,0,17,0,0,1,2,2,0,59,46,56,5,3,41,0,30,0,0,73,16,0,0,48,14,5,26,0,58,16,49,139,71,1,48,45,0,0,0,0,2,0,0,0,0,0,0,0,0,0,3,37,0,0,55,39,0,56,27,5,74,69,70,63,206,154,130,62,32,96,77,3,78,118,104,120,29,86,19,148,68,0,38,133,105,42,48,58,137,87,0,0,42,30,3,32,104,8,6,18,119,67,34,164,35,157,26,138,20,0,18,106,38,49,6,59,26,126,61,0,34,160,106,0,0,37,8,0,0,0,0,0,0,3,0,0,0,2,0,9,28,0,66,0,44,7,148,96,0,103,29,96,23,24,0,1,0,0,0,8,28,28,67,6,0,44,25,0,32,96,0,0,26,9,0,22,115,24,38,10,0,49,0,112,34,105,57,16,16,4,0,12,0,0,0,1,39,2,114,42,82,112,22,0,72,105,0,56,64,21,1,115,142,27,41,118,110,0,48,125,30,0,42,80,47,32,223,142,2,108,0,79,64,10,73,31,12,38,53,47,52,95,22,0,0,0,4,0,8,2,78,10,43,27,32,34,6,51,101,30,0,46,97,0,0,75,101,0,4,64,35,0,37,94,24,0,132,151,93,136,15,86,14,22,2,0,2,32,29,0,1,0,0,0,25,11,5,0,0,3,16,0,48,137,74,3,1,3,4,9,1,56,0,46,6,126,6,102,64,130,42,0,138,134,48,0,128,9,17,8,114,1,0,58,56,0,2,82,5,6,0,60,36,0,0,65,73,2,106,7,23,0,46,1,14,29,0,2,8,0,0,0,0,0,0,3,0,0,4,9,17,7,2,1,0,0,0,0,0,0,0,69,0,58,11,94,55,48,186,70,2,0,44,0,4,0,41,0,17,1,0,1,2,2,0,55,42,57,4,3,48,0,29,0,0,78,13,0,0,47,12,4,27,0,47,15,53,141,58,2,51,50,0,0,0,0,0,0,0,0,0,0,0,0,0,0,4,42,0,0,56,35,0,57,20,6,73,86,79,88

CATH classification: 3.90.770.10 (+1 more: 3.30.70.420)

Organism: NCBI:txid523845